Protein AF-A0A5E7UEW4-F1 (afdb_monomer)

Structure (mmCIF, N/CA/C/O backbone):
data_AF-A0A5E7UEW4-F1
#
_entry.id   AF-A0A5E7UEW4-F1
#
loop_
_atom_site.group_PDB
_atom_site.id
_atom_site.type_symbol
_atom_site.label_atom_id
_atom_site.label_alt_id
_atom_site.label_comp_id
_atom_site.label_asym_id
_atom_site.label_entity_id
_atom_site.label_seq_id
_atom_site.pdbx_PDB_ins_code
_atom_site.Cartn_x
_atom_site.Cartn_y
_atom_site.Cartn_z
_atom_site.occupancy
_atom_site.B_iso_or_equiv
_atom_site.auth_seq_id
_atom_site.auth_comp_id
_atom_site.auth_asym_id
_atom_site.auth_atom_id
_atom_site.pdbx_PDB_model_num
ATOM 1 N N . MET A 1 1 ? 13.470 -16.978 -40.861 1.00 86.62 1 MET A N 1
ATOM 2 C CA . MET A 1 1 ? 12.336 -16.299 -41.532 1.00 86.62 1 MET A CA 1
ATOM 3 C C . MET A 1 1 ? 11.602 -17.186 -42.538 1.00 86.62 1 MET A C 1
ATOM 5 O O . MET A 1 1 ? 10.411 -17.352 -42.315 1.00 86.62 1 MET A O 1
ATOM 9 N N . PRO A 1 2 ? 12.228 -17.800 -43.567 1.00 90.81 2 PRO A N 1
ATOM 10 C CA . PRO A 1 2 ? 11.488 -18.552 -44.597 1.00 90.81 2 PRO A CA 1
ATOM 11 C C . PRO A 1 2 ? 10.521 -19.618 -44.061 1.00 90.81 2 PRO A C 1
ATOM 13 O O . PRO A 1 2 ? 9.355 -19.640 -44.440 1.00 90.81 2 PRO A O 1
ATOM 16 N N . THR A 1 3 ? 10.955 -20.413 -43.080 1.00 92.19 3 THR A N 1
ATOM 17 C CA . THR A 1 3 ? 10.137 -21.432 -42.398 1.00 92.19 3 THR A CA 1
ATOM 18 C C . THR A 1 3 ? 8.871 -20.860 -41.743 1.00 92.19 3 THR A C 1
ATOM 20 O O . THR A 1 3 ? 7.820 -21.493 -41.758 1.00 92.19 3 THR A O 1
ATOM 23 N N . LEU A 1 4 ? 8.928 -19.632 -41.208 1.00 92.25 4 LEU A N 1
ATOM 24 C CA . LEU A 1 4 ? 7.762 -18.969 -40.611 1.00 92.25 4 LEU A CA 1
ATOM 25 C C . LEU A 1 4 ? 6.739 -18.586 -41.691 1.00 92.25 4 LEU A C 1
ATOM 27 O O . LEU A 1 4 ? 5.550 -18.854 -41.527 1.00 92.25 4 LEU A O 1
ATOM 31 N N . ALA A 1 5 ? 7.199 -18.031 -42.817 1.00 91.31 5 ALA A N 1
ATOM 32 C CA . ALA A 1 5 ? 6.336 -17.712 -43.955 1.00 91.31 5 ALA A CA 1
ATOM 33 C C . ALA A 1 5 ? 5.695 -18.979 -44.554 1.00 91.31 5 ALA A C 1
ATOM 35 O O . ALA A 1 5 ? 4.492 -18.988 -44.817 1.00 91.31 5 ALA A O 1
ATOM 36 N N . GLN A 1 6 ? 6.466 -20.066 -44.689 1.00 93.31 6 GLN A N 1
ATOM 37 C CA . GLN A 1 6 ? 5.985 -21.379 -45.142 1.00 93.31 6 GLN A CA 1
ATOM 38 C C . GLN A 1 6 ? 4.882 -21.948 -44.234 1.00 93.31 6 GLN A C 1
ATOM 40 O O . GLN A 1 6 ? 3.877 -22.443 -44.735 1.00 93.31 6 GLN A O 1
ATOM 45 N N . HIS A 1 7 ? 5.010 -21.822 -42.908 1.00 93.31 7 HIS A N 1
ATOM 46 C CA . HIS A 1 7 ? 3.972 -22.257 -41.964 1.00 93.31 7 HIS A CA 1
ATOM 47 C C . HIS A 1 7 ? 2.810 -21.260 -41.777 1.00 93.31 7 HIS A C 1
ATOM 49 O O . HIS A 1 7 ? 1.930 -21.513 -40.946 1.00 93.31 7 HIS A O 1
ATOM 55 N N . GLY A 1 8 ? 2.763 -20.169 -42.550 1.00 91.56 8 GLY A N 1
ATOM 56 C CA . GLY A 1 8 ? 1.633 -19.236 -42.601 1.00 91.56 8 GLY A CA 1
ATOM 57 C C . GLY A 1 8 ? 1.721 -18.026 -41.665 1.00 91.56 8 GLY A C 1
ATOM 58 O O . GLY A 1 8 ? 0.694 -17.399 -41.409 1.00 91.56 8 GLY A O 1
ATOM 59 N N . VAL A 1 9 ? 2.907 -17.680 -41.152 1.00 95.06 9 VAL A N 1
ATOM 60 C CA . VAL A 1 9 ? 3.109 -16.430 -40.397 1.00 95.06 9 VAL A CA 1
ATOM 61 C C . VAL A 1 9 ? 3.006 -15.225 -41.335 1.00 95.06 9 VAL A C 1
ATOM 63 O O . VAL A 1 9 ? 3.639 -15.206 -42.391 1.00 95.06 9 VAL A O 1
ATOM 66 N N . LYS A 1 10 ? 2.209 -14.220 -40.949 1.00 93.62 10 LYS A N 1
ATOM 67 C CA . LYS A 1 10 ? 1.968 -12.983 -41.717 1.00 93.62 10 LYS A CA 1
ATOM 68 C C . LYS A 1 10 ? 2.360 -11.703 -40.985 1.00 93.62 10 LYS A C 1
ATOM 70 O O . LYS A 1 10 ? 2.766 -10.756 -41.657 1.00 93.62 10 LYS A O 1
ATOM 75 N N . THR A 1 11 ? 2.312 -11.681 -39.651 1.00 94.62 11 THR A N 1
ATOM 76 C CA . THR A 1 11 ? 2.747 -10.526 -38.845 1.00 94.62 11 THR A CA 1
ATOM 77 C C . THR A 1 11 ? 3.975 -10.875 -38.001 1.00 94.62 11 THR A C 1
ATOM 79 O O . THR A 1 11 ? 3.988 -11.891 -37.305 1.00 94.62 11 THR A O 1
ATOM 82 N N . LEU A 1 12 ? 4.990 -10.010 -38.031 1.00 96.25 12 LEU A N 1
ATOM 83 C CA . LEU A 1 12 ? 6.099 -9.983 -37.079 1.00 96.25 12 LEU A CA 1
ATOM 84 C C . LEU A 1 12 ? 5.952 -8.741 -36.198 1.00 96.25 12 LEU A C 1
ATOM 86 O O . LEU A 1 12 ? 6.195 -7.620 -36.646 1.00 96.25 12 LEU A O 1
ATOM 90 N N . TYR A 1 13 ? 5.560 -8.947 -34.950 1.00 95.94 13 TYR A N 1
ATOM 91 C CA . TYR A 1 13 ? 5.500 -7.898 -33.944 1.00 95.94 13 TYR A CA 1
ATOM 92 C C . TYR A 1 13 ? 6.892 -7.669 -33.345 1.00 95.94 13 TYR A C 1
ATOM 94 O O . TYR A 1 13 ? 7.545 -8.624 -32.925 1.00 95.94 13 TYR A O 1
ATOM 102 N N . LEU A 1 14 ? 7.358 -6.420 -33.306 1.00 93.50 14 LEU A N 1
ATOM 103 C CA . LEU A 1 14 ? 8.667 -6.051 -32.762 1.00 93.50 14 LEU A CA 1
ATOM 104 C C . LEU A 1 14 ? 8.517 -5.008 -31.655 1.00 93.50 14 LEU A C 1
ATOM 106 O O . LEU A 1 14 ? 7.960 -3.927 -31.869 1.00 93.50 14 LEU A O 1
ATOM 110 N N . GLN A 1 15 ? 9.053 -5.332 -30.480 1.00 86.56 15 GLN A N 1
ATOM 111 C CA . GLN A 1 15 ? 9.215 -4.380 -29.390 1.00 86.56 15 GLN A CA 1
ATOM 112 C C . GLN A 1 15 ? 10.417 -3.444 -29.647 1.00 86.56 15 GLN A C 1
ATOM 114 O O . GLN A 1 15 ? 11.257 -3.713 -30.503 1.00 86.56 15 GLN A O 1
ATOM 119 N N . GLU A 1 16 ? 10.458 -2.304 -28.956 1.00 83.94 16 GLU A N 1
ATOM 120 C CA . GLU A 1 16 ? 11.388 -1.173 -29.141 1.00 83.94 16 GLU A CA 1
ATOM 121 C C . GLU A 1 16 ? 11.210 -0.387 -30.458 1.00 83.94 16 GLU A C 1
ATOM 123 O O . GLU A 1 16 ? 11.823 0.663 -30.633 1.00 83.94 16 GLU A O 1
ATOM 128 N N . LEU A 1 17 ? 10.314 -0.825 -31.353 1.00 88.62 17 LEU A N 1
ATOM 129 C CA . LEU A 1 17 ? 9.778 -0.011 -32.449 1.00 88.62 17 LEU A CA 1
ATOM 130 C C . LEU A 1 17 ? 8.470 0.662 -32.018 1.00 88.62 17 LEU A C 1
ATOM 132 O O . LEU A 1 17 ? 7.652 0.048 -31.327 1.00 88.62 17 LEU A O 1
ATOM 136 N N . LEU A 1 18 ? 8.251 1.906 -32.463 1.00 85.44 18 LEU A N 1
ATOM 137 C CA . LEU A 1 18 ? 7.115 2.724 -32.032 1.00 85.44 18 LEU A CA 1
ATOM 138 C C . LEU A 1 18 ? 5.962 2.736 -33.040 1.00 85.44 18 LEU A C 1
ATOM 140 O O . LEU A 1 18 ? 6.111 3.211 -34.169 1.00 85.44 18 LEU A O 1
ATOM 144 N N . ALA A 1 19 ? 4.777 2.314 -32.604 1.00 82.44 19 ALA A N 1
ATOM 145 C CA . ALA A 1 19 ? 3.546 2.329 -33.389 1.00 82.44 19 ALA A CA 1
ATOM 146 C C . ALA A 1 19 ? 3.154 3.747 -33.842 1.00 82.44 19 ALA A C 1
ATOM 148 O O . ALA A 1 19 ? 2.660 3.925 -34.953 1.00 82.44 19 ALA A O 1
ATOM 149 N N . ASN A 1 20 ? 3.431 4.765 -33.019 1.00 77.94 20 ASN A N 1
ATOM 150 C CA . ASN A 1 20 ? 3.119 6.167 -33.309 1.00 77.94 20 ASN A CA 1
ATOM 151 C C . ASN A 1 20 ? 4.255 6.960 -33.990 1.00 77.94 20 ASN A C 1
ATOM 153 O O . ASN A 1 20 ? 4.108 8.168 -34.161 1.00 77.94 20 ASN A O 1
ATOM 157 N N . VAL A 1 21 ? 5.369 6.315 -34.365 1.00 82.50 21 VAL A N 1
ATOM 158 C CA . VAL A 1 21 ? 6.481 6.969 -35.090 1.00 82.50 21 VAL A CA 1
ATOM 159 C C . VAL A 1 21 ? 6.944 6.129 -36.282 1.00 82.50 21 VAL A C 1
ATOM 161 O O . VAL A 1 21 ? 6.847 6.571 -37.421 1.00 82.50 21 VAL A O 1
ATOM 164 N N . ASN A 1 22 ? 7.397 4.894 -36.049 1.00 91.25 22 ASN A N 1
ATOM 165 C CA . ASN A 1 22 ? 8.040 4.070 -37.077 1.00 91.25 22 ASN A CA 1
ATOM 166 C C . ASN A 1 22 ? 7.051 3.314 -37.976 1.00 91.25 22 ASN A C 1
ATOM 168 O O . ASN A 1 22 ? 7.433 2.877 -39.060 1.00 91.25 22 ASN A O 1
ATOM 172 N N . GLN A 1 23 ? 5.794 3.120 -37.557 1.00 92.50 23 GLN A N 1
ATOM 173 C CA . GLN A 1 23 ? 4.873 2.236 -38.284 1.00 92.50 23 GLN A CA 1
ATOM 174 C C . GLN A 1 23 ? 4.595 2.697 -39.722 1.00 92.50 23 GLN A C 1
ATOM 176 O O . GLN A 1 23 ? 4.559 1.869 -40.629 1.00 92.50 23 GLN A O 1
ATOM 181 N N . LEU A 1 24 ? 4.482 4.008 -39.956 1.00 91.00 24 LEU A N 1
ATOM 182 C CA . LEU A 1 24 ? 4.288 4.567 -41.299 1.00 91.00 24 LEU A CA 1
ATOM 183 C C . LEU A 1 24 ? 5.495 4.313 -42.222 1.00 91.00 24 LEU A C 1
ATO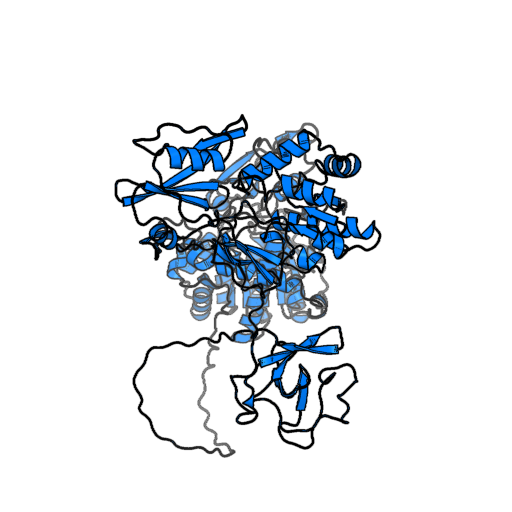M 185 O O . LEU A 1 24 ? 5.327 4.109 -43.427 1.00 91.00 24 LEU A O 1
ATOM 189 N N . GLU A 1 25 ? 6.706 4.295 -41.663 1.00 93.88 25 GLU A N 1
ATOM 190 C CA . GLU A 1 25 ? 7.933 3.971 -42.392 1.00 93.88 25 GLU A CA 1
ATOM 191 C C . GLU A 1 25 ? 8.031 2.469 -42.686 1.00 93.88 25 GLU A C 1
ATOM 193 O O . GLU A 1 25 ? 8.352 2.087 -43.811 1.00 93.88 25 GLU A O 1
ATOM 198 N N . LEU A 1 26 ? 7.694 1.619 -41.708 1.00 94.69 26 LEU A N 1
ATOM 199 C CA . LEU A 1 26 ? 7.644 0.158 -41.850 1.00 94.69 26 LEU A CA 1
ATOM 200 C C . LEU A 1 26 ? 6.637 -0.262 -42.932 1.00 94.69 26 LEU A C 1
ATOM 202 O O . LEU A 1 26 ? 6.991 -1.006 -43.847 1.00 94.69 26 LEU A O 1
ATOM 206 N N . ASP A 1 27 ? 5.418 0.282 -42.891 1.00 92.62 27 ASP A N 1
ATOM 207 C CA . ASP A 1 27 ? 4.377 0.058 -43.904 1.00 92.62 27 ASP A CA 1
ATOM 208 C C . ASP A 1 27 ? 4.688 0.713 -45.258 1.00 92.62 27 ASP A C 1
ATOM 210 O O . ASP A 1 27 ? 4.005 0.442 -46.250 1.00 92.62 27 ASP A O 1
ATOM 214 N N . THR A 1 28 ? 5.699 1.582 -45.330 1.00 92.19 28 THR A N 1
ATOM 215 C CA . THR A 1 28 ? 6.218 2.126 -46.592 1.00 92.19 28 THR A CA 1
ATOM 216 C C . THR A 1 28 ? 7.316 1.234 -47.158 1.00 92.19 28 THR A C 1
ATOM 218 O O . THR A 1 28 ? 7.191 0.820 -48.307 1.00 92.19 28 THR A O 1
ATOM 221 N N . PHE A 1 29 ? 8.294 0.810 -46.351 1.00 95.56 29 PHE A N 1
ATOM 222 C CA . PHE A 1 29 ? 9.305 -0.180 -46.747 1.00 95.56 29 PHE A CA 1
ATOM 223 C C . PHE A 1 29 ? 8.674 -1.502 -47.219 1.00 95.56 29 PHE A C 1
ATOM 225 O O . PHE A 1 29 ? 9.093 -2.059 -48.235 1.00 95.56 29 PHE A O 1
ATOM 232 N N . ALA A 1 30 ? 7.617 -1.969 -46.545 1.00 92.69 30 ALA A N 1
ATOM 233 C CA . ALA A 1 30 ? 6.854 -3.157 -46.940 1.00 92.69 30 ALA A CA 1
ATOM 234 C C . ALA A 1 30 ? 6.120 -3.014 -48.292 1.00 92.69 30 ALA A C 1
ATOM 236 O O . ALA A 1 30 ? 5.737 -4.013 -48.896 1.00 92.69 30 ALA A O 1
ATOM 237 N N . ARG A 1 31 ? 5.910 -1.780 -48.771 1.00 92.06 31 ARG A N 1
ATOM 238 C CA . ARG A 1 31 ? 5.159 -1.456 -49.996 1.00 92.06 31 ARG A CA 1
ATOM 239 C C . ARG A 1 31 ? 6.063 -1.115 -51.182 1.00 92.06 31 ARG A C 1
ATOM 241 O O . ARG A 1 31 ? 5.680 -1.362 -52.320 1.00 92.06 31 ARG A O 1
ATOM 248 N N . THR A 1 32 ? 7.224 -0.511 -50.926 1.00 92.44 32 THR A N 1
ATOM 249 C CA . THR A 1 32 ? 8.170 -0.052 -51.959 1.00 92.44 32 THR A CA 1
ATOM 250 C C . THR A 1 32 ? 9.385 -0.965 -52.116 1.00 92.44 32 THR A C 1
ATOM 252 O O . THR A 1 32 ? 10.006 -0.959 -53.172 1.00 92.44 32 THR A O 1
ATOM 255 N N . GLY A 1 33 ? 9.765 -1.709 -51.071 1.00 89.69 33 GLY A N 1
ATOM 256 C CA . GLY A 1 33 ? 11.074 -2.369 -50.978 1.00 89.69 33 GLY A CA 1
ATOM 257 C C . GLY A 1 33 ? 12.239 -1.410 -50.677 1.00 89.69 33 GLY A C 1
ATOM 258 O O . GLY A 1 33 ? 13.347 -1.864 -50.398 1.00 89.69 33 GLY A O 1
ATOM 259 N N . GLU A 1 34 ? 12.001 -0.097 -50.672 1.00 92.31 34 GLU A N 1
ATOM 260 C CA . GLU A 1 34 ? 12.990 0.944 -50.377 1.00 92.31 34 GLU A CA 1
ATOM 261 C C . GLU A 1 34 ? 12.869 1.377 -48.914 1.00 92.31 34 GLU A C 1
ATOM 263 O O . GLU A 1 34 ? 11.792 1.764 -48.456 1.00 92.31 34 GLU A O 1
ATOM 268 N N . MET A 1 35 ? 13.961 1.283 -48.152 1.00 93.19 35 MET A N 1
ATOM 269 C CA . MET A 1 35 ? 13.945 1.577 -46.718 1.00 93.19 35 MET A CA 1
ATOM 270 C C . MET A 1 35 ? 14.108 3.086 -46.462 1.00 93.19 35 MET A C 1
ATOM 272 O O . MET A 1 35 ? 15.118 3.650 -46.889 1.00 93.19 35 MET A O 1
ATOM 276 N N . PRO A 1 36 ? 13.179 3.744 -45.740 1.00 94.25 36 PRO A N 1
ATOM 277 C CA . PRO A 1 36 ? 13.333 5.140 -45.343 1.00 94.25 36 PRO A CA 1
ATOM 278 C C . PRO A 1 36 ? 14.613 5.379 -44.535 1.00 94.25 36 PRO A C 1
ATOM 280 O O . PRO A 1 36 ? 14.992 4.574 -43.680 1.00 94.25 36 PRO A O 1
ATOM 283 N N . ALA A 1 37 ? 15.285 6.501 -44.798 1.00 88.44 37 ALA A N 1
ATOM 284 C CA . ALA A 1 37 ? 16.567 6.816 -44.171 1.00 88.44 37 ALA A CA 1
ATOM 285 C C . ALA A 1 37 ? 16.445 7.098 -42.662 1.00 88.44 37 ALA A C 1
ATOM 287 O O . ALA A 1 37 ? 17.394 6.845 -41.921 1.00 88.44 37 ALA A O 1
ATOM 288 N N . GLU A 1 38 ? 15.304 7.603 -42.188 1.00 86.31 38 GLU A N 1
ATOM 289 C CA . GLU A 1 38 ? 15.067 7.822 -40.756 1.00 86.31 38 GLU A CA 1
ATOM 290 C C . GLU A 1 38 ? 14.868 6.483 -40.030 1.00 86.31 38 GLU A C 1
ATOM 292 O O . GLU A 1 38 ? 15.626 6.205 -39.097 1.00 86.31 38 GLU A O 1
ATOM 297 N N . LEU A 1 39 ? 14.006 5.595 -40.541 1.00 90.88 39 LEU A N 1
ATOM 298 C CA . LEU A 1 39 ? 13.887 4.203 -40.093 1.00 90.88 39 LEU A CA 1
ATOM 299 C C . LEU A 1 39 ? 15.230 3.463 -40.085 1.00 90.88 39 LEU A C 1
ATOM 301 O O . LEU A 1 39 ? 15.568 2.834 -39.084 1.00 90.88 39 LEU A O 1
ATOM 305 N N . GLU A 1 40 ? 16.023 3.526 -41.163 1.00 88.81 40 GLU A N 1
ATOM 306 C CA . GLU A 1 40 ? 17.307 2.812 -41.196 1.00 88.81 40 GLU A CA 1
ATOM 307 C C . GLU A 1 40 ? 18.277 3.349 -40.130 1.00 88.81 40 GLU A C 1
ATOM 309 O O . GLU A 1 40 ? 18.948 2.574 -39.445 1.00 88.81 40 GLU A O 1
ATOM 314 N N . ASN A 1 41 ? 18.324 4.670 -39.936 1.00 82.69 41 ASN A N 1
ATOM 315 C CA . ASN A 1 41 ? 19.126 5.289 -38.882 1.00 82.69 41 ASN A CA 1
ATOM 316 C C . ASN A 1 41 ? 18.597 4.974 -37.471 1.00 82.69 41 ASN A C 1
ATOM 318 O O . ASN A 1 41 ? 19.394 4.876 -36.537 1.00 82.69 41 ASN A O 1
ATOM 322 N N . TYR A 1 42 ? 17.285 4.800 -37.296 1.00 84.25 42 TYR A N 1
ATOM 323 C CA . TYR A 1 42 ? 16.676 4.382 -36.033 1.00 84.25 42 TYR A CA 1
ATOM 324 C C . TYR A 1 42 ? 17.030 2.925 -35.696 1.00 84.25 42 TYR A C 1
ATOM 326 O O . TYR A 1 42 ? 17.545 2.661 -34.610 1.00 84.25 42 TYR A O 1
ATOM 334 N N . LEU A 1 43 ? 16.876 2.004 -36.654 1.00 87.75 43 LEU A N 1
ATOM 335 C CA . LEU A 1 43 ? 17.253 0.592 -36.507 1.00 87.75 43 LEU A CA 1
ATOM 336 C C . LEU A 1 43 ? 18.750 0.442 -36.183 1.00 87.75 43 LEU A C 1
ATOM 338 O O . LEU A 1 43 ? 19.100 -0.218 -35.207 1.00 87.75 43 LEU A O 1
ATOM 342 N N . LYS A 1 44 ? 19.633 1.146 -36.909 1.00 79.88 44 LYS A N 1
ATOM 343 C CA . LYS A 1 44 ? 21.084 1.170 -36.629 1.00 79.88 44 LYS A CA 1
ATOM 344 C C . LYS A 1 44 ? 21.405 1.663 -35.210 1.00 79.88 44 LYS A C 1
ATOM 346 O O . LYS A 1 44 ? 22.293 1.114 -34.562 1.00 79.88 44 LYS A O 1
ATOM 351 N N . LYS A 1 45 ? 20.685 2.672 -34.700 1.00 77.00 45 LYS A N 1
ATOM 352 C CA . LYS A 1 45 ? 20.850 3.163 -33.317 1.00 77.00 45 LYS A CA 1
ATOM 353 C C . LYS A 1 45 ? 20.381 2.145 -32.277 1.00 77.00 45 LYS A C 1
ATOM 355 O O . LYS A 1 45 ? 21.064 1.988 -31.267 1.00 77.00 45 LYS A O 1
ATOM 360 N N . LEU A 1 46 ? 19.262 1.453 -32.513 1.00 78.75 46 LEU A N 1
ATOM 361 C CA . LEU A 1 46 ? 18.787 0.384 -31.628 1.00 78.75 46 LEU A CA 1
ATOM 362 C C . LEU A 1 46 ? 19.776 -0.786 -31.576 1.00 78.75 46 LEU A C 1
ATOM 364 O O . LEU A 1 46 ? 20.125 -1.226 -30.486 1.00 78.75 46 LEU A O 1
ATOM 368 N N . ASP A 1 47 ? 20.300 -1.225 -32.721 1.00 76.81 47 ASP A N 1
ATOM 369 C CA . ASP A 1 47 ? 21.275 -2.320 -32.780 1.00 76.81 47 ASP A CA 1
ATOM 370 C C . ASP A 1 47 ? 22.577 -1.999 -32.024 1.00 76.81 47 ASP A C 1
ATOM 372 O O . ASP A 1 47 ? 23.082 -2.839 -31.273 1.00 76.81 47 ASP A O 1
ATOM 376 N N . ILE A 1 48 ? 23.071 -0.757 -32.135 1.00 67.12 48 ILE A N 1
ATOM 377 C CA . ILE A 1 48 ? 24.217 -0.261 -31.354 1.00 67.12 48 ILE A CA 1
ATOM 378 C C . ILE A 1 48 ? 23.881 -0.180 -29.853 1.00 67.12 48 ILE A C 1
ATOM 380 O O . ILE A 1 48 ? 24.699 -0.580 -29.028 1.00 67.12 48 ILE A O 1
ATOM 384 N N . LYS A 1 49 ? 22.689 0.314 -29.484 1.00 66.69 49 LYS A N 1
ATOM 385 C CA . LYS A 1 49 ? 22.227 0.444 -28.085 1.00 66.69 49 LYS A CA 1
ATOM 386 C C . LYS A 1 49 ? 22.047 -0.914 -27.397 1.00 66.69 49 LYS A C 1
ATOM 388 O O . LYS A 1 49 ? 22.312 -1.031 -26.202 1.00 66.69 49 LYS A O 1
ATOM 393 N N . ALA A 1 50 ? 21.574 -1.917 -28.131 1.00 66.56 50 ALA A N 1
ATOM 394 C CA . ALA A 1 50 ? 21.314 -3.255 -27.615 1.00 66.56 50 ALA A CA 1
ATOM 395 C C . ALA A 1 50 ? 22.583 -4.117 -27.500 1.00 66.56 50 ALA A C 1
ATOM 397 O O . ALA A 1 50 ? 22.587 -5.084 -26.740 1.00 66.56 50 ALA A O 1
ATOM 398 N N . GLY A 1 51 ? 23.650 -3.797 -28.243 1.00 61.94 51 GLY A N 1
ATOM 399 C CA . GLY A 1 51 ? 24.795 -4.697 -28.394 1.00 61.94 51 GLY A CA 1
ATOM 400 C C . GLY A 1 51 ? 24.429 -5.954 -29.193 1.00 61.94 51 GLY A C 1
ATOM 401 O O . GLY A 1 51 ? 24.855 -7.058 -28.843 1.00 61.94 51 GLY A O 1
ATOM 402 N N . ASN A 1 52 ? 23.590 -5.788 -30.222 1.00 66.94 52 ASN A N 1
ATOM 403 C CA . ASN A 1 52 ? 23.245 -6.842 -31.182 1.00 66.94 52 ASN A CA 1
ATOM 404 C C . ASN A 1 52 ? 24.452 -7.177 -32.076 1.00 66.94 52 ASN A C 1
ATOM 406 O O . ASN A 1 52 ? 25.483 -6.510 -31.994 1.00 66.94 52 ASN A O 1
ATOM 410 N N . ASP A 1 53 ? 24.341 -8.217 -32.914 1.00 65.19 53 ASP A N 1
ATOM 411 C CA . ASP A 1 53 ? 25.456 -8.693 -33.743 1.00 65.19 53 ASP A CA 1
ATOM 412 C C . ASP A 1 53 ? 26.130 -7.552 -34.538 1.00 65.19 53 ASP A C 1
ATOM 414 O O . ASP A 1 53 ? 25.533 -6.998 -35.471 1.00 65.19 53 ASP A O 1
ATOM 418 N N . PRO A 1 54 ? 27.395 -7.222 -34.219 1.00 55.22 54 PRO A N 1
ATOM 419 C CA . PRO A 1 54 ? 28.100 -6.113 -34.839 1.00 55.22 54 PRO A CA 1
ATOM 420 C C . PRO A 1 54 ? 28.790 -6.490 -36.159 1.00 55.22 54 PRO A C 1
ATOM 422 O O . PRO A 1 54 ? 29.449 -5.643 -36.763 1.00 55.22 54 PRO A O 1
ATOM 425 N N . THR A 1 55 ? 28.664 -7.742 -36.611 1.00 61.47 55 THR A N 1
ATOM 426 C CA . THR A 1 55 ? 28.943 -8.132 -38.002 1.00 61.47 55 THR A CA 1
ATOM 427 C C . THR A 1 55 ? 27.750 -7.842 -38.924 1.00 61.47 55 THR A C 1
ATOM 429 O O . THR A 1 55 ? 27.915 -7.797 -40.142 1.00 61.47 55 THR A O 1
ATOM 432 N N . GLY A 1 56 ? 26.573 -7.553 -38.352 1.00 66.12 56 GLY A N 1
ATOM 433 C CA . GLY A 1 56 ? 25.388 -7.074 -39.065 1.00 66.12 56 GLY A CA 1
ATOM 434 C C . GLY A 1 56 ? 24.516 -8.159 -39.702 1.00 66.12 56 GLY A C 1
ATOM 435 O O . GLY A 1 56 ? 23.640 -7.827 -40.499 1.00 66.12 56 GLY A O 1
ATOM 436 N N . GLN A 1 57 ? 24.741 -9.432 -39.371 1.00 71.38 57 GLN A N 1
ATOM 437 C CA . GLN A 1 57 ? 23.991 -10.580 -39.885 1.00 71.38 57 GLN A CA 1
ATOM 438 C C . GLN A 1 57 ? 22.743 -10.868 -39.031 1.00 71.38 57 GLN A C 1
ATOM 440 O O . GLN A 1 57 ? 21.663 -11.121 -39.564 1.00 71.38 57 GLN A O 1
ATOM 445 N N . PHE A 1 58 ? 22.876 -10.778 -37.704 1.00 77.25 58 PHE A N 1
ATOM 446 C CA . PHE A 1 58 ? 21.858 -11.146 -36.712 1.00 77.25 58 PHE A CA 1
ATOM 447 C C . PHE A 1 58 ? 21.425 -9.936 -35.867 1.00 77.25 58 PHE A C 1
ATOM 449 O O . PHE A 1 58 ? 21.559 -9.917 -34.642 1.00 77.25 58 PHE A O 1
ATOM 456 N N . ASN A 1 59 ? 20.938 -8.892 -36.540 1.00 81.75 59 ASN A N 1
ATOM 457 C CA . ASN A 1 59 ? 20.518 -7.636 -35.917 1.00 81.75 59 ASN A CA 1
ATOM 458 C C . ASN A 1 59 ? 19.105 -7.202 -36.370 1.00 81.75 59 ASN A C 1
ATOM 460 O O . ASN A 1 59 ? 18.509 -7.812 -37.262 1.00 81.75 59 ASN A O 1
ATOM 464 N N . LEU A 1 60 ? 18.535 -6.178 -35.733 1.00 87.25 60 LEU A N 1
ATOM 465 C CA . LEU A 1 60 ? 17.161 -5.718 -35.951 1.00 87.25 60 LEU A CA 1
ATOM 466 C C . LEU A 1 60 ? 16.968 -5.173 -37.374 1.00 87.25 60 LEU A C 1
ATOM 468 O O . LEU A 1 60 ? 15.943 -5.438 -38.006 1.00 87.25 60 LEU A O 1
ATOM 472 N N . LEU A 1 61 ? 17.974 -4.480 -37.918 1.00 89.06 61 LEU A N 1
ATOM 473 C CA . LEU A 1 61 ? 17.977 -4.032 -39.311 1.00 89.06 61 LEU A CA 1
ATOM 474 C C . LEU A 1 61 ? 17.891 -5.204 -40.309 1.00 89.06 61 LEU A C 1
ATOM 476 O O . LEU A 1 61 ? 17.106 -5.154 -41.261 1.00 89.06 61 LEU A O 1
ATOM 480 N N . ALA A 1 62 ? 18.677 -6.260 -40.096 1.00 90.12 62 ALA A N 1
ATOM 481 C CA . ALA A 1 62 ? 18.657 -7.473 -40.907 1.00 90.12 62 ALA A CA 1
ATOM 482 C C . ALA A 1 62 ? 17.339 -8.245 -40.734 1.00 90.12 62 ALA A C 1
ATOM 484 O O . ALA A 1 62 ? 16.782 -8.725 -41.721 1.00 90.12 62 ALA A O 1
ATOM 485 N N . LEU A 1 63 ? 16.788 -8.294 -39.516 1.00 92.56 63 LEU A N 1
ATOM 486 C CA . LEU A 1 63 ? 15.503 -8.928 -39.212 1.00 92.56 63 LEU A CA 1
ATOM 487 C C . LEU A 1 63 ? 14.340 -8.265 -39.967 1.00 92.56 63 LEU A C 1
ATOM 489 O O . LEU A 1 63 ? 13.543 -8.962 -40.596 1.00 92.56 63 LEU A O 1
ATOM 493 N N . VAL A 1 64 ? 14.274 -6.928 -39.965 1.00 94.81 64 VAL A N 1
ATOM 494 C CA . VAL A 1 64 ? 13.260 -6.153 -40.705 1.00 94.81 64 VAL A CA 1
ATOM 495 C C . VAL A 1 64 ? 13.398 -6.363 -42.218 1.00 94.81 64 VAL A C 1
ATOM 497 O O . VAL A 1 64 ? 12.395 -6.581 -42.900 1.00 94.81 64 VAL A O 1
ATOM 500 N N . LYS A 1 65 ? 14.630 -6.380 -42.752 1.00 93.69 65 LYS A N 1
ATOM 501 C CA . LYS A 1 65 ? 14.889 -6.698 -44.170 1.00 93.69 65 LYS A CA 1
ATOM 502 C C . LYS A 1 65 ? 14.447 -8.131 -44.512 1.00 93.69 65 LYS A C 1
ATOM 504 O O . LYS A 1 65 ? 13.720 -8.325 -45.482 1.00 93.69 65 LYS A O 1
ATOM 509 N N . ALA A 1 66 ? 14.798 -9.119 -43.688 1.00 94.50 66 ALA A N 1
ATOM 510 C CA . ALA A 1 66 ? 14.447 -10.526 -43.894 1.00 94.50 66 ALA A CA 1
ATOM 511 C C . ALA A 1 66 ? 12.937 -10.811 -43.785 1.00 94.50 66 ALA A C 1
ATOM 513 O O . ALA A 1 66 ? 12.435 -11.681 -44.498 1.00 94.50 66 ALA A O 1
ATOM 514 N N . ALA A 1 67 ? 12.208 -10.088 -42.929 1.00 95.31 67 ALA A N 1
ATOM 515 C CA . ALA A 1 67 ? 10.749 -10.162 -42.853 1.00 95.31 67 ALA A CA 1
ATOM 516 C C . ALA A 1 67 ? 10.093 -9.651 -44.149 1.00 95.31 67 ALA A C 1
ATOM 518 O O . ALA A 1 67 ? 9.263 -10.354 -44.729 1.00 95.31 67 ALA A O 1
ATOM 519 N N . ASN A 1 68 ? 10.535 -8.495 -44.664 1.00 94.19 68 ASN A N 1
ATOM 520 C CA . ASN A 1 68 ? 10.013 -7.918 -45.908 1.00 94.19 68 ASN A CA 1
ATOM 521 C C . ASN A 1 68 ? 10.265 -8.831 -47.127 1.00 94.19 68 ASN A C 1
ATOM 523 O O . ASN A 1 68 ? 9.343 -9.122 -47.891 1.00 94.19 68 ASN A O 1
ATOM 527 N N . THR A 1 69 ? 11.476 -9.390 -47.255 1.00 95.06 69 THR A N 1
ATOM 528 C CA . THR A 1 69 ? 11.819 -10.371 -48.307 1.00 95.06 69 THR A CA 1
ATOM 529 C C . THR A 1 69 ? 10.915 -11.611 -48.290 1.00 95.06 69 THR A C 1
ATOM 531 O O . THR A 1 69 ? 10.701 -12.228 -49.328 1.00 95.06 69 THR A O 1
ATOM 534 N N . GLN A 1 70 ? 10.371 -11.986 -47.128 1.00 95.75 70 GLN A N 1
ATOM 535 C CA . GLN A 1 70 ? 9.443 -13.115 -46.969 1.00 95.75 70 GLN A CA 1
ATOM 536 C C . GLN A 1 70 ? 7.963 -12.687 -46.917 1.00 95.75 70 GLN A C 1
ATOM 538 O O . GLN A 1 70 ? 7.101 -13.510 -46.616 1.00 95.75 70 GLN A O 1
ATOM 543 N N . GLN A 1 71 ? 7.664 -11.415 -47.210 1.00 93.38 71 GLN A N 1
ATOM 544 C CA . GLN A 1 71 ? 6.318 -10.824 -47.181 1.00 93.38 71 GLN A CA 1
ATOM 545 C C . GLN A 1 71 ? 5.595 -11.006 -45.830 1.00 93.38 71 GLN A C 1
ATOM 547 O O . GLN A 1 71 ? 4.376 -11.170 -45.766 1.00 93.38 71 GLN A O 1
ATOM 552 N N . ILE A 1 72 ? 6.365 -10.954 -44.737 1.00 95.00 72 ILE A N 1
ATOM 553 C CA . ILE A 1 72 ? 5.865 -10.878 -43.362 1.00 95.00 72 ILE A CA 1
ATOM 554 C C . ILE A 1 72 ? 5.839 -9.398 -42.966 1.00 95.00 72 ILE A C 1
ATOM 556 O O . ILE A 1 72 ? 6.880 -8.736 -42.942 1.00 95.00 72 ILE A O 1
ATOM 560 N N . ARG A 1 73 ? 4.656 -8.863 -42.647 1.00 92.44 73 ARG A N 1
ATOM 561 C CA . ARG A 1 73 ? 4.491 -7.459 -42.252 1.00 92.44 73 ARG A CA 1
ATOM 562 C C . ARG A 1 73 ? 5.084 -7.228 -40.866 1.00 92.44 73 ARG A C 1
ATOM 564 O O . ARG A 1 73 ? 4.692 -7.890 -39.907 1.00 92.44 73 ARG A O 1
ATOM 571 N N . VAL A 1 74 ? 5.968 -6.242 -40.750 1.00 95.56 74 VAL A N 1
ATOM 572 C CA . VAL A 1 74 ? 6.495 -5.792 -39.458 1.00 95.56 74 VAL A CA 1
ATOM 573 C C . VAL A 1 74 ? 5.509 -4.822 -38.800 1.00 95.56 74 VAL A C 1
ATOM 575 O O . VAL A 1 74 ? 5.069 -3.854 -39.423 1.00 95.56 74 VAL A O 1
ATOM 578 N N . GLN A 1 75 ? 5.171 -5.080 -37.537 1.00 93.25 75 GLN A N 1
ATOM 579 C CA . GLN A 1 75 ? 4.310 -4.235 -36.712 1.00 93.25 75 GLN A CA 1
ATOM 580 C C . GLN A 1 75 ? 5.051 -3.829 -35.433 1.00 93.25 75 GLN A C 1
ATOM 582 O O . GLN A 1 75 ? 5.527 -4.672 -34.678 1.00 93.25 75 GLN A O 1
ATOM 587 N N . ALA A 1 76 ? 5.136 -2.530 -35.185 1.00 91.19 76 ALA A N 1
ATOM 588 C CA . ALA A 1 76 ? 5.679 -1.955 -33.965 1.00 91.19 76 ALA A CA 1
ATOM 589 C C . ALA A 1 76 ? 4.729 -2.171 -32.770 1.00 91.19 76 ALA A C 1
ATOM 591 O O . ALA A 1 76 ? 3.508 -2.084 -32.939 1.00 91.19 76 ALA A O 1
ATOM 592 N N . LEU A 1 77 ? 5.287 -2.451 -31.584 1.00 86.50 77 LEU A N 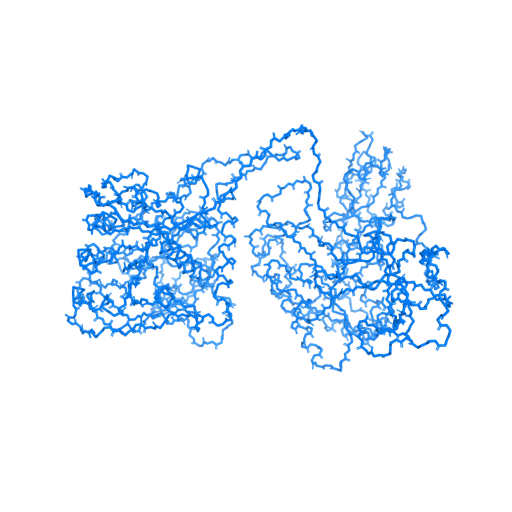1
ATOM 593 C CA . LEU A 1 77 ? 4.529 -2.757 -30.358 1.00 86.50 77 LEU A CA 1
ATOM 594 C C . LEU A 1 77 ? 4.476 -1.631 -29.319 1.00 86.50 77 LEU A C 1
ATOM 596 O O . LEU A 1 77 ? 3.485 -1.542 -28.604 1.00 86.50 77 LEU A O 1
ATOM 600 N N . ASP A 1 78 ? 5.518 -0.807 -29.186 1.00 82.38 78 ASP A N 1
ATOM 601 C CA . ASP A 1 78 ? 5.555 0.249 -28.165 1.00 82.38 78 ASP A CA 1
ATOM 602 C C . ASP A 1 78 ? 4.967 1.576 -28.705 1.00 82.38 78 ASP A C 1
ATOM 604 O O . ASP A 1 78 ? 4.696 1.729 -29.896 1.00 82.38 78 ASP A O 1
ATOM 608 N N . MET A 1 79 ? 4.805 2.579 -27.842 1.00 69.75 79 MET A N 1
ATOM 609 C CA . MET A 1 79 ? 4.565 3.983 -28.205 1.00 69.75 79 MET A CA 1
ATOM 610 C C . MET A 1 79 ? 5.630 4.876 -27.569 1.00 69.75 79 MET A C 1
ATOM 612 O O . MET A 1 79 ? 6.269 4.482 -26.603 1.00 69.75 79 MET A O 1
ATOM 616 N N . SER A 1 80 ? 5.789 6.118 -28.031 1.00 67.62 80 SER A N 1
ATOM 617 C CA . SER A 1 80 ? 6.704 7.088 -27.394 1.00 67.62 80 SER A CA 1
ATOM 618 C C . SER A 1 80 ? 6.393 7.379 -25.914 1.00 67.62 80 SER A C 1
ATOM 620 O O . SER A 1 80 ? 7.242 7.917 -25.207 1.00 67.62 80 SER A O 1
ATOM 622 N N . THR A 1 81 ? 5.186 7.044 -25.448 1.00 59.03 81 THR A N 1
ATOM 623 C CA . THR A 1 81 ? 4.769 7.075 -24.037 1.00 59.03 81 THR A CA 1
ATOM 624 C C . THR A 1 81 ? 5.207 5.828 -23.261 1.00 59.03 81 THR A C 1
ATOM 626 O O . THR A 1 81 ? 5.646 5.957 -22.124 1.00 59.03 81 THR A O 1
ATOM 629 N N . THR A 1 82 ? 5.144 4.634 -23.864 1.00 59.56 82 THR A N 1
ATOM 630 C CA . THR A 1 82 ? 5.549 3.358 -23.237 1.00 59.56 82 THR A CA 1
ATOM 631 C C . THR A 1 82 ? 7.002 2.959 -23.525 1.00 59.56 82 THR A C 1
ATOM 633 O O . THR A 1 82 ? 7.506 2.010 -22.938 1.00 59.56 82 THR A O 1
ATOM 636 N N . TYR A 1 83 ? 7.707 3.689 -24.392 1.00 58.94 83 TYR A N 1
ATOM 637 C CA . TYR A 1 83 ? 9.132 3.533 -24.677 1.00 58.94 83 TYR A CA 1
ATOM 638 C C . TYR A 1 83 ? 9.800 4.908 -24.746 1.00 58.94 83 TYR A C 1
ATOM 640 O O . TYR A 1 83 ? 9.850 5.574 -25.786 1.00 58.94 83 TYR A O 1
ATOM 648 N N . ASN A 1 84 ? 10.297 5.363 -23.597 1.00 57.88 84 ASN A N 1
ATOM 649 C CA . ASN A 1 84 ? 10.779 6.730 -23.437 1.00 57.88 84 ASN A CA 1
ATOM 650 C C . ASN A 1 84 ? 12.249 6.855 -23.882 1.00 57.88 84 ASN A C 1
ATOM 652 O O . ASN A 1 84 ? 13.178 6.690 -23.092 1.00 57.88 84 ASN A O 1
ATOM 656 N N . ILE A 1 85 ? 12.447 7.147 -25.174 1.00 47.59 85 ILE A N 1
ATOM 657 C CA . ILE A 1 85 ? 13.754 7.189 -25.867 1.00 47.59 85 ILE A CA 1
ATOM 658 C C . ILE A 1 85 ? 14.814 8.041 -25.136 1.00 47.59 85 ILE A C 1
ATOM 660 O O . ILE A 1 85 ? 16.004 7.749 -25.244 1.00 47.59 85 ILE A O 1
ATOM 664 N N . ASN A 1 86 ? 14.397 9.068 -24.388 1.00 39.84 86 ASN A N 1
ATOM 665 C CA . ASN A 1 86 ? 15.277 10.101 -23.831 1.00 39.84 86 ASN A CA 1
ATOM 666 C C . ASN A 1 86 ? 15.616 9.927 -22.334 1.00 39.84 86 ASN A C 1
ATOM 668 O O . ASN A 1 86 ? 16.249 10.812 -21.759 1.00 39.84 86 ASN A O 1
ATOM 672 N N . LYS A 1 87 ? 15.200 8.831 -21.679 1.00 40.34 87 LYS A N 1
ATOM 673 C CA . LYS A 1 87 ? 15.437 8.606 -20.240 1.00 40.34 87 LYS A CA 1
ATO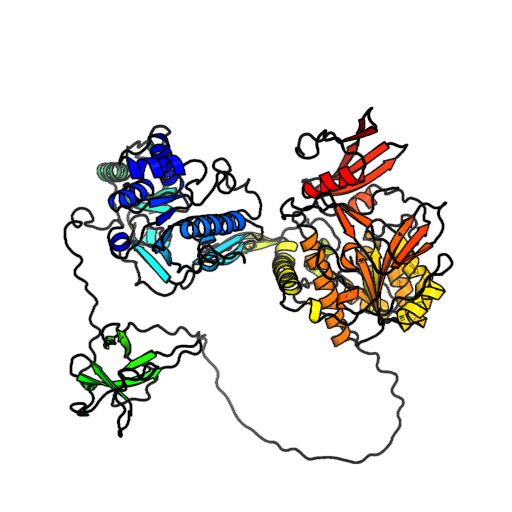M 674 C C . LYS A 1 87 ? 16.568 7.612 -19.958 1.00 40.34 87 LYS A C 1
ATOM 676 O O . LYS A 1 87 ? 16.491 6.440 -20.321 1.00 40.34 87 LYS A O 1
ATOM 681 N N . GLU A 1 88 ? 17.571 8.058 -19.203 1.00 39.50 88 GLU A N 1
ATOM 682 C CA . GLU A 1 88 ? 18.542 7.172 -18.545 1.00 39.50 88 GLU A CA 1
ATOM 683 C C . GLU A 1 88 ? 17.867 6.281 -17.483 1.00 39.50 88 GLU A C 1
ATOM 685 O O . GLU A 1 88 ? 16.814 6.631 -16.942 1.00 39.50 88 GLU A O 1
ATOM 690 N N . ALA A 1 89 ? 18.502 5.152 -17.143 1.00 38.16 89 ALA A N 1
ATOM 691 C CA . ALA A 1 89 ? 17.978 4.081 -16.275 1.00 38.16 89 ALA A CA 1
ATOM 692 C C . ALA A 1 89 ? 17.791 4.446 -14.780 1.00 38.16 89 ALA A C 1
ATOM 694 O O . ALA A 1 89 ? 17.708 3.566 -13.929 1.00 38.16 89 ALA A O 1
ATOM 695 N N . ILE A 1 90 ? 17.759 5.741 -14.459 1.00 35.38 90 ILE A N 1
ATOM 696 C CA . ILE A 1 90 ? 17.560 6.311 -13.115 1.00 35.38 90 ILE A CA 1
ATOM 697 C C . ILE A 1 90 ? 16.297 7.206 -13.075 1.00 35.38 90 ILE A C 1
ATOM 699 O O . ILE A 1 90 ? 15.895 7.663 -12.011 1.00 35.38 90 ILE A O 1
ATOM 703 N N . ASN A 1 91 ? 15.662 7.461 -14.230 1.00 38.25 91 ASN A N 1
ATOM 704 C CA . ASN A 1 91 ? 14.562 8.427 -14.396 1.00 38.25 91 ASN A CA 1
ATOM 705 C C . ASN A 1 91 ? 13.222 7.782 -14.818 1.00 38.25 91 ASN A C 1
ATOM 707 O O . ASN A 1 91 ? 12.330 8.477 -15.316 1.00 38.25 91 ASN A O 1
ATOM 711 N N . TRP A 1 92 ? 13.092 6.458 -14.715 1.00 43.25 92 TRP A N 1
ATOM 712 C CA . TRP A 1 92 ? 11.897 5.724 -15.150 1.00 43.25 92 TRP A CA 1
ATOM 713 C C . TRP A 1 92 ? 10.698 5.993 -14.216 1.00 43.25 92 TRP A C 1
ATOM 715 O O . TRP A 1 92 ? 10.873 6.213 -13.019 1.00 43.25 92 TRP A O 1
ATOM 725 N N . GLU A 1 93 ? 9.490 6.055 -14.788 1.00 43.00 93 GLU A N 1
ATOM 726 C CA . GLU A 1 93 ? 8.230 6.094 -14.025 1.00 43.00 93 GLU A CA 1
ATOM 727 C C . GLU A 1 93 ? 7.812 4.671 -13.618 1.00 43.00 93 GLU A C 1
ATOM 729 O O . GLU A 1 93 ? 8.249 3.703 -14.237 1.00 43.00 93 GLU A O 1
ATOM 734 N N . SER A 1 94 ? 6.965 4.556 -12.592 1.00 43.16 94 SER A N 1
ATOM 735 C CA . SER A 1 94 ? 6.473 3.279 -12.064 1.00 43.16 94 SER A CA 1
ATOM 736 C C . SER A 1 94 ? 5.360 2.643 -12.907 1.00 43.16 94 SER A C 1
ATOM 738 O O . SER A 1 94 ? 4.515 3.338 -13.467 1.00 43.16 94 SER A O 1
ATOM 740 N N . ASP A 1 95 ? 5.338 1.311 -12.897 1.00 52.53 95 ASP A N 1
ATOM 741 C CA . ASP A 1 95 ? 4.470 0.396 -13.646 1.00 52.53 95 ASP A CA 1
ATOM 742 C C . ASP A 1 95 ? 4.686 0.410 -15.183 1.00 52.53 95 ASP A C 1
ATOM 744 O O . ASP A 1 95 ? 3.823 0.001 -15.961 1.00 52.53 95 ASP A O 1
ATOM 748 N N . TYR A 1 96 ? 5.880 0.799 -15.640 1.00 64.00 96 TYR A N 1
ATOM 749 C CA . TYR A 1 96 ? 6.303 0.847 -17.049 1.00 64.00 96 TYR A CA 1
ATOM 750 C C . TYR A 1 96 ? 6.371 -0.540 -17.723 1.00 64.00 96 TYR A C 1
ATOM 752 O O . TYR A 1 96 ? 5.953 -0.685 -18.872 1.00 64.00 96 TYR A O 1
ATOM 760 N N . GLN A 1 97 ? 6.826 -1.585 -17.025 1.00 65.56 97 GLN A N 1
ATOM 761 C CA . GLN A 1 97 ? 6.826 -2.982 -17.483 1.00 65.56 97 GLN A CA 1
ATOM 762 C C . GLN A 1 97 ? 5.387 -3.476 -17.690 1.00 65.56 97 GLN A C 1
ATOM 764 O O . GLN A 1 97 ? 5.078 -4.051 -18.734 1.00 65.56 97 GLN A O 1
ATOM 769 N N . MET A 1 98 ? 4.494 -3.192 -16.734 1.00 66.81 98 MET A N 1
ATOM 770 C CA . MET A 1 98 ? 3.063 -3.491 -16.845 1.00 66.81 98 MET A CA 1
ATOM 771 C C . MET A 1 98 ? 2.442 -2.748 -18.030 1.00 66.81 98 MET A C 1
ATOM 773 O O . MET A 1 98 ? 1.749 -3.356 -18.842 1.00 66.81 98 MET A O 1
ATOM 777 N N . ALA A 1 99 ? 2.722 -1.449 -18.164 1.00 64.06 99 ALA A N 1
ATOM 778 C CA . ALA A 1 99 ? 2.224 -0.633 -19.263 1.00 64.06 99 ALA A CA 1
ATOM 779 C C . ALA A 1 99 ? 2.714 -1.148 -20.626 1.00 64.06 99 ALA A C 1
ATOM 781 O O . ALA A 1 99 ? 1.923 -1.215 -21.565 1.00 64.06 99 ALA A O 1
ATOM 782 N N . ARG A 1 100 ? 3.983 -1.569 -20.744 1.00 74.62 100 ARG A N 1
ATOM 783 C CA . ARG A 1 100 ? 4.533 -2.158 -21.977 1.00 74.62 100 ARG A CA 1
ATOM 784 C C . ARG A 1 100 ? 3.942 -3.527 -22.296 1.00 74.62 100 ARG A C 1
ATOM 786 O O . ARG A 1 100 ? 3.569 -3.735 -23.448 1.00 74.62 100 ARG A O 1
ATOM 793 N N . SER A 1 101 ? 3.841 -4.451 -21.335 1.00 73.12 101 SER A N 1
ATOM 794 C CA . SER A 1 101 ? 3.284 -5.787 -21.607 1.00 73.12 101 SER A CA 1
ATOM 795 C C . SER A 1 101 ? 1.790 -5.718 -21.941 1.00 73.12 101 SER A C 1
ATOM 797 O O . SER A 1 101 ? 1.355 -6.332 -22.917 1.00 73.12 101 SER A O 1
ATOM 799 N N . PHE A 1 102 ? 1.021 -4.905 -21.206 1.00 68.75 102 PHE A N 1
ATOM 800 C CA . PHE A 1 102 ? -0.391 -4.647 -21.487 1.00 68.75 102 PHE A CA 1
ATOM 801 C C . PHE A 1 102 ? -0.580 -3.997 -22.861 1.00 68.75 102 PHE A C 1
ATOM 803 O O . PHE A 1 102 ? -1.270 -4.565 -23.709 1.00 68.75 102 PHE A O 1
ATOM 810 N N . PHE A 1 103 ? 0.078 -2.860 -23.123 1.00 73.19 103 PHE A N 1
ATOM 811 C CA . PHE A 1 103 ? -0.086 -2.120 -24.377 1.00 73.19 103 PHE A CA 1
ATOM 812 C C . PHE A 1 103 ? 0.335 -2.945 -25.599 1.00 73.19 103 PHE A C 1
ATOM 814 O O . PHE A 1 103 ? -0.386 -2.970 -26.592 1.00 73.19 103 PHE A O 1
ATOM 821 N N . ALA A 1 104 ? 1.445 -3.686 -25.518 1.00 80.56 104 ALA A N 1
ATOM 822 C CA . ALA A 1 104 ? 1.852 -4.593 -26.587 1.00 80.56 104 ALA A CA 1
ATOM 823 C C . ALA A 1 104 ? 0.804 -5.693 -26.846 1.00 80.56 104 ALA A C 1
ATOM 825 O O . ALA A 1 104 ? 0.541 -6.021 -28.003 1.00 80.56 104 ALA A O 1
ATOM 826 N N . SER A 1 105 ? 0.166 -6.231 -25.798 1.00 77.81 105 SER A N 1
ATOM 827 C CA . SER A 1 105 ? -0.900 -7.227 -25.962 1.00 77.81 105 SER A CA 1
ATOM 828 C C . SER A 1 105 ? -2.161 -6.638 -26.610 1.00 77.81 105 SER A C 1
ATOM 830 O O . SER A 1 105 ? -2.728 -7.263 -27.504 1.00 77.81 105 SER A O 1
ATOM 832 N N . GLU A 1 106 ? -2.548 -5.406 -26.259 1.00 76.94 106 GLU A N 1
ATOM 833 C CA . GLU A 1 106 ? -3.660 -4.689 -26.896 1.00 76.94 106 GLU A CA 1
ATOM 834 C C . GLU A 1 106 ? -3.350 -4.314 -28.354 1.00 76.94 106 GLU A C 1
ATOM 836 O O . GLU A 1 106 ? -4.210 -4.472 -29.220 1.00 76.94 106 GLU A O 1
ATOM 841 N N . VAL A 1 107 ? -2.111 -3.914 -28.674 1.00 79.62 107 VAL A N 1
ATOM 842 C CA . VAL A 1 107 ? -1.674 -3.687 -30.064 1.00 79.62 107 VAL A CA 1
ATOM 843 C C . VAL A 1 107 ? -1.786 -4.964 -30.894 1.00 79.62 107 VAL A C 1
ATOM 845 O O . VAL A 1 107 ? -2.230 -4.877 -32.040 1.00 79.62 107 VAL A O 1
ATOM 848 N N . ILE A 1 108 ? -1.430 -6.132 -30.345 1.00 84.81 108 ILE A N 1
ATOM 849 C CA . ILE A 1 108 ? -1.606 -7.434 -31.012 1.00 84.81 108 ILE A CA 1
ATOM 850 C C . ILE A 1 108 ? -3.098 -7.737 -31.189 1.00 84.81 108 ILE A C 1
ATOM 852 O O . ILE A 1 108 ? -3.551 -7.909 -32.320 1.00 84.81 108 ILE A O 1
ATOM 856 N N . ARG A 1 109 ? -3.883 -7.728 -30.103 1.00 80.00 109 ARG A N 1
ATOM 857 C CA . ARG A 1 109 ? -5.333 -8.005 -30.114 1.00 80.00 109 ARG A CA 1
ATOM 858 C C . ARG A 1 109 ? -6.077 -7.144 -31.137 1.00 80.00 109 ARG A C 1
ATOM 860 O O . ARG A 1 109 ? -6.818 -7.676 -31.958 1.00 80.00 109 ARG A O 1
ATOM 867 N N . PHE A 1 110 ? -5.839 -5.833 -31.134 1.00 75.62 110 PHE A N 1
ATOM 868 C CA . PHE A 1 110 ? -6.454 -4.887 -32.066 1.00 75.62 110 PHE A CA 1
ATOM 869 C C . PHE A 1 110 ? -6.020 -5.132 -33.517 1.00 75.62 110 PHE A C 1
ATOM 871 O O . PHE A 1 110 ? -6.841 -5.081 -34.431 1.00 75.62 110 PHE A O 1
ATOM 878 N N . ASN A 1 111 ? -4.741 -5.438 -33.751 1.00 79.94 111 ASN A N 1
ATOM 879 C CA . ASN A 1 111 ? -4.242 -5.729 -35.092 1.00 79.94 111 ASN A CA 1
ATOM 880 C C . ASN A 1 111 ? -4.789 -7.040 -35.669 1.00 79.94 111 ASN A C 1
ATOM 882 O O . ASN A 1 111 ? -5.045 -7.086 -36.870 1.00 79.94 111 ASN A O 1
ATOM 886 N N . GLU A 1 112 ? -4.910 -8.099 -34.869 1.00 82.94 112 GLU A N 1
ATOM 887 C CA . GLU A 1 112 ? -5.423 -9.394 -35.332 1.00 82.94 112 GLU A CA 1
ATOM 888 C C . GLU A 1 112 ? -6.960 -9.377 -35.455 1.00 82.94 112 GLU A C 1
ATOM 890 O O . GLU A 1 112 ? -7.499 -9.966 -36.386 1.00 82.94 112 GLU A O 1
ATOM 895 N N . ALA A 1 113 ? -7.675 -8.610 -34.618 1.00 77.69 113 ALA A N 1
ATOM 896 C CA . ALA A 1 113 ? -9.126 -8.406 -34.741 1.00 77.69 113 ALA A CA 1
ATOM 897 C C . ALA A 1 113 ? -9.553 -7.618 -36.001 1.00 77.69 113 ALA A C 1
ATOM 899 O O . ALA A 1 113 ? -10.717 -7.673 -36.396 1.00 77.69 113 ALA A O 1
ATOM 900 N N . LEU A 1 114 ? -8.630 -6.882 -36.633 1.00 73.56 114 LEU A N 1
ATOM 901 C CA . LEU A 1 114 ? -8.869 -6.093 -37.850 1.00 73.56 114 LEU A CA 1
ATOM 902 C C . LEU A 1 114 ? -8.471 -6.809 -39.156 1.00 73.56 114 LEU A C 1
ATOM 904 O O . LEU A 1 114 ? -8.504 -6.189 -40.221 1.00 73.56 114 LEU A O 1
ATOM 908 N N . LYS A 1 115 ? -8.052 -8.078 -39.099 1.00 77.44 115 LYS A N 1
ATOM 909 C CA . LYS A 1 115 ? -7.485 -8.818 -40.240 1.00 77.44 115 LYS A CA 1
ATOM 910 C C . LYS A 1 115 ? -8.134 -10.192 -40.396 1.00 77.44 115 LYS A C 1
ATOM 912 O O . LYS A 1 115 ? -8.829 -10.681 -39.511 1.00 77.44 115 LYS A O 1
ATOM 917 N N . GLU A 1 116 ? -7.887 -10.830 -41.537 1.00 76.25 116 GLU A N 1
ATOM 918 C CA . GLU A 1 116 ? -8.175 -12.257 -41.692 1.00 76.25 116 GLU A CA 1
ATOM 919 C C . GLU A 1 116 ? -7.288 -13.074 -40.728 1.00 76.25 116 GLU A C 1
ATOM 921 O O . GLU A 1 116 ? -6.100 -12.753 -40.609 1.00 76.25 116 GLU A O 1
ATOM 926 N N . PRO A 1 117 ? -7.814 -14.119 -40.055 1.00 76.88 117 PRO A N 1
ATOM 927 C CA . PRO A 1 117 ? -7.049 -14.902 -39.086 1.00 76.88 117 PRO A CA 1
ATOM 928 C C . PRO A 1 117 ? -5.761 -15.489 -39.677 1.00 76.88 117 PRO A C 1
ATOM 930 O O . PRO A 1 117 ? -5.791 -16.350 -40.558 1.00 76.88 117 PRO A O 1
ATOM 933 N N . ALA A 1 118 ? -4.621 -15.042 -39.155 1.00 84.62 118 ALA A N 1
ATOM 934 C CA . ALA A 1 118 ? -3.294 -15.455 -39.587 1.00 84.62 118 ALA A CA 1
ATOM 935 C C . ALA A 1 118 ? -2.426 -15.851 -38.387 1.00 84.62 118 ALA A C 1
ATOM 937 O O . ALA A 1 118 ? -2.756 -15.575 -37.235 1.00 84.62 118 ALA A O 1
ATOM 938 N N . LYS A 1 119 ? -1.286 -16.502 -38.646 1.00 93.00 119 LYS A N 1
ATOM 939 C CA . LYS A 1 119 ? -0.280 -16.708 -37.599 1.00 93.00 119 LYS A CA 1
ATOM 940 C C . LYS A 1 119 ? 0.607 -15.473 -37.488 1.00 93.00 119 LYS A C 1
ATOM 942 O O . LYS A 1 119 ? 0.937 -14.829 -38.488 1.00 93.00 119 LYS A O 1
ATOM 947 N N . TRP A 1 120 ? 1.063 -15.197 -36.279 1.00 94.62 120 TRP A N 1
ATOM 948 C CA . TRP A 1 120 ? 1.984 -14.112 -35.977 1.00 94.62 120 TRP A CA 1
ATOM 949 C C . TRP A 1 120 ? 3.097 -14.594 -35.045 1.00 94.62 120 TRP A C 1
ATOM 951 O O . TRP A 1 120 ? 3.009 -15.667 -34.451 1.00 94.62 120 TRP A O 1
ATOM 961 N N . VAL A 1 121 ? 4.170 -13.811 -34.953 1.00 95.62 121 VAL A N 1
ATOM 962 C CA . VAL A 1 121 ? 5.269 -14.000 -33.995 1.00 95.62 121 VAL A CA 1
ATOM 963 C C . VAL A 1 121 ? 5.599 -12.641 -33.391 1.00 95.62 121 VAL A C 1
ATOM 965 O O . VAL A 1 121 ? 5.582 -11.643 -34.110 1.00 95.62 121 VAL A O 1
ATOM 968 N N . ALA A 1 122 ? 5.909 -12.589 -32.095 1.00 94.75 122 ALA A N 1
ATOM 969 C CA . ALA A 1 122 ? 6.378 -11.380 -31.425 1.00 94.75 122 ALA A CA 1
ATOM 970 C C . ALA A 1 122 ? 7.809 -11.560 -30.901 1.00 94.75 122 ALA A C 1
ATOM 972 O O . ALA A 1 122 ? 8.106 -12.555 -30.244 1.00 94.75 122 ALA A O 1
ATOM 973 N N . LEU A 1 123 ? 8.684 -10.588 -31.172 1.00 93.50 123 LEU A N 1
ATOM 974 C CA . LEU A 1 123 ? 9.989 -10.460 -30.523 1.00 93.50 123 LEU A CA 1
ATOM 975 C C . LEU A 1 123 ? 9.903 -9.336 -29.488 1.00 93.50 123 LEU A C 1
ATOM 977 O O . LEU A 1 123 ? 9.656 -8.178 -29.833 1.00 93.50 123 LEU A O 1
ATOM 981 N N . VAL A 1 124 ? 10.067 -9.706 -28.220 1.00 91.19 124 VAL A N 1
ATOM 982 C CA . VAL A 1 124 ? 9.792 -8.862 -27.050 1.00 91.19 124 VAL A CA 1
ATOM 983 C C . VAL A 1 124 ? 10.893 -9.021 -26.008 1.00 91.19 124 VAL A C 1
ATOM 985 O O . VAL A 1 124 ? 11.592 -10.037 -25.987 1.00 91.19 124 VAL A O 1
ATOM 988 N N . ASN A 1 125 ? 11.044 -8.039 -25.121 1.00 86.56 125 ASN A N 1
ATOM 989 C CA . ASN A 1 125 ? 11.997 -8.146 -24.018 1.00 86.56 125 ASN A CA 1
ATOM 990 C C . ASN A 1 125 ? 11.524 -9.261 -23.066 1.00 86.56 125 ASN A C 1
ATOM 992 O O . ASN A 1 125 ? 10.331 -9.378 -22.788 1.00 86.56 125 ASN A O 1
ATOM 996 N N . GLN A 1 126 ? 12.452 -10.071 -22.547 1.00 86.50 126 GLN A N 1
ATOM 997 C CA . GLN A 1 126 ? 12.140 -11.273 -21.755 1.00 86.50 126 GLN A CA 1
ATOM 998 C C . GLN A 1 126 ? 11.217 -11.007 -20.543 1.00 86.50 126 GLN A C 1
ATOM 1000 O O . GLN A 1 126 ? 10.372 -11.834 -20.218 1.00 86.50 126 GLN A O 1
ATOM 1005 N N . GLU A 1 127 ? 11.315 -9.819 -19.943 1.00 85.00 127 GLU A N 1
ATOM 1006 C CA . GLU A 1 127 ? 10.498 -9.323 -18.818 1.00 85.00 127 GLU A CA 1
ATOM 1007 C C . GLU A 1 127 ? 9.023 -9.049 -19.177 1.00 85.00 127 GLU A C 1
ATOM 1009 O O . GLU A 1 127 ? 8.179 -8.931 -18.291 1.00 85.00 127 GLU A O 1
ATOM 1014 N N . ASN A 1 128 ? 8.712 -8.939 -20.473 1.00 86.81 128 ASN A N 1
ATOM 1015 C CA . ASN A 1 128 ? 7.365 -8.724 -21.009 1.00 86.81 128 ASN A CA 1
ATOM 1016 C C . ASN A 1 128 ? 6.788 -9.990 -21.664 1.00 86.81 128 ASN A C 1
ATOM 1018 O O . ASN A 1 128 ? 5.617 -10.003 -22.038 1.00 86.81 128 ASN A O 1
ATOM 1022 N N . MET A 1 129 ? 7.604 -11.032 -21.859 1.00 91.56 129 MET A N 1
ATOM 1023 C CA . MET A 1 129 ? 7.236 -12.239 -22.603 1.00 91.56 129 MET A CA 1
ATOM 1024 C C . MET A 1 129 ? 6.145 -13.040 -21.884 1.00 91.56 129 MET A C 1
ATOM 1026 O O . MET A 1 129 ? 5.103 -13.310 -22.475 1.00 91.56 129 MET A O 1
ATOM 1030 N N . ALA A 1 130 ? 6.386 -13.374 -20.618 1.00 86.31 130 ALA A N 1
ATOM 1031 C CA . ALA A 1 130 ? 5.526 -14.167 -19.740 1.00 86.31 130 ALA A CA 1
ATOM 1032 C C . ALA A 1 130 ? 5.406 -13.478 -18.364 1.00 86.31 130 ALA A C 1
ATOM 1034 O O . ALA A 1 130 ? 6.029 -12.437 -18.141 1.00 86.31 130 ALA A O 1
ATOM 1035 N N . THR A 1 131 ? 4.606 -14.030 -17.450 1.00 79.69 131 THR A N 1
ATOM 1036 C CA . THR A 1 131 ? 4.305 -13.423 -16.144 1.00 79.69 131 THR A CA 1
ATOM 1037 C C . THR A 1 131 ? 5.573 -13.148 -15.337 1.00 79.69 131 THR A C 1
ATOM 1039 O O . THR A 1 131 ? 6.294 -14.064 -14.940 1.00 79.69 131 THR A O 1
ATOM 1042 N N . PHE A 1 132 ? 5.816 -11.872 -15.038 1.00 77.00 132 PHE A N 1
ATOM 1043 C CA . PHE A 1 132 ? 7.005 -11.407 -14.330 1.00 77.00 132 PHE A CA 1
ATOM 1044 C C . PHE A 1 132 ? 6.652 -10.226 -13.417 1.00 77.00 132 PHE A C 1
ATOM 1046 O O . PHE A 1 132 ? 5.851 -9.365 -13.778 1.00 77.00 132 PHE A O 1
ATOM 1053 N N . ARG A 1 133 ? 7.201 -10.215 -12.193 1.00 68.00 133 ARG A N 1
ATOM 1054 C CA . ARG A 1 133 ? 6.791 -9.330 -11.073 1.00 68.00 133 ARG A CA 1
ATOM 1055 C C . ARG A 1 133 ? 5.296 -9.370 -10.700 1.00 68.00 133 ARG A C 1
ATOM 1057 O O . ARG A 1 133 ? 4.796 -8.474 -10.032 1.00 68.00 133 ARG A O 1
ATOM 1064 N N . GLY A 1 134 ? 4.575 -10.413 -11.113 1.00 67.19 134 GLY A N 1
ATOM 1065 C CA . GLY A 1 134 ? 3.130 -10.548 -10.889 1.00 67.19 134 GLY A CA 1
ATOM 1066 C C . GLY A 1 134 ? 2.248 -9.853 -11.933 1.00 67.19 134 GLY A C 1
ATOM 1067 O O . GLY A 1 134 ? 1.032 -10.030 -11.899 1.00 67.19 134 GLY A O 1
ATOM 1068 N N . TYR A 1 135 ? 2.831 -9.132 -12.893 1.00 70.06 135 TYR A N 1
ATOM 1069 C CA . TYR A 1 135 ? 2.121 -8.677 -14.088 1.00 70.06 135 TYR A CA 1
ATOM 1070 C C . TYR A 1 135 ? 2.124 -9.804 -15.129 1.00 70.06 135 TYR A C 1
ATOM 1072 O O . TYR A 1 135 ? 3.156 -10.449 -15.328 1.00 70.06 135 TYR A O 1
ATOM 1080 N N . ARG A 1 136 ? 0.990 -10.051 -15.801 1.00 72.50 136 ARG A N 1
ATOM 1081 C CA . ARG A 1 136 ? 0.918 -11.035 -16.902 1.00 72.50 136 ARG A CA 1
ATOM 1082 C C . ARG A 1 136 ? 1.815 -10.592 -18.063 1.00 72.50 136 ARG A C 1
ATOM 1084 O O . ARG A 1 136 ? 1.869 -9.402 -18.386 1.00 72.50 136 ARG A O 1
ATOM 1091 N N . GLY A 1 137 ? 2.485 -11.538 -18.713 1.00 77.88 137 GLY A N 1
ATOM 1092 C CA . GLY A 1 137 ? 3.229 -11.266 -19.934 1.00 77.88 137 GLY A CA 1
ATOM 1093 C C . GLY A 1 137 ? 2.313 -11.106 -21.139 1.00 77.88 137 GLY A C 1
ATOM 1094 O O . GLY A 1 137 ? 1.087 -11.214 -21.052 1.00 77.88 137 GLY A O 1
ATOM 1095 N N . ILE A 1 138 ? 2.922 -10.846 -22.291 1.00 86.06 138 ILE A N 1
ATOM 1096 C CA . ILE A 1 138 ? 2.226 -10.787 -23.579 1.00 86.06 138 ILE A CA 1
ATOM 1097 C C . ILE A 1 138 ? 1.697 -12.180 -23.948 1.00 86.06 138 ILE A C 1
ATOM 1099 O O . ILE A 1 138 ? 0.579 -12.276 -24.449 1.00 86.06 138 ILE A O 1
ATOM 1103 N N . SER A 1 139 ? 2.444 -13.245 -23.625 1.00 86.38 139 SER A N 1
ATOM 1104 C CA . SER A 1 139 ? 2.039 -14.650 -23.767 1.00 86.38 139 SER A CA 1
ATOM 1105 C C . SER A 1 139 ? 0.669 -14.902 -23.141 1.00 86.38 139 SER A C 1
ATOM 1107 O O . SER A 1 139 ? -0.294 -15.162 -23.861 1.00 86.38 139 SER A O 1
ATOM 1109 N N . GLU A 1 140 ? 0.524 -14.707 -21.827 1.00 81.44 140 GLU A N 1
ATOM 1110 C CA . GLU A 1 140 ? -0.742 -14.991 -21.151 1.00 81.44 140 GLU A CA 1
ATOM 1111 C C . GLU A 1 140 ? -1.827 -13.960 -21.470 1.00 81.44 140 GLU A C 1
ATOM 1113 O O . GLU A 1 140 ? -2.995 -14.237 -21.229 1.00 81.44 140 GLU A O 1
ATOM 1118 N N . GLN A 1 141 ? -1.495 -12.765 -21.966 1.00 75.56 141 GLN A N 1
ATOM 1119 C CA . GLN A 1 141 ? -2.503 -11.786 -22.399 1.00 75.56 141 GLN A CA 1
ATOM 1120 C C . GLN A 1 141 ? -3.020 -12.034 -23.826 1.00 75.56 141 GLN A C 1
ATOM 1122 O O . GLN A 1 141 ? -4.078 -11.510 -24.182 1.00 75.56 141 GLN A O 1
ATOM 1127 N N . THR A 1 142 ? -2.330 -12.837 -24.637 1.00 82.62 142 THR A N 1
ATOM 1128 C CA . THR A 1 142 ? -2.710 -13.142 -26.032 1.00 82.62 142 THR A CA 1
ATOM 1129 C C . THR A 1 142 ? -2.950 -14.633 -26.289 1.00 82.62 142 THR A C 1
ATOM 1131 O O . THR A 1 142 ? -3.134 -15.025 -27.439 1.00 82.62 142 THR A O 1
ATOM 1134 N N . ASP A 1 143 ? -2.946 -15.450 -25.228 1.00 80.31 143 ASP A N 1
ATOM 1135 C CA . ASP A 1 143 ? -3.000 -16.920 -25.254 1.00 80.31 143 ASP A CA 1
ATOM 1136 C C . ASP A 1 143 ? -1.943 -17.547 -26.191 1.00 80.31 143 ASP A C 1
ATOM 1138 O O . ASP A 1 143 ? -2.143 -18.600 -26.800 1.00 80.31 143 ASP A O 1
ATOM 1142 N N . ALA A 1 144 ? -0.792 -16.877 -26.314 1.00 87.62 144 ALA A N 1
ATOM 1143 C CA . ALA A 1 144 ? 0.273 -17.218 -27.247 1.00 87.62 144 ALA A CA 1
ATOM 1144 C C . ALA A 1 144 ? 1.435 -17.943 -26.562 1.00 87.62 144 ALA A C 1
ATOM 1146 O O . ALA A 1 144 ? 1.886 -17.560 -25.483 1.00 87.62 144 ALA A O 1
ATOM 1147 N N . LEU A 1 145 ? 1.967 -18.954 -27.245 1.00 90.38 145 LEU A N 1
ATOM 1148 C CA . LEU A 1 145 ? 3.115 -19.736 -26.793 1.00 90.38 145 LEU A CA 1
ATOM 1149 C C . LEU A 1 145 ? 4.408 -18.907 -26.756 1.00 90.38 145 LEU A C 1
ATOM 1151 O O . LEU A 1 145 ? 4.685 -18.116 -27.660 1.00 90.38 145 LEU A O 1
ATOM 1155 N N . SER A 1 146 ? 5.222 -19.132 -25.727 1.00 92.25 146 SER A N 1
ATOM 1156 C CA . SER A 1 146 ? 6.418 -18.348 -25.417 1.00 92.25 146 SER A CA 1
ATOM 1157 C C . SER A 1 146 ? 7.716 -19.154 -25.541 1.00 92.25 146 SER A C 1
ATOM 1159 O O . SER A 1 146 ? 7.810 -20.319 -25.151 1.00 92.25 146 SER A O 1
ATOM 1161 N N . ILE A 1 147 ? 8.757 -18.520 -26.089 1.00 93.25 147 ILE A N 1
ATOM 1162 C CA . ILE A 1 147 ? 10.082 -19.127 -26.260 1.00 93.25 147 ILE A CA 1
ATOM 1163 C C . ILE A 1 147 ? 11.141 -18.152 -25.757 1.00 93.25 147 ILE A C 1
ATOM 1165 O O . ILE A 1 147 ? 11.334 -17.085 -26.340 1.00 93.25 147 ILE A O 1
ATOM 1169 N N . ARG A 1 148 ? 11.869 -18.541 -24.707 1.00 92.38 148 ARG A N 1
ATOM 1170 C CA . ARG A 1 148 ? 13.007 -17.770 -24.201 1.00 92.38 148 ARG A CA 1
ATOM 1171 C C . ARG A 1 148 ? 14.278 -18.176 -24.947 1.00 92.38 148 ARG A C 1
ATOM 1173 O O . ARG A 1 148 ? 14.604 -19.362 -25.030 1.00 92.38 148 ARG A O 1
ATOM 1180 N N . ILE A 1 149 ? 14.992 -17.195 -25.492 1.00 88.81 149 ILE A N 1
ATOM 1181 C CA . ILE A 1 149 ? 16.205 -17.405 -26.290 1.00 88.81 149 ILE A CA 1
ATOM 1182 C C . ILE A 1 149 ? 17.424 -16.973 -25.469 1.00 88.81 149 ILE A C 1
ATOM 1184 O O . ILE A 1 149 ? 17.480 -15.834 -25.015 1.00 88.81 149 ILE A O 1
ATOM 1188 N N . ASP A 1 150 ? 18.389 -17.877 -25.293 1.00 84.94 150 ASP A N 1
ATOM 1189 C CA . ASP A 1 150 ? 19.672 -17.618 -24.627 1.00 84.94 150 ASP A CA 1
ATOM 1190 C C . ASP A 1 150 ? 20.834 -17.648 -25.633 1.00 84.94 150 ASP A C 1
ATOM 1192 O O . ASP A 1 150 ? 21.005 -18.631 -26.357 1.00 84.94 150 ASP A O 1
ATOM 1196 N N . ASP A 1 151 ? 21.688 -16.623 -25.611 1.00 83.81 151 ASP A N 1
ATOM 1197 C CA . ASP A 1 151 ? 22.985 -16.631 -26.298 1.00 83.81 151 ASP A CA 1
ATOM 1198 C C . ASP A 1 151 ? 23.998 -17.493 -25.523 1.00 83.81 151 ASP A C 1
ATOM 1200 O O . ASP A 1 151 ? 24.294 -17.231 -24.354 1.00 83.81 151 ASP A O 1
ATOM 1204 N N . VAL A 1 152 ? 24.588 -18.495 -26.180 1.00 84.19 152 VAL A N 1
ATOM 1205 C CA . VAL A 1 152 ? 25.624 -19.374 -25.607 1.00 84.19 152 VAL A CA 1
ATOM 1206 C C . VAL A 1 152 ? 26.864 -19.446 -26.494 1.00 84.19 152 VAL A C 1
ATOM 1208 O O . VAL A 1 152 ? 26.805 -19.205 -27.699 1.00 84.19 152 VAL A O 1
ATOM 1211 N N . ALA A 1 153 ? 28.020 -19.775 -25.913 1.00 80.44 153 ALA A N 1
ATOM 1212 C CA . ALA A 1 153 ? 29.256 -19.872 -26.688 1.00 80.44 153 ALA A CA 1
ATOM 1213 C C . ALA A 1 153 ? 29.205 -21.048 -27.694 1.00 80.44 153 ALA A C 1
ATOM 1215 O O . ALA A 1 153 ? 28.485 -22.027 -27.459 1.00 80.44 153 ALA A O 1
ATOM 1216 N N . PRO A 1 154 ? 29.985 -21.005 -28.794 1.00 77.88 154 PRO A N 1
ATOM 1217 C CA . PRO A 1 154 ? 30.021 -22.093 -29.766 1.00 77.88 154 PRO A CA 1
ATOM 1218 C C . PRO A 1 154 ? 30.375 -23.433 -29.106 1.00 77.88 154 PRO A C 1
ATOM 1220 O O . PRO A 1 154 ? 31.246 -23.499 -28.236 1.00 77.88 154 PRO A O 1
ATOM 1223 N N . GLY A 1 155 ? 29.664 -24.493 -29.488 1.00 75.12 155 GLY A N 1
ATOM 1224 C CA . GLY A 1 155 ? 29.768 -25.825 -28.890 1.00 75.12 155 GLY A CA 1
ATOM 1225 C C . GLY A 1 155 ? 29.112 -26.000 -27.510 1.00 75.12 155 GLY A C 1
ATOM 1226 O O . GLY A 1 155 ? 29.226 -27.083 -26.947 1.00 75.12 155 GLY A O 1
ATOM 1227 N N . GLN A 1 156 ? 28.433 -24.986 -26.949 1.00 78.75 156 GLN A N 1
ATOM 1228 C CA . GLN A 1 156 ? 27.768 -25.087 -25.633 1.00 78.75 156 GLN A CA 1
ATOM 1229 C C . GLN A 1 156 ? 26.236 -25.219 -25.686 1.00 78.75 156 GLN A C 1
ATOM 1231 O O . GLN A 1 156 ? 25.621 -25.369 -24.631 1.00 78.75 156 GLN A O 1
ATOM 1236 N N . ALA A 1 157 ? 25.612 -25.178 -26.871 1.00 82.88 157 ALA A N 1
ATOM 1237 C CA . ALA A 1 157 ? 24.154 -25.270 -26.975 1.00 82.88 157 ALA A CA 1
ATOM 1238 C C . ALA A 1 157 ? 23.611 -26.656 -26.603 1.00 82.88 157 ALA A C 1
ATOM 1240 O O . ALA A 1 157 ? 24.080 -27.690 -27.077 1.00 82.88 157 ALA A O 1
ATOM 1241 N N . GLN A 1 158 ? 22.579 -26.638 -25.769 1.00 84.88 158 GLN A N 1
ATOM 1242 C CA . GLN A 1 158 ? 21.762 -27.771 -25.363 1.00 84.88 158 GLN A CA 1
ATOM 1243 C C . GLN A 1 158 ? 20.532 -27.881 -26.284 1.00 84.88 158 GLN A C 1
ATOM 1245 O O . GLN A 1 158 ? 20.101 -26.867 -26.841 1.00 84.88 158 GLN A O 1
ATOM 1250 N N . PRO A 1 159 ? 19.938 -29.080 -26.440 1.00 84.62 159 PRO A N 1
ATOM 1251 C CA . PRO A 1 159 ? 18.694 -29.251 -27.186 1.00 84.62 159 PRO A CA 1
ATOM 1252 C C . PRO A 1 159 ? 17.554 -28.375 -26.651 1.00 84.62 159 PRO A C 1
ATOM 1254 O O . PRO A 1 159 ? 17.491 -28.085 -25.453 1.00 84.62 159 PRO A O 1
ATOM 1257 N N . ILE A 1 160 ? 16.627 -28.009 -27.540 1.00 84.50 160 ILE A N 1
ATOM 1258 C CA . ILE A 1 160 ? 15.393 -27.297 -27.184 1.00 84.50 160 ILE A CA 1
ATOM 1259 C C . ILE A 1 160 ? 14.597 -28.155 -26.194 1.00 84.50 160 ILE A C 1
ATOM 1261 O O . ILE A 1 160 ? 14.405 -29.351 -26.414 1.00 84.50 160 ILE A O 1
ATOM 1265 N N . ASN A 1 161 ? 14.151 -27.550 -25.097 1.00 81.94 161 ASN A N 1
ATOM 1266 C CA . ASN A 1 161 ? 13.415 -28.228 -24.029 1.00 81.94 161 ASN A CA 1
ATOM 1267 C C . ASN A 1 161 ? 12.481 -27.230 -23.321 1.00 81.94 161 ASN A C 1
ATOM 1269 O O . ASN A 1 161 ? 12.508 -26.037 -23.633 1.00 81.94 161 ASN A O 1
ATOM 1273 N N . SER A 1 162 ? 11.670 -27.696 -22.371 1.00 85.06 162 SER A N 1
ATOM 1274 C CA . SER A 1 162 ? 10.915 -26.813 -21.478 1.00 85.06 162 SER A CA 1
ATOM 1275 C C . SER A 1 162 ? 11.852 -25.864 -20.726 1.00 85.06 162 SER A C 1
ATOM 1277 O O . SER A 1 162 ? 12.985 -26.222 -20.387 1.00 85.06 162 SER A O 1
ATOM 1279 N N . ASP A 1 163 ? 11.416 -24.625 -20.493 1.00 85.94 163 ASP A N 1
ATOM 1280 C CA . ASP A 1 163 ? 12.294 -23.635 -19.869 1.00 85.94 163 ASP A CA 1
ATOM 1281 C C . ASP A 1 163 ? 12.463 -23.900 -18.356 1.00 85.94 163 ASP A C 1
ATOM 1283 O O . ASP A 1 163 ? 11.476 -23.855 -17.614 1.00 85.94 163 ASP A O 1
ATOM 1287 N N . PRO A 1 164 ? 13.691 -24.131 -17.843 1.00 81.19 164 PRO A N 1
ATOM 1288 C CA . PRO A 1 164 ? 13.954 -24.155 -16.402 1.00 81.19 164 PRO A CA 1
ATOM 1289 C C . PRO A 1 164 ? 13.754 -22.786 -15.726 1.00 81.19 164 PRO A C 1
ATOM 1291 O O . PRO A 1 164 ? 13.719 -22.720 -14.499 1.00 81.19 164 PRO A O 1
ATOM 1294 N N . GLY A 1 165 ? 13.632 -21.711 -16.511 1.00 84.38 165 GLY A N 1
ATOM 1295 C CA . GLY A 1 165 ? 13.573 -20.330 -16.050 1.00 84.38 165 GLY A CA 1
ATOM 1296 C C . GLY A 1 165 ? 14.959 -19.694 -15.944 1.00 84.38 165 GLY A C 1
ATOM 1297 O O . GLY A 1 165 ? 15.954 -20.340 -15.606 1.00 84.38 165 GLY A O 1
ATOM 1298 N N . LEU A 1 166 ? 15.021 -18.399 -16.239 1.00 84.00 166 LEU A N 1
ATOM 1299 C CA . LEU A 1 166 ? 16.187 -17.552 -16.036 1.00 84.00 166 LEU A CA 1
ATOM 1300 C C . LEU A 1 166 ? 16.153 -16.950 -14.633 1.00 84.00 166 LEU A C 1
ATOM 1302 O O . LEU A 1 166 ? 15.247 -16.178 -14.323 1.00 84.00 166 LEU A O 1
ATOM 1306 N N . ALA A 1 167 ? 17.159 -17.254 -13.814 1.00 82.56 167 ALA A N 1
ATOM 1307 C CA . ALA A 1 167 ? 17.343 -16.606 -12.521 1.00 82.56 167 ALA A CA 1
ATOM 1308 C C . ALA A 1 167 ? 17.772 -15.141 -12.712 1.00 82.56 167 ALA A C 1
ATOM 1310 O O . ALA A 1 167 ? 18.860 -14.860 -13.226 1.00 82.56 167 ALA A O 1
ATOM 1311 N N . VAL A 1 168 ? 16.912 -14.219 -12.283 1.00 81.06 168 VAL A N 1
ATOM 1312 C CA . VAL A 1 168 ? 17.156 -12.774 -12.313 1.00 81.06 168 VAL A CA 1
ATOM 1313 C C . VAL A 1 168 ? 16.976 -12.150 -10.934 1.00 81.06 168 VAL A C 1
ATOM 1315 O O . VAL A 1 168 ? 16.244 -12.666 -10.088 1.00 81.06 168 VAL A O 1
ATOM 1318 N N . GLU A 1 169 ? 17.648 -11.026 -10.723 1.00 76.94 169 GLU A N 1
ATOM 1319 C CA . GLU A 1 169 ? 17.624 -10.241 -9.495 1.00 76.94 169 GLU A CA 1
ATOM 1320 C C . GLU A 1 169 ? 17.199 -8.796 -9.822 1.00 76.94 169 GLU A C 1
ATOM 1322 O O . GLU A 1 169 ? 17.674 -8.207 -10.798 1.00 76.94 169 GLU A O 1
ATOM 1327 N N . HIS A 1 170 ? 16.252 -8.234 -9.064 1.00 69.00 170 HIS A N 1
ATOM 1328 C CA . HIS A 1 170 ? 15.787 -6.852 -9.236 1.00 69.00 170 HIS A CA 1
ATOM 1329 C C . HIS A 1 170 ? 15.262 -6.258 -7.923 1.00 69.00 170 HIS A C 1
ATOM 1331 O O . HIS A 1 170 ? 14.669 -6.966 -7.118 1.00 69.00 170 HIS A O 1
ATOM 1337 N N . ALA A 1 171 ? 15.395 -4.951 -7.701 1.00 63.84 171 ALA A N 1
ATOM 1338 C CA . ALA A 1 171 ? 14.912 -4.330 -6.461 1.00 63.84 171 ALA A CA 1
ATOM 1339 C C . ALA A 1 171 ? 13.370 -4.355 -6.310 1.00 63.84 171 ALA A C 1
ATOM 1341 O O . ALA A 1 171 ? 12.636 -4.438 -7.303 1.00 63.84 171 ALA A O 1
ATOM 1342 N N . ASP A 1 172 ? 12.885 -4.258 -5.068 1.00 56.38 172 ASP A N 1
ATOM 1343 C CA . ASP A 1 172 ? 11.456 -4.275 -4.693 1.00 56.38 172 ASP A CA 1
ATOM 1344 C C . ASP A 1 172 ? 10.756 -2.912 -4.898 1.00 56.38 172 ASP A C 1
ATOM 1346 O O . ASP A 1 172 ? 10.268 -2.267 -3.970 1.00 56.38 172 ASP A O 1
ATOM 1350 N N . TYR A 1 173 ? 10.760 -2.435 -6.142 1.00 57.06 173 TYR A N 1
ATOM 1351 C CA . TYR A 1 173 ? 9.925 -1.331 -6.620 1.00 57.06 173 TYR A CA 1
ATOM 1352 C C . TYR A 1 173 ? 9.604 -1.536 -8.113 1.00 57.06 173 TYR A C 1
ATOM 1354 O O . TYR A 1 173 ? 10.374 -2.221 -8.800 1.00 57.06 173 TYR A O 1
ATOM 1362 N N . PRO A 1 174 ? 8.486 -0.982 -8.633 1.00 53.25 174 PRO A N 1
ATOM 1363 C CA . PRO A 1 174 ? 8.149 -1.091 -10.050 1.00 53.25 174 PRO A CA 1
ATOM 1364 C C . PRO A 1 174 ? 9.293 -0.579 -10.928 1.00 53.25 174 PRO A C 1
ATOM 1366 O O . PRO A 1 174 ? 9.855 0.480 -10.663 1.00 53.25 174 PRO A O 1
ATOM 1369 N N . ASP A 1 175 ? 9.645 -1.350 -11.957 1.00 59.22 175 ASP A N 1
ATOM 1370 C CA . ASP A 1 175 ? 10.633 -0.965 -12.980 1.00 59.22 175 ASP A CA 1
ATOM 1371 C C . ASP A 1 175 ? 12.052 -0.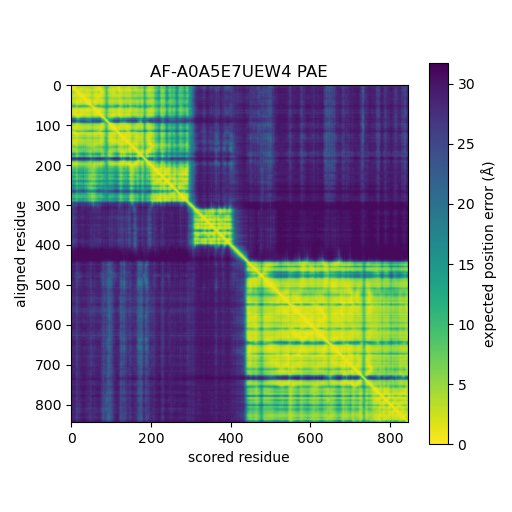726 -12.467 1.00 59.22 175 ASP A C 1
ATOM 1373 O O . ASP A 1 175 ? 12.870 -0.073 -13.118 1.00 59.22 175 ASP A O 1
ATOM 1377 N N . SER A 1 176 ? 12.389 -1.348 -11.337 1.00 64.56 176 SER A N 1
ATOM 1378 C CA . SER A 1 176 ? 13.783 -1.590 -10.991 1.00 64.56 176 SER A CA 1
ATOM 1379 C C . SER A 1 176 ? 14.530 -2.240 -12.173 1.00 64.56 176 SER A C 1
ATOM 1381 O O . SER A 1 176 ? 13.967 -3.080 -12.883 1.00 64.56 176 SER A O 1
ATOM 1383 N N . PRO A 1 177 ? 15.800 -1.892 -12.435 1.00 65.06 177 PRO A N 1
ATOM 1384 C CA . PRO A 1 177 ? 16.574 -2.593 -13.451 1.00 65.06 177 PRO A CA 1
ATOM 1385 C C . PRO A 1 177 ? 16.705 -4.085 -13.113 1.00 65.06 177 PRO A C 1
ATOM 1387 O O . PRO A 1 177 ? 17.011 -4.441 -11.974 1.00 65.06 177 PRO A O 1
ATOM 1390 N N . VAL A 1 178 ? 16.470 -4.950 -14.101 1.00 67.38 178 VAL A N 1
ATOM 1391 C CA . VAL A 1 178 ? 16.640 -6.402 -13.965 1.00 67.38 178 VAL A CA 1
ATOM 1392 C C . VAL A 1 178 ? 18.074 -6.787 -14.302 1.00 67.38 178 VAL A C 1
ATOM 1394 O O . VAL A 1 178 ? 18.612 -6.400 -15.344 1.00 67.38 178 VAL A O 1
ATOM 1397 N N . PHE A 1 179 ? 18.688 -7.591 -13.441 1.00 69.50 179 PHE A N 1
ATOM 1398 C CA . PHE A 1 179 ? 20.014 -8.154 -13.653 1.00 69.50 179 PHE A CA 1
ATOM 1399 C C . PHE A 1 179 ? 19.955 -9.685 -13.669 1.00 69.50 179 PHE A C 1
ATOM 1401 O O . PHE A 1 179 ? 19.084 -10.304 -13.064 1.00 69.50 179 PHE A O 1
ATOM 1408 N N . TYR A 1 180 ? 20.894 -10.314 -14.373 1.00 70.06 180 TYR A N 1
ATOM 1409 C CA . TYR A 1 180 ? 21.144 -11.749 -14.232 1.00 70.06 180 TYR A CA 1
ATOM 1410 C C . TYR A 1 180 ? 21.750 -12.002 -12.851 1.00 70.06 180 TYR A C 1
ATOM 1412 O O . TYR A 1 180 ? 22.704 -11.301 -12.511 1.00 70.06 180 TYR A O 1
ATOM 1420 N N . VAL A 1 181 ? 21.256 -13.005 -12.110 1.00 63.03 181 VAL A N 1
ATOM 1421 C CA . VAL A 1 181 ? 21.837 -13.384 -10.807 1.00 63.03 181 VAL A CA 1
ATOM 1422 C C . VAL A 1 181 ? 23.329 -13.659 -10.981 1.00 63.03 181 VAL A C 1
ATOM 1424 O O . VAL A 1 181 ? 23.719 -14.574 -11.713 1.00 63.03 181 VAL A O 1
ATOM 1427 N N . SER A 1 182 ? 24.160 -12.852 -10.326 1.00 53.47 182 SER A N 1
ATOM 1428 C CA . SER A 1 182 ? 25.615 -13.008 -10.348 1.00 53.47 182 SER A CA 1
ATOM 1429 C C . SER A 1 182 ? 26.125 -13.837 -9.160 1.00 53.47 182 SER A C 1
ATOM 1431 O O . SER A 1 182 ? 25.408 -14.057 -8.188 1.00 53.47 182 SER A O 1
ATOM 1433 N N . ASP A 1 183 ? 27.393 -14.265 -9.190 1.00 39.69 183 ASP A N 1
ATOM 1434 C CA . ASP A 1 183 ? 28.032 -14.953 -8.050 1.00 39.69 183 ASP A CA 1
ATOM 1435 C C . ASP A 1 183 ? 28.249 -14.038 -6.809 1.00 39.69 183 ASP A C 1
ATOM 1437 O O . ASP A 1 183 ? 28.770 -14.490 -5.786 1.00 39.69 183 ASP A O 1
ATOM 1441 N N . GLY A 1 184 ? 27.864 -12.754 -6.876 1.00 38.97 184 GLY A N 1
ATOM 1442 C CA . GLY A 1 184 ? 27.751 -11.836 -5.735 1.00 38.97 184 GLY A CA 1
ATOM 1443 C C . GLY A 1 184 ? 26.286 -11.465 -5.477 1.00 38.97 184 GLY A C 1
ATOM 1444 O O . GLY A 1 184 ? 25.564 -11.151 -6.417 1.00 38.97 184 GLY A O 1
ATOM 1445 N N . MET A 1 185 ? 25.842 -11.494 -4.215 1.00 33.44 185 MET A N 1
ATOM 1446 C CA . MET A 1 185 ? 24.427 -11.314 -3.856 1.00 33.44 185 MET 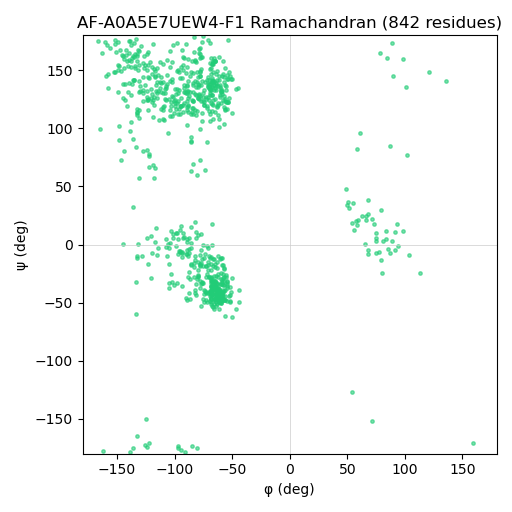A CA 1
ATOM 1447 C C . MET A 1 185 ? 24.063 -9.840 -3.648 1.00 33.44 185 MET A C 1
ATOM 1449 O O . MET A 1 185 ? 24.554 -9.202 -2.709 1.00 33.44 185 MET A O 1
ATOM 1453 N N . ASP A 1 186 ? 23.115 -9.305 -4.418 1.00 38.84 186 ASP A N 1
ATOM 1454 C CA . ASP A 1 186 ? 22.432 -8.075 -4.024 1.00 38.84 186 ASP A CA 1
ATOM 1455 C C . ASP A 1 186 ? 21.185 -8.404 -3.174 1.00 38.84 186 ASP A C 1
ATOM 1457 O O . ASP A 1 186 ? 20.153 -8.840 -3.669 1.00 38.84 186 ASP A O 1
ATOM 1461 N N . PHE A 1 187 ? 21.281 -8.233 -1.851 1.00 36.38 187 PHE A N 1
ATOM 1462 C CA . PHE A 1 187 ? 20.224 -8.607 -0.895 1.00 36.38 187 PHE A CA 1
ATOM 1463 C C . PHE A 1 187 ? 18.998 -7.669 -0.913 1.00 36.38 187 PHE A C 1
ATOM 1465 O O . PHE A 1 187 ? 18.009 -7.981 -0.255 1.00 36.38 187 PHE A O 1
ATOM 1472 N N . ASP A 1 188 ? 19.044 -6.544 -1.638 1.00 43.72 188 ASP A N 1
ATOM 1473 C CA . ASP A 1 188 ? 17.853 -5.712 -1.895 1.00 43.72 188 ASP A CA 1
ATOM 1474 C C . ASP A 1 188 ? 17.107 -6.201 -3.154 1.00 43.72 188 ASP A C 1
ATOM 1476 O O . ASP A 1 188 ? 16.008 -5.725 -3.447 1.00 43.72 188 ASP A O 1
ATOM 1480 N N . SER A 1 189 ? 17.683 -7.160 -3.892 1.00 50.41 189 SER A N 1
ATOM 1481 C CA . SER A 1 189 ? 17.063 -7.757 -5.066 1.00 50.41 189 SER A CA 1
ATOM 1482 C C . SER A 1 189 ? 16.108 -8.892 -4.700 1.00 50.41 189 SER A C 1
ATOM 1484 O O . SER A 1 189 ? 16.512 -9.970 -4.252 1.00 50.41 189 SER A O 1
ATOM 1486 N N . VAL A 1 190 ? 14.834 -8.697 -5.026 1.00 54.44 190 VAL A N 1
ATOM 1487 C CA . VAL A 1 190 ? 13.878 -9.781 -5.251 1.00 54.44 190 VAL A CA 1
ATOM 1488 C C . VAL A 1 190 ? 14.472 -10.723 -6.299 1.00 54.44 190 VAL A C 1
ATOM 1490 O O . VAL A 1 190 ? 14.830 -10.312 -7.404 1.00 54.44 190 VAL A O 1
ATOM 1493 N N . HIS A 1 191 ? 14.607 -11.993 -5.929 1.00 73.25 191 HIS A N 1
ATOM 1494 C CA . HIS A 1 191 ? 15.031 -13.051 -6.838 1.00 73.25 191 HIS A CA 1
ATOM 1495 C C . HIS A 1 191 ? 13.795 -13.634 -7.523 1.00 73.25 191 HIS A C 1
ATOM 1497 O O . HIS A 1 191 ? 12.855 -14.067 -6.855 1.00 73.25 191 HIS A O 1
ATOM 1503 N N . ALA A 1 192 ? 13.802 -13.658 -8.851 1.00 76.50 192 ALA A N 1
ATOM 1504 C CA . ALA A 1 192 ? 12.679 -14.098 -9.667 1.00 76.50 192 ALA A CA 1
ATOM 1505 C C . ALA A 1 192 ? 13.145 -15.012 -10.812 1.00 76.50 192 ALA A C 1
ATOM 1507 O O . ALA A 1 192 ? 14.324 -15.050 -11.168 1.00 76.50 192 ALA A O 1
ATOM 1508 N N . LEU A 1 193 ? 12.202 -15.758 -11.392 1.00 82.88 193 LEU A N 1
ATOM 1509 C CA . LEU A 1 193 ? 12.430 -16.578 -12.580 1.00 82.88 193 LEU A CA 1
ATOM 1510 C C . LEU A 1 193 ? 11.654 -15.991 -13.759 1.00 82.88 193 LEU A C 1
ATOM 1512 O O . LEU A 1 193 ? 10.426 -15.979 -13.734 1.00 82.88 193 LEU A O 1
ATOM 1516 N N . ILE A 1 194 ? 12.359 -15.550 -14.802 1.00 84.81 194 ILE A N 1
ATOM 1517 C CA . ILE A 1 194 ? 11.737 -15.266 -16.102 1.00 84.81 194 ILE A CA 1
ATOM 1518 C C . ILE A 1 194 ? 11.689 -16.582 -16.869 1.00 84.81 194 ILE A C 1
ATOM 1520 O O . ILE A 1 194 ? 12.732 -17.126 -17.229 1.00 84.81 194 ILE A O 1
ATOM 1524 N N . LYS A 1 195 ? 10.488 -17.115 -17.089 1.00 87.75 195 LYS A N 1
ATOM 1525 C CA . LYS A 1 195 ? 10.279 -18.441 -17.672 1.00 87.75 195 LYS A CA 1
ATOM 1526 C C . LYS A 1 195 ? 9.326 -18.361 -18.866 1.00 87.75 195 LYS A C 1
ATOM 1528 O O . LYS A 1 195 ? 8.251 -17.791 -18.732 1.00 87.75 195 LYS A O 1
ATOM 1533 N N . GLY A 1 196 ? 9.707 -18.957 -19.995 1.00 86.44 196 GLY A N 1
ATOM 1534 C CA . GLY A 1 196 ? 8.795 -19.263 -21.106 1.00 86.44 196 GLY A CA 1
ATOM 1535 C C . GLY A 1 196 ? 8.290 -20.710 -21.083 1.00 86.44 196 GLY A C 1
ATOM 1536 O O . GLY A 1 196 ? 8.580 -21.476 -20.164 1.00 86.44 196 GLY A O 1
ATOM 1537 N N . ASP A 1 197 ? 7.575 -21.124 -22.123 1.00 88.38 197 ASP A N 1
ATOM 1538 C CA . ASP A 1 197 ? 7.169 -22.523 -22.289 1.00 88.38 197 ASP A CA 1
ATOM 1539 C C . ASP A 1 197 ? 8.384 -23.374 -22.688 1.00 88.38 197 ASP A C 1
ATOM 1541 O O . ASP A 1 197 ? 8.695 -24.378 -22.037 1.00 88.38 197 ASP A O 1
ATOM 1545 N N . TRP A 1 198 ? 9.148 -22.903 -23.682 1.00 90.88 198 TRP A N 1
ATOM 1546 C CA . TRP A 1 198 ? 10.404 -23.515 -24.126 1.00 90.88 198 TRP A CA 1
ATOM 1547 C C . TRP A 1 198 ? 11.604 -22.579 -24.026 1.00 90.88 198 TRP A C 1
ATOM 1549 O O . TRP A 1 198 ? 11.495 -21.352 -24.083 1.00 90.88 198 TRP A O 1
ATOM 1559 N N . ARG A 1 199 ? 12.782 -23.198 -23.952 1.00 92.25 199 ARG A N 1
ATOM 1560 C CA . ARG A 1 199 ? 14.087 -22.548 -24.016 1.00 92.25 199 ARG A CA 1
ATOM 1561 C C . ARG A 1 199 ? 14.842 -22.988 -25.266 1.00 92.25 199 ARG A C 1
ATOM 1563 O O . ARG A 1 199 ? 15.004 -24.183 -25.507 1.00 92.25 199 ARG A O 1
ATOM 1570 N N . VAL A 1 200 ? 15.365 -22.017 -26.010 1.00 91.81 200 VAL A N 1
ATOM 1571 C CA . VAL A 1 200 ? 16.254 -22.219 -27.164 1.00 91.81 200 VAL A CA 1
ATOM 1572 C C . VAL A 1 200 ? 17.616 -21.605 -26.849 1.00 91.81 200 VAL A C 1
ATOM 1574 O O . VAL A 1 200 ? 17.687 -20.505 -26.307 1.00 91.81 200 VAL A O 1
ATOM 1577 N N . GLN A 1 201 ? 18.701 -22.303 -27.188 1.00 88.56 201 GLN A N 1
ATOM 1578 C CA . GLN A 1 201 ? 20.064 -21.787 -27.050 1.00 88.56 201 GLN A CA 1
ATOM 1579 C C . GLN A 1 201 ? 20.680 -21.520 -28.424 1.00 88.56 201 GLN A C 1
ATOM 1581 O O . GLN A 1 201 ? 20.897 -22.448 -29.202 1.00 88.56 201 GLN A O 1
ATOM 1586 N N . MET A 1 202 ? 20.982 -20.254 -28.708 1.00 85.81 202 MET A N 1
ATOM 1587 C CA . MET A 1 202 ? 21.621 -19.824 -29.950 1.00 85.81 202 MET A CA 1
ATOM 1588 C C . MET A 1 202 ? 23.133 -19.740 -29.749 1.00 85.81 202 MET A C 1
ATOM 1590 O O . MET A 1 202 ? 23.614 -19.080 -28.829 1.00 85.81 202 MET A O 1
ATOM 1594 N N . GLN A 1 203 ? 23.904 -20.417 -30.603 1.00 82.75 203 GLN A N 1
ATOM 1595 C CA . GLN A 1 203 ? 25.363 -20.342 -30.538 1.00 82.75 203 GLN A CA 1
ATOM 1596 C C . GLN A 1 203 ? 25.857 -19.031 -31.152 1.00 82.75 203 GLN A C 1
ATOM 1598 O O . GLN A 1 203 ? 25.605 -18.762 -32.324 1.00 82.75 203 GLN A O 1
ATOM 1603 N N . THR A 1 204 ? 26.614 -18.244 -30.388 1.00 78.50 204 THR A N 1
ATOM 1604 C CA . THR A 1 204 ? 27.238 -17.009 -30.875 1.00 78.50 204 THR A CA 1
ATOM 1605 C C . THR A 1 204 ? 28.663 -16.819 -30.334 1.00 78.50 204 THR A C 1
ATOM 1607 O O . THR A 1 204 ? 28.911 -17.036 -29.141 1.00 78.50 204 THR A O 1
ATOM 1610 N N . PRO A 1 205 ? 29.629 -16.360 -31.164 1.00 72.06 205 PRO A N 1
ATOM 1611 C CA . PRO A 1 205 ? 30.989 -16.059 -30.713 1.00 72.06 205 PRO A CA 1
ATOM 1612 C C . PRO A 1 205 ? 31.037 -15.015 -29.590 1.00 72.06 205 PRO A C 1
ATOM 1614 O O . PRO A 1 205 ? 31.951 -15.056 -28.766 1.00 72.06 205 PRO A O 1
ATOM 1617 N N . TRP A 1 206 ? 30.066 -14.098 -29.536 1.00 76.12 206 TRP A N 1
ATOM 1618 C CA . TRP A 1 206 ? 29.989 -13.008 -28.557 1.00 76.12 206 TRP A CA 1
ATOM 1619 C C . TRP A 1 206 ? 29.108 -13.320 -27.338 1.00 76.12 206 TRP A C 1
ATOM 1621 O O . TRP A 1 206 ? 28.866 -12.417 -26.542 1.00 76.12 206 TRP A O 1
ATOM 1631 N N . ALA A 1 207 ? 28.692 -14.570 -27.112 1.00 80.94 207 ALA A N 1
ATOM 1632 C CA . ALA A 1 207 ? 28.051 -14.947 -25.850 1.00 80.94 207 ALA A CA 1
ATOM 1633 C C . ALA A 1 207 ? 28.919 -14.584 -24.629 1.00 80.94 207 ALA A C 1
ATOM 1635 O O . ALA A 1 207 ? 30.157 -14.668 -24.674 1.00 80.94 207 ALA A O 1
ATOM 1636 N N . TYR A 1 208 ? 28.266 -14.214 -23.525 1.00 82.00 208 TYR A N 1
ATOM 1637 C CA . TYR A 1 208 ? 28.939 -13.977 -22.249 1.00 82.00 208 TYR A CA 1
ATOM 1638 C C . TYR A 1 208 ? 29.650 -15.249 -21.768 1.00 82.00 208 TYR A C 1
ATOM 1640 O O . TYR A 1 208 ? 29.102 -16.349 -21.845 1.00 82.00 208 TYR A O 1
ATOM 1648 N N . ARG A 1 209 ? 30.873 -15.099 -21.253 1.00 83.06 209 ARG A N 1
ATOM 1649 C CA . ARG A 1 209 ? 31.659 -16.187 -20.665 1.00 83.06 209 ARG A CA 1
ATOM 1650 C C . ARG A 1 209 ? 32.094 -15.796 -19.258 1.00 83.06 209 ARG A C 1
ATOM 1652 O O . ARG A 1 209 ? 32.540 -14.673 -19.018 1.00 83.06 209 ARG A O 1
ATOM 1659 N N . THR A 1 210 ? 32.004 -16.733 -18.317 1.00 80.12 210 THR A N 1
ATOM 1660 C CA . THR A 1 210 ? 32.399 -16.480 -16.924 1.00 80.12 210 THR A CA 1
ATOM 1661 C C . THR A 1 210 ? 33.908 -16.215 -16.817 1.00 80.12 210 THR A C 1
ATOM 1663 O O . THR A 1 210 ? 34.684 -16.687 -17.658 1.00 80.12 210 THR A O 1
ATOM 1666 N N . PRO A 1 211 ? 34.394 -15.544 -15.753 1.00 80.00 211 PRO A N 1
ATOM 1667 C CA . PRO A 1 211 ? 35.828 -15.341 -15.538 1.00 80.00 211 PRO A CA 1
ATOM 1668 C C . PRO A 1 211 ? 36.653 -16.639 -15.528 1.00 80.00 211 PRO A C 1
ATOM 1670 O O . PRO A 1 211 ? 37.837 -16.613 -15.861 1.00 80.00 211 PRO A O 1
ATOM 1673 N N . GLN A 1 212 ? 36.052 -17.783 -15.181 1.00 79.94 212 GLN A N 1
ATOM 1674 C CA . GLN A 1 212 ? 36.695 -19.097 -15.271 1.00 79.94 212 GLN A CA 1
ATOM 1675 C C . GLN A 1 212 ? 36.782 -19.597 -16.721 1.00 79.94 212 GLN A C 1
ATOM 1677 O O . GLN A 1 212 ? 37.859 -20.008 -17.152 1.00 79.94 212 GLN A O 1
ATOM 1682 N N . GLN A 1 213 ? 35.690 -19.515 -17.488 1.00 83.62 213 GLN A N 1
ATOM 1683 C CA . GLN A 1 213 ? 35.676 -19.879 -18.911 1.00 83.62 213 GLN A CA 1
ATOM 1684 C C . GLN A 1 213 ? 36.649 -19.011 -19.723 1.00 83.62 213 GLN A C 1
ATOM 1686 O O . GLN A 1 213 ? 37.399 -19.532 -20.543 1.00 83.62 213 GLN A O 1
ATOM 1691 N N . LEU A 1 214 ? 36.709 -17.705 -19.448 1.00 86.69 214 LEU A N 1
ATOM 1692 C CA . LEU A 1 214 ? 37.643 -16.774 -20.090 1.00 86.69 214 LEU A CA 1
ATOM 1693 C C . LEU A 1 214 ? 39.113 -17.104 -19.792 1.00 86.69 214 LEU A C 1
ATOM 1695 O O . LEU A 1 214 ? 39.946 -17.033 -20.691 1.00 86.69 214 LEU A O 1
ATOM 1699 N N . ARG A 1 215 ? 39.442 -17.515 -18.559 1.00 86.69 215 ARG A N 1
ATOM 1700 C CA . ARG A 1 215 ? 40.799 -17.971 -18.194 1.00 86.69 215 ARG A CA 1
ATOM 1701 C C . ARG A 1 215 ? 41.183 -19.290 -18.873 1.00 86.69 215 ARG A C 1
ATOM 1703 O O . ARG A 1 215 ? 42.360 -19.480 -19.152 1.00 86.69 215 ARG A O 1
ATOM 1710 N N . ALA A 1 216 ? 40.219 -20.177 -19.122 1.00 86.94 216 ALA A N 1
ATOM 1711 C CA . ALA A 1 216 ? 40.438 -21.418 -19.866 1.00 86.94 216 ALA A CA 1
ATOM 1712 C C . ALA A 1 216 ? 40.564 -21.178 -21.383 1.00 86.94 216 ALA A C 1
ATOM 1714 O O . ALA A 1 216 ? 41.326 -21.869 -22.052 1.00 86.94 216 ALA A O 1
ATOM 1715 N N . LEU A 1 217 ? 39.845 -20.184 -21.915 1.00 87.12 217 LEU A N 1
ATOM 1716 C CA . LEU A 1 217 ? 39.866 -19.803 -23.328 1.00 87.12 217 LEU A CA 1
ATOM 1717 C C . LEU A 1 217 ? 41.109 -18.986 -23.714 1.00 87.12 217 LEU A C 1
ATOM 1719 O O . LEU A 1 217 ? 41.602 -19.127 -24.831 1.00 87.12 217 LEU A O 1
ATOM 1723 N N . LEU A 1 218 ? 41.610 -18.144 -22.802 1.00 91.19 218 LEU A N 1
ATOM 1724 C CA . LEU A 1 218 ? 42.777 -17.272 -22.990 1.00 91.19 218 LEU A CA 1
ATOM 1725 C C . LEU A 1 218 ? 43.925 -17.641 -22.015 1.00 91.19 218 LEU A C 1
ATOM 1727 O O . LEU A 1 218 ? 44.242 -16.851 -21.118 1.00 91.19 218 LEU A O 1
ATOM 1731 N N . PRO A 1 219 ? 44.535 -18.839 -22.132 1.00 88.38 219 PRO A N 1
ATOM 1732 C CA . PRO A 1 219 ? 45.569 -19.302 -21.201 1.00 88.38 219 PRO A CA 1
ATOM 1733 C C . PRO A 1 219 ? 46.883 -18.503 -21.262 1.00 88.38 219 PRO A C 1
ATOM 1735 O O . PRO A 1 219 ? 47.551 -18.370 -20.236 1.00 88.38 219 PRO A O 1
ATOM 1738 N N . GLU A 1 220 ? 47.256 -17.963 -22.429 1.00 89.88 220 GLU A N 1
ATOM 1739 C CA . GLU A 1 220 ? 48.563 -17.331 -22.673 1.00 89.88 220 GLU A CA 1
ATOM 1740 C C . GLU A 1 220 ? 48.430 -15.833 -23.018 1.00 89.88 220 GLU A C 1
ATOM 1742 O O . GLU A 1 220 ? 47.466 -15.440 -23.685 1.00 89.88 220 GLU A O 1
ATOM 1747 N N . PRO A 1 221 ? 49.381 -14.969 -22.599 1.00 89.69 221 PRO A N 1
ATOM 1748 C CA . PRO A 1 221 ? 49.425 -13.561 -22.998 1.00 89.69 221 PRO A CA 1
ATOM 1749 C C . PRO A 1 221 ? 49.345 -13.349 -24.516 1.00 89.69 221 PRO A C 1
ATOM 1751 O O . PRO A 1 221 ? 49.929 -14.098 -25.293 1.00 89.69 221 PRO A O 1
ATOM 1754 N N . GLY A 1 222 ? 48.636 -12.300 -24.939 1.00 86.12 222 GLY A N 1
ATOM 1755 C CA . GLY A 1 222 ? 48.410 -11.984 -26.355 1.00 86.12 222 GLY A CA 1
ATOM 1756 C C . GLY A 1 222 ? 47.194 -12.679 -26.980 1.00 86.12 222 GLY A C 1
ATOM 1757 O O . GLY A 1 222 ? 46.818 -12.339 -28.100 1.00 86.12 222 GLY A O 1
ATOM 1758 N N . MET A 1 223 ? 46.530 -13.600 -26.277 1.00 91.88 223 MET A N 1
ATOM 1759 C CA . MET A 1 223 ? 45.240 -14.153 -26.710 1.00 91.88 223 MET A CA 1
ATOM 1760 C C . MET A 1 223 ? 44.079 -13.182 -26.431 1.00 91.88 223 MET A C 1
ATOM 1762 O O . MET A 1 223 ? 44.078 -12.499 -25.403 1.00 91.88 223 MET A O 1
ATOM 1766 N N . PHE A 1 224 ? 43.069 -13.146 -27.309 1.00 89.81 224 PHE A N 1
ATOM 1767 C CA . PHE A 1 224 ? 41.840 -12.359 -27.129 1.00 89.81 224 PHE A CA 1
ATOM 1768 C C . PHE A 1 224 ? 40.569 -13.074 -27.617 1.00 89.81 224 PHE A C 1
ATOM 1770 O O . PHE A 1 224 ? 40.622 -13.957 -28.469 1.00 89.81 224 PHE A O 1
ATOM 1777 N N . THR A 1 225 ? 39.422 -12.649 -27.089 1.00 87.69 225 THR A N 1
ATOM 1778 C CA . THR A 1 225 ? 38.064 -12.989 -27.543 1.00 87.69 225 THR A CA 1
ATOM 1779 C C . THR A 1 225 ? 37.201 -11.728 -27.530 1.00 87.69 225 THR A C 1
ATOM 1781 O O . THR A 1 225 ? 37.513 -10.768 -26.822 1.00 87.69 225 THR A O 1
ATOM 1784 N N . PHE A 1 226 ? 36.088 -11.725 -28.260 1.00 84.00 226 PHE A N 1
ATOM 1785 C CA . PHE A 1 226 ? 35.000 -10.779 -27.996 1.00 84.00 226 PHE A CA 1
ATOM 1786 C C . PHE A 1 226 ? 33.930 -11.446 -27.122 1.00 84.00 226 PHE A C 1
ATOM 1788 O O . PHE A 1 226 ? 33.717 -12.657 -27.217 1.00 84.00 226 PHE A O 1
ATOM 1795 N N . GLN A 1 227 ? 33.259 -10.666 -26.276 1.00 82.25 227 GLN A N 1
ATOM 1796 C CA . GLN A 1 227 ? 32.026 -11.087 -25.604 1.00 82.25 227 GLN A CA 1
ATOM 1797 C C . GLN A 1 227 ? 31.096 -9.900 -25.361 1.00 82.25 227 GLN A C 1
ATOM 1799 O O . GLN A 1 227 ? 31.550 -8.771 -25.184 1.00 82.25 227 GLN A O 1
ATOM 1804 N N . ARG A 1 228 ? 29.798 -10.167 -25.275 1.00 77.12 228 ARG A N 1
ATOM 1805 C CA . ARG A 1 228 ? 28.797 -9.249 -24.748 1.00 77.12 228 ARG A CA 1
ATOM 1806 C C . ARG A 1 228 ? 28.809 -9.301 -23.220 1.00 77.12 228 ARG A C 1
ATOM 1808 O O . ARG A 1 228 ? 28.923 -10.369 -22.620 1.00 77.12 228 ARG A O 1
ATOM 1815 N N . TYR A 1 229 ? 28.676 -8.143 -22.589 1.00 71.81 229 TYR A N 1
ATOM 1816 C CA . TYR A 1 229 ? 28.408 -8.012 -21.162 1.00 71.81 229 TYR A CA 1
ATOM 1817 C C . TYR A 1 229 ? 27.437 -6.850 -20.954 1.00 71.81 229 TYR A C 1
ATOM 1819 O O . TYR A 1 229 ? 27.729 -5.710 -21.322 1.00 71.81 229 TYR A O 1
ATOM 1827 N N . ARG A 1 230 ? 26.260 -7.147 -20.388 1.00 68.81 230 ARG A N 1
ATOM 1828 C CA . ARG A 1 230 ? 25.112 -6.222 -20.348 1.00 68.81 230 ARG A CA 1
ATOM 1829 C C . ARG A 1 230 ? 24.784 -5.742 -21.781 1.00 68.81 230 ARG A C 1
ATOM 1831 O O . ARG A 1 230 ? 24.629 -6.581 -22.671 1.00 68.81 230 ARG A O 1
ATOM 1838 N N . SER A 1 231 ? 24.708 -4.432 -22.014 1.00 65.25 231 SER A N 1
ATOM 1839 C CA . SER A 1 231 ? 24.445 -3.822 -23.333 1.00 65.25 231 SER A CA 1
ATOM 1840 C C . SER A 1 231 ? 25.713 -3.468 -24.128 1.00 65.25 231 SER A C 1
ATOM 1842 O O . SER A 1 231 ? 25.630 -2.767 -25.130 1.00 65.25 231 SER A O 1
ATOM 1844 N N . SER A 1 232 ? 26.893 -3.914 -23.683 1.00 70.50 232 SER A N 1
ATOM 1845 C CA . SER A 1 232 ? 28.187 -3.579 -24.294 1.00 70.50 232 SER A CA 1
ATOM 1846 C C . SER A 1 232 ? 28.860 -4.805 -24.904 1.00 70.50 232 SER A C 1
ATOM 1848 O O . SER A 1 232 ? 28.803 -5.894 -24.333 1.00 70.50 232 SER A O 1
ATOM 1850 N N . VAL A 1 233 ? 29.589 -4.617 -26.007 1.00 76.62 233 VAL A N 1
ATOM 1851 C CA . VAL A 1 233 ? 30.555 -5.610 -26.505 1.00 76.62 233 VAL A CA 1
ATOM 1852 C C . VAL A 1 233 ? 31.954 -5.237 -26.012 1.00 76.62 233 VAL A C 1
ATOM 1854 O O . VAL A 1 233 ? 32.365 -4.077 -26.080 1.00 76.62 233 VAL A O 1
ATOM 1857 N N . LEU A 1 234 ? 32.675 -6.224 -25.486 1.00 84.44 234 LEU A N 1
ATOM 1858 C CA . LEU A 1 234 ? 34.016 -6.105 -24.925 1.00 84.44 234 LEU A CA 1
ATOM 1859 C C . LEU A 1 234 ? 35.028 -6.839 -25.808 1.00 84.44 234 LEU A C 1
ATOM 1861 O O . LEU A 1 234 ? 34.786 -7.982 -26.206 1.00 84.44 234 LEU A O 1
ATOM 1865 N N . VAL A 1 235 ? 36.206 -6.245 -26.006 1.00 87.31 235 VAL A N 1
ATOM 1866 C CA . VAL A 1 235 ? 37.422 -7.017 -26.301 1.00 87.31 235 VAL A CA 1
ATOM 1867 C C . VAL A 1 235 ? 37.976 -7.507 -24.971 1.00 87.31 235 VAL A C 1
ATOM 1869 O O . VAL A 1 235 ? 38.380 -6.689 -24.153 1.00 87.31 235 VAL A O 1
ATOM 1872 N N . VAL A 1 236 ? 38.012 -8.820 -24.749 1.00 88.81 236 VAL A N 1
ATOM 1873 C CA . VAL A 1 236 ? 38.607 -9.432 -23.551 1.00 88.81 236 VAL A CA 1
ATOM 1874 C C . VAL A 1 236 ? 39.905 -10.119 -23.951 1.00 88.81 236 VAL A C 1
ATOM 1876 O O . VAL A 1 236 ? 39.934 -10.882 -24.915 1.00 88.81 236 VAL A O 1
ATOM 1879 N N . TYR A 1 237 ? 40.988 -9.854 -23.227 1.00 89.88 237 TYR A N 1
ATOM 1880 C CA . TYR A 1 237 ? 42.327 -10.284 -23.614 1.00 89.88 237 TYR A CA 1
ATOM 1881 C C . TYR A 1 237 ? 43.200 -10.678 -22.423 1.00 89.88 237 TYR A C 1
ATOM 1883 O O . TYR A 1 237 ? 42.966 -10.298 -21.271 1.00 89.88 237 TYR A O 1
ATOM 1891 N N . ARG A 1 238 ? 44.242 -11.457 -22.718 1.00 90.12 238 ARG A N 1
ATOM 1892 C CA . ARG A 1 238 ? 45.283 -11.834 -21.765 1.00 90.12 238 ARG A CA 1
ATOM 1893 C C . ARG A 1 238 ? 46.460 -10.872 -21.897 1.00 90.12 238 ARG A C 1
ATOM 1895 O O . ARG A 1 238 ? 47.138 -10.845 -22.924 1.00 90.12 238 ARG A O 1
ATOM 1902 N N . ASN A 1 239 ? 46.690 -10.054 -20.875 1.00 85.44 239 ASN A N 1
ATOM 1903 C CA . ASN A 1 239 ? 47.742 -9.040 -20.891 1.00 85.44 239 ASN A CA 1
ATOM 1904 C C . ASN A 1 239 ? 49.138 -9.636 -20.604 1.00 85.44 239 ASN A C 1
ATOM 1906 O O . ASN A 1 239 ? 49.269 -10.780 -20.165 1.00 85.44 239 ASN A O 1
ATOM 1910 N N . ALA A 1 240 ? 50.191 -8.844 -20.839 1.00 81.94 240 ALA A N 1
ATOM 1911 C CA . ALA A 1 240 ? 51.588 -9.265 -20.676 1.00 81.94 240 ALA A CA 1
ATOM 1912 C C . ALA A 1 240 ? 51.952 -9.721 -19.247 1.00 81.94 240 ALA A C 1
ATOM 1914 O O . ALA A 1 240 ? 52.844 -10.545 -19.077 1.00 81.94 240 ALA A O 1
ATOM 1915 N N . ASN A 1 241 ? 51.221 -9.254 -18.228 1.00 83.19 241 ASN A N 1
ATOM 1916 C CA . ASN A 1 241 ? 51.402 -9.652 -16.827 1.00 83.19 241 ASN A CA 1
ATOM 1917 C C . ASN A 1 241 ? 50.620 -10.936 -16.476 1.00 83.19 241 ASN A C 1
ATOM 1919 O O . ASN A 1 241 ? 50.405 -11.230 -15.302 1.00 83.19 241 ASN A O 1
ATOM 1923 N N . ASN A 1 242 ? 50.153 -11.682 -17.485 1.00 81.56 242 ASN A N 1
ATOM 1924 C CA . ASN A 1 242 ? 49.298 -12.865 -17.357 1.00 81.56 242 ASN A CA 1
ATOM 1925 C C . ASN A 1 242 ? 47.951 -12.595 -16.645 1.00 81.56 242 ASN A C 1
ATOM 1927 O O . ASN A 1 242 ? 47.312 -13.513 -16.129 1.00 81.56 242 ASN A O 1
ATOM 1931 N N . GLY A 1 243 ? 47.508 -11.334 -16.621 1.00 83.69 243 GLY A N 1
ATOM 1932 C CA . GLY A 1 243 ? 46.200 -10.928 -16.118 1.00 83.69 243 GLY A CA 1
ATOM 1933 C C . GLY A 1 243 ? 45.134 -10.948 -17.213 1.00 83.69 243 GLY A C 1
ATOM 1934 O O . GLY A 1 243 ? 45.430 -10.741 -18.391 1.00 83.69 243 GLY A O 1
ATOM 1935 N N . MET A 1 244 ? 43.879 -11.157 -16.818 1.00 88.06 244 MET A N 1
ATOM 1936 C CA . MET A 1 244 ? 42.738 -10.819 -17.671 1.00 88.06 244 MET A CA 1
ATOM 1937 C C . MET A 1 244 ? 42.569 -9.299 -17.689 1.00 88.06 244 MET A C 1
ATOM 1939 O O . MET A 1 244 ? 42.715 -8.656 -16.649 1.00 88.06 244 MET A O 1
ATOM 1943 N N . ALA A 1 245 ? 42.253 -8.741 -18.849 1.00 85.69 245 ALA A N 1
ATOM 1944 C CA . ALA A 1 245 ? 41.842 -7.354 -19.011 1.00 85.69 245 ALA A CA 1
ATOM 1945 C C . ALA A 1 245 ? 40.788 -7.263 -20.122 1.00 85.69 245 ALA A C 1
ATOM 1947 O O . ALA A 1 245 ? 40.651 -8.181 -20.936 1.00 85.69 245 ALA A O 1
ATOM 1948 N N . ASP A 1 246 ? 40.051 -6.161 -20.156 1.00 87.19 246 ASP A N 1
ATOM 1949 C CA . ASP A 1 246 ? 39.034 -5.906 -21.166 1.00 87.19 246 ASP A CA 1
ATOM 1950 C C . ASP A 1 246 ? 38.998 -4.432 -21.590 1.00 87.19 246 ASP A C 1
ATOM 1952 O O . ASP A 1 246 ? 39.659 -3.575 -21.000 1.00 87.19 246 ASP A O 1
ATOM 1956 N N . SER A 1 247 ? 38.289 -4.160 -22.684 1.00 83.81 247 SER A N 1
ATOM 1957 C CA . SER A 1 247 ? 38.022 -2.813 -23.178 1.00 83.81 247 SER A CA 1
ATOM 1958 C C . SER A 1 247 ? 36.674 -2.777 -23.893 1.00 83.81 247 SER A C 1
ATOM 1960 O O . SER A 1 247 ? 36.387 -3.629 -24.741 1.00 83.81 247 SER A O 1
ATOM 1962 N N . VAL A 1 248 ? 35.840 -1.793 -23.548 1.00 81.12 248 VAL A N 1
ATOM 1963 C CA . VAL A 1 248 ? 34.528 -1.571 -24.172 1.00 81.12 248 VAL A CA 1
ATOM 1964 C C . VAL A 1 248 ? 34.718 -1.083 -25.605 1.00 81.12 248 VAL A C 1
ATOM 1966 O O . VAL A 1 248 ? 35.497 -0.164 -25.856 1.00 81.12 248 VAL A O 1
ATOM 1969 N N . ILE A 1 249 ? 33.974 -1.661 -26.546 1.00 77.50 249 ILE A N 1
ATOM 1970 C CA . ILE A 1 249 ? 33.912 -1.166 -27.921 1.00 77.50 249 ILE A CA 1
ATOM 1971 C C . ILE A 1 249 ? 32.778 -0.140 -28.001 1.00 77.50 249 ILE A C 1
ATOM 1973 O O . ILE A 1 249 ? 31.632 -0.451 -27.676 1.00 77.50 249 ILE A O 1
ATOM 1977 N N . ARG A 1 250 ? 33.082 1.089 -28.432 1.00 72.44 250 ARG A N 1
ATOM 1978 C CA . ARG A 1 250 ? 32.097 2.168 -28.619 1.00 72.44 250 ARG A CA 1
ATOM 1979 C C . ARG A 1 250 ? 32.014 2.582 -30.082 1.00 72.44 250 ARG A C 1
ATOM 1981 O O . ARG A 1 250 ? 33.038 2.666 -30.756 1.00 72.44 250 ARG A O 1
ATOM 1988 N N . SER A 1 251 ? 30.815 2.927 -30.549 1.00 64.25 251 SER A N 1
ATOM 1989 C CA . SER A 1 251 ? 30.657 3.671 -31.803 1.00 64.25 251 SER A CA 1
ATOM 1990 C C . SER A 1 251 ? 30.930 5.161 -31.573 1.00 64.25 251 SER A C 1
ATOM 1992 O O . SER A 1 251 ? 30.516 5.746 -30.571 1.00 64.25 251 SER A O 1
ATOM 1994 N N . THR A 1 252 ? 31.649 5.771 -32.506 1.00 64.25 252 THR A N 1
ATOM 1995 C CA . THR A 1 252 ? 31.820 7.221 -32.634 1.00 64.25 252 THR A CA 1
ATOM 1996 C C . THR A 1 252 ? 30.573 7.849 -33.275 1.00 64.25 252 THR A C 1
ATOM 1998 O O . THR A 1 252 ? 29.807 7.150 -33.938 1.00 64.25 252 THR A O 1
ATOM 2001 N N . PRO A 1 253 ? 30.376 9.180 -33.193 1.00 50.75 253 PRO A N 1
ATOM 2002 C CA . PRO A 1 253 ? 29.264 9.851 -33.877 1.00 50.75 253 PRO A CA 1
ATOM 2003 C C . PRO A 1 253 ? 29.226 9.658 -35.406 1.00 50.75 253 PRO A C 1
ATOM 2005 O O . PRO A 1 253 ? 28.190 9.889 -36.019 1.00 50.75 253 PRO A O 1
ATOM 2008 N N . GLY A 1 254 ? 30.339 9.237 -36.022 1.00 56.06 254 GLY A N 1
ATOM 2009 C CA . GLY A 1 254 ? 30.435 8.898 -37.446 1.00 56.06 254 GLY A CA 1
ATOM 2010 C C . GLY A 1 254 ? 30.244 7.409 -37.763 1.00 56.06 254 GLY A C 1
ATOM 2011 O O . GLY A 1 254 ? 30.673 6.969 -38.823 1.00 56.06 254 GLY A O 1
ATOM 2012 N N . GLY A 1 255 ? 29.699 6.606 -36.844 1.00 58.66 255 GLY A N 1
ATOM 2013 C CA . GLY A 1 255 ? 29.435 5.173 -37.036 1.00 58.66 255 GLY A CA 1
ATOM 2014 C C . GLY A 1 255 ? 30.652 4.253 -36.868 1.00 58.66 255 GLY A C 1
ATOM 2015 O O . GLY A 1 255 ? 30.480 3.100 -36.477 1.00 58.66 255 GLY A O 1
ATOM 2016 N N . ARG A 1 256 ? 31.877 4.761 -37.070 1.00 69.62 256 ARG A N 1
ATOM 2017 C CA . ARG A 1 256 ? 33.135 4.017 -36.854 1.00 69.62 256 ARG A CA 1
ATOM 2018 C C . ARG A 1 256 ? 33.286 3.595 -35.393 1.00 69.62 256 ARG A C 1
ATOM 2020 O O . ARG A 1 256 ? 32.932 4.362 -34.499 1.00 69.62 256 ARG A O 1
ATOM 2027 N N . LEU A 1 257 ? 33.862 2.432 -35.137 1.00 71.94 257 LEU A N 1
ATOM 2028 C CA . LEU A 1 257 ? 34.100 1.864 -33.812 1.00 71.94 257 LEU A CA 1
ATOM 2029 C C . LEU A 1 257 ? 35.489 2.231 -33.274 1.00 71.94 257 LEU A C 1
ATOM 2031 O O . LEU A 1 257 ? 36.436 2.372 -34.043 1.00 71.94 257 LEU A O 1
ATOM 2035 N N . ASN A 1 258 ? 35.625 2.338 -31.953 1.00 77.12 258 ASN A N 1
ATOM 2036 C CA . ASN A 1 258 ? 36.895 2.523 -31.244 1.00 77.12 258 ASN A CA 1
ATOM 2037 C C . ASN A 1 258 ? 36.865 1.803 -29.879 1.00 77.12 258 ASN A C 1
ATOM 2039 O O . ASN A 1 258 ? 35.796 1.463 -29.368 1.00 77.12 258 ASN A O 1
ATOM 2043 N N . LEU A 1 259 ? 38.039 1.592 -29.281 1.00 78.31 259 LEU A N 1
ATOM 2044 C CA . LEU A 1 259 ? 38.197 1.041 -27.934 1.00 78.31 259 LEU A CA 1
ATOM 2045 C C . LEU A 1 259 ? 38.205 2.155 -26.878 1.00 78.31 259 LEU A C 1
ATOM 2047 O O . LEU A 1 259 ? 38.927 3.141 -27.015 1.00 78.31 259 LEU A O 1
ATOM 2051 N N . ASP A 1 260 ? 37.423 1.971 -25.815 1.00 73.81 260 ASP A N 1
ATOM 2052 C CA . ASP A 1 260 ? 37.270 2.921 -24.704 1.00 73.81 260 ASP A CA 1
ATOM 2053 C C . ASP A 1 260 ? 38.547 3.030 -23.855 1.00 73.81 260 ASP A C 1
ATOM 2055 O O . ASP A 1 260 ? 38.990 4.116 -23.490 1.00 73.81 260 ASP A O 1
ATOM 2059 N N . THR A 1 261 ? 39.187 1.885 -23.601 1.00 75.06 261 THR A N 1
ATOM 2060 C CA . THR A 1 261 ? 40.522 1.798 -22.997 1.00 75.06 261 THR A CA 1
ATOM 2061 C C . THR A 1 261 ? 41.532 1.321 -24.047 1.00 75.06 261 THR A C 1
ATOM 2063 O O . THR A 1 261 ? 41.402 0.194 -24.539 1.00 75.06 261 THR A O 1
ATOM 2066 N N . PRO A 1 262 ? 42.561 2.119 -24.390 1.00 70.62 262 PRO A N 1
ATOM 2067 C CA . PRO A 1 262 ? 43.645 1.667 -25.255 1.00 70.62 262 PRO A CA 1
ATOM 2068 C C . PRO A 1 262 ? 44.392 0.472 -24.654 1.00 70.62 262 PRO A C 1
ATOM 2070 O O . PRO A 1 262 ? 44.741 0.473 -23.470 1.00 70.62 262 PRO A O 1
ATOM 2073 N N . LEU A 1 263 ? 44.679 -0.536 -25.478 1.00 72.75 263 LEU A N 1
ATOM 2074 C CA . LEU A 1 263 ? 45.309 -1.793 -25.066 1.00 72.75 263 LEU A CA 1
ATOM 2075 C C . LEU A 1 263 ? 46.832 -1.578 -24.877 1.00 72.75 263 LEU A C 1
ATOM 2077 O O . LEU A 1 263 ? 47.670 -1.954 -25.698 1.00 72.75 263 LEU A O 1
ATOM 2081 N N . ARG A 1 264 ? 47.198 -0.877 -23.798 1.00 59.06 264 ARG A N 1
ATOM 2082 C CA . ARG A 1 264 ? 48.570 -0.424 -23.511 1.00 59.06 264 ARG A CA 1
ATOM 2083 C C . ARG A 1 264 ? 49.534 -1.580 -23.174 1.00 59.06 264 ARG A C 1
ATOM 2085 O O . ARG A 1 264 ? 49.106 -2.580 -22.597 1.00 59.06 264 ARG A O 1
ATOM 2092 N N . PRO A 1 265 ? 50.845 -1.436 -23.467 1.00 50.88 265 PRO A N 1
ATOM 2093 C CA . PRO A 1 265 ? 51.506 -0.244 -24.019 1.00 50.88 265 PRO A CA 1
ATOM 2094 C C . PRO A 1 265 ? 51.531 -0.166 -25.556 1.00 50.88 265 PRO A C 1
ATOM 2096 O O . PRO A 1 265 ? 51.915 0.866 -26.087 1.00 50.88 265 PRO A O 1
ATOM 2099 N N . ALA A 1 266 ? 51.157 -1.226 -26.279 1.00 54.84 266 ALA A N 1
ATOM 2100 C CA . ALA A 1 266 ? 51.429 -1.333 -27.718 1.00 54.84 266 ALA A CA 1
ATOM 2101 C C . ALA A 1 266 ? 50.378 -0.672 -28.635 1.00 54.84 266 ALA A C 1
ATOM 2103 O O . ALA A 1 266 ? 50.647 -0.456 -29.819 1.00 54.84 266 ALA A O 1
ATOM 2104 N N . TYR A 1 267 ? 49.173 -0.390 -28.128 1.00 63.75 267 TYR A N 1
ATOM 2105 C CA . TYR A 1 267 ? 48.013 -0.072 -28.964 1.00 63.75 267 TYR A CA 1
ATOM 2106 C C . TYR A 1 267 ? 47.271 1.173 -28.438 1.00 63.75 267 TYR A C 1
ATOM 2108 O O . TYR A 1 267 ? 46.317 1.069 -27.669 1.00 63.75 267 TYR A O 1
ATOM 2116 N N . GLU A 1 268 ? 47.739 2.366 -28.824 1.00 55.00 268 GLU A N 1
ATOM 2117 C CA . GLU A 1 268 ? 47.265 3.647 -28.262 1.00 55.00 268 GLU A CA 1
ATOM 2118 C C . GLU A 1 268 ? 45.931 4.163 -28.833 1.00 55.00 268 GLU A C 1
ATOM 2120 O O . GLU A 1 268 ? 45.208 4.869 -28.131 1.00 55.00 268 GLU A O 1
ATOM 2125 N N . SER A 1 269 ? 45.571 3.796 -30.066 1.00 60.72 269 SER A N 1
ATOM 2126 C CA . SER A 1 269 ? 44.243 4.036 -30.653 1.00 60.72 269 SER A CA 1
ATOM 2127 C C . SER A 1 269 ? 43.964 3.065 -31.807 1.00 60.72 269 SER A C 1
ATOM 2129 O O . SER A 1 269 ? 44.888 2.646 -32.510 1.00 60.72 269 SER A O 1
ATOM 2131 N N . MET A 1 270 ? 42.697 2.670 -31.989 1.00 67.81 270 MET A N 1
ATOM 2132 C CA . MET A 1 270 ? 42.253 1.764 -33.059 1.00 67.81 270 MET A CA 1
ATOM 2133 C C . MET A 1 270 ? 40.817 2.103 -33.489 1.00 67.81 270 MET A C 1
ATOM 2135 O O . MET A 1 270 ? 39.863 1.544 -32.954 1.00 67.81 270 MET A O 1
ATOM 2139 N N . THR A 1 271 ? 40.679 3.001 -34.471 1.00 75.62 271 THR A N 1
ATOM 2140 C CA . THR A 1 271 ? 39.380 3.365 -35.063 1.00 75.62 271 THR A CA 1
ATOM 2141 C C . THR A 1 271 ? 39.147 2.615 -36.375 1.00 75.62 271 THR A C 1
ATOM 2143 O O . THR A 1 271 ? 39.872 2.841 -37.347 1.00 75.62 271 THR A O 1
ATOM 2146 N N . VAL A 1 272 ? 38.118 1.770 -36.407 1.00 74.50 272 VAL A N 1
ATOM 2147 C CA . VAL A 1 272 ? 37.782 0.818 -37.488 1.00 74.50 272 VAL A CA 1
ATOM 2148 C C . VAL A 1 272 ? 36.293 0.897 -37.848 1.00 74.50 272 VAL A C 1
ATOM 2150 O O . VAL A 1 272 ? 35.507 1.445 -37.082 1.00 74.50 272 VAL A O 1
ATOM 2153 N N . ASP A 1 273 ? 35.872 0.359 -38.987 1.00 67.00 273 ASP A N 1
ATOM 2154 C CA . ASP A 1 273 ? 34.494 0.485 -39.482 1.00 67.00 273 ASP A CA 1
ATOM 2155 C C . ASP A 1 273 ? 33.553 -0.610 -38.949 1.00 67.00 273 ASP A C 1
ATOM 2157 O O . ASP A 1 273 ? 32.344 -0.402 -38.883 1.00 67.00 273 ASP A O 1
ATOM 2161 N N . ASN A 1 274 ? 34.083 -1.772 -38.548 1.00 67.12 274 ASN A N 1
ATOM 2162 C CA . ASN A 1 274 ? 33.306 -2.909 -38.031 1.00 67.12 274 ASN A CA 1
ATOM 2163 C C . ASN A 1 274 ? 34.153 -3.841 -37.131 1.00 67.12 274 ASN A C 1
ATOM 2165 O O . ASN A 1 274 ? 35.378 -3.715 -37.068 1.00 67.12 274 ASN A O 1
ATOM 2169 N N . LEU A 1 275 ? 33.518 -4.788 -36.422 1.00 70.88 275 LEU A N 1
ATOM 2170 C CA . LEU A 1 275 ? 34.237 -5.687 -35.501 1.00 70.88 275 LEU A CA 1
ATOM 2171 C C . LEU A 1 275 ? 35.120 -6.739 -36.201 1.00 70.88 275 LEU A C 1
ATOM 2173 O O . LEU A 1 275 ? 36.063 -7.224 -35.574 1.00 70.88 275 LEU A O 1
ATOM 2177 N N . GLU A 1 276 ? 34.881 -7.082 -37.469 1.00 74.12 276 GLU A N 1
ATOM 2178 C CA . GLU A 1 276 ? 35.791 -7.976 -38.199 1.00 74.12 276 GLU A CA 1
ATOM 2179 C C . GLU A 1 276 ? 37.089 -7.239 -38.557 1.00 74.12 276 GLU A C 1
ATOM 2181 O O . GLU A 1 276 ? 38.168 -7.774 -38.322 1.00 74.12 276 GLU A O 1
ATOM 2186 N N . GLU A 1 277 ? 37.021 -5.975 -38.988 1.00 78.50 277 GLU A N 1
ATOM 2187 C CA . GLU A 1 277 ? 38.208 -5.123 -39.140 1.00 78.50 277 GLU A CA 1
ATOM 2188 C C . GLU A 1 277 ? 38.942 -4.936 -37.800 1.00 78.50 277 GLU A C 1
ATOM 2190 O O . GLU A 1 277 ? 40.167 -5.042 -37.760 1.00 78.50 277 GLU A O 1
ATOM 2195 N N . LEU A 1 278 ? 38.222 -4.759 -36.681 1.00 79.69 278 LEU A N 1
ATOM 2196 C CA . LEU A 1 278 ? 38.830 -4.729 -35.341 1.00 79.69 278 LEU A CA 1
ATOM 2197 C C . LEU A 1 278 ? 39.614 -6.021 -35.053 1.00 79.69 278 LEU A C 1
ATOM 2199 O O . LEU A 1 278 ? 40.768 -5.966 -34.629 1.00 79.69 278 LEU A O 1
ATOM 2203 N N . LYS A 1 279 ? 39.008 -7.186 -35.316 1.00 82.62 279 LYS A N 1
ATOM 2204 C CA . LYS A 1 279 ? 39.628 -8.511 -35.163 1.00 82.62 279 LYS A CA 1
ATOM 2205 C C . LYS A 1 279 ? 40.858 -8.663 -36.059 1.00 82.62 279 LYS A C 1
ATOM 2207 O O . LYS A 1 279 ? 41.915 -9.030 -35.552 1.00 82.62 279 LYS A O 1
ATOM 2212 N N . GLN A 1 280 ? 40.765 -8.323 -37.343 1.00 83.06 280 GLN A N 1
ATOM 2213 C CA . GLN A 1 280 ? 41.895 -8.391 -38.277 1.00 83.06 280 GLN A CA 1
ATOM 2214 C C . GLN A 1 280 ? 43.021 -7.421 -37.894 1.00 83.06 280 GLN A C 1
ATOM 2216 O O . GLN A 1 280 ? 44.194 -7.782 -37.967 1.00 83.06 280 GLN A O 1
ATOM 2221 N N . ALA A 1 281 ? 42.699 -6.224 -37.397 1.00 83.00 281 ALA A N 1
ATOM 2222 C CA . ALA A 1 281 ? 43.691 -5.267 -36.920 1.00 83.00 281 ALA A CA 1
ATOM 2223 C C . ALA A 1 281 ? 44.405 -5.744 -35.640 1.00 83.00 281 ALA A C 1
ATOM 2225 O O . ALA A 1 281 ? 45.607 -5.520 -35.506 1.00 83.00 281 ALA A O 1
ATOM 2226 N N . LEU A 1 282 ? 43.712 -6.435 -34.723 1.00 84.38 282 LEU A N 1
ATOM 2227 C CA . LEU A 1 282 ? 44.327 -7.081 -33.552 1.00 84.38 282 LEU A CA 1
ATOM 2228 C C . LEU A 1 282 ? 45.208 -8.280 -33.961 1.00 84.38 282 LEU A C 1
ATOM 2230 O O . LEU A 1 282 ? 46.322 -8.423 -33.452 1.00 84.38 282 LEU A O 1
ATOM 2234 N N . VAL A 1 283 ? 44.768 -9.086 -34.935 1.00 85.75 283 VAL A N 1
ATOM 2235 C CA . VAL A 1 283 ? 45.548 -10.196 -35.522 1.00 85.75 283 VAL A CA 1
ATOM 2236 C C . VAL A 1 283 ? 46.825 -9.690 -36.197 1.00 85.75 283 VAL A C 1
ATOM 2238 O O . VAL A 1 283 ? 47.917 -10.161 -35.882 1.00 85.75 283 VAL A O 1
ATOM 2241 N N . ALA A 1 284 ? 46.725 -8.672 -37.056 1.00 83.00 284 ALA A N 1
ATOM 2242 C CA . ALA A 1 284 ? 47.870 -8.037 -37.717 1.00 83.00 284 ALA A CA 1
ATOM 2243 C C . ALA A 1 284 ? 48.843 -7.363 -36.727 1.00 83.00 284 ALA A C 1
ATOM 2245 O O . ALA A 1 284 ? 50.011 -7.143 -37.045 1.00 83.00 284 ALA A O 1
ATOM 2246 N N . LYS A 1 285 ? 48.374 -7.061 -35.511 1.00 79.62 285 LYS A N 1
ATOM 2247 C CA . LYS A 1 285 ? 49.163 -6.552 -34.380 1.00 79.62 285 LYS A CA 1
ATOM 2248 C C . LYS A 1 285 ? 49.760 -7.651 -33.487 1.00 79.62 285 LYS A C 1
ATOM 2250 O O . LYS A 1 285 ? 50.383 -7.323 -32.476 1.00 79.62 285 LYS A O 1
ATOM 2255 N N . GLY A 1 286 ? 49.608 -8.923 -33.862 1.00 82.25 286 GLY A N 1
ATOM 2256 C CA . GLY A 1 286 ? 50.210 -10.081 -33.197 1.00 82.25 286 GLY A CA 1
ATOM 2257 C C . GLY A 1 286 ? 49.353 -10.734 -32.109 1.00 82.25 286 GLY A C 1
ATOM 2258 O O . GLY A 1 286 ? 49.867 -11.577 -31.377 1.00 82.25 286 GLY A O 1
ATOM 2259 N N . MET A 1 287 ? 48.072 -10.372 -31.976 1.00 86.12 287 MET A N 1
ATOM 2260 C CA . MET A 1 287 ? 47.173 -10.999 -31.001 1.00 86.12 287 MET A CA 1
ATOM 2261 C C . MET A 1 287 ? 46.472 -12.235 -31.584 1.00 86.12 287 MET A C 1
ATOM 2263 O O . MET A 1 287 ? 46.038 -12.235 -32.735 1.00 86.12 287 MET A O 1
ATOM 2267 N N . LYS A 1 288 ? 46.321 -13.295 -30.783 1.00 88.38 288 LYS A N 1
ATOM 2268 C CA . LYS A 1 288 ? 45.711 -14.565 -31.212 1.00 88.38 288 LYS A CA 1
ATOM 2269 C C . LYS A 1 288 ? 44.208 -14.601 -30.878 1.00 88.38 288 LYS A C 1
ATOM 2271 O O . LYS A 1 288 ? 43.871 -14.547 -29.695 1.00 88.38 288 LYS A O 1
ATOM 2276 N N . PRO A 1 289 ? 43.305 -14.727 -31.866 1.00 87.94 289 PRO A N 1
ATOM 2277 C CA . PRO A 1 289 ? 41.870 -14.809 -31.623 1.00 87.94 289 PRO A CA 1
ATOM 2278 C C . PRO A 1 289 ? 41.499 -16.210 -31.123 1.00 87.94 289 PRO A C 1
ATOM 2280 O O . PRO A 1 289 ? 41.980 -17.215 -31.647 1.00 87.94 289 PRO A O 1
ATOM 2283 N N . MET A 1 290 ? 40.632 -16.277 -30.117 1.00 86.69 290 MET A N 1
ATOM 2284 C CA . MET A 1 290 ? 40.173 -17.510 -29.476 1.00 86.69 290 MET A CA 1
ATOM 2285 C C . MET A 1 290 ? 38.654 -17.453 -29.277 1.00 86.69 290 MET A C 1
ATOM 2287 O O . MET A 1 290 ? 38.123 -16.412 -28.911 1.00 86.69 290 MET A O 1
ATOM 2291 N N . GLY A 1 291 ? 37.948 -18.571 -29.471 1.00 74.69 291 GLY A N 1
ATOM 2292 C CA . GLY A 1 291 ? 36.519 -18.688 -29.129 1.00 74.69 291 GLY A CA 1
ATOM 2293 C C . GLY A 1 291 ? 35.519 -18.290 -30.218 1.00 74.69 291 GLY A C 1
ATOM 2294 O O . GLY A 1 291 ? 34.315 -18.369 -29.972 1.00 74.69 291 GLY A O 1
ATOM 2295 N N . TRP A 1 292 ? 35.997 -17.925 -31.409 1.00 72.25 292 TRP A N 1
ATOM 2296 C CA . TRP A 1 292 ? 35.201 -17.973 -32.638 1.00 72.25 292 TRP A CA 1
ATOM 2297 C C . TRP A 1 292 ? 35.097 -19.415 -33.154 1.00 72.25 292 TRP A C 1
ATOM 2299 O O . TRP A 1 292 ? 36.038 -20.188 -32.947 1.00 72.25 292 TRP A O 1
ATOM 2309 N N . PRO A 1 293 ? 34.008 -19.776 -33.857 1.00 54.69 293 PRO A N 1
ATOM 2310 C CA . PRO A 1 293 ? 33.994 -20.978 -34.674 1.00 54.69 293 PRO A CA 1
ATOM 2311 C C . PRO A 1 293 ? 35.056 -20.862 -35.773 1.00 54.69 293 PRO A C 1
ATOM 2313 O O . PRO A 1 293 ? 35.260 -19.794 -36.358 1.00 54.69 293 PRO A O 1
ATOM 2316 N N . VAL A 1 294 ? 35.724 -21.977 -36.057 1.00 45.28 294 VAL A N 1
ATOM 2317 C CA . VAL A 1 294 ? 36.385 -22.168 -37.349 1.00 45.28 294 VAL A CA 1
ATOM 2318 C C . VAL A 1 294 ? 35.266 -22.433 -38.354 1.00 45.28 294 VAL A C 1
ATOM 2320 O O . VAL A 1 294 ? 34.379 -23.220 -38.048 1.00 45.28 294 VAL A O 1
ATOM 2323 N N . GLU A 1 295 ? 35.307 -21.750 -39.500 1.00 46.38 295 GLU A N 1
ATOM 2324 C CA . GLU A 1 295 ? 34.329 -21.856 -40.598 1.00 46.38 295 GLU A CA 1
ATOM 2325 C C . GLU A 1 295 ? 32.877 -21.481 -40.223 1.00 46.38 295 GLU A C 1
ATOM 2327 O O . GLU A 1 295 ? 32.075 -22.281 -39.759 1.00 46.38 295 GLU A O 1
ATOM 2332 N N . LEU A 1 296 ? 32.514 -20.222 -40.504 1.00 38.47 296 LEU A N 1
ATOM 2333 C CA . LEU A 1 296 ? 31.115 -19.769 -40.595 1.00 38.47 296 LEU A CA 1
ATOM 2334 C C . LEU A 1 296 ? 30.902 -18.849 -41.817 1.00 38.47 296 LEU A C 1
ATOM 2336 O O . LEU A 1 296 ? 30.143 -17.886 -41.772 1.00 38.47 296 LEU A O 1
ATOM 2340 N N . ALA A 1 297 ? 31.659 -19.100 -42.891 1.00 33.91 297 ALA A N 1
ATOM 2341 C CA . ALA A 1 297 ? 31.773 -18.223 -44.064 1.00 33.91 297 ALA A CA 1
ATOM 2342 C C . ALA A 1 297 ? 31.417 -18.911 -45.399 1.00 33.91 297 ALA A C 1
ATOM 2344 O O . ALA A 1 297 ? 31.608 -18.315 -46.457 1.00 33.91 297 ALA A O 1
ATOM 2345 N N . SER A 1 298 ? 30.946 -20.163 -45.361 1.00 29.80 298 SER A N 1
ATOM 2346 C CA . SER A 1 298 ? 30.835 -21.028 -46.548 1.00 29.80 298 SER A CA 1
ATOM 2347 C C . SER A 1 298 ? 29.627 -21.975 -46.581 1.00 29.80 298 SER A C 1
ATOM 2349 O O . SER A 1 298 ? 29.471 -22.685 -47.567 1.00 29.80 298 SER A O 1
ATOM 2351 N N . GLU A 1 299 ? 28.750 -21.977 -45.570 1.00 33.31 299 GLU A N 1
ATOM 2352 C CA . GLU A 1 299 ? 27.551 -22.835 -45.536 1.00 33.31 299 GLU A CA 1
ATOM 2353 C C . GLU A 1 299 ? 26.262 -22.019 -45.349 1.00 33.31 299 GLU A C 1
ATOM 2355 O O . GLU A 1 299 ? 25.721 -21.897 -44.252 1.00 33.31 299 GLU A O 1
ATOM 2360 N N . LEU A 1 300 ? 25.762 -21.456 -46.454 1.00 33.34 300 LEU A N 1
ATOM 2361 C CA . LEU A 1 300 ? 24.386 -20.942 -46.566 1.00 33.34 300 LEU A CA 1
ATOM 2362 C C . LEU A 1 300 ? 23.644 -21.418 -47.835 1.00 33.34 300 LEU A C 1
ATOM 2364 O O . LEU A 1 300 ? 22.469 -21.101 -47.993 1.00 33.34 300 LEU A O 1
ATOM 2368 N N . ASP A 1 301 ? 24.290 -22.228 -48.684 1.00 28.58 301 ASP A N 1
ATOM 2369 C CA . ASP A 1 301 ? 23.703 -22.863 -49.877 1.00 28.58 301 ASP A CA 1
ATOM 2370 C C . ASP A 1 301 ? 23.836 -24.399 -49.800 1.00 28.58 301 ASP A C 1
ATOM 2372 O O . ASP A 1 301 ? 24.569 -25.039 -50.555 1.00 28.58 301 ASP A O 1
ATOM 2376 N N . SER A 1 302 ? 23.133 -25.017 -48.846 1.00 27.12 302 SER A N 1
ATOM 2377 C CA . SER A 1 302 ? 22.794 -26.451 -48.865 1.00 27.12 302 SER A CA 1
ATOM 2378 C C . SER A 1 302 ? 21.606 -26.750 -47.940 1.00 27.12 302 SER A C 1
ATOM 2380 O O . SER A 1 302 ? 21.472 -26.111 -46.894 1.00 27.12 302 SER A O 1
ATOM 2382 N N . PRO A 1 303 ? 20.716 -27.697 -48.296 1.00 30.92 303 PRO A N 1
ATOM 2383 C CA . PRO A 1 303 ? 19.578 -28.057 -47.458 1.00 30.92 303 PRO A CA 1
ATOM 2384 C C . PRO A 1 303 ? 20.033 -28.818 -46.205 1.00 30.92 303 PRO A C 1
ATOM 2386 O O . PRO A 1 303 ? 20.843 -29.743 -46.281 1.00 30.92 303 PRO A O 1
ATOM 2389 N N . LEU A 1 304 ? 19.467 -28.448 -45.053 1.00 27.53 304 LEU A N 1
ATOM 2390 C CA . LEU A 1 304 ? 19.743 -29.067 -43.755 1.00 27.53 304 LEU A CA 1
ATOM 2391 C C . LEU A 1 304 ? 19.357 -30.557 -43.757 1.00 27.53 304 LEU A C 1
ATOM 2393 O O . LEU A 1 304 ? 18.189 -30.906 -43.590 1.00 27.53 304 LEU A O 1
ATOM 2397 N N . SER A 1 305 ? 20.351 -31.434 -43.903 1.00 27.16 305 SER A N 1
ATOM 2398 C CA . SER A 1 305 ? 20.196 -32.870 -43.648 1.00 27.16 305 SER A CA 1
ATOM 2399 C C . SER A 1 305 ? 20.184 -33.111 -42.138 1.00 27.16 305 SER A C 1
ATOM 2401 O O . SER A 1 305 ? 21.188 -32.886 -41.465 1.00 27.16 305 SER A O 1
ATOM 2403 N N . GLY A 1 306 ? 19.044 -33.539 -41.594 1.00 31.94 306 GLY A N 1
ATOM 2404 C CA . GLY A 1 306 ? 18.894 -33.779 -40.159 1.00 31.94 306 GLY A CA 1
ATOM 2405 C C . GLY A 1 306 ? 19.727 -34.966 -39.671 1.00 31.94 306 GLY A C 1
ATOM 2406 O O . GLY A 1 306 ? 19.618 -36.065 -40.206 1.00 31.94 306 GLY A O 1
ATOM 2407 N N . THR A 1 307 ? 20.523 -34.753 -38.622 1.00 27.77 307 THR A N 1
ATOM 2408 C CA . THR A 1 307 ? 21.295 -35.795 -37.926 1.00 27.77 307 THR A CA 1
ATOM 2409 C C . THR A 1 307 ? 20.871 -35.905 -36.463 1.00 27.77 307 THR A C 1
ATOM 2411 O O . THR A 1 307 ? 21.623 -35.613 -35.532 1.00 27.77 307 THR A O 1
ATOM 2414 N N . SER A 1 308 ? 19.643 -36.378 -36.242 1.00 31.84 308 SER A N 1
ATOM 2415 C CA . SER A 1 308 ? 19.327 -37.058 -34.986 1.00 31.84 308 SER A CA 1
ATOM 2416 C C . SER A 1 308 ? 20.257 -38.267 -34.842 1.00 31.84 308 SER A C 1
ATOM 2418 O O . SER A 1 308 ? 20.390 -39.073 -35.762 1.00 31.84 308 SER A O 1
ATOM 2420 N N . GLN A 1 309 ? 20.918 -38.411 -33.692 1.00 31.38 309 GLN A N 1
ATOM 2421 C CA . GLN A 1 309 ? 21.550 -39.687 -33.360 1.00 31.38 309 GLN A CA 1
ATOM 2422 C C . GLN A 1 309 ? 20.428 -40.696 -33.070 1.00 31.38 309 GLN A C 1
ATOM 2424 O O . GLN A 1 309 ? 19.578 -40.393 -32.227 1.00 31.38 309 GLN A O 1
ATOM 2429 N N . PRO A 1 310 ? 20.376 -41.852 -33.757 1.00 38.81 310 PRO A N 1
ATOM 2430 C CA . PRO A 1 310 ? 19.322 -42.829 -33.532 1.00 38.81 310 PRO A CA 1
ATOM 2431 C C . PRO A 1 310 ? 19.440 -43.415 -32.123 1.00 38.81 310 PRO A C 1
ATOM 2433 O O . PRO A 1 310 ? 20.518 -43.815 -31.682 1.00 38.81 310 PRO A O 1
ATOM 2436 N N . ILE A 1 311 ? 18.312 -43.475 -31.417 1.00 54.28 311 ILE A N 1
ATOM 2437 C CA . ILE A 1 311 ? 18.185 -44.255 -30.186 1.00 54.28 311 ILE A CA 1
ATOM 2438 C C . ILE A 1 311 ? 17.833 -45.677 -30.623 1.00 54.28 311 ILE A C 1
ATOM 2440 O O . ILE A 1 311 ? 16.662 -46.009 -30.774 1.00 54.28 311 ILE A O 1
ATOM 2444 N N . GLU A 1 312 ? 18.845 -46.501 -30.887 1.00 63.75 312 GLU A N 1
ATOM 2445 C CA . GLU A 1 312 ? 18.625 -47.905 -31.244 1.00 63.75 312 GLU A CA 1
ATOM 2446 C C . GLU A 1 312 ? 17.992 -48.657 -30.061 1.00 63.75 312 GLU A C 1
ATOM 2448 O O . GLU A 1 312 ? 18.514 -48.653 -28.941 1.00 63.75 312 GLU A O 1
ATOM 2453 N N . ILE A 1 313 ? 16.847 -49.301 -30.307 1.00 72.69 313 ILE A N 1
ATOM 2454 C CA . ILE A 1 313 ? 16.226 -50.215 -29.344 1.00 72.69 313 ILE A CA 1
ATOM 2455 C C . ILE A 1 313 ? 17.037 -51.519 -29.373 1.00 72.69 313 ILE A C 1
ATOM 2457 O O . ILE A 1 313 ? 17.264 -52.050 -30.461 1.00 72.69 313 ILE A O 1
ATOM 2461 N N . PRO A 1 314 ? 17.474 -52.071 -28.226 1.00 76.56 314 PRO A N 1
ATOM 2462 C CA . PRO A 1 314 ? 18.203 -53.335 -28.219 1.00 76.56 314 PRO A CA 1
ATOM 2463 C C . PRO A 1 314 ? 17.364 -54.471 -28.823 1.00 76.56 314 PRO A C 1
ATOM 2465 O O . PRO A 1 314 ? 16.225 -54.665 -28.406 1.00 76.56 314 PRO A O 1
ATOM 2468 N N . ASP A 1 315 ? 17.927 -55.277 -29.734 1.00 72.81 315 ASP A N 1
ATOM 2469 C CA . ASP A 1 315 ? 17.177 -56.345 -30.431 1.00 72.81 315 ASP A CA 1
ATOM 2470 C C . ASP A 1 315 ? 16.486 -57.341 -29.474 1.00 72.81 315 ASP A C 1
ATOM 2472 O O . ASP A 1 315 ? 15.435 -57.888 -29.795 1.00 72.81 315 ASP A O 1
ATOM 2476 N N . HIS A 1 316 ? 17.031 -57.544 -28.266 1.00 76.50 316 HIS A N 1
ATOM 2477 C CA . HIS A 1 316 ? 16.438 -58.409 -27.237 1.00 76.50 316 HIS A CA 1
ATOM 2478 C C . HIS A 1 316 ? 15.158 -57.844 -26.586 1.00 76.50 316 HIS A C 1
ATOM 2480 O O . HIS A 1 316 ? 14.559 -58.522 -25.756 1.00 76.50 316 HIS A O 1
ATOM 2486 N N . TRP A 1 317 ? 14.730 -56.625 -26.936 1.00 80.38 317 TRP A N 1
ATOM 2487 C CA . TRP A 1 317 ? 13.465 -56.033 -26.474 1.00 80.38 317 TRP A CA 1
ATOM 2488 C C . TRP A 1 317 ? 12.303 -56.223 -27.450 1.00 80.38 317 TRP A C 1
ATOM 2490 O O . TRP A 1 317 ? 11.165 -55.893 -27.112 1.00 80.38 317 TRP A O 1
ATOM 2500 N N . GLN A 1 318 ? 12.562 -56.776 -28.638 1.00 81.81 318 GLN A N 1
ATOM 2501 C CA . GLN A 1 318 ? 11.503 -57.168 -29.559 1.00 81.81 318 GLN A CA 1
ATOM 2502 C C . GLN A 1 318 ? 10.607 -58.231 -28.900 1.00 81.81 318 GLN A C 1
ATOM 2504 O O . GLN A 1 318 ? 11.082 -59.236 -28.369 1.00 81.81 318 GLN A O 1
ATOM 2509 N N . ALA A 1 319 ? 9.295 -58.007 -28.922 1.00 74.25 319 ALA A N 1
ATOM 2510 C CA . ALA A 1 319 ? 8.326 -58.957 -28.402 1.00 74.25 319 ALA A CA 1
ATOM 2511 C C . ALA A 1 319 ? 8.261 -60.194 -29.313 1.00 74.25 319 ALA A C 1
ATOM 2513 O O . ALA A 1 319 ? 8.161 -60.079 -30.533 1.00 74.25 319 ALA A O 1
ATOM 2514 N N . ASN A 1 320 ? 8.256 -61.385 -28.710 1.00 67.00 320 ASN A N 1
ATOM 2515 C CA . ASN A 1 320 ? 8.135 -62.666 -29.422 1.00 67.00 320 ASN A CA 1
ATOM 2516 C C . ASN A 1 320 ? 6.691 -62.979 -29.885 1.00 67.00 320 ASN A C 1
ATOM 2518 O O . ASN A 1 320 ? 6.412 -64.096 -30.314 1.00 67.00 320 ASN A O 1
ATOM 2522 N N . GLU A 1 321 ? 5.774 -62.017 -29.761 1.00 66.00 321 GLU A N 1
ATOM 2523 C CA . GLU A 1 321 ? 4.351 -62.160 -30.076 1.00 66.00 321 GLU A CA 1
ATOM 2524 C C . GLU A 1 321 ? 4.074 -61.773 -31.532 1.00 66.00 321 GLU A C 1
ATOM 2526 O O . GLU A 1 321 ? 4.461 -60.698 -31.996 1.00 66.00 321 GLU A O 1
ATOM 2531 N N . LEU A 1 322 ? 3.349 -62.630 -32.252 1.00 63.44 322 LEU A N 1
ATOM 2532 C CA . LEU A 1 322 ? 2.881 -62.340 -33.606 1.00 63.44 322 LEU A CA 1
ATOM 2533 C C . LEU A 1 322 ? 1.666 -61.403 -33.546 1.00 63.44 322 LEU A C 1
ATOM 2535 O O . LEU A 1 322 ? 0.535 -61.834 -33.323 1.00 63.44 322 LEU A O 1
ATOM 2539 N N . LEU A 1 323 ? 1.914 -60.109 -33.771 1.00 67.38 323 LEU A N 1
ATOM 2540 C CA . LEU A 1 323 ? 0.862 -59.097 -33.948 1.00 67.38 323 LEU A CA 1
ATOM 2541 C C . LEU A 1 323 ? 0.176 -59.187 -35.328 1.00 67.38 323 LEU A C 1
ATOM 2543 O O . LEU A 1 323 ? -0.873 -58.576 -35.530 1.00 67.38 323 LEU A O 1
ATOM 2547 N N . GLU A 1 324 ? 0.734 -59.955 -36.272 1.00 56.56 324 GLU A N 1
ATOM 2548 C CA . GLU A 1 324 ? 0.154 -60.174 -37.603 1.00 56.56 324 GLU A CA 1
ATOM 2549 C C . GLU A 1 324 ? -1.276 -60.736 -37.510 1.00 56.56 324 GLU A C 1
ATOM 2551 O O . GLU A 1 324 ? -1.508 -61.841 -37.021 1.00 56.56 324 GLU A O 1
ATOM 2556 N N . GLY A 1 325 ? -2.251 -59.970 -38.008 1.00 56.66 325 GLY A N 1
ATOM 2557 C CA . GLY A 1 325 ? -3.672 -60.337 -37.984 1.00 56.66 325 GLY A CA 1
ATOM 2558 C C . GLY A 1 325 ? -4.450 -59.854 -36.755 1.00 56.66 325 GLY A C 1
ATOM 2559 O O . GLY A 1 325 ? -5.672 -60.007 -36.731 1.00 56.66 325 GLY A O 1
ATOM 2560 N N . GLN A 1 326 ? -3.795 -59.230 -35.772 1.00 67.88 326 GLN A N 1
ATOM 2561 C CA . GLN A 1 326 ? -4.476 -58.460 -34.728 1.00 67.88 326 GLN A CA 1
ATOM 2562 C C . GLN A 1 326 ? -4.758 -57.025 -35.205 1.00 67.88 326 GLN A C 1
ATOM 2564 O O . GLN A 1 326 ? -4.090 -56.508 -36.099 1.00 67.88 326 GLN A O 1
ATOM 2569 N N . THR A 1 327 ? -5.736 -56.356 -34.590 1.00 75.12 327 THR A N 1
ATOM 2570 C CA . THR A 1 327 ? -6.037 -54.936 -34.844 1.00 75.12 327 THR A CA 1
ATOM 2571 C C . THR A 1 327 ? -5.774 -54.107 -33.586 1.00 75.12 327 THR A C 1
ATOM 2573 O O . THR A 1 327 ? -6.360 -54.429 -32.548 1.00 75.12 327 THR A O 1
ATOM 2576 N N . PRO A 1 328 ? -4.962 -53.034 -33.645 1.00 84.81 328 PRO A N 1
ATOM 2577 C CA . PRO A 1 328 ? -4.769 -52.142 -32.506 1.00 84.81 328 PRO A CA 1
ATOM 2578 C C . PRO A 1 328 ? -6.047 -51.345 -32.214 1.00 84.81 328 PRO A C 1
ATOM 2580 O O . PRO A 1 328 ? -6.914 -51.182 -33.078 1.00 84.81 328 PRO A O 1
ATOM 2583 N N . VAL A 1 329 ? -6.158 -50.808 -30.998 1.00 82.06 329 VAL A N 1
ATOM 2584 C CA . VAL A 1 329 ? -7.299 -49.973 -30.599 1.00 82.06 329 VAL A CA 1
ATOM 2585 C C . VAL A 1 329 ? -7.343 -48.709 -31.465 1.00 82.06 329 VAL A C 1
ATOM 2587 O O . VAL A 1 329 ? -6.406 -47.911 -31.477 1.00 82.06 329 VAL A O 1
ATOM 2590 N N . SER A 1 330 ? -8.449 -48.528 -32.186 1.00 73.44 330 SER A N 1
ATOM 2591 C CA . SER A 1 330 ? -8.686 -47.406 -33.106 1.00 73.44 330 SER A CA 1
ATOM 2592 C C . SER A 1 330 ? -9.508 -46.264 -32.497 1.00 73.44 330 SER A C 1
ATOM 2594 O O . SER A 1 330 ? -9.631 -45.204 -33.109 1.00 73.44 330 SER A O 1
ATOM 2596 N N . GLU A 1 331 ? -10.064 -46.452 -31.297 1.00 73.88 331 GLU A N 1
ATOM 2597 C CA . GLU A 1 331 ? -10.804 -45.411 -30.582 1.00 73.88 331 GLU A CA 1
ATOM 2598 C C . GLU A 1 331 ? -9.875 -44.285 -30.107 1.00 73.88 331 GLU A C 1
ATOM 2600 O O . GLU A 1 331 ? -8.805 -44.531 -29.546 1.00 73.88 331 GLU A O 1
ATOM 2605 N N . ALA A 1 332 ? -10.307 -43.037 -30.304 1.00 59.53 332 ALA A N 1
ATOM 2606 C CA . ALA A 1 332 ? -9.535 -41.859 -29.930 1.00 59.53 332 ALA A CA 1
ATOM 2607 C C . ALA A 1 332 ? -9.397 -41.740 -28.403 1.00 59.53 332 ALA A C 1
ATOM 2609 O O . ALA A 1 332 ? -10.375 -41.534 -27.682 1.00 59.53 332 ALA A O 1
ATOM 2610 N N . GLY A 1 333 ? -8.167 -41.850 -27.902 1.00 66.00 333 GLY A N 1
ATOM 2611 C CA . GLY A 1 333 ? -7.873 -41.822 -26.472 1.00 66.00 333 GLY A CA 1
ATOM 2612 C C . GLY A 1 333 ? -6.523 -42.452 -26.141 1.00 66.00 333 GLY A C 1
ATOM 2613 O O . GLY A 1 333 ? -5.744 -42.799 -27.022 1.00 66.00 333 GLY A O 1
ATOM 2614 N N . LYS A 1 334 ? -6.238 -42.641 -24.846 1.00 71.06 334 LYS A N 1
ATOM 2615 C CA . LYS A 1 334 ? -4.909 -43.079 -24.372 1.00 71.06 334 LYS A CA 1
ATOM 2616 C C . LYS A 1 334 ? -4.448 -44.466 -24.848 1.00 71.06 334 LYS A C 1
ATOM 2618 O O . LYS A 1 334 ? -3.308 -44.817 -24.579 1.00 71.06 334 LYS A O 1
ATOM 2623 N N . PHE A 1 335 ? -5.314 -45.264 -25.473 1.00 79.19 335 PHE A N 1
ATOM 2624 C CA . PHE A 1 335 ? -4.974 -46.579 -26.031 1.00 79.19 335 PHE A CA 1
ATOM 2625 C C . PHE A 1 335 ? -4.886 -46.580 -27.565 1.00 79.19 335 PHE A C 1
ATOM 2627 O O . PHE A 1 335 ? -4.604 -47.624 -28.139 1.00 79.19 335 PHE A O 1
ATOM 2634 N N . GLN A 1 336 ? -5.112 -45.447 -28.235 1.00 79.88 336 GLN A N 1
ATOM 2635 C CA . GLN A 1 336 ? -5.077 -45.364 -29.693 1.00 79.88 336 GLN A CA 1
ATOM 2636 C C . GLN A 1 336 ? -3.719 -45.845 -30.239 1.00 79.88 336 GLN A C 1
ATOM 2638 O O . GLN A 1 336 ? -2.671 -45.366 -29.809 1.00 79.88 336 GLN A O 1
ATOM 2643 N N . GLY A 1 337 ? -3.738 -46.818 -31.154 1.00 81.56 337 GLY A N 1
ATOM 2644 C CA . GLY A 1 337 ? -2.531 -47.437 -31.718 1.00 81.56 337 GLY A CA 1
ATOM 2645 C C . GLY A 1 337 ? -1.871 -48.526 -30.854 1.00 81.56 337 GLY A C 1
ATOM 2646 O O . GLY A 1 337 ? -0.831 -49.049 -31.251 1.00 81.56 337 GLY A O 1
ATOM 2647 N N . ILE A 1 338 ? -2.450 -48.889 -29.701 1.00 86.12 338 ILE A N 1
ATOM 2648 C CA . ILE A 1 338 ? -1.959 -49.959 -28.814 1.00 86.12 338 ILE A CA 1
ATOM 2649 C C . ILE A 1 338 ? -2.630 -51.295 -29.165 1.00 86.12 338 ILE A C 1
ATOM 2651 O O . ILE A 1 338 ? -3.854 -51.370 -29.298 1.00 86.12 338 ILE A O 1
ATOM 2655 N N . TYR A 1 339 ? -1.841 -52.366 -29.243 1.00 83.38 339 TYR A N 1
ATOM 2656 C CA . TYR A 1 339 ? -2.316 -53.751 -29.254 1.00 83.38 339 TYR A CA 1
ATOM 2657 C C . TYR A 1 339 ? -2.528 -54.224 -27.811 1.00 83.38 339 TYR A C 1
ATOM 2659 O O . TYR A 1 339 ? -1.648 -54.045 -26.966 1.00 83.38 339 TYR A O 1
ATOM 2667 N N . GLN A 1 340 ? -3.686 -54.821 -27.525 1.00 82.00 340 GLN A N 1
ATOM 2668 C CA . GLN A 1 340 ? -3.997 -55.431 -26.228 1.00 82.00 340 GLN A CA 1
ATOM 2669 C C . GLN A 1 340 ? -3.831 -56.948 -26.341 1.00 82.00 340 GLN A C 1
ATOM 2671 O O . GLN A 1 340 ? -4.387 -57.556 -27.251 1.00 82.00 340 GLN A O 1
ATOM 2676 N N . LEU A 1 341 ? -3.047 -57.538 -25.438 1.00 79.25 341 LEU A N 1
ATOM 2677 C CA . LEU A 1 341 ? -2.608 -58.933 -25.500 1.00 79.25 341 LEU A CA 1
ATOM 2678 C C . LEU A 1 341 ? -3.089 -59.723 -24.278 1.00 79.25 341 LEU A C 1
ATOM 2680 O O . LEU A 1 341 ? -3.102 -59.201 -23.165 1.00 79.25 341 LEU A O 1
ATOM 2684 N N . ASP A 1 342 ? -3.389 -61.009 -24.478 1.00 68.88 342 ASP A N 1
ATOM 2685 C CA . ASP A 1 342 ? -3.693 -61.965 -23.397 1.00 68.88 342 ASP A CA 1
ATOM 2686 C C . ASP A 1 342 ? -2.435 -62.432 -22.624 1.00 68.88 342 ASP A C 1
ATOM 2688 O O . ASP A 1 342 ? -2.526 -63.239 -21.694 1.00 68.88 342 ASP A O 1
ATOM 2692 N N . SER A 1 343 ? -1.247 -61.945 -23.000 1.00 67.38 343 SER A N 1
ATOM 2693 C CA . SER A 1 343 ? 0.029 -62.218 -22.333 1.00 67.38 343 SER A CA 1
ATOM 2694 C C . SER A 1 343 ? 0.430 -61.104 -21.350 1.00 67.38 343 SER A C 1
ATOM 2696 O O . SER A 1 343 ? -0.343 -60.200 -21.033 1.00 67.38 343 SER A O 1
ATOM 2698 N N . ASN A 1 344 ? 1.625 -61.204 -20.765 1.00 62.91 344 ASN A N 1
ATOM 2699 C CA . ASN A 1 344 ? 2.146 -60.234 -19.803 1.00 62.91 344 ASN A CA 1
ATOM 2700 C C . ASN A 1 344 ? 3.591 -59.875 -20.190 1.00 62.91 344 ASN A C 1
ATOM 2702 O O . ASN A 1 344 ? 4.453 -60.743 -20.031 1.00 62.91 344 ASN A O 1
ATOM 2706 N N . PRO A 1 345 ? 3.881 -58.642 -20.654 1.00 73.25 345 PRO A N 1
ATOM 2707 C CA . PRO A 1 345 ? 3.012 -57.452 -20.645 1.00 73.25 345 PRO A CA 1
ATOM 2708 C C . PRO A 1 345 ? 1.801 -57.492 -21.593 1.00 73.25 345 PRO A C 1
ATOM 2710 O O . PRO A 1 345 ? 1.917 -57.850 -22.756 1.00 73.25 345 PRO A O 1
ATOM 2713 N N . ALA A 1 346 ? 0.647 -57.028 -21.106 1.00 78.50 346 ALA A N 1
ATOM 2714 C CA . ALA A 1 346 ? -0.634 -57.065 -21.827 1.00 78.50 346 ALA A CA 1
ATOM 2715 C C . ALA A 1 346 ? -0.820 -55.951 -22.887 1.00 78.50 346 ALA A C 1
ATOM 2717 O O . ALA A 1 346 ? -1.920 -55.768 -23.410 1.00 78.50 346 ALA A O 1
ATOM 2718 N N . THR A 1 347 ? 0.221 -55.164 -23.180 1.00 85.88 347 THR A N 1
ATOM 2719 C CA . THR A 1 347 ? 0.165 -54.033 -24.123 1.00 85.88 347 THR A CA 1
ATOM 2720 C C . THR A 1 347 ? 1.426 -53.940 -24.973 1.00 85.88 347 THR A C 1
ATOM 2722 O O . THR A 1 347 ? 2.540 -53.953 -24.445 1.00 85.88 347 THR A O 1
ATOM 2725 N N . ALA A 1 348 ? 1.246 -53.803 -26.287 1.00 85.44 348 ALA A N 1
ATOM 2726 C CA . ALA A 1 348 ? 2.325 -53.728 -27.269 1.00 85.44 348 ALA A CA 1
ATOM 2727 C C . ALA A 1 348 ? 2.046 -52.689 -28.369 1.00 85.44 348 ALA A C 1
ATOM 2729 O O . ALA A 1 348 ? 0.914 -52.236 -28.547 1.00 85.44 348 ALA A O 1
ATOM 2730 N N . ILE A 1 349 ? 3.086 -52.330 -29.120 1.00 87.75 349 ILE A N 1
ATOM 2731 C CA . ILE A 1 349 ? 3.015 -51.521 -30.345 1.00 87.75 349 ILE A CA 1
ATOM 2732 C C . ILE A 1 349 ? 3.719 -52.235 -31.497 1.00 87.75 349 ILE A C 1
ATOM 2734 O O . ILE A 1 349 ? 4.549 -53.118 -31.271 1.00 87.75 349 ILE A O 1
ATOM 2738 N N . LEU A 1 350 ? 3.420 -51.792 -32.717 1.00 82.50 350 LEU A N 1
ATOM 2739 C CA . LEU A 1 350 ? 4.238 -52.048 -33.897 1.00 82.50 350 LEU A CA 1
ATOM 2740 C C . LEU A 1 350 ? 5.039 -50.772 -34.210 1.00 82.50 350 LEU A C 1
ATOM 2742 O O . LEU A 1 350 ? 4.455 -49.691 -34.285 1.00 82.50 350 LEU A O 1
ATOM 2746 N N . LEU A 1 351 ? 6.356 -50.904 -34.355 1.00 82.38 351 LEU A N 1
ATOM 2747 C CA . LEU A 1 351 ? 7.306 -49.832 -34.666 1.00 82.38 351 LEU A CA 1
ATOM 2748 C C . LEU A 1 351 ? 8.370 -50.415 -35.604 1.00 82.38 351 LEU A C 1
ATOM 2750 O O . LEU A 1 351 ? 8.973 -51.432 -35.264 1.00 82.38 351 LEU A O 1
ATOM 2754 N N . ASP A 1 352 ? 8.579 -49.805 -36.772 1.00 75.75 352 ASP A N 1
ATOM 2755 C CA . ASP A 1 352 ? 9.499 -50.291 -37.818 1.00 75.75 352 ASP A CA 1
ATOM 2756 C C . ASP A 1 352 ? 9.301 -51.790 -38.154 1.00 75.75 352 ASP A C 1
ATOM 2758 O O . ASP A 1 352 ? 10.244 -52.582 -38.149 1.00 75.75 352 ASP A O 1
ATOM 2762 N N . ASP A 1 353 ? 8.038 -52.192 -38.364 1.00 72.19 353 ASP A N 1
ATOM 2763 C CA . ASP A 1 353 ? 7.567 -53.579 -38.566 1.00 72.19 353 ASP A CA 1
ATOM 2764 C C . ASP A 1 353 ? 7.943 -54.588 -37.454 1.00 72.19 353 ASP A C 1
ATOM 2766 O O . ASP A 1 353 ? 7.757 -55.798 -37.601 1.00 72.19 353 ASP A O 1
ATOM 2770 N N . ARG A 1 354 ? 8.419 -54.115 -36.294 1.00 80.25 354 ARG A N 1
ATOM 2771 C CA . ARG A 1 354 ? 8.746 -54.937 -35.120 1.00 80.25 354 ARG A CA 1
ATOM 2772 C C . ARG A 1 354 ? 7.755 -54.707 -33.982 1.00 80.25 354 ARG A C 1
ATOM 2774 O O . ARG A 1 354 ? 7.347 -53.583 -33.692 1.00 80.25 354 ARG A O 1
ATOM 2781 N N . ALA A 1 355 ? 7.380 -55.792 -33.309 1.00 82.44 355 ALA A N 1
ATOM 2782 C CA . ALA A 1 355 ? 6.542 -55.748 -32.116 1.00 82.44 355 ALA A CA 1
ATOM 2783 C C . ALA A 1 355 ? 7.376 -55.381 -30.878 1.00 82.44 355 ALA A C 1
ATOM 2785 O O . ALA A 1 355 ? 8.438 -55.964 -30.659 1.00 82.44 355 ALA A O 1
ATOM 2786 N N . TYR A 1 356 ? 6.878 -54.482 -30.028 1.00 86.62 356 TYR A N 1
ATOM 2787 C CA . TYR A 1 356 ? 7.511 -54.133 -28.749 1.00 86.62 356 TYR A CA 1
ATOM 2788 C C . TYR A 1 356 ? 6.477 -54.013 -27.631 1.00 86.62 356 TYR A C 1
ATOM 2790 O O . TYR A 1 356 ? 5.424 -53.405 -27.821 1.00 86.62 356 TYR A O 1
ATOM 2798 N N . TYR A 1 357 ? 6.791 -54.537 -26.443 1.00 85.75 357 TYR A N 1
ATOM 2799 C CA . TYR A 1 357 ? 5.960 -54.326 -25.256 1.00 85.75 357 TYR A CA 1
ATOM 2800 C C . TYR A 1 357 ? 6.071 -52.883 -24.760 1.00 85.75 357 TYR A C 1
ATOM 2802 O O . TYR A 1 357 ? 7.168 -52.327 -24.685 1.00 85.75 357 TYR A O 1
ATOM 2810 N N . VAL A 1 358 ? 4.940 -52.295 -24.366 1.00 87.25 358 VAL A N 1
ATOM 2811 C CA . VAL A 1 358 ? 4.866 -50.917 -23.862 1.00 87.25 358 VAL A CA 1
ATOM 2812 C C . VAL A 1 358 ? 4.093 -50.813 -22.553 1.00 87.25 358 VAL A C 1
ATOM 2814 O O . VAL A 1 358 ? 3.202 -51.611 -22.260 1.00 87.25 358 VAL A O 1
ATOM 2817 N N . ARG A 1 359 ? 4.405 -49.773 -21.780 1.00 85.25 359 ARG A N 1
ATOM 2818 C CA . ARG A 1 359 ? 3.760 -49.413 -20.513 1.00 85.25 359 ARG A CA 1
ATOM 2819 C C . ARG A 1 359 ? 3.386 -47.933 -20.513 1.00 85.25 359 ARG A C 1
ATOM 2821 O O . ARG A 1 359 ? 4.154 -47.107 -20.994 1.00 85.25 359 ARG A O 1
ATOM 2828 N N . TYR A 1 360 ? 2.225 -47.595 -19.956 1.00 81.56 360 TYR A N 1
ATOM 2829 C CA . TYR A 1 360 ? 1.807 -46.205 -19.766 1.00 81.56 360 TYR A CA 1
ATOM 2830 C C . TYR A 1 360 ? 2.385 -45.658 -18.456 1.00 81.56 360 TYR A C 1
ATOM 2832 O O . TYR A 1 360 ? 2.068 -46.161 -17.377 1.00 81.56 360 TYR A O 1
ATOM 2840 N N . GLU A 1 361 ? 3.222 -44.630 -18.544 1.00 79.50 361 GLU A N 1
ATOM 2841 C CA . GLU A 1 361 ? 3.871 -43.977 -17.408 1.00 79.50 361 GLU A CA 1
ATOM 2842 C C . GLU A 1 361 ? 3.142 -42.659 -17.105 1.00 79.50 361 GLU A C 1
ATOM 2844 O O . GLU A 1 361 ? 3.145 -41.724 -17.905 1.00 79.50 361 GLU A O 1
ATOM 2849 N N . ALA A 1 362 ? 2.440 -42.609 -15.968 1.00 66.50 362 ALA A N 1
ATOM 2850 C CA . ALA A 1 362 ? 1.564 -41.496 -15.607 1.00 66.50 362 ALA A CA 1
ATOM 2851 C C . ALA A 1 362 ? 2.329 -40.341 -14.939 1.00 66.50 362 ALA A C 1
ATOM 2853 O O . ALA A 1 362 ? 2.942 -40.534 -13.888 1.00 66.50 362 ALA A O 1
ATOM 2854 N N . ASP A 1 363 ? 2.231 -39.135 -15.503 1.00 61.91 363 ASP A N 1
ATOM 2855 C CA . ASP A 1 363 ? 2.772 -37.921 -14.886 1.00 61.91 363 ASP A CA 1
ATOM 2856 C C . ASP A 1 363 ? 1.830 -37.405 -13.769 1.00 61.91 363 ASP A C 1
ATOM 2858 O O . ASP A 1 363 ? 0.628 -37.244 -14.021 1.00 61.91 363 ASP A O 1
ATOM 2862 N N . PRO A 1 364 ? 2.329 -37.113 -12.547 1.00 45.84 364 PRO A N 1
ATOM 2863 C CA . PRO A 1 364 ? 1.539 -36.523 -11.460 1.00 45.84 364 PRO A CA 1
ATOM 2864 C C . PRO A 1 364 ? 0.866 -35.179 -11.783 1.00 45.84 364 PRO A C 1
ATOM 2866 O O . PRO A 1 364 ? -0.091 -34.810 -11.106 1.00 45.84 364 PRO A O 1
ATOM 2869 N N . ASN A 1 365 ? 1.352 -34.450 -12.790 1.00 40.00 365 ASN A N 1
ATOM 2870 C CA . ASN A 1 365 ? 0.819 -33.161 -13.237 1.00 40.00 365 ASN A CA 1
ATOM 2871 C C . ASN A 1 365 ? -0.278 -33.308 -14.314 1.00 40.00 365 ASN A C 1
ATOM 2873 O O . ASN A 1 365 ? -0.909 -32.319 -14.683 1.00 40.00 365 ASN A O 1
ATOM 2877 N N . GLY A 1 366 ? -0.538 -34.537 -14.781 1.00 43.22 366 GLY A N 1
ATOM 2878 C CA . GLY A 1 366 ? -1.548 -34.862 -15.789 1.00 43.22 366 GLY A CA 1
ATOM 2879 C C . GLY A 1 366 ? -0.960 -35.072 -17.189 1.00 43.22 366 GLY A C 1
ATOM 2880 O O . GLY A 1 366 ? -0.141 -34.292 -17.657 1.00 43.22 366 GLY A O 1
ATOM 2881 N N . GLY A 1 367 ? -1.418 -36.128 -17.871 1.00 60.19 367 GLY A N 1
ATOM 2882 C CA . GLY A 1 367 ? -0.910 -36.531 -19.189 1.00 60.19 367 GLY A CA 1
ATOM 2883 C C . GLY A 1 367 ? 0.309 -37.452 -19.094 1.00 60.19 367 GLY A C 1
ATOM 2884 O O . GLY A 1 367 ? 1.447 -37.011 -19.173 1.00 60.19 367 GLY A O 1
ATOM 2885 N N . GLY A 1 368 ? 0.071 -38.757 -18.934 1.00 67.00 368 GLY A N 1
ATOM 2886 C CA . GLY A 1 368 ? 1.122 -39.775 -19.030 1.00 67.00 368 GLY A CA 1
ATOM 2887 C C . GLY A 1 368 ? 1.512 -40.118 -20.470 1.00 67.00 368 GLY A C 1
ATOM 2888 O O . GLY A 1 368 ? 0.732 -39.901 -21.401 1.00 67.00 368 GLY A O 1
ATOM 2889 N N . THR A 1 369 ? 2.697 -40.707 -20.627 1.00 80.56 369 THR A N 1
ATOM 2890 C CA . THR A 1 369 ? 3.316 -41.081 -21.914 1.00 80.56 369 THR A CA 1
ATOM 2891 C C . THR A 1 369 ? 3.487 -42.603 -21.994 1.00 80.56 369 THR A C 1
ATOM 2893 O O . THR A 1 369 ? 3.662 -43.259 -20.968 1.00 80.56 369 THR A O 1
ATOM 2896 N N . TRP A 1 370 ? 3.428 -43.196 -23.189 1.00 83.75 370 TRP A N 1
ATOM 2897 C CA . TRP A 1 370 ? 3.773 -44.613 -23.373 1.00 83.75 370 TRP A CA 1
ATOM 2898 C C . TRP A 1 370 ? 5.287 -44.792 -23.459 1.00 83.75 370 TRP A C 1
ATOM 2900 O O . TRP A 1 370 ? 5.986 -43.922 -23.963 1.00 83.75 370 TRP A O 1
ATOM 2910 N N . ALA A 1 371 ? 5.809 -45.923 -22.998 1.00 86.94 371 ALA A N 1
ATOM 2911 C CA . ALA A 1 371 ? 7.222 -46.247 -23.136 1.00 86.94 371 ALA A CA 1
ATOM 2912 C C . ALA A 1 371 ? 7.434 -47.739 -23.403 1.00 86.94 371 ALA A C 1
ATOM 2914 O O . ALA A 1 371 ? 6.797 -48.575 -22.763 1.00 86.94 371 ALA A O 1
ATOM 2915 N N . ILE A 1 372 ? 8.346 -48.064 -24.323 1.00 86.62 372 ILE A N 1
ATOM 2916 C CA . ILE A 1 372 ? 8.831 -49.430 -24.549 1.00 86.62 372 ILE A CA 1
ATOM 2917 C C . ILE A 1 372 ? 9.567 -49.900 -23.295 1.00 86.62 372 ILE A C 1
ATOM 2919 O O . ILE A 1 372 ? 10.310 -49.131 -22.675 1.00 86.62 372 ILE A O 1
ATOM 2923 N N . ILE A 1 373 ? 9.346 -51.158 -22.925 1.00 84.81 373 ILE A N 1
ATOM 2924 C CA . ILE A 1 373 ? 9.886 -51.795 -21.723 1.00 84.81 373 ILE A CA 1
ATOM 2925 C C . ILE A 1 373 ? 10.671 -53.064 -22.064 1.00 84.81 373 ILE A C 1
ATOM 2927 O O . ILE A 1 373 ? 10.355 -53.769 -23.017 1.00 84.81 373 ILE A O 1
ATOM 2931 N N . ASP A 1 374 ? 11.672 -53.358 -21.236 1.00 81.75 374 ASP A N 1
ATOM 2932 C CA . ASP A 1 374 ? 12.431 -54.609 -21.258 1.00 81.75 374 ASP A CA 1
ATOM 2933 C C . ASP A 1 374 ? 11.497 -55.819 -21.013 1.00 81.75 374 ASP A C 1
ATOM 2935 O O . ASP A 1 374 ? 10.859 -55.866 -19.953 1.00 81.75 374 ASP A O 1
ATOM 2939 N N . PRO A 1 375 ? 11.411 -56.804 -21.932 1.00 74.44 375 PRO A N 1
ATOM 2940 C CA . PRO A 1 375 ? 10.615 -58.016 -21.744 1.00 74.44 375 PRO A CA 1
ATOM 2941 C C . PRO A 1 375 ? 11.070 -58.886 -20.563 1.00 74.44 375 PRO A C 1
ATOM 2943 O O . PRO A 1 375 ? 10.240 -59.579 -19.976 1.00 74.44 375 PRO A O 1
ATOM 2946 N N . GLU A 1 376 ? 12.355 -58.856 -20.186 1.00 74.38 376 GLU A N 1
ATOM 2947 C CA . GLU A 1 376 ? 12.863 -59.594 -19.020 1.00 74.38 376 GLU A CA 1
ATOM 2948 C C . GLU A 1 376 ? 12.565 -58.860 -17.700 1.00 74.38 376 GLU A C 1
ATOM 2950 O O . GLU A 1 376 ? 12.390 -59.495 -16.658 1.00 74.38 376 GLU A O 1
ATOM 2955 N N . ASN A 1 377 ? 12.446 -57.525 -17.734 1.00 71.56 377 ASN A N 1
ATOM 2956 C CA . ASN A 1 377 ? 12.213 -56.679 -16.557 1.00 71.56 377 ASN A CA 1
ATOM 2957 C C . ASN A 1 377 ? 11.056 -55.667 -16.754 1.00 71.56 377 ASN A C 1
ATOM 2959 O O . ASN A 1 377 ? 11.238 -54.465 -16.529 1.00 71.56 377 ASN A O 1
ATOM 2963 N N . PRO A 1 378 ? 9.822 -56.104 -17.079 1.00 66.94 378 PRO A N 1
ATOM 2964 C CA . PRO A 1 378 ? 8.726 -55.211 -17.489 1.00 66.94 378 PRO A CA 1
ATOM 2965 C C . PRO A 1 378 ? 8.242 -54.238 -16.396 1.00 66.94 378 PRO A C 1
ATOM 2967 O O . PRO A 1 378 ? 7.593 -53.228 -16.676 1.00 66.94 378 PRO A O 1
ATOM 2970 N N . ASN A 1 379 ? 8.587 -54.513 -15.135 1.00 68.62 379 ASN A N 1
ATOM 2971 C CA . ASN A 1 379 ? 8.295 -53.670 -13.972 1.00 68.62 379 ASN A CA 1
ATOM 2972 C C . ASN A 1 379 ? 9.474 -52.764 -13.553 1.00 68.62 379 ASN A C 1
ATOM 2974 O O . ASN A 1 379 ? 9.425 -52.151 -12.487 1.00 68.62 379 ASN A O 1
ATOM 2978 N N . ALA A 1 380 ? 10.536 -52.659 -14.360 1.00 65.50 380 ALA A N 1
ATOM 2979 C CA . ALA A 1 380 ? 11.675 -51.795 -14.060 1.00 65.50 380 ALA A CA 1
ATOM 2980 C C . ALA A 1 380 ? 11.267 -50.311 -13.985 1.00 65.50 380 ALA A C 1
ATOM 2982 O O . ALA A 1 380 ? 10.525 -49.807 -14.833 1.00 65.50 380 ALA A O 1
ATOM 2983 N N . PHE A 1 381 ? 11.779 -49.607 -12.971 1.00 52.97 381 PHE A N 1
ATOM 2984 C CA . PHE A 1 381 ? 11.537 -48.174 -12.727 1.00 52.97 381 PHE A CA 1
ATOM 2985 C C . PHE A 1 381 ? 12.492 -47.246 -13.501 1.00 52.97 381 PHE A C 1
ATOM 2987 O O . PHE A 1 381 ? 12.396 -46.024 -13.416 1.00 52.97 381 PHE A O 1
ATOM 2994 N N . SER A 1 382 ? 13.441 -47.825 -14.230 1.00 56.09 382 SER A N 1
ATOM 2995 C CA . SER A 1 382 ? 14.378 -47.146 -15.116 1.00 56.09 382 SER A CA 1
ATOM 2996 C C . SER A 1 382 ? 14.731 -48.084 -16.270 1.00 56.09 382 SER A C 1
ATOM 2998 O O . SER A 1 382 ? 14.704 -49.302 -16.111 1.00 56.09 382 SER A O 1
ATOM 3000 N N . GLY A 1 383 ? 15.036 -47.518 -17.438 1.00 62.84 383 GLY A N 1
ATOM 3001 C CA . GLY A 1 383 ? 15.331 -48.279 -18.657 1.00 62.84 383 GLY A CA 1
ATOM 3002 C C . GLY A 1 383 ? 14.286 -48.116 -19.760 1.00 62.84 383 GLY A C 1
ATOM 3003 O O . GLY A 1 383 ? 14.652 -48.193 -20.926 1.00 62.84 383 GLY A O 1
ATOM 3004 N N . SER A 1 384 ? 13.040 -47.764 -19.442 1.00 77.56 384 SER A N 1
ATOM 3005 C CA . SER A 1 384 ? 11.990 -47.553 -20.446 1.00 77.56 384 SER A CA 1
ATOM 3006 C C . SER A 1 384 ? 12.353 -46.477 -21.490 1.00 77.56 384 SER A C 1
ATOM 3008 O O . SER A 1 384 ? 13.101 -45.530 -21.206 1.00 77.56 384 SER A O 1
ATOM 3010 N N . LEU A 1 385 ? 11.891 -46.651 -22.731 1.00 81.44 385 LEU A N 1
ATOM 3011 C CA . LEU A 1 385 ? 12.132 -45.745 -23.864 1.00 81.44 385 LEU A CA 1
ATOM 3012 C C . LEU A 1 385 ? 10.798 -45.100 -24.281 1.00 81.44 385 LEU A C 1
ATOM 3014 O O . LEU A 1 385 ? 9.950 -45.809 -24.823 1.00 81.44 385 LEU A O 1
ATOM 3018 N N . PRO A 1 386 ? 10.561 -43.805 -23.997 1.00 82.19 386 PRO A N 1
ATOM 3019 C CA . PRO A 1 386 ? 9.256 -43.192 -24.215 1.00 82.19 386 PRO A CA 1
ATOM 3020 C C . PRO A 1 386 ? 8.946 -43.045 -25.709 1.00 82.19 386 PRO A C 1
ATOM 3022 O O . PRO A 1 386 ? 9.818 -42.712 -26.511 1.00 82.19 386 PRO A O 1
ATOM 3025 N N . VAL A 1 387 ? 7.689 -43.269 -26.074 1.00 84.38 387 VAL A N 1
ATOM 3026 C CA . VAL A 1 387 ? 7.173 -43.289 -27.446 1.00 84.38 387 VAL A CA 1
ATOM 3027 C C . VAL A 1 387 ? 5.874 -42.494 -27.543 1.00 84.38 387 VAL A C 1
ATOM 3029 O O . VAL A 1 387 ? 5.101 -42.406 -26.584 1.00 84.38 387 VAL A O 1
ATOM 3032 N N . ARG A 1 388 ? 5.606 -41.937 -28.724 1.00 84.00 388 ARG A N 1
ATOM 3033 C CA . ARG A 1 388 ? 4.336 -41.273 -29.049 1.00 84.00 388 ARG A CA 1
ATOM 3034 C C . ARG A 1 388 ? 3.814 -41.742 -30.400 1.00 84.00 388 ARG A C 1
ATOM 3036 O O . ARG A 1 388 ? 4.599 -42.164 -31.242 1.00 84.00 388 ARG A O 1
ATOM 3043 N N . LEU A 1 389 ? 2.510 -41.598 -30.608 1.00 78.00 389 LEU A N 1
ATOM 3044 C CA . LEU A 1 389 ? 1.923 -41.650 -31.942 1.00 78.00 389 LEU A CA 1
ATOM 3045 C C . LEU A 1 389 ? 2.152 -40.289 -32.632 1.00 78.00 389 LEU A C 1
ATOM 3047 O O . LEU A 1 389 ? 2.025 -39.238 -31.987 1.00 78.00 389 LEU A O 1
ATOM 3051 N N . ASN A 1 390 ? 2.531 -40.293 -33.908 1.00 74.44 390 ASN A N 1
ATOM 3052 C CA . ASN A 1 390 ? 2.670 -39.087 -34.729 1.00 74.44 390 ASN A CA 1
ATOM 3053 C C . ASN A 1 390 ? 1.315 -38.672 -35.356 1.00 74.44 390 ASN A C 1
ATOM 3055 O O . ASN A 1 390 ? 0.264 -39.199 -34.983 1.00 74.44 390 ASN A O 1
ATOM 3059 N N . ALA A 1 391 ? 1.304 -37.670 -36.242 1.00 67.19 391 ALA A N 1
ATOM 3060 C CA . ALA A 1 391 ? 0.063 -37.192 -36.870 1.00 67.19 391 ALA A CA 1
ATOM 3061 C C . ALA A 1 391 ? -0.412 -38.118 -38.009 1.00 67.19 391 ALA A C 1
ATOM 3063 O O . ALA A 1 391 ? -1.575 -38.085 -38.407 1.00 67.19 391 ALA A O 1
ATOM 3064 N N . GLU A 1 392 ? 0.503 -38.946 -38.501 1.00 69.88 392 GLU A N 1
ATOM 3065 C CA . GLU A 1 392 ? 0.373 -39.891 -39.599 1.00 69.88 392 GLU A CA 1
ATOM 3066 C C . GLU A 1 392 ? -0.207 -41.242 -39.124 1.00 69.88 392 GLU A C 1
ATOM 3068 O O . GLU A 1 392 ? -0.740 -42.004 -39.929 1.00 69.88 392 GLU A O 1
ATOM 3073 N N . GLY A 1 393 ? -0.189 -41.501 -37.809 1.00 68.75 393 GLY A N 1
ATOM 3074 C CA . GLY A 1 393 ? -0.727 -42.708 -37.168 1.00 68.75 393 GLY A CA 1
ATOM 3075 C C . GLY A 1 393 ? 0.317 -43.784 -36.851 1.00 68.75 393 GLY A C 1
ATOM 3076 O O . GLY A 1 393 ? -0.053 -44.900 -36.493 1.00 68.75 393 GLY A O 1
ATOM 3077 N N . GLU A 1 394 ? 1.601 -43.453 -36.961 1.00 77.31 394 GLU A N 1
ATOM 3078 C CA . GLU A 1 394 ? 2.743 -44.330 -36.699 1.00 77.31 394 GLU A CA 1
ATOM 3079 C C . GLU A 1 394 ? 3.357 -44.015 -35.324 1.00 77.31 394 GLU A C 1
ATOM 3081 O O . GLU A 1 394 ? 3.188 -42.919 -34.781 1.00 77.31 394 GLU A O 1
ATOM 3086 N N . TRP A 1 395 ? 4.072 -44.974 -34.735 1.00 82.94 395 TRP A N 1
ATOM 3087 C CA . TRP A 1 395 ? 4.801 -44.760 -33.482 1.00 82.94 395 TRP A CA 1
ATOM 3088 C C . TRP A 1 395 ? 6.201 -44.193 -33.746 1.00 82.94 395 TRP A C 1
ATOM 3090 O O . TRP A 1 395 ? 6.860 -44.577 -34.705 1.00 82.94 395 TRP A O 1
ATOM 3100 N N . GLU A 1 396 ? 6.690 -43.327 -32.858 1.00 82.19 396 GLU A N 1
ATOM 3101 C CA . GLU A 1 396 ? 8.076 -42.843 -32.860 1.00 82.19 396 GLU A CA 1
ATOM 3102 C C . GLU A 1 396 ? 8.667 -42.781 -31.440 1.00 82.19 396 GLU A C 1
ATOM 3104 O O . GLU A 1 396 ? 7.951 -42.599 -30.449 1.00 82.19 396 GLU A O 1
ATOM 3109 N N . LEU A 1 397 ? 9.994 -42.908 -31.344 1.00 78.88 397 LEU A N 1
ATOM 3110 C CA . LEU A 1 397 ? 10.762 -42.734 -30.107 1.00 78.88 397 LEU A CA 1
ATOM 3111 C C . LEU A 1 397 ? 10.910 -41.252 -29.743 1.00 78.88 397 LEU A C 1
ATOM 3113 O O . LEU A 1 397 ? 11.195 -40.411 -30.592 1.00 78.88 397 LEU A O 1
ATOM 3117 N N . THR A 1 398 ? 10.818 -40.945 -28.451 1.00 71.25 398 THR A N 1
ATOM 3118 C CA . THR A 1 398 ? 10.972 -39.587 -27.911 1.00 71.25 398 THR A CA 1
ATOM 3119 C C . THR A 1 398 ? 12.168 -39.490 -26.946 1.00 71.25 398 THR A C 1
ATOM 3121 O O . THR A 1 398 ? 12.535 -40.479 -26.303 1.00 71.25 398 THR A O 1
ATOM 3124 N N . PRO A 1 399 ? 12.822 -38.320 -26.807 1.00 54.47 399 PRO A N 1
ATOM 3125 C CA . PRO A 1 399 ? 13.912 -38.147 -25.845 1.00 54.47 399 PRO A CA 1
ATOM 3126 C C . PRO A 1 399 ? 13.415 -38.216 -24.393 1.00 54.47 399 PRO A C 1
ATOM 3128 O O . PRO A 1 399 ? 12.419 -37.586 -24.038 1.00 54.47 399 PRO A O 1
ATOM 3131 N N . ARG A 1 400 ? 14.139 -38.920 -23.510 1.00 52.16 400 ARG A N 1
ATOM 3132 C CA . ARG A 1 400 ? 13.785 -38.999 -22.079 1.00 52.16 400 ARG A CA 1
ATOM 3133 C C . ARG A 1 400 ? 13.826 -37.628 -21.393 1.00 52.16 400 ARG A C 1
ATOM 3135 O O . ARG A 1 400 ? 14.896 -37.031 -21.260 1.00 52.16 400 ARG A O 1
ATOM 3142 N N . ALA A 1 401 ? 12.700 -37.211 -20.817 1.00 46.62 401 ALA A N 1
ATOM 3143 C CA . ALA A 1 401 ? 12.674 -36.170 -19.794 1.00 46.62 401 ALA A CA 1
ATOM 3144 C C . ALA A 1 401 ? 13.369 -36.673 -18.509 1.00 46.62 401 ALA A C 1
ATOM 3146 O O . ALA A 1 401 ? 13.033 -37.727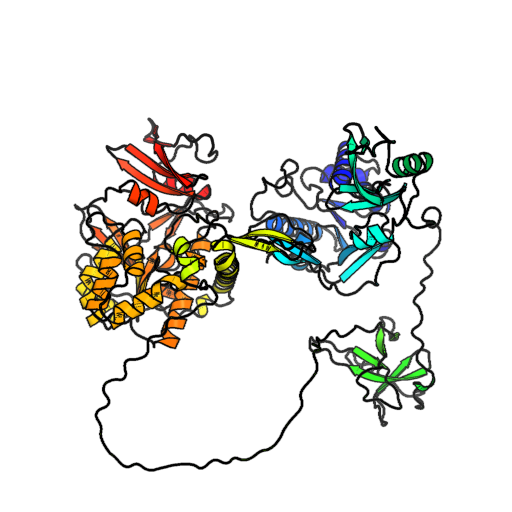 -17.969 1.00 46.62 401 ALA A O 1
ATOM 3147 N N . GLY A 1 402 ? 14.377 -35.943 -18.027 1.00 40.16 402 GLY A N 1
ATOM 3148 C CA . GLY A 1 402 ? 15.193 -36.362 -16.884 1.00 40.16 402 GLY A CA 1
ATOM 3149 C C . GLY A 1 402 ? 14.626 -35.916 -15.534 1.00 40.16 402 GLY A C 1
ATOM 3150 O O . GLY A 1 402 ? 14.658 -34.727 -15.220 1.00 40.16 402 GLY A O 1
ATOM 3151 N N . LEU A 1 403 ? 14.200 -36.866 -14.696 1.00 38.12 403 LEU A N 1
ATOM 3152 C CA . LEU A 1 403 ? 13.809 -36.604 -13.304 1.00 38.12 403 LEU A CA 1
ATOM 3153 C C . LEU A 1 403 ? 14.966 -35.986 -12.492 1.00 38.12 403 LEU A C 1
ATOM 3155 O O . LEU A 1 403 ? 16.080 -36.513 -12.475 1.00 38.12 403 LEU A O 1
ATOM 3159 N N . ARG A 1 404 ? 14.685 -34.908 -11.747 1.00 32.88 404 ARG A N 1
ATOM 3160 C CA . ARG A 1 404 ? 15.612 -34.294 -10.776 1.00 32.88 404 ARG A CA 1
ATOM 3161 C C . ARG A 1 404 ? 14.962 -34.134 -9.397 1.00 32.88 404 ARG A C 1
ATOM 3163 O O . ARG A 1 404 ? 14.525 -33.052 -9.024 1.00 32.88 404 ARG A O 1
ATOM 3170 N N . GLY A 1 405 ? 14.936 -35.226 -8.633 1.00 29.58 405 GLY A N 1
ATOM 3171 C CA . GLY A 1 405 ? 14.681 -35.205 -7.188 1.00 29.58 405 GLY A CA 1
ATOM 3172 C C . GLY A 1 405 ? 15.967 -34.950 -6.386 1.00 29.58 405 GLY A C 1
ATOM 3173 O O . GLY A 1 405 ? 17.055 -35.335 -6.814 1.00 29.58 405 GLY A O 1
ATOM 3174 N N . GLY A 1 406 ? 15.856 -34.286 -5.232 1.00 32.75 406 GLY A N 1
ATOM 3175 C CA . GLY A 1 406 ? 17.006 -33.928 -4.389 1.00 32.75 406 GLY A CA 1
ATOM 3176 C C . GLY A 1 406 ? 17.591 -35.092 -3.573 1.00 32.75 406 GLY A C 1
ATOM 3177 O O . GLY A 1 406 ? 16.926 -36.094 -3.323 1.00 32.75 406 GLY A O 1
ATOM 3178 N N . GLY A 1 407 ? 18.835 -34.938 -3.100 1.00 28.70 407 GLY A N 1
ATOM 3179 C CA . GLY A 1 407 ? 19.500 -35.944 -2.262 1.00 28.70 407 GLY A CA 1
ATOM 3180 C C . GLY A 1 407 ? 20.741 -35.426 -1.530 1.00 28.70 407 GLY A C 1
ATOM 3181 O O . GLY A 1 407 ? 21.832 -35.384 -2.095 1.00 28.70 407 GLY A O 1
ATOM 3182 N N . ASN A 1 408 ? 20.589 -35.084 -0.246 1.00 29.98 408 ASN A N 1
ATOM 3183 C CA . ASN A 1 408 ? 21.711 -34.766 0.645 1.00 29.98 408 ASN A CA 1
ATOM 3184 C C . ASN A 1 408 ? 22.633 -35.983 0.855 1.00 29.98 408 ASN A C 1
ATOM 3186 O O . ASN A 1 408 ? 22.165 -37.118 0.948 1.00 29.98 408 ASN A O 1
ATOM 3190 N N . ARG A 1 409 ? 23.943 -35.747 1.021 1.00 29.92 409 ARG A N 1
ATOM 3191 C CA . ARG A 1 409 ? 24.917 -36.781 1.420 1.00 29.92 409 ARG A CA 1
ATOM 3192 C C . ARG A 1 409 ? 25.930 -36.276 2.449 1.00 29.92 409 ARG A C 1
ATOM 3194 O O . ARG A 1 409 ? 26.977 -35.750 2.080 1.00 29.92 409 ARG A O 1
ATOM 3201 N N . HIS A 1 410 ? 25.680 -36.559 3.725 1.00 27.09 410 HIS A N 1
ATOM 3202 C CA . HIS A 1 410 ? 26.714 -36.714 4.756 1.00 27.09 410 HIS A CA 1
ATOM 3203 C C . HIS A 1 410 ? 26.455 -38.042 5.505 1.00 27.09 410 HIS A C 1
ATOM 3205 O O . HIS A 1 410 ? 25.297 -38.309 5.829 1.00 27.09 410 HIS A O 1
ATOM 3211 N N . PRO A 1 411 ? 27.466 -38.910 5.724 1.00 35.22 411 PRO A N 1
ATOM 3212 C CA . PRO A 1 411 ? 27.251 -40.263 6.247 1.00 35.22 411 PRO A CA 1
ATOM 3213 C C . PRO A 1 411 ? 27.612 -40.435 7.735 1.00 35.22 411 PRO A C 1
ATOM 3215 O O . PRO A 1 411 ? 28.556 -39.820 8.224 1.00 35.22 411 PRO A O 1
ATOM 3218 N N . GLY A 1 412 ? 26.962 -41.396 8.406 1.00 26.09 412 GLY A N 1
ATOM 3219 C CA . GLY A 1 412 ? 27.503 -42.058 9.605 1.00 26.09 412 GLY A CA 1
ATOM 3220 C C . GLY A 1 412 ? 26.526 -42.249 10.773 1.00 26.09 412 GLY A C 1
ATOM 3221 O O . GLY A 1 412 ? 25.768 -41.349 11.108 1.00 26.09 412 GLY A O 1
ATOM 3222 N N . GLY A 1 413 ? 26.609 -43.412 11.438 1.00 27.06 413 GLY A N 1
ATOM 3223 C CA . GLY A 1 413 ? 26.022 -43.644 12.771 1.00 27.06 413 GLY A CA 1
ATOM 3224 C C . GLY A 1 413 ? 24.701 -44.423 12.813 1.00 27.06 413 GLY A C 1
ATOM 3225 O O . GLY A 1 413 ? 23.651 -43.848 13.071 1.00 27.06 413 GLY A O 1
ATOM 3226 N N . SER A 1 414 ? 24.748 -45.750 12.645 1.00 27.45 414 SER A N 1
ATOM 3227 C CA . SER A 1 414 ? 23.588 -46.629 12.881 1.00 27.45 414 SER A CA 1
ATOM 3228 C C . SER A 1 414 ? 23.660 -47.306 14.252 1.00 27.45 414 SER A C 1
ATOM 3230 O O . SER A 1 414 ? 24.624 -48.030 14.519 1.00 27.45 414 SER A O 1
ATOM 3232 N N . ARG A 1 415 ? 22.623 -47.141 15.093 1.00 25.09 415 ARG A N 1
ATOM 3233 C CA . ARG A 1 415 ? 22.227 -48.157 16.087 1.00 25.09 415 ARG A CA 1
ATOM 3234 C C . ARG A 1 415 ? 20.762 -48.022 16.538 1.00 25.09 415 ARG A C 1
ATOM 3236 O O . ARG A 1 415 ? 20.295 -46.948 16.886 1.00 25.09 415 ARG A O 1
ATOM 3243 N N . VAL A 1 416 ? 20.091 -49.167 16.572 1.00 26.73 416 VAL A N 1
ATOM 3244 C CA . VAL A 1 416 ? 18.743 -49.498 17.093 1.00 26.73 416 VAL A CA 1
ATOM 3245 C C . VAL A 1 416 ? 18.903 -50.872 17.807 1.00 26.73 416 VAL A C 1
ATOM 3247 O O . VAL A 1 416 ? 20.035 -51.380 17.775 1.00 26.73 416 VAL A O 1
ATOM 3250 N N . PRO A 1 417 ? 17.897 -51.562 18.404 1.00 40.47 417 PRO A N 1
ATOM 3251 C CA . PRO A 1 417 ? 16.474 -51.275 18.710 1.00 40.47 417 PRO A CA 1
ATOM 3252 C C . PRO A 1 417 ? 16.220 -51.472 20.255 1.00 40.47 417 PRO A C 1
ATOM 3254 O O . PRO A 1 417 ? 17.197 -51.289 20.987 1.00 40.47 417 PRO A O 1
ATOM 3257 N N . PRO A 1 418 ? 15.039 -51.864 20.824 1.00 35.66 418 PRO A N 1
ATOM 3258 C CA . PRO A 1 418 ? 13.709 -52.131 20.249 1.00 35.66 418 PRO A CA 1
ATOM 3259 C C . PRO A 1 418 ? 12.466 -51.572 20.997 1.00 35.66 418 PRO A C 1
ATOM 3261 O O . PRO A 1 418 ? 12.549 -50.845 21.980 1.00 35.66 418 PRO A O 1
ATOM 3264 N N . SER A 1 419 ? 11.307 -51.956 20.445 1.00 25.33 419 SER A N 1
ATOM 3265 C CA . SER A 1 419 ? 9.907 -51.828 20.892 1.00 25.33 419 SER A CA 1
ATOM 3266 C C . SER A 1 419 ? 9.620 -52.374 22.315 1.00 25.33 419 SER A C 1
ATOM 3268 O O . SER A 1 419 ? 10.498 -52.970 22.929 1.00 25.33 419 SER A O 1
ATOM 3270 N N . THR A 1 420 ? 8.429 -52.275 22.933 1.00 24.39 420 THR A N 1
ATOM 3271 C CA . THR A 1 420 ? 7.003 -52.231 22.473 1.00 24.39 420 THR A CA 1
ATOM 3272 C C . THR A 1 420 ? 6.139 -51.655 23.649 1.00 24.39 420 THR A C 1
ATOM 3274 O O . THR A 1 420 ? 6.734 -51.321 24.667 1.00 24.39 420 THR A O 1
ATOM 3277 N N . SER A 1 421 ? 4.801 -51.478 23.693 1.00 24.94 421 SER A N 1
ATOM 3278 C CA . SER A 1 421 ? 3.619 -51.807 22.855 1.00 24.94 421 SER A CA 1
ATOM 3279 C C . SER A 1 421 ? 2.398 -50.911 23.201 1.00 24.94 421 SER A C 1
ATOM 3281 O O . SER A 1 421 ? 2.424 -50.174 24.181 1.00 24.94 421 SER A O 1
ATOM 3283 N N . ALA A 1 422 ? 1.304 -51.026 22.431 1.00 26.44 422 ALA A N 1
ATOM 3284 C CA . ALA A 1 422 ? -0.066 -50.591 22.798 1.00 26.44 422 ALA A CA 1
ATOM 3285 C C . ALA A 1 422 ? -0.755 -51.657 23.725 1.00 26.44 422 ALA A C 1
ATOM 3287 O O . ALA A 1 422 ? -0.044 -52.613 24.062 1.00 26.44 422 ALA A O 1
ATOM 3288 N N . PRO A 1 423 ? -2.053 -51.591 24.155 1.00 34.56 423 PRO A N 1
ATOM 3289 C CA . PRO A 1 423 ? -3.233 -50.922 23.567 1.00 34.56 423 PRO A CA 1
ATOM 3290 C C . PRO A 1 423 ? -4.081 -50.064 24.553 1.00 34.56 423 PRO A C 1
ATOM 3292 O O . PRO A 1 423 ? -3.628 -49.714 25.637 1.00 34.56 423 PRO A O 1
ATOM 3295 N N . ALA A 1 424 ? -5.308 -49.699 24.150 1.00 30.75 424 ALA A N 1
ATOM 3296 C CA . ALA A 1 424 ? -6.240 -48.817 24.872 1.00 30.75 424 ALA A CA 1
ATOM 3297 C C . ALA A 1 424 ? -7.408 -49.554 25.572 1.00 30.75 424 ALA A C 1
ATOM 3299 O O . ALA A 1 424 ? -7.709 -50.702 25.246 1.00 30.75 424 ALA A O 1
ATOM 3300 N N . SER A 1 425 ? -8.121 -48.857 26.470 1.00 25.28 425 SER A N 1
ATOM 3301 C CA . SER A 1 425 ? -9.389 -49.301 27.082 1.00 25.28 425 SER A CA 1
ATOM 3302 C C . SER A 1 425 ? -10.292 -48.123 27.499 1.00 25.28 425 SER A C 1
ATOM 3304 O O . SER A 1 425 ? -9.800 -47.056 27.860 1.00 25.28 425 SER A O 1
ATOM 3306 N N . THR A 1 426 ? -11.612 -48.326 27.440 1.00 27.66 426 THR A N 1
ATOM 3307 C CA . THR A 1 426 ? -12.704 -47.338 27.633 1.00 27.66 426 THR A CA 1
ATOM 3308 C C . THR A 1 426 ? -13.190 -47.241 29.119 1.00 27.66 426 THR A C 1
ATOM 3310 O O . THR A 1 426 ? -12.538 -47.848 29.968 1.00 27.66 426 THR A O 1
ATOM 3313 N N . PRO A 1 427 ? -14.204 -46.423 29.524 1.00 47.16 427 PRO A N 1
ATOM 3314 C CA . PRO A 1 427 ? -14.064 -45.594 30.739 1.00 47.16 427 PRO A CA 1
ATOM 3315 C C . PRO A 1 427 ? -15.117 -45.795 31.868 1.00 47.16 427 PRO A C 1
ATOM 3317 O O . PRO A 1 427 ? -16.013 -46.628 31.762 1.00 47.16 427 PRO A O 1
ATOM 3320 N N . ALA A 1 428 ? -15.058 -44.880 32.859 1.00 23.81 428 ALA A N 1
ATOM 3321 C CA . ALA A 1 428 ? -16.051 -44.528 33.901 1.00 23.81 428 ALA A CA 1
ATOM 3322 C C . ALA A 1 428 ? -16.070 -45.388 35.197 1.00 23.81 428 ALA A C 1
ATOM 3324 O O . ALA A 1 428 ? -15.584 -46.517 35.170 1.00 23.81 428 ALA A O 1
ATOM 3325 N N . PRO A 1 429 ? -16.644 -44.900 36.332 1.00 35.81 429 PRO A N 1
ATOM 3326 C CA . PRO A 1 429 ? -17.213 -43.570 36.612 1.00 35.81 429 PRO A CA 1
ATOM 3327 C C . PRO A 1 429 ? -16.603 -42.837 37.844 1.00 35.81 429 PRO A C 1
ATOM 3329 O O . PRO A 1 429 ? -15.632 -43.270 38.453 1.00 35.81 429 PRO A O 1
ATOM 3332 N N . ALA A 1 430 ? -17.201 -41.688 38.175 1.00 31.00 430 ALA A N 1
ATOM 3333 C CA . ALA A 1 430 ? -16.796 -40.664 39.144 1.00 31.00 430 ALA A CA 1
ATOM 3334 C C . ALA A 1 430 ? -16.483 -41.075 40.604 1.00 31.00 430 ALA A C 1
ATOM 3336 O O . ALA A 1 430 ? -17.193 -41.871 41.214 1.00 31.00 430 ALA A O 1
ATOM 3337 N N . SER A 1 431 ? -15.553 -40.316 41.201 1.00 28.72 431 SER A N 1
ATOM 3338 C CA . SER A 1 431 ? -15.462 -40.015 42.641 1.00 28.72 431 SER A CA 1
ATOM 3339 C C . SER A 1 431 ? -15.306 -38.499 42.809 1.00 28.72 431 SER A C 1
ATOM 3341 O O . SER A 1 431 ? -14.534 -37.888 42.072 1.00 28.72 431 SER A O 1
ATOM 3343 N N . ALA A 1 432 ? -16.018 -37.878 43.752 1.00 32.88 432 ALA A N 1
ATOM 3344 C CA . ALA A 1 432 ? -15.972 -36.429 43.959 1.00 32.88 432 ALA A CA 1
ATOM 3345 C C . ALA A 1 432 ? -15.019 -36.027 45.096 1.00 32.88 432 ALA A C 1
ATOM 3347 O O . ALA A 1 432 ? -15.105 -36.556 46.203 1.00 32.88 432 ALA A O 1
ATOM 3348 N N . SER A 1 433 ? -14.181 -35.019 44.852 1.00 27.67 433 SER A N 1
ATOM 3349 C CA . SER A 1 433 ? -13.458 -34.281 45.894 1.00 27.67 433 SER A CA 1
ATOM 3350 C C . SER A 1 433 ? -13.256 -32.836 45.440 1.00 27.67 433 SER A C 1
ATOM 3352 O O . SER A 1 433 ? -12.409 -32.561 44.592 1.00 27.67 433 SER A O 1
ATOM 3354 N N . ALA A 1 434 ? -14.063 -31.916 45.969 1.00 36.88 434 ALA A N 1
ATOM 3355 C CA . ALA A 1 434 ? -13.990 -30.505 45.611 1.00 36.88 434 ALA A CA 1
ATOM 3356 C C . ALA A 1 434 ? -12.790 -29.825 46.291 1.00 36.88 434 ALA A C 1
ATOM 3358 O O . ALA A 1 434 ? -12.828 -29.531 47.485 1.00 36.88 434 ALA A O 1
ATOM 3359 N N . SER A 1 435 ? -11.746 -29.535 45.518 1.00 28.84 435 SER A N 1
ATOM 3360 C CA . SER A 1 435 ? -10.794 -28.464 45.812 1.00 28.84 435 SER A CA 1
ATOM 3361 C C . SER A 1 435 ? -11.164 -27.247 44.963 1.00 28.84 435 SER A C 1
ATOM 3363 O O . SER A 1 435 ? -11.453 -27.373 43.774 1.00 28.84 435 SER A O 1
ATOM 3365 N N . ALA A 1 436 ? -11.201 -26.062 45.573 1.00 36.88 436 ALA A N 1
ATOM 3366 C CA . ALA A 1 436 ? -11.500 -24.835 44.846 1.00 36.88 436 ALA A CA 1
ATOM 3367 C C . ALA A 1 436 ? -10.337 -24.509 43.899 1.00 36.88 436 ALA A C 1
ATOM 3369 O O . ALA A 1 436 ? -9.276 -24.073 44.342 1.00 36.88 436 ALA A O 1
ATOM 3370 N N . GLN A 1 437 ? -10.533 -24.725 42.598 1.00 29.03 437 GLN A N 1
ATOM 3371 C CA . GLN A 1 437 ? -9.662 -24.127 41.597 1.00 29.03 437 GLN A CA 1
ATOM 3372 C C . GLN A 1 437 ? -9.966 -22.630 41.550 1.00 29.03 437 GLN A C 1
ATOM 3374 O O . GLN A 1 437 ? -11.074 -22.224 41.196 1.00 29.03 437 GLN A O 1
ATOM 3379 N N . GLU A 1 438 ? -8.971 -21.814 41.890 1.00 32.69 438 GLU A N 1
ATOM 3380 C CA . GLU A 1 438 ? -8.937 -20.420 41.454 1.00 32.69 438 GLU A CA 1
ATOM 3381 C C . GLU A 1 438 ? -9.117 -20.381 39.925 1.00 32.69 438 GLU A C 1
ATOM 3383 O O . GLU A 1 438 ? -8.638 -21.294 39.237 1.00 32.69 438 GLU A O 1
ATOM 3388 N N . PRO A 1 439 ? -9.804 -19.370 39.362 1.00 34.88 439 PRO A N 1
ATOM 3389 C CA . PRO A 1 439 ? -10.002 -19.293 37.924 1.00 34.88 439 PRO A CA 1
ATOM 3390 C C . PRO A 1 439 ? -8.640 -19.189 37.237 1.00 34.88 439 PRO A C 1
ATOM 3392 O O . PRO A 1 439 ? -7.970 -18.157 37.301 1.00 34.88 439 PRO A O 1
ATOM 3395 N N . THR A 1 440 ? -8.231 -20.274 36.576 1.00 34.19 440 THR A N 1
ATOM 3396 C CA . THR A 1 440 ? -7.006 -20.333 35.779 1.00 34.19 440 THR A CA 1
ATOM 3397 C C . THR A 1 440 ? -7.068 -19.240 34.723 1.00 34.19 440 THR A C 1
ATOM 3399 O O . THR A 1 440 ? -7.804 -19.373 33.742 1.00 34.19 440 THR A O 1
ATOM 3402 N N . GLN A 1 441 ? -6.325 -18.151 34.939 1.00 49.56 441 GLN A N 1
ATOM 3403 C CA . GLN A 1 441 ? -6.292 -17.023 34.015 1.00 49.56 441 GLN A CA 1
ATOM 3404 C C . GLN A 1 441 ? -5.926 -17.538 32.624 1.00 49.56 441 GLN A C 1
ATOM 3406 O O . GLN A 1 441 ? -4.883 -18.176 32.450 1.00 49.56 441 GLN A O 1
ATOM 3411 N N . ALA A 1 442 ? -6.791 -17.279 31.640 1.00 59.12 442 ALA A N 1
ATOM 3412 C CA . ALA A 1 442 ? -6.526 -17.659 30.263 1.00 59.12 442 ALA A CA 1
ATOM 3413 C C . ALA A 1 442 ? -5.183 -17.051 29.839 1.00 59.12 442 ALA A C 1
ATOM 3415 O O . ALA A 1 442 ? -4.973 -15.838 29.944 1.00 59.12 442 ALA A O 1
ATOM 3416 N N . ILE A 1 443 ? -4.246 -17.900 29.410 1.00 72.38 443 ILE A N 1
ATOM 3417 C CA . ILE A 1 443 ? -2.901 -17.464 29.031 1.00 72.38 443 ILE A CA 1
ATOM 3418 C C . ILE A 1 443 ? -3.020 -16.706 27.709 1.00 72.38 443 ILE A C 1
ATOM 3420 O O . ILE A 1 443 ? -2.901 -17.317 26.650 1.00 72.38 443 ILE A O 1
ATOM 3424 N N . LEU A 1 444 ? -3.260 -15.390 27.787 1.00 83.62 444 LEU A N 1
ATOM 3425 C CA . LEU A 1 444 ? -3.335 -14.514 26.616 1.00 83.62 444 LEU A CA 1
ATOM 3426 C C . LEU A 1 444 ? -2.082 -14.686 25.758 1.00 83.62 444 LEU A C 1
ATOM 3428 O O . LEU A 1 444 ? -0.962 -14.540 26.271 1.00 83.62 444 LEU A O 1
ATOM 3432 N N . ARG A 1 445 ? -2.302 -14.979 24.476 1.00 86.56 445 ARG A N 1
ATOM 3433 C CA . ARG A 1 445 ? -1.285 -15.189 23.445 1.00 86.56 445 ARG A CA 1
ATOM 3434 C C . ARG A 1 445 ? -1.359 -14.038 22.450 1.00 86.56 445 ARG A C 1
ATOM 3436 O O . ARG A 1 445 ? -2.436 -13.751 21.940 1.00 86.56 445 ARG A O 1
ATOM 3443 N N . ARG A 1 446 ? -0.224 -13.428 22.111 1.00 89.25 446 ARG A N 1
ATOM 3444 C CA . ARG A 1 446 ? -0.156 -12.507 20.969 1.00 89.25 446 ARG A CA 1
ATOM 3445 C C . ARG A 1 446 ? -0.559 -13.256 19.682 1.00 89.25 446 ARG A C 1
ATOM 3447 O O . ARG A 1 446 ? 0.015 -14.322 19.436 1.00 89.25 446 ARG A O 1
ATOM 3454 N N . PRO A 1 447 ? -1.449 -12.708 18.836 1.00 91.06 447 PRO A N 1
ATOM 3455 C CA . PRO A 1 447 ? -1.601 -13.168 17.462 1.00 91.06 447 PRO A CA 1
ATOM 3456 C C . PRO A 1 447 ? -0.311 -12.870 16.693 1.00 91.06 447 PRO A C 1
ATOM 3458 O O . PRO A 1 447 ? 0.074 -11.715 16.535 1.00 91.06 447 PRO A O 1
ATOM 3461 N N . ALA A 1 448 ? 0.401 -13.907 16.261 1.00 88.62 448 ALA A N 1
ATOM 3462 C CA . ALA A 1 448 ? 1.591 -13.752 15.430 1.00 88.62 448 ALA A CA 1
ATOM 3463 C C . ALA A 1 448 ? 1.202 -13.811 13.949 1.00 88.62 448 ALA A C 1
ATOM 3465 O O . ALA A 1 448 ? 0.491 -14.731 13.542 1.00 88.62 448 ALA A O 1
ATOM 3466 N N . THR A 1 449 ? 1.676 -12.858 13.149 1.00 91.56 449 THR A N 1
ATOM 3467 C CA . THR A 1 449 ? 1.489 -12.851 11.689 1.00 91.56 449 THR A CA 1
ATOM 3468 C C . THR A 1 449 ? 2.790 -13.208 10.970 1.00 91.56 449 THR A C 1
ATOM 3470 O O . THR A 1 449 ? 3.878 -13.028 11.518 1.00 91.56 449 THR A O 1
ATOM 3473 N N . GLN A 1 450 ? 2.705 -13.665 9.717 1.00 91.56 450 GLN A N 1
ATOM 3474 C CA . GLN A 1 450 ? 3.894 -13.866 8.873 1.00 91.56 450 GLN A CA 1
ATOM 3475 C C . GLN A 1 450 ? 4.592 -12.549 8.473 1.00 91.56 450 GLN A C 1
ATOM 3477 O O . GLN A 1 450 ? 5.711 -12.576 7.969 1.00 91.56 450 GLN A O 1
ATOM 3482 N N . TYR A 1 451 ? 3.947 -11.406 8.728 1.00 93.25 451 TYR A N 1
ATOM 3483 C CA . TYR A 1 451 ? 4.456 -10.061 8.449 1.00 93.25 451 TYR A CA 1
ATOM 3484 C C . TYR A 1 451 ? 5.172 -9.434 9.659 1.00 93.25 451 TYR A C 1
ATOM 3486 O O . TYR A 1 451 ? 5.750 -8.353 9.547 1.00 93.25 451 TYR A O 1
ATOM 3494 N N . ASP A 1 452 ? 5.125 -10.092 10.824 1.00 89.94 452 ASP A N 1
ATOM 3495 C CA . ASP A 1 452 ? 5.703 -9.581 12.063 1.00 89.94 452 ASP A CA 1
ATOM 3496 C C . ASP A 1 452 ? 7.241 -9.563 11.988 1.00 89.94 452 ASP A C 1
ATOM 3498 O O . ASP A 1 452 ? 7.885 -10.608 11.845 1.00 89.94 452 ASP A O 1
ATOM 3502 N N . ALA A 1 453 ? 7.858 -8.394 12.170 1.00 85.75 453 ALA A N 1
ATOM 3503 C CA . ALA A 1 453 ? 9.311 -8.285 12.143 1.00 85.75 453 ALA A CA 1
ATOM 3504 C C . ALA A 1 453 ? 9.976 -9.060 13.303 1.00 85.75 453 ALA A C 1
ATOM 3506 O O . ALA A 1 453 ? 9.578 -8.972 14.471 1.00 85.75 453 ALA A O 1
ATOM 3507 N N . THR A 1 454 ? 11.029 -9.822 12.992 1.00 77.94 454 THR A N 1
ATOM 3508 C CA . THR A 1 454 ? 11.742 -10.638 13.990 1.00 77.94 454 THR A CA 1
ATOM 3509 C C . THR A 1 454 ? 12.746 -9.816 14.809 1.00 77.94 454 THR A C 1
ATOM 3511 O O . THR A 1 454 ? 13.243 -8.783 14.371 1.00 77.94 454 THR A O 1
ATOM 3514 N N . ASN A 1 455 ? 13.081 -10.304 16.011 1.00 76.69 455 ASN A N 1
ATOM 3515 C CA . ASN A 1 455 ? 14.055 -9.707 16.938 1.00 76.69 455 ASN A CA 1
ATOM 3516 C C . ASN A 1 455 ? 13.743 -8.254 17.373 1.00 76.69 455 ASN A C 1
ATOM 3518 O O . ASN A 1 455 ? 14.358 -7.287 16.913 1.00 76.69 455 ASN A O 1
ATOM 3522 N N . ARG A 1 456 ? 12.858 -8.134 18.377 1.00 79.31 456 ARG A N 1
ATOM 3523 C CA . ARG A 1 456 ? 12.424 -6.873 19.014 1.00 79.31 456 ARG A CA 1
ATOM 3524 C C . ARG A 1 456 ? 13.564 -5.888 19.322 1.00 79.31 456 ARG A C 1
ATOM 3526 O O . ARG A 1 456 ? 13.384 -4.686 19.146 1.00 79.31 456 ARG A O 1
ATOM 3533 N N . PHE A 1 457 ? 14.726 -6.372 19.768 1.00 72.56 457 PHE A N 1
ATOM 3534 C CA . PHE A 1 457 ? 15.857 -5.509 20.127 1.00 72.56 457 PHE A CA 1
ATOM 3535 C C . PHE A 1 457 ? 16.497 -4.830 18.913 1.00 72.56 457 PHE A C 1
ATOM 3537 O O . PHE A 1 457 ? 16.833 -3.652 18.995 1.00 72.56 457 PHE A O 1
ATOM 3544 N N . SER A 1 458 ? 16.643 -5.539 17.787 1.00 76.00 458 SER A N 1
ATOM 3545 C CA . SER A 1 458 ? 17.182 -4.941 16.559 1.00 76.00 458 SER A CA 1
ATOM 3546 C C . SER A 1 458 ? 16.211 -3.936 15.945 1.00 76.00 458 SER A C 1
ATOM 3548 O O . SER A 1 458 ? 16.624 -2.848 15.560 1.00 76.00 458 SER A O 1
ATOM 3550 N N . ILE A 1 459 ? 14.917 -4.259 15.905 1.00 85.06 459 ILE A N 1
ATOM 3551 C CA . ILE A 1 459 ? 13.909 -3.397 15.271 1.00 85.06 459 ILE A CA 1
ATOM 3552 C C . ILE A 1 459 ? 13.493 -2.183 16.120 1.00 85.06 459 ILE A C 1
ATOM 3554 O O . ILE A 1 459 ? 12.804 -1.296 15.620 1.00 85.06 459 ILE A O 1
ATOM 3558 N N . ARG A 1 460 ? 13.924 -2.108 17.390 1.00 83.81 460 ARG A N 1
ATOM 3559 C CA . ARG A 1 460 ? 13.516 -1.079 18.364 1.00 83.81 460 ARG A CA 1
ATOM 3560 C C . ARG A 1 460 ? 13.672 0.355 17.855 1.00 83.81 460 ARG A C 1
ATOM 3562 O O . ARG A 1 460 ? 12.775 1.163 18.068 1.00 83.81 460 ARG A O 1
ATOM 3569 N N . LEU A 1 461 ? 14.787 0.686 17.197 1.00 79.88 461 LEU A N 1
ATOM 3570 C CA . LEU A 1 461 ? 15.013 2.045 16.681 1.00 79.88 461 LEU A CA 1
ATOM 3571 C C . LEU A 1 461 ? 14.019 2.393 15.564 1.00 79.88 461 LEU A C 1
ATOM 3573 O O . LEU A 1 461 ? 13.374 3.438 15.631 1.00 79.88 461 LEU A O 1
ATOM 3577 N N . LEU A 1 462 ? 13.832 1.484 14.603 1.00 80.88 462 LEU A N 1
ATOM 3578 C CA . LEU A 1 462 ? 12.906 1.648 13.479 1.00 80.88 462 LEU A CA 1
ATOM 3579 C C . LEU A 1 462 ? 11.445 1.755 13.952 1.00 80.88 462 LEU A C 1
ATOM 3581 O O . LEU A 1 462 ? 10.725 2.656 13.524 1.00 80.88 462 LEU A O 1
ATOM 3585 N N . ALA A 1 463 ? 11.032 0.907 14.900 1.00 86.06 463 ALA A N 1
ATOM 3586 C CA . ALA A 1 463 ? 9.717 0.982 15.537 1.00 86.06 463 ALA A CA 1
ATOM 3587 C C . ALA A 1 463 ? 9.492 2.324 16.241 1.00 86.06 463 ALA A C 1
ATOM 3589 O O . ALA A 1 463 ? 8.463 2.970 16.048 1.00 86.06 463 ALA A O 1
ATOM 3590 N N . MET A 1 464 ? 10.486 2.789 16.997 1.00 81.62 464 MET A N 1
ATOM 3591 C CA . MET A 1 464 ? 10.450 4.079 17.686 1.00 81.62 464 MET A CA 1
ATOM 3592 C C . MET A 1 464 ? 10.575 5.292 16.743 1.00 81.62 464 MET A C 1
ATOM 3594 O O . MET A 1 464 ? 10.530 6.425 17.228 1.00 81.62 464 MET A O 1
ATOM 3598 N N . GLY A 1 465 ? 10.731 5.096 15.427 1.00 75.88 465 GLY A N 1
ATOM 3599 C CA . GLY A 1 465 ? 10.938 6.174 14.453 1.00 75.88 465 GLY A CA 1
ATOM 3600 C C . GLY A 1 465 ? 12.267 6.918 14.624 1.00 75.88 465 GLY A C 1
ATOM 3601 O O . GLY A 1 465 ? 12.388 8.062 14.195 1.00 75.88 465 GLY A O 1
ATOM 3602 N N . GLU A 1 466 ? 13.247 6.304 15.289 1.00 73.88 466 GLU A N 1
ATOM 3603 C CA . GLU A 1 466 ? 14.586 6.870 15.457 1.00 73.88 466 GLU A CA 1
ATOM 3604 C C . GLU A 1 466 ? 15.414 6.706 14.180 1.00 73.88 466 GLU A C 1
ATOM 3606 O O . GLU A 1 466 ? 15.274 5.727 13.444 1.00 73.88 466 GLU A O 1
ATOM 3611 N N . ARG A 1 467 ? 16.336 7.643 13.934 1.00 62.03 467 ARG A N 1
ATOM 3612 C CA . ARG A 1 467 ? 17.271 7.532 12.807 1.00 62.03 467 ARG A CA 1
ATOM 3613 C C . ARG A 1 467 ? 18.244 6.376 13.037 1.00 62.03 467 ARG A C 1
ATOM 3615 O O . ARG A 1 467 ? 18.921 6.321 14.064 1.00 62.03 467 ARG A O 1
ATOM 3622 N N . GLU A 1 468 ? 18.363 5.492 12.050 1.00 61.81 468 GLU A N 1
ATOM 3623 C CA . GLU A 1 468 ? 19.387 4.449 12.039 1.00 61.81 468 GLU A CA 1
ATOM 3624 C C . GLU A 1 468 ? 20.775 5.097 11.901 1.00 61.81 468 GLU A C 1
ATOM 3626 O O . GLU A 1 468 ? 21.134 5.643 10.862 1.00 61.81 468 GLU A O 1
ATOM 3631 N N . THR A 1 469 ? 21.542 5.084 12.992 1.00 45.84 469 THR A N 1
ATOM 3632 C CA . THR A 1 469 ? 22.888 5.684 13.078 1.00 45.84 469 THR A CA 1
ATOM 3633 C C . THR A 1 469 ? 24.013 4.695 12.780 1.00 45.84 469 THR A C 1
ATOM 3635 O O . THR A 1 469 ? 25.163 5.100 12.640 1.00 45.84 469 THR A O 1
ATOM 3638 N N . HIS A 1 470 ? 23.692 3.402 12.702 1.00 43.97 470 HIS A N 1
ATOM 3639 C CA . HIS A 1 470 ? 24.639 2.305 12.541 1.00 43.97 470 HIS A CA 1
ATOM 3640 C C . HIS A 1 470 ? 24.066 1.311 11.529 1.00 43.97 470 HIS A C 1
ATOM 3642 O O . HIS A 1 470 ? 23.146 0.568 11.856 1.00 43.97 470 HIS A O 1
ATOM 3648 N N . ILE A 1 471 ? 24.606 1.294 10.310 1.00 52.19 471 ILE A N 1
ATOM 3649 C CA . ILE A 1 471 ? 24.216 0.327 9.276 1.00 52.19 471 ILE A CA 1
ATOM 3650 C C . ILE A 1 471 ? 25.097 -0.918 9.424 1.00 52.19 471 ILE A C 1
ATOM 3652 O O . ILE A 1 471 ? 26.308 -0.809 9.641 1.00 52.19 471 ILE A O 1
ATOM 3656 N N . LYS A 1 472 ? 24.511 -2.113 9.331 1.00 50.62 472 LYS A N 1
ATOM 3657 C CA . LYS A 1 472 ? 25.245 -3.362 9.540 1.00 50.62 472 LYS A CA 1
ATOM 3658 C C . LYS A 1 472 ? 26.053 -3.723 8.296 1.00 50.62 472 LYS A C 1
ATOM 3660 O O . LYS A 1 472 ? 25.494 -3.883 7.219 1.00 50.62 472 LYS A O 1
ATOM 3665 N N . LEU A 1 473 ? 27.362 -3.925 8.446 1.00 41.28 473 LEU A N 1
ATOM 3666 C CA . LEU A 1 473 ? 28.195 -4.450 7.362 1.00 41.28 473 LEU A CA 1
ATOM 3667 C C . LEU A 1 473 ? 28.130 -5.984 7.331 1.00 41.28 473 LEU A C 1
ATOM 3669 O O . LEU A 1 473 ? 28.617 -6.657 8.241 1.00 41.28 473 LEU A O 1
ATOM 3673 N N . VAL A 1 474 ? 27.525 -6.543 6.283 1.00 50.88 474 VAL A N 1
ATOM 3674 C CA . VAL A 1 474 ? 27.448 -7.989 6.028 1.00 50.88 474 VAL A CA 1
ATOM 3675 C C . VAL A 1 474 ? 28.533 -8.379 5.036 1.00 50.88 474 VAL A C 1
ATOM 3677 O O . VAL A 1 474 ? 28.563 -7.868 3.918 1.00 50.88 474 VAL A O 1
ATOM 3680 N N . ARG A 1 475 ? 29.422 -9.299 5.425 1.00 44.34 475 ARG A N 1
ATOM 3681 C CA . ARG A 1 475 ? 30.425 -9.850 4.508 1.00 44.34 475 ARG A CA 1
ATOM 3682 C C . ARG A 1 475 ? 29.775 -10.852 3.554 1.00 44.34 475 ARG A C 1
ATOM 3684 O O . ARG A 1 475 ? 29.139 -11.806 3.996 1.00 44.34 475 ARG A O 1
ATOM 3691 N N . GLN A 1 476 ? 29.981 -10.632 2.266 1.00 57.72 476 GLN A N 1
ATOM 3692 C CA . GLN A 1 476 ? 29.479 -11.438 1.159 1.00 57.72 476 GLN A CA 1
ATOM 3693 C C . GLN A 1 476 ? 30.365 -12.673 0.870 1.00 57.72 476 GLN A C 1
ATOM 3695 O O . GLN A 1 476 ? 31.511 -12.724 1.340 1.00 57.72 476 GLN A O 1
ATOM 3700 N N . PRO A 1 477 ? 29.886 -13.666 0.087 1.00 41.31 477 PRO A N 1
ATOM 3701 C CA . PRO A 1 477 ? 30.688 -14.828 -0.318 1.00 41.31 477 PRO A CA 1
ATOM 3702 C C . PRO A 1 477 ? 31.903 -14.464 -1.182 1.00 41.31 477 PRO A C 1
ATOM 3704 O O . PRO A 1 477 ? 32.973 -15.043 -0.995 1.00 41.31 477 PRO A O 1
ATOM 3707 N N . ASP A 1 478 ? 31.764 -13.466 -2.062 1.00 42.25 478 ASP A N 1
ATOM 3708 C CA . ASP A 1 478 ? 32.846 -12.908 -2.892 1.00 42.25 478 ASP A CA 1
ATOM 3709 C C . ASP A 1 478 ? 33.932 -12.179 -2.066 1.00 42.25 478 ASP A C 1
ATOM 3711 O O . ASP A 1 478 ? 35.023 -11.891 -2.556 1.00 42.25 478 ASP A O 1
ATOM 3715 N N . GLY A 1 479 ? 33.649 -11.916 -0.786 1.00 37.19 479 GLY A N 1
ATOM 3716 C CA . GLY A 1 479 ? 34.515 -11.217 0.154 1.00 37.19 479 GLY A CA 1
ATOM 3717 C C . GLY A 1 479 ? 34.267 -9.713 0.275 1.00 37.19 479 GLY A C 1
ATOM 3718 O O . GLY A 1 479 ? 34.932 -9.086 1.101 1.00 37.19 479 GLY A O 1
ATOM 3719 N N . SER A 1 480 ? 33.319 -9.153 -0.481 1.00 38.81 480 SER A N 1
ATOM 3720 C CA . SER A 1 480 ? 32.870 -7.763 -0.354 1.00 38.81 480 SER A CA 1
ATOM 3721 C C . SER A 1 480 ? 32.050 -7.530 0.928 1.00 38.81 480 SER A C 1
ATOM 3723 O O . SER A 1 480 ? 31.772 -8.456 1.698 1.00 38.81 480 SER A O 1
ATOM 3725 N N . PHE A 1 481 ? 31.670 -6.275 1.185 1.00 39.19 481 PHE A N 1
ATOM 3726 C CA . PHE A 1 481 ? 30.812 -5.896 2.309 1.00 39.19 481 PHE A CA 1
ATOM 3727 C C . PHE A 1 481 ? 29.580 -5.140 1.815 1.00 39.19 481 PHE A C 1
ATOM 3729 O O . PHE A 1 481 ? 29.703 -4.093 1.182 1.00 39.19 481 PHE A O 1
ATOM 3736 N N . ARG A 1 482 ? 28.394 -5.641 2.165 1.00 50.22 482 ARG A N 1
ATOM 3737 C CA . ARG A 1 482 ? 27.118 -4.948 1.984 1.00 50.22 482 ARG A CA 1
ATOM 3738 C C . ARG A 1 482 ? 26.800 -4.088 3.204 1.00 50.22 482 ARG A C 1
ATOM 3740 O O . ARG A 1 482 ? 26.911 -4.576 4.324 1.00 50.22 482 ARG A O 1
ATOM 3747 N N . ALA A 1 483 ? 26.311 -2.870 2.992 1.00 43.38 483 ALA A N 1
ATOM 3748 C CA . ALA A 1 483 ? 25.588 -2.113 4.010 1.00 43.38 483 ALA A CA 1
ATOM 3749 C C . ALA A 1 483 ? 24.113 -2.578 4.069 1.00 43.38 483 ALA A C 1
ATOM 3751 O O . ALA A 1 483 ? 23.360 -2.383 3.123 1.00 43.38 483 ALA A O 1
ATOM 3752 N N . GLU A 1 484 ? 23.717 -3.226 5.163 1.00 60.75 484 GLU A N 1
ATOM 3753 C CA . GLU A 1 484 ? 22.380 -3.779 5.416 1.00 60.75 484 GLU A CA 1
ATOM 3754 C C . GLU A 1 484 ? 21.662 -2.938 6.491 1.00 60.75 484 GLU A C 1
ATOM 3756 O O . GLU A 1 484 ? 22.145 -2.825 7.623 1.00 60.75 484 GLU A O 1
ATOM 3761 N N . SER A 1 485 ? 20.516 -2.341 6.145 1.00 68.69 485 SER A N 1
ATOM 3762 C CA . SER A 1 485 ? 19.682 -1.559 7.074 1.00 68.69 485 SER A CA 1
ATOM 3763 C C . SER A 1 485 ? 18.765 -2.448 7.919 1.00 68.69 485 SER A C 1
ATOM 3765 O O . SER A 1 485 ? 18.406 -3.560 7.520 1.00 68.69 485 SER A O 1
ATOM 3767 N N . THR A 1 486 ? 18.311 -1.945 9.069 1.00 71.06 486 THR A N 1
ATOM 3768 C CA . THR A 1 486 ? 17.322 -2.634 9.918 1.00 71.06 486 THR A CA 1
ATOM 3769 C C . THR A 1 486 ? 16.013 -2.894 9.161 1.00 71.06 486 THR A C 1
ATOM 3771 O O . THR A 1 486 ? 15.395 -3.940 9.357 1.00 71.06 486 THR A O 1
ATOM 3774 N N . TYR A 1 487 ? 15.612 -1.995 8.253 1.00 78.56 487 TYR A N 1
ATOM 3775 C CA . TYR A 1 487 ? 14.446 -2.208 7.391 1.00 78.56 487 TYR A CA 1
ATOM 3776 C C . TYR A 1 487 ? 14.667 -3.347 6.384 1.00 78.56 487 TYR A C 1
ATOM 3778 O O . TYR A 1 487 ? 13.869 -4.285 6.349 1.00 78.56 487 TYR A O 1
ATOM 3786 N N . ALA A 1 488 ? 15.757 -3.304 5.606 1.00 75.69 488 ALA A N 1
ATOM 3787 C CA . ALA A 1 488 ? 16.054 -4.331 4.603 1.00 75.69 488 ALA A CA 1
ATOM 3788 C C . ALA A 1 488 ? 16.151 -5.722 5.250 1.00 75.69 488 ALA A C 1
ATOM 3790 O O . ALA A 1 488 ? 15.585 -6.692 4.753 1.00 75.69 488 ALA A O 1
ATOM 3791 N N . ARG A 1 489 ? 16.788 -5.795 6.426 1.00 77.19 489 ARG A N 1
ATOM 3792 C CA . ARG A 1 489 ? 17.006 -7.041 7.163 1.00 77.19 489 ARG A CA 1
ATOM 3793 C C . ARG A 1 489 ? 15.741 -7.692 7.734 1.00 77.19 489 ARG A C 1
ATOM 3795 O O . ARG A 1 489 ? 15.704 -8.917 7.841 1.00 77.19 489 ARG A O 1
ATOM 3802 N N . TYR A 1 490 ? 14.766 -6.902 8.191 1.00 81.62 490 TYR A N 1
ATOM 3803 C CA . TYR A 1 490 ? 13.675 -7.407 9.043 1.00 81.62 490 TYR A CA 1
ATOM 3804 C C . TYR A 1 490 ? 12.257 -7.059 8.574 1.00 81.62 490 TYR A C 1
ATOM 3806 O O . TYR A 1 490 ? 11.310 -7.574 9.162 1.00 81.62 490 TYR A O 1
ATOM 3814 N N . VAL A 1 491 ? 12.094 -6.186 7.574 1.00 84.31 491 VAL A N 1
ATOM 3815 C CA . VAL A 1 491 ? 10.791 -5.580 7.236 1.00 84.31 491 VAL A CA 1
ATOM 3816 C C . VAL A 1 491 ? 10.487 -5.596 5.734 1.00 84.31 491 VAL A C 1
ATOM 3818 O O . VAL A 1 491 ? 9.325 -5.756 5.374 1.00 84.31 491 VAL A O 1
ATOM 3821 N N . ALA A 1 492 ? 11.495 -5.496 4.858 1.00 80.94 492 ALA A N 1
ATOM 3822 C CA . ALA A 1 492 ? 11.295 -5.440 3.404 1.00 80.94 492 ALA A CA 1
ATOM 3823 C C . ALA A 1 492 ? 10.512 -6.646 2.846 1.00 80.94 492 ALA A C 1
ATOM 3825 O O . ALA A 1 492 ? 9.398 -6.476 2.359 1.00 80.94 492 ALA A O 1
ATOM 3826 N N . ALA A 1 493 ? 11.033 -7.871 2.991 1.00 81.44 493 ALA A N 1
ATOM 3827 C CA . ALA A 1 493 ? 10.335 -9.070 2.516 1.00 81.44 493 ALA A CA 1
ATOM 3828 C C . ALA A 1 493 ? 8.953 -9.283 3.190 1.00 81.44 493 ALA A C 1
ATOM 3830 O O . ALA A 1 493 ? 7.986 -9.492 2.462 1.00 81.44 493 ALA A O 1
ATOM 3831 N N . PRO A 1 494 ? 8.791 -9.135 4.525 1.00 86.06 494 PRO A N 1
ATOM 3832 C CA . PRO A 1 494 ? 7.470 -9.103 5.166 1.00 86.06 494 PRO A CA 1
ATOM 3833 C C . PRO A 1 494 ? 6.476 -8.099 4.557 1.00 86.06 494 PRO A C 1
ATOM 3835 O O . PRO A 1 494 ? 5.287 -8.405 4.458 1.00 86.06 494 PRO A O 1
ATOM 3838 N N . ARG A 1 495 ? 6.941 -6.919 4.117 1.00 87.25 495 ARG A N 1
ATOM 3839 C CA . ARG A 1 495 ? 6.109 -5.913 3.438 1.00 87.25 495 ARG A CA 1
ATOM 3840 C C . ARG A 1 495 ? 5.735 -6.316 2.015 1.00 87.25 495 ARG A C 1
ATOM 3842 O O . ARG A 1 495 ? 4.580 -6.110 1.644 1.00 87.25 495 ARG A O 1
ATOM 3849 N N . ALA A 1 496 ? 6.654 -6.902 1.251 1.00 81.12 496 ALA A N 1
ATOM 3850 C CA . ALA A 1 496 ? 6.353 -7.441 -0.073 1.00 81.12 496 ALA A CA 1
ATOM 3851 C C . ALA A 1 496 ? 5.242 -8.506 0.010 1.00 81.12 496 ALA A C 1
ATOM 3853 O O . ALA A 1 496 ? 4.233 -8.403 -0.691 1.00 81.12 496 ALA A O 1
ATOM 3854 N N . THR A 1 497 ? 5.357 -9.450 0.952 1.00 86.69 497 THR A N 1
ATOM 3855 C CA . THR A 1 497 ? 4.331 -10.476 1.202 1.00 86.69 497 THR A CA 1
ATOM 3856 C C . THR A 1 497 ? 2.998 -9.857 1.638 1.00 86.69 497 THR A C 1
ATOM 3858 O O . THR A 1 497 ? 1.965 -10.169 1.057 1.00 86.69 497 THR A O 1
ATOM 3861 N N . LEU A 1 498 ? 3.001 -8.913 2.590 1.00 89.38 498 LEU A N 1
ATOM 3862 C CA . LEU A 1 498 ? 1.781 -8.229 3.050 1.00 89.38 498 LEU A CA 1
ATOM 3863 C C . LEU A 1 498 ? 1.065 -7.462 1.921 1.00 89.38 498 LEU A C 1
ATOM 3865 O O . LEU A 1 498 ? -0.163 -7.478 1.831 1.00 89.38 498 LEU A O 1
ATOM 3869 N N . SER A 1 499 ? 1.834 -6.803 1.053 1.00 85.50 499 SER A N 1
ATOM 3870 C CA . SER A 1 499 ? 1.347 -6.102 -0.140 1.00 85.50 499 SER A CA 1
ATOM 3871 C C . SER A 1 499 ? 0.681 -7.061 -1.133 1.00 85.50 499 SER A C 1
ATOM 3873 O O . SER A 1 499 ? -0.432 -6.799 -1.605 1.00 85.50 499 SER A O 1
ATOM 3875 N N . GLN A 1 500 ? 1.328 -8.196 -1.412 1.00 84.94 500 GLN A N 1
ATOM 3876 C CA . GLN A 1 500 ? 0.808 -9.238 -2.294 1.00 84.94 500 GLN A CA 1
ATOM 3877 C C . GLN A 1 500 ? -0.468 -9.878 -1.729 1.00 84.94 500 GLN A C 1
ATOM 3879 O O . GLN A 1 500 ? -1.478 -9.953 -2.433 1.00 84.94 500 GLN A O 1
ATOM 3884 N N . ASP A 1 501 ? -0.451 -10.281 -0.459 1.00 88.62 501 ASP A N 1
ATOM 3885 C CA . ASP A 1 501 ? -1.568 -10.966 0.192 1.00 88.62 501 ASP A CA 1
ATOM 3886 C C . ASP A 1 501 ? -2.800 -10.061 0.317 1.00 88.62 501 ASP A C 1
ATOM 3888 O O . ASP A 1 501 ? -3.914 -10.513 0.053 1.00 88.62 501 ASP A O 1
ATOM 3892 N N . ALA A 1 502 ? -2.623 -8.765 0.609 1.00 88.12 502 ALA A N 1
ATOM 3893 C CA . ALA A 1 502 ? -3.719 -7.795 0.611 1.00 88.12 502 ALA A CA 1
ATOM 3894 C C . ALA A 1 502 ? -4.383 -7.675 -0.775 1.00 88.12 502 ALA A C 1
ATOM 3896 O O . ALA A 1 502 ? -5.611 -7.727 -0.884 1.00 88.12 502 ALA A O 1
ATOM 3897 N N . ARG A 1 503 ? -3.588 -7.587 -1.857 1.00 84.75 503 ARG A N 1
ATOM 3898 C CA . ARG A 1 503 ? -4.109 -7.586 -3.240 1.00 84.75 503 ARG A CA 1
ATOM 3899 C C . ARG A 1 503 ? -4.842 -8.891 -3.561 1.00 84.75 503 ARG A C 1
ATOM 3901 O O . ARG A 1 503 ? -5.927 -8.854 -4.141 1.00 84.75 503 ARG A O 1
ATOM 3908 N N . GLN A 1 504 ? -4.288 -10.039 -3.164 1.00 86.50 504 GLN A N 1
ATOM 3909 C CA . GLN A 1 504 ? -4.903 -11.352 -3.387 1.00 86.50 504 GLN A CA 1
ATOM 3910 C C . GLN A 1 504 ? -6.126 -11.606 -2.488 1.00 86.50 504 GLN A C 1
ATOM 3912 O O . GLN A 1 504 ? -6.921 -12.498 -2.770 1.00 86.50 504 GLN A O 1
ATOM 3917 N N . PHE A 1 505 ? -6.294 -10.864 -1.392 1.00 87.81 505 PHE A N 1
ATOM 3918 C CA . PHE A 1 505 ? -7.441 -10.981 -0.497 1.00 87.81 505 PHE A CA 1
ATOM 3919 C C . PHE A 1 505 ? -8.692 -10.315 -1.082 1.00 87.81 505 PHE A C 1
ATOM 3921 O O . PHE A 1 505 ? -9.721 -10.975 -1.229 1.00 87.81 505 PHE A O 1
ATOM 3928 N N . PHE A 1 506 ? -8.595 -9.045 -1.489 1.00 84.19 506 PHE A N 1
ATOM 3929 C CA . PHE A 1 506 ? -9.740 -8.295 -2.026 1.00 84.19 506 PHE A CA 1
ATOM 3930 C C . PHE A 1 506 ? -10.134 -8.688 -3.460 1.00 84.19 506 PHE A C 1
ATOM 3932 O O . PHE A 1 506 ? -11.261 -8.434 -3.874 1.00 84.19 506 PHE A O 1
ATOM 3939 N N . SER A 1 507 ? -9.250 -9.351 -4.214 1.00 84.94 507 SER A N 1
ATOM 3940 C CA . SER A 1 507 ? -9.531 -9.829 -5.582 1.00 84.94 507 SER A CA 1
ATOM 3941 C C . SER A 1 507 ? -10.184 -11.222 -5.657 1.00 84.94 507 SER A C 1
ATOM 3943 O O . SER A 1 507 ? -10.378 -11.755 -6.751 1.00 84.94 507 SER A O 1
ATOM 3945 N N . ARG A 1 508 ? -10.549 -11.838 -4.521 1.00 85.31 508 ARG A N 1
ATOM 3946 C CA . ARG A 1 508 ? -11.145 -13.188 -4.496 1.00 85.31 508 ARG A CA 1
ATOM 3947 C C . ARG A 1 508 ? -12.552 -13.198 -5.091 1.00 85.31 508 ARG A C 1
ATOM 3949 O O . ARG A 1 508 ? -13.441 -12.467 -4.653 1.00 85.31 508 ARG A O 1
ATOM 3956 N N . SER A 1 509 ? -12.787 -14.105 -6.036 1.00 83.88 509 SER A N 1
ATOM 3957 C CA . SER A 1 509 ? -14.119 -14.366 -6.588 1.00 83.88 509 SER A CA 1
ATOM 3958 C C . SER A 1 509 ? -15.106 -14.724 -5.472 1.00 83.88 509 SER A C 1
ATOM 3960 O O . SER A 1 509 ? -14.872 -15.668 -4.719 1.00 83.88 509 SER A O 1
ATOM 3962 N N . GLY A 1 510 ? -16.209 -13.980 -5.376 1.00 81.56 510 GLY A N 1
ATOM 3963 C CA . GLY A 1 510 ? -17.226 -14.179 -4.340 1.00 81.56 510 GLY A CA 1
ATOM 3964 C C . GLY A 1 510 ? -16.940 -13.508 -2.991 1.00 81.56 510 GLY A C 1
ATOM 3965 O O . GLY A 1 510 ? -17.750 -13.681 -2.087 1.00 81.56 510 GLY A O 1
ATOM 3966 N N . PHE A 1 511 ? -15.866 -12.714 -2.844 1.00 86.62 511 PHE A N 1
ATOM 3967 C CA . PHE A 1 511 ? -15.509 -12.038 -1.584 1.00 86.62 511 PHE A CA 1
ATOM 3968 C C . PHE A 1 511 ? -16.702 -11.335 -0.911 1.00 86.62 511 PHE A C 1
ATOM 3970 O O . PHE A 1 511 ? -17.057 -11.686 0.213 1.00 86.62 511 PHE A O 1
ATOM 3977 N N . PHE A 1 512 ? -17.399 -10.441 -1.621 1.00 84.25 512 PHE A N 1
ATOM 3978 C CA . PHE A 1 512 ? -18.569 -9.724 -1.090 1.00 84.25 512 PHE A CA 1
ATOM 3979 C C . PHE A 1 512 ? -19.722 -10.638 -0.644 1.00 84.25 512 PHE A C 1
ATOM 3981 O O . PHE A 1 512 ? -20.449 -10.296 0.282 1.00 84.25 512 PHE A O 1
ATOM 3988 N N . ALA A 1 513 ? -19.879 -11.810 -1.268 1.00 87.94 513 ALA A N 1
ATOM 3989 C CA . ALA A 1 513 ? -20.893 -12.801 -0.897 1.00 87.94 513 ALA A CA 1
ATOM 3990 C C . ALA A 1 513 ? -20.468 -13.689 0.291 1.00 87.94 513 ALA A C 1
ATOM 3992 O O . ALA A 1 513 ? -21.290 -14.435 0.817 1.00 87.94 513 ALA A O 1
ATOM 3993 N N . SER A 1 514 ? -19.199 -13.615 0.711 1.00 89.12 514 SER A N 1
ATOM 3994 C CA . SER A 1 514 ? -18.663 -14.295 1.900 1.00 89.12 514 SER A CA 1
ATOM 3995 C C . SER A 1 514 ? -18.641 -13.418 3.160 1.00 89.12 514 SER A C 1
ATOM 3997 O O . SER A 1 514 ? -18.328 -13.915 4.242 1.00 89.12 514 SER A O 1
ATOM 3999 N N . LEU A 1 515 ? -18.976 -12.128 3.035 1.00 92.75 515 LEU A N 1
ATOM 4000 C CA . LEU A 1 515 ? -19.053 -11.195 4.160 1.00 92.75 515 LEU A CA 1
ATOM 4001 C C . LEU A 1 515 ? -20.226 -11.548 5.097 1.00 92.75 515 LEU A C 1
ATOM 4003 O O . LEU A 1 515 ? -21.273 -12.006 4.627 1.00 92.75 515 LEU A O 1
ATOM 4007 N N . PRO A 1 516 ? -20.095 -11.325 6.418 1.00 93.62 516 PRO A N 1
ATOM 4008 C CA . PRO A 1 516 ? -21.194 -11.527 7.354 1.00 93.62 516 PRO A CA 1
ATOM 4009 C C . PRO A 1 516 ? -22.375 -10.575 7.064 1.00 93.62 516 PRO A C 1
ATOM 4011 O O . PRO A 1 516 ? -22.165 -9.443 6.616 1.00 93.62 516 PRO A O 1
ATOM 4014 N N . PRO A 1 517 ? -23.628 -10.985 7.352 1.00 92.00 517 PRO A N 1
ATOM 4015 C CA . PRO A 1 517 ? -24.793 -10.115 7.216 1.00 92.00 517 PRO A CA 1
ATOM 4016 C C . PRO A 1 517 ? -24.644 -8.820 8.024 1.00 92.00 517 PRO A C 1
ATOM 4018 O O . PRO A 1 517 ? -24.215 -8.846 9.179 1.00 92.00 517 PRO A O 1
ATOM 4021 N N . ARG A 1 518 ? -25.031 -7.687 7.429 1.00 93.62 518 ARG A N 1
ATOM 4022 C CA . ARG A 1 518 ? -24.956 -6.378 8.092 1.00 93.62 518 ARG A CA 1
ATOM 4023 C C . ARG A 1 518 ? -25.945 -6.294 9.268 1.00 93.62 518 ARG A C 1
ATOM 4025 O O . ARG A 1 518 ? -27.102 -6.693 9.101 1.00 93.62 518 ARG A O 1
ATOM 4032 N N . PRO A 1 519 ? -25.526 -5.767 10.434 1.00 95.12 519 PRO A N 1
ATOM 4033 C CA . PRO A 1 519 ? -26.415 -5.567 11.574 1.00 95.12 519 PRO A CA 1
ATOM 4034 C C . PRO A 1 519 ? -27.483 -4.504 11.274 1.00 95.12 519 PRO A C 1
ATOM 4036 O O . PRO A 1 519 ? -27.307 -3.643 10.411 1.00 95.12 519 PRO A O 1
ATOM 4039 N N . GLN A 1 520 ? -28.600 -4.546 12.003 1.00 94.38 520 GLN A N 1
ATOM 4040 C CA . GLN A 1 520 ? -29.601 -3.477 11.953 1.00 94.38 520 GLN A CA 1
ATOM 4041 C C . GLN A 1 520 ? -29.065 -2.243 12.685 1.00 94.38 520 GLN A C 1
ATOM 4043 O O . GLN A 1 520 ? -28.670 -2.337 13.846 1.00 94.38 520 GLN A O 1
ATOM 4048 N N . LEU A 1 521 ? -29.049 -1.086 12.019 1.00 94.88 521 LEU A N 1
ATOM 4049 C CA . LEU A 1 521 ? -28.512 0.134 12.619 1.00 94.88 521 LEU A CA 1
ATOM 4050 C C . LEU A 1 521 ? -29.436 0.664 13.730 1.00 94.88 521 LEU A C 1
ATOM 4052 O O . LEU A 1 521 ? -30.657 0.700 13.550 1.00 94.88 521 LEU A O 1
ATOM 4056 N N . PRO A 1 522 ? -28.885 1.096 14.878 1.00 93.12 522 PRO A N 1
ATOM 4057 C CA . PRO A 1 522 ? -29.682 1.606 15.981 1.00 93.12 522 PRO A CA 1
ATOM 4058 C C . PRO A 1 522 ? -30.297 2.962 15.625 1.00 93.12 522 PRO A C 1
ATOM 4060 O O . PRO A 1 522 ? -29.624 3.843 15.093 1.00 93.12 522 PRO A O 1
ATOM 4063 N N . VAL A 1 523 ? -31.568 3.167 15.980 1.00 92.56 523 VAL A N 1
ATOM 4064 C CA . VAL A 1 523 ? -32.226 4.464 15.769 1.00 92.56 523 VAL A CA 1
ATOM 4065 C C . VAL A 1 523 ? -31.599 5.519 16.686 1.00 92.56 523 VAL A C 1
ATOM 4067 O O . VAL A 1 523 ? -31.619 5.397 17.922 1.00 92.56 523 VAL A O 1
ATOM 4070 N N . VAL A 1 524 ? -31.063 6.560 16.050 1.00 93.69 524 VAL A N 1
ATOM 4071 C CA . VAL A 1 524 ? -30.452 7.744 16.662 1.00 93.69 524 VAL A CA 1
ATOM 4072 C C . VAL A 1 524 ? -31.289 8.994 16.390 1.00 93.69 524 VAL A C 1
ATOM 4074 O O . VAL A 1 524 ? -32.073 9.061 15.445 1.00 93.69 524 VAL A O 1
ATOM 4077 N N . THR A 1 525 ? -31.116 9.991 17.246 1.00 90.06 525 THR A N 1
ATOM 4078 C CA . THR A 1 525 ? -31.706 11.330 17.146 1.00 90.06 525 THR A CA 1
ATOM 4079 C C . THR A 1 525 ? -30.624 12.367 17.456 1.00 90.06 525 THR A C 1
ATOM 4081 O O . THR A 1 525 ? -29.676 12.030 18.166 1.00 90.06 525 THR A O 1
ATOM 4084 N N . PRO A 1 526 ? -30.795 13.647 17.076 1.00 84.50 526 PRO A N 1
ATOM 4085 C CA . PRO A 1 526 ? -29.858 14.712 17.454 1.00 84.50 526 PRO A CA 1
ATOM 4086 C C . PRO A 1 526 ? -29.661 14.918 18.967 1.00 84.50 526 PRO A C 1
ATOM 4088 O O . PRO A 1 526 ? -28.755 15.634 19.372 1.00 84.50 526 PRO A O 1
ATOM 4091 N N . SER A 1 527 ? -30.506 14.310 19.807 1.00 88.25 527 SER A N 1
ATOM 4092 C CA . SER A 1 527 ? -30.386 14.306 21.270 1.00 88.25 527 SER A CA 1
ATOM 4093 C C . SER A 1 527 ? -29.755 13.029 21.843 1.00 88.25 527 SER A C 1
ATOM 4095 O O . SER A 1 527 ? -29.670 12.906 23.060 1.00 88.25 527 SER A O 1
ATOM 4097 N N . THR A 1 528 ? -29.396 12.051 21.005 1.00 92.94 528 THR A N 1
ATOM 4098 C CA . THR A 1 528 ? -28.840 10.764 21.448 1.00 92.94 528 THR A CA 1
ATOM 4099 C C . THR A 1 528 ? -27.410 10.952 21.941 1.00 92.94 528 THR A C 1
ATOM 4101 O O . THR A 1 528 ? -26.557 11.472 21.226 1.00 92.94 528 THR A O 1
ATOM 4104 N N . THR A 1 529 ? -27.134 10.486 23.153 1.00 93.50 529 THR A N 1
ATOM 4105 C CA . THR A 1 529 ? -25.802 10.523 23.766 1.00 93.50 529 THR A CA 1
ATOM 4106 C C . THR A 1 529 ? -25.005 9.244 23.494 1.00 93.50 529 THR A C 1
ATOM 4108 O O . THR A 1 529 ? -25.565 8.181 23.220 1.00 93.50 529 THR A O 1
ATOM 4111 N N . ALA A 1 530 ? -23.677 9.304 23.643 1.00 92.00 530 ALA A N 1
ATOM 4112 C CA . ALA A 1 530 ? -22.810 8.122 23.551 1.00 92.00 530 ALA A CA 1
ATOM 4113 C C . ALA A 1 530 ? -23.205 7.010 24.549 1.00 92.00 530 ALA A C 1
ATOM 4115 O O . ALA A 1 530 ? -23.162 5.827 24.208 1.00 92.00 530 ALA A O 1
ATOM 4116 N N . ALA A 1 531 ? -23.669 7.389 25.746 1.00 93.31 531 ALA A N 1
ATOM 4117 C CA . ALA A 1 531 ? -24.128 6.464 26.779 1.00 93.31 531 ALA A CA 1
ATOM 4118 C C . ALA A 1 531 ? -25.430 5.725 26.412 1.00 93.31 531 ALA A C 1
ATOM 4120 O O . ALA A 1 531 ? -25.633 4.598 26.853 1.00 93.31 531 ALA A O 1
ATOM 4121 N N . GLU A 1 532 ? -26.290 6.325 25.584 1.00 95.19 532 GLU A N 1
ATOM 4122 C CA . GLU A 1 532 ? -27.496 5.683 25.038 1.00 95.19 532 GLU A CA 1
ATOM 4123 C C . GLU A 1 532 ? -27.214 4.925 23.734 1.00 95.19 532 GLU A C 1
ATOM 4125 O O . GLU A 1 532 ? -27.911 3.961 23.417 1.00 95.19 532 GLU A O 1
ATOM 4130 N N . LEU A 1 533 ? -26.211 5.356 22.962 1.00 96.06 533 LEU A N 1
ATOM 4131 C CA . LEU A 1 533 ? -25.828 4.731 21.699 1.00 96.06 533 LEU A CA 1
ATOM 4132 C C . LEU A 1 533 ? -25.092 3.402 21.911 1.00 96.06 533 LEU A C 1
ATOM 4134 O O . LEU A 1 533 ? -25.442 2.406 21.280 1.00 96.06 533 LEU A O 1
ATOM 4138 N N . LEU A 1 534 ? -24.074 3.378 22.776 1.00 97.56 534 LEU A N 1
ATOM 4139 C CA . LEU A 1 534 ? -23.192 2.215 22.927 1.00 97.56 534 LEU A CA 1
ATOM 4140 C C . LEU A 1 534 ? -23.940 0.926 23.328 1.00 97.56 534 LEU A C 1
ATOM 4142 O O . LEU A 1 534 ? -23.680 -0.098 22.696 1.00 97.56 534 LEU A O 1
ATOM 4146 N N . PRO A 1 535 ? -24.906 0.929 24.272 1.00 97.62 535 PRO A N 1
ATOM 4147 C CA . PRO A 1 535 ? -25.721 -0.253 24.552 1.00 97.62 535 PRO A CA 1
ATOM 4148 C C . PRO A 1 535 ? -26.490 -0.760 23.325 1.00 97.62 535 PRO A C 1
ATOM 4150 O O . PRO A 1 535 ? -26.443 -1.953 23.043 1.00 97.62 535 PRO A O 1
ATOM 4153 N N . LYS A 1 536 ? -27.120 0.136 22.546 1.00 97.25 536 LYS A N 1
ATOM 4154 C CA . LYS A 1 536 ? -27.853 -0.235 21.321 1.00 97.25 536 LYS A CA 1
ATOM 4155 C C . LYS A 1 536 ? -26.929 -0.837 20.254 1.00 97.25 536 LYS A C 1
ATOM 4157 O O . LYS A 1 536 ? -27.312 -1.787 19.580 1.00 97.25 536 LYS A O 1
ATOM 4162 N N . ILE A 1 537 ? -25.713 -0.299 20.099 1.00 97.56 537 ILE A N 1
ATOM 4163 C CA . ILE A 1 537 ? -24.706 -0.839 19.170 1.00 97.56 537 ILE A CA 1
ATOM 4164 C C . ILE A 1 537 ? -24.336 -2.271 19.560 1.00 97.56 537 ILE A C 1
ATOM 4166 O O . ILE A 1 537 ? -24.354 -3.150 18.705 1.00 97.56 537 ILE A O 1
ATOM 4170 N N . PHE A 1 538 ? -24.046 -2.527 20.838 1.00 97.69 538 PHE A N 1
ATOM 4171 C CA . PHE A 1 538 ? -23.637 -3.858 21.293 1.00 97.69 538 PHE A CA 1
ATOM 4172 C C . PHE A 1 538 ? -24.800 -4.855 21.451 1.00 97.69 538 PHE A C 1
ATOM 4174 O O . PHE A 1 538 ? -24.569 -6.065 21.495 1.00 97.69 538 PHE A O 1
ATOM 4181 N N . GLU A 1 539 ? -26.046 -4.382 21.508 1.00 96.50 539 GLU A N 1
ATOM 4182 C CA . GLU A 1 539 ? -27.254 -5.199 21.327 1.00 96.50 539 GLU A CA 1
ATOM 4183 C C . GLU A 1 539 ? -27.422 -5.643 19.862 1.00 96.50 539 GLU A C 1
ATOM 4185 O O . GLU A 1 539 ? -27.726 -6.808 19.608 1.00 96.50 539 GLU A O 1
ATOM 4190 N N . ALA A 1 540 ? -27.171 -4.748 18.899 1.00 96.62 540 ALA A N 1
ATOM 4191 C CA . ALA A 1 540 ? -27.339 -5.017 17.469 1.00 96.62 540 ALA A CA 1
ATOM 4192 C C . ALA A 1 540 ? -26.149 -5.732 16.796 1.00 96.62 540 ALA A C 1
ATOM 4194 O O . ALA A 1 540 ? -26.344 -6.421 15.792 1.00 96.62 540 ALA A O 1
ATOM 4195 N N . ALA A 1 541 ? -24.925 -5.556 17.305 1.00 97.06 541 ALA A N 1
ATOM 4196 C CA . ALA A 1 541 ? -23.689 -6.021 16.676 1.00 97.06 541 ALA A CA 1
ATOM 4197 C C . ALA A 1 541 ? -22.635 -6.496 17.702 1.00 97.06 541 ALA A C 1
ATOM 4199 O O . ALA A 1 541 ? -22.571 -5.986 18.822 1.00 97.06 541 ALA A O 1
ATOM 4200 N N . PRO A 1 542 ? -21.737 -7.433 17.333 1.00 95.94 542 PRO A N 1
ATOM 4201 C CA . PRO A 1 542 ? -20.628 -7.854 18.191 1.00 95.94 542 PRO A CA 1
ATOM 4202 C C . PRO A 1 542 ? -19.536 -6.783 18.350 1.00 95.94 542 PRO A C 1
ATOM 4204 O O . PRO A 1 542 ? -18.701 -6.907 19.248 1.00 95.94 542 PRO A O 1
ATOM 4207 N N . GLY A 1 543 ? -19.507 -5.748 17.504 1.00 97.38 543 GLY A N 1
ATOM 4208 C CA . GLY A 1 543 ? -18.436 -4.761 17.546 1.00 97.38 543 GLY A CA 1
ATOM 4209 C C . GLY A 1 543 ? -18.691 -3.436 16.844 1.00 97.38 543 GLY A C 1
ATOM 4210 O O . GLY A 1 543 ? -19.613 -3.282 16.041 1.00 97.38 543 GLY A O 1
ATOM 4211 N N . LEU A 1 544 ? -17.826 -2.482 17.182 1.00 98.56 544 LEU A N 1
ATOM 4212 C CA . LEU A 1 544 ? -17.850 -1.088 16.748 1.00 98.56 544 LEU A CA 1
ATOM 4213 C C . LEU A 1 544 ? -16.512 -0.727 16.094 1.00 98.56 544 LEU A C 1
ATOM 4215 O O . LEU A 1 544 ? -15.466 -0.909 16.712 1.00 98.56 544 LEU A O 1
ATOM 4219 N N . VAL A 1 545 ? -16.529 -0.190 14.876 1.00 98.38 545 VAL A N 1
ATOM 4220 C CA . VAL A 1 545 ? -15.336 0.344 14.204 1.00 98.38 545 VAL A CA 1
ATOM 4221 C C . VAL A 1 545 ? -15.373 1.864 14.269 1.00 98.38 545 VAL A C 1
ATOM 4223 O O . VAL A 1 545 ? -16.296 2.480 13.751 1.00 98.38 545 VAL A O 1
ATOM 4226 N N . ILE A 1 546 ? -14.378 2.467 14.909 1.00 97.62 546 ILE A N 1
ATOM 4227 C CA . ILE A 1 546 ? -14.221 3.911 15.058 1.00 97.62 546 ILE A CA 1
ATOM 4228 C C . ILE A 1 546 ? -13.191 4.402 14.043 1.00 97.62 546 ILE A C 1
ATOM 4230 O O . ILE A 1 546 ? -12.048 3.939 14.046 1.00 97.62 546 ILE A O 1
ATOM 4234 N N . GLY A 1 547 ? -13.589 5.358 13.207 1.00 92.44 547 GLY A N 1
ATOM 4235 C CA . GLY A 1 547 ? -12.678 6.087 12.329 1.00 92.44 547 GLY A CA 1
ATOM 4236 C C . GLY A 1 547 ? -12.102 7.331 12.997 1.00 92.44 547 GLY A C 1
ATOM 4237 O O . GLY A 1 547 ? -12.863 8.157 13.507 1.00 92.44 547 GLY A O 1
ATOM 4238 N N . GLU A 1 548 ? -10.780 7.491 12.946 1.00 83.12 548 GLU A N 1
ATOM 4239 C CA . GLU A 1 548 ? -10.064 8.705 13.345 1.00 83.12 548 GLU A CA 1
ATOM 4240 C C . GLU A 1 548 ? -9.274 9.345 12.194 1.00 83.12 548 GLU A C 1
ATOM 4242 O O . GLU A 1 548 ? -9.129 8.790 11.106 1.00 83.12 548 GLU A O 1
ATOM 4247 N N . SER A 1 549 ? -8.731 10.532 12.460 1.00 74.00 549 SER A N 1
ATOM 4248 C CA . SER A 1 549 ? -7.669 11.148 11.662 1.00 74.00 549 SER A CA 1
ATOM 4249 C C . SER A 1 549 ? -6.468 11.379 12.578 1.00 74.00 549 SER A C 1
ATOM 4251 O O . SER A 1 549 ? -6.638 11.876 13.690 1.00 74.00 549 SER A O 1
ATOM 4253 N N . GLN A 1 550 ? -5.259 11.018 12.130 1.00 72.25 550 GLN A N 1
ATOM 4254 C CA . GLN A 1 550 ? -4.083 10.846 13.003 1.00 72.25 550 GLN A CA 1
ATOM 4255 C C . GLN A 1 550 ? -3.674 12.075 13.845 1.00 72.25 550 GLN A C 1
ATOM 4257 O O . GLN A 1 550 ? -2.958 11.914 14.841 1.00 72.25 550 GLN A O 1
ATOM 4262 N N . ASP A 1 551 ? -4.095 13.283 13.452 1.00 70.81 551 ASP A N 1
ATOM 4263 C CA . ASP A 1 551 ? -3.796 14.548 14.130 1.00 70.81 551 ASP A CA 1
ATOM 4264 C C . ASP A 1 551 ? -4.820 14.958 15.203 1.00 70.81 551 ASP A C 1
ATOM 4266 O O . ASP A 1 551 ? -4.585 15.935 15.916 1.00 70.81 551 ASP A O 1
ATOM 4270 N N . ARG A 1 552 ? -5.942 14.239 15.311 1.00 77.38 552 ARG A N 1
ATOM 4271 C CA . ARG A 1 552 ? -7.083 14.581 16.172 1.00 77.38 552 ARG A CA 1
ATOM 4272 C C . ARG A 1 552 ? -7.063 13.832 17.506 1.00 77.38 552 ARG A C 1
ATOM 4274 O O . ARG A 1 552 ? -6.179 13.013 17.776 1.00 77.38 552 ARG A O 1
ATOM 4281 N N . ILE A 1 553 ? -7.992 14.198 18.388 1.00 87.94 553 ILE A N 1
ATOM 4282 C CA . ILE A 1 553 ? -8.103 13.709 19.771 1.00 87.94 553 ILE A CA 1
ATOM 4283 C C . ILE A 1 553 ? -9.533 13.286 20.145 1.00 87.94 553 ILE A C 1
ATOM 4285 O O . ILE A 1 553 ? -9.718 12.657 21.187 1.00 87.94 553 ILE A O 1
ATOM 4289 N N . ALA A 1 554 ? -10.544 13.572 19.315 1.00 90.81 554 ALA A N 1
ATOM 4290 C CA . ALA A 1 554 ? -11.932 13.156 19.547 1.00 90.81 554 ALA A CA 1
ATOM 4291 C C . ALA A 1 554 ? -12.112 11.640 19.735 1.00 90.81 554 ALA A C 1
ATOM 4293 O O . ALA A 1 554 ? -12.869 11.219 20.608 1.00 90.81 554 ALA A O 1
ATOM 4294 N N . SER A 1 555 ? -11.384 10.815 18.977 1.00 92.19 555 SER A N 1
ATOM 4295 C CA . SER A 1 555 ? -11.353 9.352 19.131 1.00 92.19 555 SER A CA 1
ATOM 4296 C C . SER A 1 555 ? -10.833 8.934 20.510 1.00 92.19 555 SER A C 1
ATOM 4298 O O . SER A 1 555 ? -11.484 8.170 21.227 1.00 92.19 555 SER A O 1
ATOM 4300 N N . MET A 1 556 ? -9.691 9.498 20.919 1.00 93.75 556 MET A N 1
ATOM 4301 C CA . MET A 1 556 ? -9.085 9.292 22.237 1.00 93.75 556 MET A CA 1
ATOM 4302 C C . MET A 1 556 ? -10.055 9.703 23.348 1.00 93.75 556 MET A C 1
ATOM 4304 O O . MET A 1 556 ? -10.267 8.953 24.299 1.00 93.75 556 MET A O 1
ATOM 4308 N N . ARG A 1 557 ? -10.679 10.879 23.208 1.00 94.19 557 ARG A N 1
ATOM 4309 C CA . ARG A 1 557 ? -11.664 11.417 24.148 1.00 94.19 557 ARG A CA 1
ATOM 4310 C C . ARG A 1 557 ? -12.893 10.520 24.262 1.00 94.19 557 ARG A C 1
ATOM 4312 O O . ARG A 1 557 ? -13.255 10.158 25.377 1.00 94.19 557 ARG A O 1
ATOM 4319 N N . PHE A 1 558 ? -13.488 10.120 23.139 1.00 95.75 558 PHE A N 1
ATOM 4320 C CA . PHE A 1 558 ? -14.640 9.219 23.104 1.00 95.75 558 PHE A CA 1
ATOM 4321 C C . PHE A 1 558 ? -14.346 7.903 23.832 1.00 95.75 558 PHE A C 1
ATOM 4323 O O . PHE A 1 558 ? -15.127 7.492 24.691 1.00 95.75 558 PHE A O 1
ATOM 4330 N N . LEU A 1 559 ? -13.200 7.277 23.540 1.00 97.00 559 LEU A N 1
ATOM 4331 C CA . LEU A 1 559 ? -12.779 6.034 24.185 1.00 97.00 559 LEU A CA 1
ATOM 4332 C C . LEU A 1 559 ? -12.538 6.213 25.689 1.00 97.00 559 LEU A C 1
ATOM 4334 O O . LEU A 1 559 ? -13.025 5.404 26.472 1.00 97.00 559 LEU A O 1
ATOM 4338 N N . ILE A 1 560 ? -11.829 7.266 26.111 1.00 97.31 560 ILE A N 1
ATOM 4339 C CA . ILE A 1 560 ? -11.528 7.526 27.530 1.00 97.31 560 ILE A CA 1
ATOM 4340 C C . ILE A 1 560 ? -12.806 7.828 28.326 1.00 97.31 560 ILE A C 1
ATOM 4342 O O . ILE A 1 560 ? -13.006 7.246 29.391 1.00 97.31 560 ILE A O 1
ATOM 4346 N N . GLU A 1 561 ? -13.683 8.701 27.818 1.00 96.50 561 GLU A N 1
ATOM 4347 C CA . GLU A 1 561 ? -14.916 9.108 28.510 1.00 96.50 561 GLU A CA 1
ATOM 4348 C C . GLU A 1 561 ? -15.943 7.960 28.596 1.00 96.50 561 GLU A C 1
ATOM 4350 O O . GLU A 1 561 ? -16.674 7.875 29.582 1.00 96.50 561 GLU A O 1
ATOM 4355 N N . ASN A 1 562 ? -15.967 7.036 27.624 1.00 97.88 562 ASN A N 1
ATOM 4356 C CA . ASN A 1 562 ? -16.929 5.924 27.582 1.00 97.88 562 ASN A CA 1
ATOM 4357 C C . ASN A 1 562 ? -16.352 4.554 27.992 1.00 97.88 562 ASN A C 1
ATOM 4359 O O . ASN A 1 562 ? -17.091 3.569 27.992 1.00 97.88 562 ASN A O 1
ATOM 4363 N N . MET A 1 563 ? -15.075 4.455 28.379 1.00 98.31 563 MET A N 1
ATOM 4364 C CA . MET A 1 563 ? -14.422 3.177 28.717 1.00 98.31 563 MET A CA 1
ATOM 4365 C C . MET A 1 563 ? -15.192 2.307 29.739 1.00 98.31 563 MET A C 1
ATOM 4367 O O . MET A 1 563 ? -15.300 1.098 29.516 1.00 98.31 563 MET A O 1
ATOM 4371 N N . PRO A 1 564 ? -15.803 2.867 30.809 1.00 98.31 564 PRO A N 1
ATOM 4372 C CA . PRO A 1 564 ? -16.618 2.079 31.737 1.00 98.31 564 PRO A CA 1
ATOM 4373 C C . PRO A 1 564 ? -17.898 1.523 31.100 1.00 98.31 564 PRO A C 1
ATOM 4375 O O . PRO A 1 564 ? -18.358 0.450 31.481 1.00 98.31 564 PRO A O 1
ATOM 4378 N N . ILE A 1 565 ? -18.466 2.224 30.113 1.00 98.12 565 ILE A N 1
ATOM 4379 C CA . ILE A 1 565 ? -19.657 1.785 29.373 1.00 98.12 565 ILE A CA 1
ATOM 4380 C C . ILE A 1 565 ? -19.282 0.646 28.419 1.00 98.12 565 ILE A C 1
ATOM 4382 O O . ILE A 1 565 ? -20.004 -0.343 28.347 1.00 98.12 565 ILE A O 1
ATOM 4386 N N . LEU A 1 566 ? -18.121 0.722 27.758 1.00 98.56 566 LEU A N 1
ATOM 4387 C CA . LEU A 1 566 ? -17.591 -0.379 26.942 1.00 98.56 566 LEU A CA 1
ATOM 4388 C C . LEU A 1 566 ? -17.392 -1.656 27.783 1.00 98.56 566 LEU A C 1
ATOM 4390 O O . LEU A 1 566 ? -17.798 -2.738 27.361 1.00 98.56 566 LEU A O 1
ATOM 4394 N N . ALA A 1 567 ? -16.854 -1.532 29.000 1.00 98.19 567 ALA A N 1
ATOM 4395 C CA . ALA A 1 567 ? -16.690 -2.663 29.916 1.00 98.19 567 ALA A CA 1
ATOM 4396 C C . ALA A 1 567 ? -18.030 -3.223 30.431 1.00 98.19 567 ALA A C 1
ATOM 4398 O O . ALA A 1 567 ? -18.193 -4.442 30.506 1.00 98.19 567 ALA A O 1
ATOM 4399 N N . GLN A 1 568 ? -19.015 -2.362 30.724 1.00 97.94 568 GLN A N 1
ATOM 4400 C CA . GLN A 1 568 ? -20.392 -2.777 31.046 1.00 97.94 568 GLN A CA 1
ATOM 4401 C C . GLN A 1 568 ? -21.079 -3.483 29.870 1.00 97.94 568 GLN A C 1
ATOM 4403 O O . GLN A 1 568 ? -21.850 -4.413 30.082 1.00 97.94 568 GLN A O 1
ATOM 4408 N N . GLN A 1 569 ? -20.760 -3.092 28.634 1.00 98.00 569 GLN A N 1
ATOM 4409 C CA . GLN A 1 569 ? -21.160 -3.798 27.417 1.00 98.00 569 GLN A CA 1
ATOM 4410 C C . GLN A 1 569 ? -20.246 -4.986 27.081 1.00 98.00 569 GLN A C 1
ATOM 4412 O O . GLN A 1 569 ? -20.267 -5.478 25.958 1.00 98.00 569 GLN A O 1
ATOM 4417 N N . GLU A 1 570 ? -19.482 -5.495 28.046 1.00 97.44 570 GLU A N 1
ATOM 4418 C CA . GLU A 1 570 ? -18.635 -6.685 27.938 1.00 97.44 570 GLU A CA 1
ATOM 4419 C C . GLU A 1 570 ? -17.561 -6.658 26.835 1.00 97.44 570 GLU A C 1
ATOM 4421 O O . GLU A 1 570 ? -17.046 -7.718 26.470 1.00 97.44 570 GLU A O 1
ATOM 4426 N N . VAL A 1 571 ? -17.170 -5.482 26.332 1.00 98.44 571 VAL A N 1
ATOM 4427 C CA . VAL A 1 571 ? -16.058 -5.349 25.376 1.00 98.44 571 VAL A CA 1
ATOM 4428 C C . VAL A 1 571 ? -14.782 -5.929 25.993 1.00 98.44 571 VAL A C 1
ATOM 4430 O O . VAL A 1 571 ? -14.380 -5.537 27.087 1.00 98.44 571 VAL A O 1
ATOM 4433 N N . LYS A 1 572 ? -14.151 -6.886 25.303 1.00 97.19 572 LYS A N 1
ATOM 4434 C CA . LYS A 1 572 ? -12.943 -7.583 25.781 1.00 97.19 572 LYS A CA 1
ATOM 4435 C C . LYS A 1 572 ? -11.663 -7.043 25.151 1.00 97.19 572 LYS A C 1
ATOM 4437 O O . LYS A 1 572 ? -10.655 -6.958 25.848 1.00 97.19 572 LYS A O 1
ATOM 4442 N N . THR A 1 573 ? -11.720 -6.636 23.881 1.00 98.25 573 THR A N 1
ATOM 4443 C CA . THR A 1 573 ? -10.562 -6.144 23.119 1.00 98.25 573 THR A CA 1
ATOM 4444 C C . THR A 1 573 ? -10.882 -4.826 22.411 1.00 98.25 573 THR A C 1
ATOM 4446 O O . THR A 1 573 ? -11.888 -4.726 21.707 1.00 98.25 573 THR A O 1
ATOM 4449 N N . ILE A 1 574 ? -9.998 -3.836 22.555 1.00 98.56 574 ILE A N 1
ATOM 4450 C CA . ILE A 1 574 ? -9.880 -2.689 21.648 1.00 98.56 574 ILE A CA 1
ATOM 4451 C C . ILE A 1 574 ? -8.701 -2.964 20.712 1.00 98.56 574 ILE A C 1
ATOM 4453 O O . ILE A 1 574 ? -7.546 -3.015 21.141 1.00 98.56 574 ILE A O 1
ATOM 4457 N N . TYR A 1 575 ? -9.005 -3.147 19.435 1.00 98.38 575 TYR A N 1
ATOM 4458 C CA . TYR A 1 575 ? -8.044 -3.224 18.346 1.00 98.38 575 TYR A CA 1
ATOM 4459 C C . TYR A 1 575 ? -7.615 -1.802 17.961 1.00 98.38 575 TYR A C 1
ATOM 4461 O O . TYR A 1 575 ? -8.470 -0.953 17.720 1.00 98.38 575 TYR A O 1
ATOM 4469 N N . PHE A 1 576 ? -6.314 -1.512 17.950 1.00 96.75 576 PHE A N 1
ATOM 4470 C CA . PHE A 1 576 ? -5.793 -0.140 17.924 1.00 96.75 576 PHE A CA 1
ATOM 4471 C C . PHE A 1 576 ? -4.721 0.021 16.828 1.00 96.75 576 PHE A C 1
ATOM 4473 O O . PHE A 1 576 ? -3.600 -0.481 16.963 1.00 96.75 576 PHE A O 1
ATOM 4480 N N . HIS A 1 577 ? -5.078 0.751 15.764 1.00 91.12 577 HIS A N 1
ATOM 4481 C CA . HIS A 1 577 ? -4.1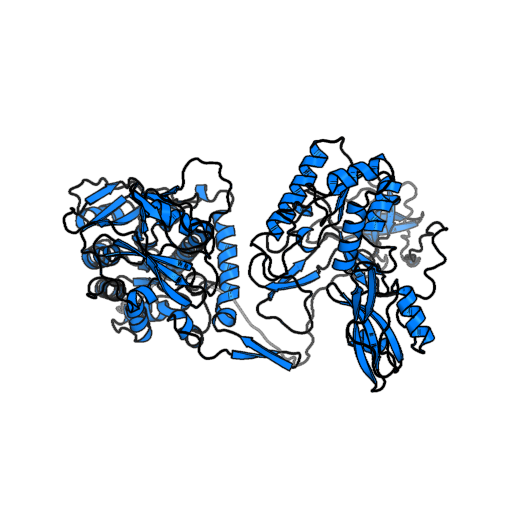72 1.206 14.700 1.00 91.12 577 HIS A CA 1
ATOM 4482 C C . HIS A 1 577 ? -3.018 2.063 15.257 1.00 91.12 577 HIS A C 1
ATOM 4484 O O . HIS A 1 577 ? -3.113 2.630 16.347 1.00 91.12 577 HIS A O 1
ATOM 4490 N N . ARG A 1 578 ? -1.902 2.161 14.524 1.00 88.69 578 ARG A N 1
ATOM 4491 C CA . ARG A 1 578 ? -0.650 2.849 14.911 1.00 88.69 578 ARG A CA 1
ATOM 4492 C C . ARG A 1 578 ? 0.108 2.187 16.066 1.00 88.69 578 ARG A C 1
ATOM 4494 O O . ARG A 1 578 ? 1.236 2.590 16.338 1.00 88.69 578 ARG A O 1
ATOM 4501 N N . LEU A 1 579 ? -0.458 1.180 16.738 1.00 94.62 579 LEU A N 1
ATOM 4502 C CA . LEU A 1 579 ? 0.275 0.299 17.648 1.00 94.62 579 LEU A CA 1
ATOM 4503 C C . LEU A 1 579 ? 0.771 -0.927 16.876 1.00 94.62 579 LEU A C 1
ATOM 4505 O O . LEU A 1 579 ? 0.037 -1.515 16.084 1.00 94.62 579 LEU A O 1
ATOM 4509 N N . LEU A 1 580 ? 2.014 -1.330 17.136 1.00 94.94 580 LEU A N 1
ATOM 4510 C CA . LEU A 1 580 ? 2.695 -2.395 16.405 1.00 94.94 580 LEU A CA 1
ATOM 4511 C C . LEU A 1 580 ? 2.546 -3.746 17.118 1.00 94.94 580 LEU A C 1
ATOM 4513 O O . LEU A 1 580 ? 3.015 -3.925 18.241 1.00 94.94 580 LEU A O 1
ATOM 4517 N N . ASN A 1 581 ? 1.942 -4.731 16.465 1.00 95.06 581 ASN A N 1
ATOM 4518 C CA . ASN A 1 581 ? 1.820 -6.097 16.963 1.00 95.06 581 ASN A CA 1
ATOM 4519 C C . ASN A 1 581 ? 3.199 -6.748 17.160 1.00 95.06 581 ASN A C 1
ATOM 4521 O O . ASN A 1 581 ? 3.461 -7.384 18.188 1.00 95.06 581 ASN A O 1
ATOM 4525 N N . ASP A 1 582 ? 4.113 -6.516 16.214 1.00 93.06 582 ASP A N 1
ATOM 4526 C CA . ASP A 1 582 ? 5.473 -7.049 16.246 1.00 93.06 582 ASP A CA 1
ATOM 4527 C C . ASP A 1 582 ? 6.341 -6.470 17.378 1.00 93.06 582 ASP A C 1
ATOM 4529 O O . ASP A 1 582 ? 7.078 -7.230 18.017 1.00 93.06 582 ASP A O 1
ATOM 4533 N N . PHE A 1 583 ? 6.187 -5.179 17.698 1.00 93.81 583 PHE A N 1
ATOM 4534 C CA . PHE A 1 583 ? 7.004 -4.470 18.691 1.00 93.81 583 PHE A CA 1
ATOM 4535 C C . PHE A 1 583 ? 6.326 -4.180 20.051 1.00 93.81 583 PHE A C 1
ATOM 4537 O O . PHE A 1 583 ? 7.003 -4.260 21.081 1.00 93.81 583 PHE A O 1
ATOM 4544 N N . ASN A 1 584 ? 5.032 -3.842 20.096 1.00 95.44 584 ASN A N 1
ATOM 4545 C CA . ASN A 1 584 ? 4.326 -3.395 21.309 1.00 95.44 584 ASN A CA 1
ATOM 4546 C C . ASN A 1 584 ? 3.516 -4.494 22.020 1.00 95.44 584 ASN A C 1
ATOM 4548 O O . ASN A 1 584 ? 3.411 -4.438 23.245 1.00 95.44 584 ASN A O 1
ATOM 4552 N N . GLN A 1 585 ? 2.934 -5.473 21.311 1.00 95.44 585 GLN A N 1
ATOM 4553 C CA . GLN A 1 585 ? 1.857 -6.300 21.896 1.00 95.44 585 GLN A CA 1
ATOM 4554 C C . GLN A 1 585 ? 2.259 -7.091 23.149 1.00 95.44 585 GLN A C 1
ATOM 4556 O O . GLN A 1 585 ? 1.461 -7.228 24.070 1.00 95.44 585 GLN A O 1
ATOM 4561 N N . VAL A 1 586 ? 3.510 -7.552 23.237 1.00 93.12 586 VAL A N 1
ATOM 4562 C CA . VAL A 1 586 ? 4.014 -8.264 24.426 1.00 93.12 586 VAL A CA 1
ATOM 4563 C C . VAL A 1 586 ? 3.989 -7.368 25.674 1.00 93.12 586 VAL A C 1
ATOM 4565 O O . VAL A 1 586 ? 3.653 -7.832 26.761 1.00 93.12 586 VAL A O 1
ATOM 4568 N N . GLU A 1 587 ? 4.289 -6.075 25.521 1.00 95.06 587 GLU A N 1
ATOM 4569 C CA . GLU A 1 587 ? 4.235 -5.101 26.617 1.00 95.06 587 GLU A CA 1
ATOM 4570 C C . GLU A 1 587 ? 2.810 -4.606 26.893 1.00 95.06 587 GLU A C 1
ATOM 4572 O O . GLU A 1 587 ? 2.493 -4.323 28.046 1.00 95.06 587 GLU A O 1
ATOM 4577 N N . LEU A 1 588 ? 1.931 -4.564 25.883 1.00 97.69 588 LEU A N 1
ATOM 4578 C CA . LEU A 1 588 ? 0.495 -4.307 26.071 1.00 97.69 588 LEU A CA 1
ATOM 4579 C C . LEU A 1 588 ? -0.161 -5.435 26.885 1.00 97.69 588 LEU A C 1
ATOM 4581 O O . LEU A 1 588 ? -0.844 -5.159 27.870 1.00 97.69 588 LEU A O 1
ATOM 4585 N N . ASP A 1 589 ? 0.117 -6.698 26.548 1.00 96.31 589 ASP A N 1
ATOM 4586 C CA . ASP A 1 589 ? -0.358 -7.870 27.297 1.00 96.31 589 ASP A CA 1
ATOM 4587 C C . ASP A 1 589 ? 0.241 -7.931 28.717 1.00 96.31 589 ASP A C 1
ATOM 4589 O O . ASP A 1 589 ? -0.437 -8.358 29.655 1.00 96.31 589 ASP A O 1
ATOM 4593 N N . GLN A 1 590 ? 1.493 -7.493 28.908 1.00 95.56 590 GLN A N 1
ATOM 4594 C CA . GLN A 1 590 ? 2.110 -7.367 30.234 1.00 95.56 590 GLN A CA 1
ATOM 4595 C C . GLN A 1 590 ? 1.455 -6.255 31.065 1.00 95.56 590 GLN A C 1
ATOM 4597 O O . GLN A 1 590 ? 1.126 -6.483 32.232 1.00 95.56 590 GLN A O 1
ATOM 4602 N N . PHE A 1 591 ? 1.249 -5.068 30.487 1.00 97.75 591 PHE A N 1
ATOM 4603 C CA . PHE A 1 591 ? 0.591 -3.954 31.168 1.00 97.75 591 PHE A CA 1
ATOM 4604 C C . PHE A 1 591 ? -0.844 -4.324 31.557 1.00 97.75 591 PHE A C 1
ATOM 4606 O O . PHE A 1 591 ? -1.224 -4.140 32.711 1.00 97.75 591 PHE A O 1
ATOM 4613 N N . PHE A 1 592 ? -1.598 -4.946 30.647 1.00 97.19 592 PHE A N 1
ATOM 4614 C CA . PHE A 1 592 ? -2.946 -5.449 30.911 1.00 97.19 592 PHE A CA 1
ATOM 4615 C C . PHE A 1 592 ? -2.991 -6.393 32.126 1.00 97.19 592 PHE A C 1
ATOM 4617 O O . PHE A 1 592 ? -3.800 -6.199 33.032 1.00 97.19 592 PHE A O 1
ATOM 4624 N N . LYS A 1 593 ? -2.076 -7.373 32.187 1.00 95.50 593 LYS A N 1
ATOM 4625 C CA . LYS A 1 593 ? -2.004 -8.372 33.270 1.00 95.50 593 LYS A CA 1
ATOM 4626 C C . LYS A 1 593 ? -1.506 -7.823 34.615 1.00 95.50 593 LYS A C 1
ATOM 4628 O O . LYS A 1 593 ? -1.786 -8.435 35.639 1.00 95.50 593 LYS A O 1
ATOM 4633 N N . THR A 1 594 ? -0.729 -6.735 34.631 1.00 95.56 594 THR A N 1
ATOM 4634 C CA . THR A 1 594 ? 0.026 -6.307 35.834 1.00 95.56 594 THR A CA 1
ATOM 4635 C C . THR A 1 594 ? -0.267 -4.891 36.324 1.00 95.56 594 THR A C 1
ATOM 4637 O O . THR A 1 594 ? 0.128 -4.552 37.437 1.00 95.56 594 THR A O 1
ATOM 4640 N N . GLY A 1 595 ? -0.879 -4.032 35.504 1.00 95.31 595 GLY A N 1
ATOM 4641 C CA . GLY A 1 595 ? -0.986 -2.590 35.761 1.00 95.31 595 GLY A CA 1
ATOM 4642 C C . GLY A 1 595 ? 0.355 -1.836 35.754 1.00 95.31 595 GLY A C 1
ATOM 4643 O O . GLY A 1 595 ? 0.377 -0.623 35.954 1.00 95.31 595 GLY A O 1
ATOM 4644 N N . SER A 1 596 ? 1.481 -2.519 35.512 1.00 97.00 596 SER A N 1
ATOM 4645 C CA . SER A 1 596 ? 2.820 -1.926 35.489 1.00 97.00 596 SER A CA 1
ATOM 4646 C C . SER A 1 596 ? 3.228 -1.616 34.052 1.00 97.00 596 SER A C 1
ATOM 4648 O O . SER A 1 596 ? 3.374 -2.521 33.233 1.00 97.00 596 SER A O 1
ATOM 4650 N N . MET A 1 597 ? 3.344 -0.327 33.732 1.00 97.06 597 MET A N 1
ATOM 4651 C CA . MET A 1 597 ? 3.589 0.185 32.379 1.00 97.06 597 MET A CA 1
ATOM 4652 C C . MET A 1 597 ? 5.086 0.088 32.017 1.00 97.06 597 MET A C 1
ATOM 4654 O O . MET A 1 597 ? 5.877 0.807 32.633 1.00 97.06 597 MET A O 1
ATOM 4658 N N . PRO A 1 598 ? 5.493 -0.731 31.024 1.00 96.44 598 PRO A N 1
ATOM 4659 C CA . PRO A 1 598 ? 6.892 -0.839 30.601 1.00 96.44 598 PRO A CA 1
ATOM 4660 C C . PRO A 1 598 ? 7.414 0.448 29.946 1.00 96.44 598 PRO A C 1
ATOM 4662 O O . PRO A 1 598 ? 6.665 1.160 29.275 1.00 96.44 598 PRO A O 1
ATOM 4665 N N . ASP A 1 599 ? 8.707 0.741 30.110 1.00 94.06 599 ASP A N 1
ATOM 4666 C CA . ASP A 1 599 ? 9.297 2.011 29.658 1.00 94.06 599 ASP A CA 1
ATOM 4667 C C . ASP A 1 599 ? 9.306 2.185 28.129 1.00 94.06 599 ASP A C 1
ATOM 4669 O O . ASP A 1 599 ? 9.064 3.294 27.650 1.00 94.06 599 ASP A O 1
ATOM 4673 N N . ASP A 1 600 ? 9.522 1.115 27.355 1.00 89.88 600 ASP A N 1
ATOM 4674 C CA . ASP A 1 600 ? 9.493 1.180 25.886 1.00 89.88 600 ASP A CA 1
ATOM 4675 C C . ASP A 1 600 ? 8.074 1.453 25.367 1.00 89.88 600 ASP A C 1
ATOM 4677 O O . ASP A 1 600 ? 7.879 2.396 24.598 1.00 89.88 600 ASP A O 1
ATOM 4681 N N . LEU A 1 601 ? 7.064 0.711 25.839 1.00 95.62 601 LEU A N 1
ATOM 4682 C CA . LEU A 1 601 ? 5.654 0.990 25.553 1.00 95.62 601 LEU A CA 1
ATOM 4683 C C . LEU A 1 601 ? 5.248 2.414 25.962 1.00 95.62 601 LEU A C 1
ATOM 4685 O O . LEU A 1 601 ? 4.598 3.117 25.188 1.00 95.62 601 LEU A O 1
ATOM 4689 N N . LYS A 1 602 ? 5.660 2.874 27.146 1.00 96.31 602 LYS A N 1
ATOM 4690 C CA . LYS A 1 602 ? 5.398 4.238 27.626 1.00 96.31 602 LYS A CA 1
ATOM 4691 C C . LYS A 1 602 ? 5.998 5.288 26.695 1.00 96.31 602 LYS A C 1
ATOM 4693 O O . LYS A 1 602 ? 5.296 6.218 26.301 1.00 96.31 602 LYS A O 1
ATOM 4698 N N . ALA A 1 603 ? 7.265 5.130 26.314 1.00 93.12 603 ALA A N 1
ATOM 4699 C CA . ALA A 1 603 ? 7.948 6.034 25.396 1.00 93.12 603 ALA A CA 1
ATOM 4700 C C . ALA A 1 603 ? 7.325 6.004 23.987 1.00 93.12 603 ALA A C 1
ATOM 4702 O O . ALA A 1 603 ? 7.223 7.047 23.341 1.00 93.12 603 ALA A O 1
ATOM 4703 N N . TYR A 1 604 ? 6.853 4.839 23.533 1.00 93.25 604 TYR A N 1
ATOM 4704 C CA . TYR A 1 604 ? 6.129 4.673 22.272 1.00 93.25 604 TYR A CA 1
ATOM 4705 C C . TYR A 1 604 ? 4.791 5.432 22.280 1.00 93.25 604 TYR A C 1
ATOM 4707 O O . TYR A 1 604 ? 4.545 6.287 21.428 1.00 93.25 604 TYR A O 1
ATOM 4715 N N . LEU A 1 605 ? 3.952 5.212 23.297 1.00 94.12 605 LEU A N 1
ATOM 4716 C CA . LEU A 1 605 ? 2.661 5.894 23.449 1.00 94.12 605 LEU A CA 1
ATOM 4717 C C . LEU A 1 605 ? 2.828 7.416 23.635 1.00 94.12 605 LEU A C 1
ATOM 4719 O O . LEU A 1 605 ? 2.037 8.197 23.110 1.00 94.12 605 LEU A O 1
ATOM 4723 N N . GLN A 1 606 ? 3.899 7.858 24.306 1.00 90.12 606 GLN A N 1
ATOM 4724 C CA . GLN A 1 606 ? 4.266 9.278 24.423 1.00 90.12 606 GLN A CA 1
ATOM 4725 C C . GLN A 1 606 ? 4.797 9.900 23.119 1.00 90.12 606 GLN A C 1
ATOM 4727 O O . GLN A 1 606 ? 4.807 11.130 22.994 1.00 90.12 606 GLN A O 1
ATOM 4732 N N . LYS A 1 607 ? 5.219 9.095 22.134 1.00 86.12 607 LYS A N 1
ATOM 4733 C CA . LYS A 1 607 ? 5.550 9.571 20.783 1.00 86.12 607 LYS A CA 1
ATOM 4734 C C . LYS A 1 607 ? 4.315 9.760 19.906 1.00 86.12 607 LYS A C 1
ATOM 4736 O O . LYS A 1 607 ? 4.305 10.715 19.140 1.00 86.12 607 LYS A O 1
ATOM 4741 N N . LEU A 1 608 ? 3.284 8.928 20.061 1.00 85.88 608 LEU A N 1
ATOM 4742 C CA . LEU A 1 608 ? 2.039 9.012 19.281 1.00 85.88 608 LEU A CA 1
ATOM 4743 C C . LEU A 1 608 ? 1.072 10.132 19.708 1.00 85.88 608 LEU A C 1
ATOM 4745 O O . LEU A 1 608 ? 0.036 10.302 19.070 1.00 85.88 608 LEU A O 1
ATOM 4749 N N . LYS A 1 609 ? 1.358 10.883 20.782 1.00 82.50 609 LYS A N 1
ATOM 4750 C CA . LYS A 1 609 ? 0.432 11.908 21.289 1.00 82.50 609 LYS A CA 1
ATOM 4751 C C . LYS A 1 609 ? 0.151 13.014 20.251 1.00 82.50 609 LYS A C 1
ATOM 4753 O O . LYS A 1 609 ? 1.080 13.657 19.765 1.00 82.50 609 LYS A O 1
ATOM 4758 N N . SER A 1 610 ? -1.129 13.264 19.983 1.00 74.75 610 SER A N 1
ATOM 4759 C CA . SER A 1 610 ? -1.638 14.444 19.270 1.00 74.75 610 SER A CA 1
ATOM 4760 C C . SER A 1 610 ? -1.959 15.588 20.245 1.00 74.75 610 SER A C 1
ATOM 4762 O O . SER A 1 610 ? -1.514 16.712 20.032 1.00 74.75 610 SER A O 1
ATOM 4764 N N . ASP A 1 611 ? -2.640 15.295 21.360 1.00 81.94 611 ASP A N 1
ATOM 4765 C CA . ASP A 1 611 ? -3.022 16.274 22.393 1.00 81.94 611 ASP A CA 1
ATOM 4766 C C . ASP A 1 611 ? -1.807 16.938 23.094 1.00 81.94 611 ASP A C 1
ATOM 4768 O O . ASP A 1 611 ? -1.049 16.256 23.805 1.00 81.94 611 ASP A O 1
ATOM 4772 N N . PRO A 1 612 ? -1.633 18.274 22.992 1.00 77.88 612 PRO A N 1
ATOM 4773 C CA . PRO A 1 612 ? -0.616 19.008 23.743 1.00 77.88 612 PRO A CA 1
ATOM 4774 C C . PRO A 1 612 ? -0.852 18.993 25.261 1.00 77.88 612 PRO A C 1
ATOM 4776 O O . PRO A 1 612 ? 0.119 18.963 26.020 1.00 77.88 612 PRO A O 1
ATOM 4779 N N . SER A 1 6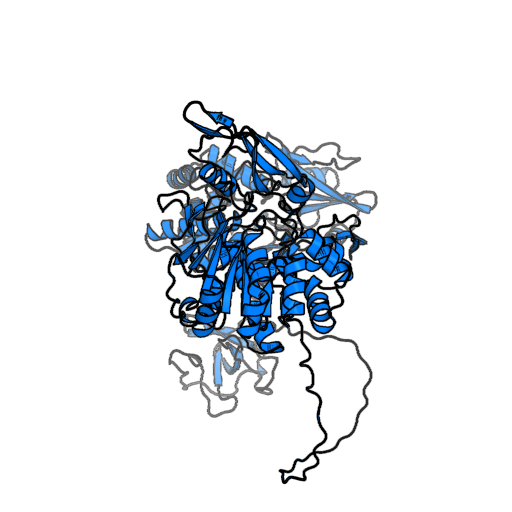13 ? -2.115 18.962 25.707 1.00 83.38 613 SER A N 1
ATOM 4780 C CA . SER A 1 613 ? -2.509 18.925 27.125 1.00 83.38 613 SER A CA 1
ATOM 4781 C C . SER A 1 613 ? -2.337 17.543 27.771 1.00 83.38 613 SER A C 1
ATOM 4783 O O . SER A 1 613 ? -2.300 17.432 28.996 1.00 83.38 613 SER A O 1
ATOM 4785 N N . GLY A 1 614 ? -2.188 16.492 26.957 1.00 86.44 614 GLY A N 1
ATOM 4786 C CA . GLY A 1 614 ? -1.931 15.119 27.396 1.00 86.44 614 GLY A CA 1
ATOM 4787 C C . GLY A 1 614 ? -3.129 14.376 28.002 1.00 86.44 614 GLY A C 1
ATOM 4788 O O . GLY A 1 614 ? -2.949 13.255 28.472 1.00 86.44 614 GLY A O 1
ATOM 4789 N N . ARG A 1 615 ? -4.330 14.964 27.988 1.00 90.12 615 ARG A N 1
ATOM 4790 C CA . ARG A 1 615 ? -5.571 14.385 28.530 1.00 90.12 615 ARG A CA 1
ATOM 4791 C C . ARG A 1 615 ? -6.141 13.282 27.642 1.00 90.12 615 ARG A C 1
ATOM 4793 O O . ARG A 1 615 ? -6.653 12.290 28.147 1.00 90.12 615 ARG A O 1
ATOM 4800 N N . PHE A 1 616 ? -6.062 13.471 26.330 1.00 92.06 616 PHE A N 1
ATOM 4801 C CA . PHE A 1 616 ? -6.710 12.645 25.318 1.00 92.06 616 PHE A CA 1
ATOM 4802 C C . PHE A 1 616 ? -5.647 12.076 24.372 1.00 92.06 616 PHE A C 1
ATOM 4804 O O . PHE A 1 616 ? -5.436 12.558 23.264 1.00 92.06 616 PHE A O 1
ATOM 4811 N N . THR A 1 617 ? -4.917 11.063 24.848 1.00 92.06 617 THR A N 1
ATOM 4812 C CA . THR A 1 617 ? -3.786 10.454 24.126 1.00 92.06 617 THR A CA 1
ATOM 4813 C C . THR A 1 617 ? -3.860 8.925 24.126 1.00 92.06 617 THR A C 1
ATOM 4815 O O . THR A 1 617 ? -4.499 8.355 25.017 1.00 92.06 617 THR A O 1
ATOM 4818 N N . PRO A 1 618 ? -3.132 8.236 23.221 1.00 94.25 618 PRO A N 1
ATOM 4819 C CA . PRO A 1 618 ? -3.031 6.776 23.233 1.00 94.25 618 PRO A CA 1
ATOM 4820 C C . PRO A 1 618 ? -2.568 6.199 24.579 1.00 94.25 618 PRO A C 1
ATOM 4822 O O . PRO A 1 618 ? -3.007 5.120 24.964 1.00 94.25 618 PRO A O 1
ATOM 4825 N N . LEU A 1 619 ? -1.734 6.927 25.336 1.00 96.38 619 LEU A N 1
ATOM 4826 C CA . LEU A 1 619 ? -1.312 6.513 26.678 1.00 96.38 619 LEU A CA 1
ATOM 4827 C C . LEU A 1 619 ? -2.488 6.451 27.662 1.00 96.38 619 LEU A C 1
ATOM 4829 O O . LEU A 1 619 ? -2.594 5.493 28.428 1.00 96.38 619 LEU A O 1
ATOM 4833 N N . GLU A 1 620 ? -3.373 7.449 27.636 1.00 97.31 620 GLU A N 1
ATOM 4834 C CA . GLU A 1 620 ? -4.533 7.500 28.529 1.00 97.31 620 GLU A CA 1
ATOM 4835 C C . GLU A 1 620 ? -5.646 6.536 28.080 1.00 97.31 620 GLU A C 1
ATOM 4837 O O . GLU A 1 620 ? -6.273 5.924 28.940 1.00 97.31 620 GLU A O 1
ATOM 4842 N N . VAL A 1 621 ? -5.814 6.284 26.772 1.00 97.38 621 VAL A N 1
ATOM 4843 C CA . VAL A 1 621 ? -6.680 5.195 26.262 1.00 97.38 621 VAL A CA 1
ATOM 4844 C C . VAL A 1 621 ? -6.204 3.835 26.782 1.00 97.38 621 VAL A C 1
ATOM 4846 O O . VAL A 1 621 ? -6.994 3.085 27.354 1.00 97.38 621 VAL A O 1
ATOM 4849 N N . VAL A 1 622 ? -4.909 3.523 26.640 1.00 98.25 622 VAL A N 1
ATOM 4850 C CA . VAL A 1 622 ? -4.325 2.247 27.093 1.00 98.25 622 VAL A CA 1
ATOM 4851 C C . VAL A 1 622 ? -4.490 2.070 28.609 1.00 98.25 622 VAL A C 1
ATOM 4853 O O . VAL A 1 622 ? -4.903 1.000 29.058 1.00 98.25 622 VAL A O 1
ATOM 4856 N N . LYS A 1 623 ? -4.239 3.120 29.407 1.00 98.44 623 LYS A N 1
ATOM 4857 C CA . LYS A 1 623 ? -4.490 3.118 30.861 1.00 98.44 623 LYS A CA 1
ATOM 4858 C C . LYS A 1 623 ? -5.963 2.897 31.204 1.00 98.44 623 LYS A C 1
ATOM 4860 O O . LYS A 1 623 ? -6.258 2.053 32.045 1.00 98.44 623 LYS A O 1
ATOM 4865 N N . ALA A 1 624 ? -6.873 3.644 30.578 1.00 98.56 624 ALA A N 1
ATOM 4866 C CA . ALA A 1 624 ? -8.303 3.546 30.852 1.00 98.56 624 ALA A CA 1
ATOM 4867 C C . ALA A 1 624 ? -8.827 2.138 30.533 1.00 98.56 624 ALA A C 1
ATOM 4869 O O . ALA A 1 624 ? -9.582 1.578 31.325 1.00 98.56 624 ALA A O 1
ATOM 4870 N N . ALA A 1 625 ? -8.384 1.536 29.425 1.00 98.56 625 ALA A N 1
ATOM 4871 C CA . ALA A 1 625 ? -8.738 0.168 29.061 1.00 98.56 625 ALA A CA 1
ATOM 4872 C C . ALA A 1 625 ? -8.280 -0.837 30.134 1.00 98.56 625 ALA A C 1
ATOM 4874 O O . ALA A 1 625 ? -9.101 -1.598 30.645 1.00 98.56 625 ALA A O 1
ATOM 4875 N N . GLN A 1 626 ? -7.015 -0.763 30.570 1.00 98.25 626 GLN A N 1
ATOM 4876 C CA . GLN A 1 626 ? -6.481 -1.620 31.637 1.00 98.25 626 GLN A CA 1
ATOM 4877 C C . GLN A 1 626 ? -7.245 -1.457 32.962 1.00 98.25 626 GLN A C 1
ATOM 4879 O O . GLN A 1 626 ? -7.580 -2.456 33.595 1.00 98.25 626 GLN A O 1
ATOM 4884 N N . GLN A 1 627 ? -7.582 -0.224 33.353 1.00 98.19 627 GLN A N 1
ATOM 4885 C CA . GLN A 1 627 ? -8.368 0.064 34.563 1.00 98.19 627 GLN A CA 1
ATOM 4886 C C . GLN A 1 627 ? -9.798 -0.498 34.508 1.00 98.19 627 GLN A C 1
ATOM 4888 O O . GLN A 1 627 ? -10.370 -0.800 35.552 1.00 98.19 627 GLN A O 1
ATOM 4893 N N . ASN A 1 628 ? -10.364 -0.657 33.308 1.00 98.56 628 ASN A N 1
ATOM 4894 C CA . ASN A 1 628 ? -11.705 -1.201 33.082 1.00 98.56 628 ASN A CA 1
ATOM 4895 C C . ASN A 1 628 ? -11.693 -2.681 32.639 1.00 98.56 628 ASN A C 1
ATOM 4897 O O . ASN A 1 628 ? -12.733 -3.219 32.267 1.00 98.56 628 ASN A O 1
ATOM 4901 N N . GLY A 1 629 ? -10.539 -3.359 32.682 1.00 97.31 629 GLY A N 1
ATOM 4902 C CA . GLY A 1 629 ? -10.422 -4.780 32.328 1.00 97.31 629 GLY A CA 1
ATOM 4903 C C . GLY A 1 629 ? -10.530 -5.090 30.829 1.00 97.31 629 GLY A C 1
ATOM 4904 O O . GLY A 1 629 ? -10.736 -6.248 30.468 1.00 97.31 629 GLY A O 1
ATOM 4905 N N . ILE A 1 630 ? -10.352 -4.091 29.959 1.00 98.25 630 ILE A N 1
ATOM 4906 C CA . ILE A 1 630 ? -10.361 -4.233 28.496 1.00 98.25 630 ILE A CA 1
ATOM 4907 C C . ILE A 1 630 ? -8.921 -4.358 27.976 1.00 98.25 630 ILE A C 1
ATOM 4909 O O . ILE A 1 630 ? -8.044 -3.564 28.325 1.00 98.25 630 ILE A O 1
ATOM 4913 N N . ARG A 1 631 ? -8.662 -5.361 27.133 1.00 97.62 631 ARG A N 1
ATOM 4914 C CA . ARG A 1 631 ? -7.356 -5.597 26.505 1.00 97.62 631 ARG A CA 1
ATOM 4915 C C . ARG A 1 631 ? -7.157 -4.669 25.306 1.00 97.62 631 ARG A C 1
ATOM 4917 O O . ARG A 1 631 ? -8.088 -4.422 24.549 1.00 97.62 631 ARG A O 1
ATOM 4924 N N . ILE A 1 632 ? -5.926 -4.211 25.091 1.00 98.19 632 ILE A N 1
ATOM 4925 C CA . ILE A 1 632 ? -5.525 -3.542 23.847 1.00 98.19 632 ILE A CA 1
ATOM 4926 C C . ILE A 1 632 ? -4.814 -4.556 22.949 1.00 98.19 632 ILE A C 1
ATOM 4928 O O . ILE A 1 632 ? -3.879 -5.215 23.407 1.00 98.19 632 ILE A O 1
ATOM 4932 N N . GLN A 1 633 ? -5.228 -4.657 21.685 1.00 97.94 633 GLN A N 1
ATOM 4933 C CA . GLN A 1 633 ? -4.545 -5.428 20.646 1.00 97.94 633 GLN A CA 1
ATOM 4934 C C . GLN A 1 633 ? -4.088 -4.488 19.522 1.00 97.94 633 GLN A C 1
ATOM 4936 O O . GLN A 1 633 ? -4.887 -3.807 18.889 1.00 97.94 633 GLN A O 1
ATOM 4941 N N . ALA A 1 634 ? -2.788 -4.449 19.273 1.00 97.50 634 ALA A N 1
ATOM 4942 C CA . ALA A 1 634 ? -2.171 -3.703 18.187 1.00 97.50 634 ALA A CA 1
ATOM 4943 C C . ALA A 1 634 ? -2.539 -4.292 16.810 1.00 97.50 634 ALA A C 1
ATOM 4945 O O . ALA A 1 634 ? -2.564 -5.517 16.670 1.00 97.50 634 ALA A O 1
ATOM 4946 N N . THR A 1 635 ? -2.808 -3.453 15.802 1.00 96.31 635 THR A N 1
ATOM 4947 C CA . THR A 1 635 ? -3.232 -3.911 14.457 1.00 96.31 635 THR A CA 1
ATOM 4948 C C . THR A 1 635 ? -2.245 -3.621 13.325 1.00 96.31 635 THR A C 1
ATOM 4950 O O . THR A 1 635 ? -2.476 -4.067 12.205 1.00 96.31 635 THR A O 1
ATOM 4953 N N . ASP A 1 636 ? -1.132 -2.936 13.594 1.00 93.81 636 ASP A N 1
ATOM 4954 C CA . ASP A 1 636 ? -0.055 -2.729 12.621 1.00 93.81 636 ASP A CA 1
ATOM 4955 C C . ASP A 1 636 ? 1.132 -3.666 12.840 1.00 93.81 636 ASP A C 1
ATOM 4957 O O . ASP A 1 636 ? 1.261 -4.341 13.857 1.00 93.81 636 ASP A O 1
ATOM 4961 N N . CYS A 1 637 ? 2.063 -3.655 11.896 1.00 93.25 637 CYS A N 1
ATOM 4962 C CA . CYS A 1 637 ? 3.430 -4.138 12.070 1.00 93.25 637 CYS A CA 1
ATOM 4963 C C . CYS A 1 637 ? 4.383 -3.158 11.369 1.00 93.25 637 CYS A C 1
ATOM 4965 O O . CYS A 1 637 ? 3.945 -2.208 10.712 1.00 93.25 637 CYS A O 1
ATOM 4967 N N . LEU A 1 638 ? 5.699 -3.349 11.480 1.00 90.31 638 LEU A N 1
ATOM 4968 C CA . LEU A 1 638 ? 6.643 -2.479 10.767 1.00 90.31 638 LEU A CA 1
ATOM 4969 C C . LEU A 1 638 ? 6.416 -2.504 9.251 1.00 90.31 638 LEU A C 1
ATOM 4971 O O . LEU A 1 638 ? 6.567 -1.472 8.593 1.00 90.31 638 LEU A O 1
ATOM 4975 N N . ALA A 1 639 ? 5.978 -3.649 8.724 1.00 89.88 639 ALA A N 1
ATOM 4976 C CA . ALA A 1 639 ? 5.674 -3.836 7.315 1.00 89.88 639 ALA A CA 1
ATOM 4977 C C . ALA A 1 639 ? 4.469 -3.007 6.826 1.00 89.88 639 ALA A C 1
ATOM 4979 O O . ALA A 1 639 ? 4.461 -2.624 5.656 1.00 89.88 639 ALA A O 1
ATOM 4980 N N . SER A 1 640 ? 3.501 -2.653 7.686 1.00 88.38 640 SER A N 1
ATOM 4981 C CA . SER A 1 640 ? 2.439 -1.688 7.347 1.00 88.38 640 SER A CA 1
ATOM 4982 C C . SER A 1 640 ? 2.859 -0.237 7.619 1.00 88.38 640 SER A C 1
ATOM 4984 O O . SER A 1 640 ? 2.695 0.617 6.749 1.00 88.38 640 SER A O 1
ATOM 4986 N N . TYR A 1 641 ? 3.435 0.046 8.796 1.00 83.69 641 TYR A N 1
ATOM 4987 C CA . TYR A 1 641 ? 3.465 1.401 9.374 1.00 83.69 641 TYR A CA 1
ATOM 4988 C C . TYR A 1 641 ? 4.821 2.139 9.306 1.00 83.69 641 TYR A C 1
ATOM 4990 O O . TYR A 1 641 ? 4.874 3.359 9.513 1.00 83.69 641 TYR A O 1
ATOM 4998 N N . ARG A 1 642 ? 5.948 1.448 9.061 1.00 76.50 642 ARG A N 1
ATOM 4999 C CA . ARG A 1 642 ? 7.307 2.037 9.139 1.00 76.50 642 ARG A CA 1
ATOM 5000 C C . ARG A 1 642 ? 8.258 1.481 8.069 1.00 76.50 642 ARG A C 1
ATOM 5002 O O . ARG A 1 642 ? 9.126 0.657 8.352 1.00 76.50 642 ARG A O 1
ATOM 5009 N N . PHE A 1 643 ? 8.137 2.009 6.851 1.00 70.44 643 PHE A N 1
ATOM 5010 C CA . PHE A 1 643 ? 8.973 1.656 5.699 1.00 70.44 643 PHE A CA 1
ATOM 5011 C C . PHE A 1 643 ? 9.611 2.899 5.030 1.00 70.44 643 PHE A C 1
ATOM 5013 O O . PHE A 1 643 ? 8.972 3.953 4.968 1.00 70.44 643 PHE A O 1
ATOM 5020 N N . PRO A 1 644 ? 10.857 2.807 4.520 1.00 58.53 644 PRO A N 1
ATOM 5021 C CA . PRO A 1 644 ? 11.491 3.822 3.689 1.00 58.53 644 PRO A CA 1
ATOM 5022 C C . PRO A 1 644 ? 11.106 3.604 2.219 1.00 58.53 644 PRO A C 1
ATOM 5024 O O . PRO A 1 644 ? 11.757 2.862 1.490 1.00 58.53 644 PRO A O 1
ATOM 5027 N N . GLY A 1 645 ? 10.041 4.264 1.781 1.00 58.78 645 GLY A N 1
ATOM 5028 C CA . GLY A 1 645 ? 9.611 4.279 0.385 1.00 58.78 645 GLY A CA 1
ATOM 5029 C C . GLY A 1 645 ? 8.722 5.490 0.099 1.00 58.78 645 GLY A C 1
ATOM 5030 O O . GLY A 1 645 ? 8.346 6.197 1.043 1.00 58.78 645 GLY A O 1
ATOM 5031 N N . PRO A 1 646 ? 8.386 5.749 -1.176 1.00 57.34 646 PRO A N 1
ATOM 5032 C CA . PRO A 1 646 ? 7.289 6.650 -1.505 1.00 57.34 646 PRO A CA 1
ATOM 5033 C C . PRO A 1 646 ? 5.975 6.105 -0.929 1.00 57.34 646 PRO A C 1
ATOM 5035 O O . PRO A 1 646 ? 5.858 4.914 -0.620 1.00 57.34 646 PRO A O 1
ATOM 5038 N N . SER A 1 647 ? 4.976 6.972 -0.805 1.00 60.38 647 SER A N 1
ATOM 5039 C CA . SER A 1 647 ? 3.593 6.540 -0.628 1.00 60.38 647 SER A CA 1
ATOM 5040 C C . SER A 1 647 ? 3.190 5.567 -1.732 1.00 60.38 647 SER A C 1
ATOM 5042 O O . SER A 1 647 ? 3.582 5.742 -2.887 1.00 60.38 647 SER A O 1
ATOM 5044 N N . LEU A 1 648 ? 2.394 4.559 -1.389 1.00 61.44 648 LEU A N 1
ATOM 5045 C CA . LEU A 1 648 ? 1.709 3.758 -2.402 1.00 61.44 648 LEU A CA 1
ATOM 5046 C C . LEU A 1 648 ? 0.351 4.409 -2.733 1.00 61.44 648 LEU A C 1
ATOM 5048 O O . LEU A 1 648 ? -0.145 5.184 -1.913 1.00 61.44 648 LEU A O 1
ATOM 5052 N N . PRO A 1 649 ? -0.261 4.108 -3.898 1.00 65.25 649 PRO A N 1
ATOM 5053 C CA . PRO A 1 649 ? -1.621 4.539 -4.224 1.00 65.25 649 PRO A CA 1
ATOM 5054 C C . PRO A 1 649 ? -2.586 4.322 -3.056 1.00 65.25 649 PRO A C 1
ATOM 5056 O O . PRO A 1 649 ? -2.575 3.240 -2.465 1.00 65.25 649 PRO A O 1
ATOM 5059 N N . ASP A 1 650 ? -3.426 5.315 -2.743 1.00 66.38 650 ASP A N 1
ATOM 5060 C CA . ASP A 1 650 ? -4.289 5.348 -1.550 1.00 66.38 650 ASP A CA 1
ATOM 5061 C C . ASP A 1 650 ? -5.002 4.011 -1.287 1.00 66.38 650 ASP A C 1
ATOM 5063 O O . ASP A 1 650 ? -4.931 3.450 -0.193 1.00 66.38 650 ASP A O 1
ATOM 5067 N N . MET A 1 651 ? -5.640 3.467 -2.332 1.00 73.00 651 MET A N 1
ATOM 5068 C CA . MET A 1 651 ? -6.391 2.209 -2.290 1.00 73.00 651 MET A CA 1
ATOM 5069 C C . MET A 1 651 ? -5.541 1.026 -1.817 1.00 73.00 651 MET A C 1
ATOM 5071 O O . MET A 1 651 ? -6.034 0.092 -1.193 1.00 73.00 651 MET A O 1
ATOM 5075 N N . HIS A 1 652 ? -4.247 1.043 -2.114 1.00 77.38 652 HIS A N 1
ATOM 5076 C CA . HIS A 1 652 ? -3.343 -0.035 -1.767 1.00 77.38 652 HIS A CA 1
ATOM 5077 C C . HIS A 1 652 ? -2.756 0.116 -0.350 1.00 77.38 652 HIS A C 1
ATOM 5079 O O . HIS A 1 652 ? -2.548 -0.903 0.310 1.00 77.38 652 HIS A O 1
ATOM 5085 N N . GLU A 1 653 ? -2.583 1.339 0.177 1.00 80.25 653 GLU A N 1
ATOM 5086 C CA . GLU A 1 653 ? -2.337 1.516 1.623 1.00 80.25 653 GLU A CA 1
ATOM 5087 C C . GLU A 1 653 ? -3.588 1.137 2.445 1.00 80.25 653 GLU A C 1
ATOM 5089 O O . GLU A 1 653 ? -3.463 0.380 3.409 1.00 80.25 653 GLU A O 1
ATOM 5094 N N . GLN A 1 654 ? -4.789 1.547 2.015 1.00 84.06 654 GLN A N 1
ATOM 5095 C CA . GLN A 1 654 ? -6.084 1.149 2.601 1.00 84.06 654 GLN A CA 1
ATOM 5096 C C . GLN A 1 654 ? -6.258 -0.385 2.627 1.00 84.06 654 GLN A C 1
ATOM 5098 O O . GLN A 1 654 ? -6.574 -0.967 3.670 1.00 84.06 654 GLN A O 1
ATOM 5103 N N . ALA A 1 655 ? -5.978 -1.063 1.505 1.00 88.38 655 ALA A N 1
ATOM 5104 C CA . ALA A 1 655 ? -6.027 -2.522 1.410 1.00 88.38 655 ALA A CA 1
ATOM 5105 C C . ALA A 1 655 ? -5.081 -3.203 2.412 1.00 88.38 655 ALA A C 1
ATOM 5107 O O . ALA A 1 655 ? -5.496 -4.133 3.102 1.00 88.38 655 ALA A O 1
ATOM 5108 N N . ILE A 1 656 ? -3.832 -2.733 2.534 1.00 90.88 656 ILE A N 1
ATOM 5109 C CA . ILE A 1 656 ? -2.856 -3.276 3.494 1.00 90.88 656 ILE A CA 1
ATOM 5110 C C . ILE A 1 656 ? -3.353 -3.116 4.941 1.00 90.88 656 ILE A C 1
ATOM 5112 O O . ILE A 1 656 ? -3.359 -4.098 5.687 1.00 90.88 656 ILE A O 1
ATOM 5116 N N . LYS A 1 657 ? -3.802 -1.914 5.336 1.00 90.81 657 LYS A N 1
ATOM 5117 C CA . LYS A 1 657 ? -4.302 -1.627 6.697 1.00 90.81 657 LYS A CA 1
ATOM 5118 C C . LYS A 1 657 ? -5.504 -2.505 7.064 1.00 90.81 657 LYS A C 1
ATOM 5120 O O . LYS A 1 657 ? -5.526 -3.128 8.131 1.00 90.81 657 LYS A O 1
ATOM 5125 N N . THR A 1 658 ? -6.490 -2.576 6.169 1.00 94.25 658 THR A N 1
ATOM 5126 C CA . THR A 1 658 ? -7.740 -3.318 6.386 1.00 94.25 658 THR A CA 1
ATOM 5127 C C . THR A 1 658 ? -7.492 -4.829 6.428 1.00 94.25 658 THR A C 1
ATOM 5129 O O . THR A 1 658 ? -7.945 -5.503 7.357 1.00 94.25 658 THR A O 1
ATOM 5132 N N . TYR A 1 659 ? -6.707 -5.367 5.485 1.00 95.88 659 TYR A N 1
ATOM 5133 C CA . TYR A 1 659 ? -6.362 -6.791 5.444 1.00 95.88 659 TYR A CA 1
ATOM 5134 C C . TYR A 1 659 ? -5.555 -7.240 6.674 1.00 95.88 659 TYR A C 1
ATOM 5136 O O . TYR A 1 659 ? -5.877 -8.271 7.276 1.00 95.88 659 TYR A O 1
ATOM 5144 N N . LEU A 1 660 ? -4.544 -6.465 7.088 1.00 96.81 660 LEU A N 1
ATOM 5145 C CA . LEU A 1 660 ? -3.745 -6.786 8.273 1.00 96.81 660 LEU A CA 1
ATOM 5146 C C . LEU A 1 660 ? -4.603 -6.772 9.543 1.00 96.81 660 LEU A C 1
ATOM 5148 O O . LEU A 1 660 ? -4.535 -7.713 10.336 1.00 96.81 660 LEU A O 1
ATOM 5152 N N . THR A 1 661 ? -5.460 -5.758 9.702 1.00 97.25 661 THR A N 1
ATOM 5153 C CA . THR A 1 661 ? -6.348 -5.651 10.868 1.00 97.25 661 THR A CA 1
ATOM 5154 C C . THR A 1 661 ? -7.308 -6.838 10.948 1.00 97.25 661 THR A C 1
ATOM 5156 O O . THR A 1 661 ? -7.398 -7.477 11.994 1.00 97.25 661 THR A O 1
ATOM 5159 N N . HIS A 1 662 ? -7.958 -7.214 9.841 1.00 96.38 662 HIS A N 1
ATOM 5160 C CA . HIS A 1 662 ? -8.812 -8.406 9.784 1.00 96.38 662 HIS A CA 1
ATOM 5161 C C . HIS A 1 662 ? -8.050 -9.699 10.116 1.00 96.38 662 HIS A C 1
ATOM 5163 O O . HIS A 1 662 ? -8.530 -10.507 10.912 1.00 96.38 662 HIS A O 1
ATOM 5169 N N . THR A 1 663 ? -6.843 -9.865 9.568 1.00 96.88 663 THR A N 1
ATOM 5170 C CA . THR A 1 663 ? -5.986 -11.035 9.823 1.00 96.88 663 THR A CA 1
ATOM 5171 C C . THR A 1 663 ? -5.607 -11.147 11.304 1.00 96.88 663 THR A C 1
ATOM 5173 O O . THR A 1 663 ? -5.664 -12.235 11.878 1.00 96.88 663 THR A O 1
ATOM 5176 N N . ILE A 1 664 ? -5.277 -10.024 11.949 1.00 97.31 664 ILE A N 1
ATOM 5177 C CA . ILE A 1 664 ? -4.982 -9.967 13.387 1.00 97.31 664 ILE A CA 1
ATOM 5178 C C . ILE A 1 664 ? -6.236 -10.259 14.222 1.00 97.31 664 ILE A C 1
ATOM 5180 O O . ILE A 1 664 ? -6.136 -11.012 15.188 1.00 97.31 664 ILE A O 1
ATOM 5184 N N . MET A 1 665 ? -7.409 -9.738 13.847 1.00 97.19 665 MET A N 1
ATOM 5185 C CA . MET A 1 665 ? -8.671 -10.007 14.552 1.00 97.19 665 MET A CA 1
ATOM 5186 C C . MET A 1 665 ? -9.056 -11.494 14.519 1.00 97.19 665 MET A C 1
ATOM 5188 O O . MET A 1 665 ? -9.391 -12.052 15.562 1.00 97.19 665 MET A O 1
ATOM 5192 N N . GLU A 1 666 ? -8.964 -12.167 13.366 1.00 95.25 666 GLU A N 1
ATOM 5193 C CA . GLU A 1 666 ? -9.263 -13.606 13.279 1.00 95.25 666 GLU A CA 1
ATOM 5194 C C . GLU A 1 666 ? -8.232 -14.468 14.025 1.00 95.25 666 GLU A C 1
ATOM 5196 O O . GLU A 1 666 ? -8.598 -15.449 14.680 1.00 95.25 666 GLU A O 1
ATOM 5201 N N . ALA A 1 667 ? -6.952 -14.083 14.004 1.00 95.38 667 ALA A N 1
ATOM 5202 C CA . ALA A 1 667 ? -5.918 -14.747 14.793 1.00 95.38 667 ALA A CA 1
ATOM 5203 C C . ALA A 1 667 ? -6.134 -14.562 16.310 1.00 95.38 667 ALA A C 1
ATOM 5205 O O . ALA A 1 667 ? -6.026 -15.530 17.064 1.00 95.38 667 ALA A O 1
ATOM 5206 N N . ASP A 1 668 ? -6.489 -13.355 16.764 1.00 95.25 668 ASP A N 1
ATOM 5207 C CA . ASP A 1 668 ? -6.750 -13.049 18.178 1.00 95.25 668 ASP A CA 1
ATOM 5208 C C . ASP A 1 668 ? -7.971 -13.817 18.700 1.00 95.25 668 ASP A C 1
ATOM 5210 O O . ASP A 1 668 ? -7.885 -14.537 19.694 1.00 95.25 668 ASP A O 1
ATOM 5214 N N . LYS A 1 669 ? -9.076 -13.768 17.951 1.00 93.50 669 LYS A N 1
ATOM 5215 C CA . LYS A 1 669 ? -10.317 -14.532 18.161 1.00 93.50 669 LYS A CA 1
ATOM 5216 C C . LYS A 1 669 ? -10.075 -16.044 18.249 1.00 93.50 669 LYS A C 1
ATOM 5218 O O . LYS A 1 669 ? -10.695 -16.715 19.072 1.00 93.50 669 LYS A O 1
ATOM 5223 N N . THR A 1 670 ? -9.149 -16.575 17.447 1.00 94.00 670 THR A N 1
ATOM 5224 C CA . THR A 1 670 ? -8.769 -18.001 17.459 1.00 94.00 670 THR A CA 1
ATOM 5225 C C . THR A 1 670 ? -7.894 -18.376 18.663 1.00 94.00 670 THR A C 1
ATOM 5227 O O . THR A 1 670 ? -7.984 -19.496 19.163 1.00 94.00 670 THR A O 1
ATOM 5230 N N . LEU A 1 671 ? -7.042 -17.464 19.145 1.00 93.44 671 LEU A N 1
ATOM 5231 C CA . LEU A 1 671 ? -6.066 -17.734 20.212 1.00 93.44 671 LEU A CA 1
ATOM 5232 C C . LEU A 1 671 ? -6.564 -17.400 21.624 1.00 93.44 671 LEU A C 1
ATOM 5234 O O . LEU A 1 671 ? -6.200 -18.094 22.575 1.00 93.44 671 LEU A O 1
ATOM 5238 N N . ASN A 1 672 ? -7.359 -16.338 21.752 1.00 92.00 672 ASN A N 1
ATOM 5239 C CA . ASN A 1 672 ? -7.824 -15.752 23.012 1.00 92.00 672 ASN A CA 1
ATOM 5240 C C . ASN A 1 672 ? -9.353 -15.848 23.191 1.00 92.00 672 ASN A C 1
ATOM 5242 O O . ASN A 1 672 ? -9.852 -15.604 24.289 1.00 92.00 672 ASN A O 1
ATOM 5246 N N . GLY A 1 673 ? -10.080 -16.267 22.148 1.00 87.31 673 GLY A N 1
ATOM 5247 C CA . GLY A 1 673 ? -11.530 -16.462 22.147 1.00 87.31 673 GLY A CA 1
ATOM 5248 C C . GLY A 1 673 ? -12.308 -15.293 21.538 1.00 87.31 673 GLY A C 1
ATOM 5249 O O . GLY A 1 673 ? -11.824 -14.168 21.438 1.00 87.31 673 GLY A O 1
ATOM 5250 N N . ALA A 1 674 ? -13.548 -15.565 21.129 1.00 86.25 674 ALA A N 1
ATOM 5251 C CA . ALA A 1 674 ? -14.468 -14.539 20.651 1.00 86.25 674 ALA A CA 1
ATOM 5252 C C . ALA A 1 674 ? -15.085 -13.746 21.819 1.00 86.25 674 ALA A C 1
ATOM 5254 O O . ALA A 1 674 ? -15.400 -14.301 22.872 1.00 86.25 674 ALA A O 1
ATOM 5255 N N . GLY A 1 675 ? -15.316 -12.453 21.603 1.00 91.88 675 GLY A N 1
ATOM 5256 C CA . GLY A 1 675 ? -15.986 -11.547 22.534 1.00 91.88 675 GLY A CA 1
ATOM 5257 C C . GLY A 1 675 ? -16.368 -10.246 21.830 1.00 91.88 675 GLY A C 1
ATOM 5258 O O . GLY A 1 675 ? -16.022 -10.058 20.662 1.00 91.88 675 GLY A O 1
ATOM 5259 N N . ARG A 1 676 ? -17.074 -9.345 22.524 1.00 97.62 676 ARG A N 1
ATOM 5260 C CA . ARG A 1 676 ? -17.378 -8.014 21.978 1.00 97.62 676 ARG A CA 1
ATOM 5261 C C . ARG A 1 676 ? -16.101 -7.184 21.836 1.00 97.62 676 ARG A C 1
ATOM 5263 O O . ARG A 1 676 ? -15.209 -7.269 22.685 1.00 97.62 676 ARG A O 1
ATOM 5270 N N . TRP A 1 677 ? -16.016 -6.382 20.780 1.00 98.25 677 TRP A N 1
ATOM 5271 C CA . TRP A 1 677 ? -14.794 -5.659 20.420 1.00 98.25 677 TRP A CA 1
ATOM 5272 C C . TRP A 1 677 ? -15.050 -4.226 19.946 1.00 98.25 677 TRP A C 1
ATOM 5274 O O . TRP A 1 677 ? -16.135 -3.876 19.486 1.00 98.25 677 TRP A O 1
ATOM 5284 N N . VAL A 1 678 ? -14.013 -3.396 20.028 1.00 98.75 678 VAL A N 1
ATOM 5285 C CA . VAL A 1 678 ? -13.936 -2.101 19.339 1.00 98.75 678 VAL A CA 1
ATOM 5286 C C . VAL A 1 678 ? -12.699 -2.117 18.447 1.00 98.75 678 VAL A C 1
ATOM 5288 O O . VAL A 1 678 ? -11.681 -2.682 18.831 1.00 98.75 678 VAL A O 1
ATOM 5291 N N . VAL A 1 679 ? -12.768 -1.507 17.270 1.00 98.50 679 VAL A N 1
ATOM 5292 C CA . VAL A 1 679 ? -11.610 -1.201 16.420 1.00 98.50 679 VAL A CA 1
ATOM 5293 C C . VAL A 1 679 ? -11.455 0.313 16.368 1.00 98.50 679 VAL A C 1
ATOM 5295 O O . VAL A 1 679 ? -12.450 1.021 16.259 1.00 98.50 679 VAL A O 1
ATOM 5298 N N . LEU A 1 680 ? -10.223 0.807 16.415 1.00 96.94 680 LEU A N 1
ATOM 5299 C CA . LEU A 1 680 ? -9.861 2.180 16.087 1.00 96.94 680 LEU A CA 1
ATOM 5300 C C . LEU A 1 680 ? -8.896 2.163 14.897 1.00 96.94 680 LEU A C 1
ATOM 5302 O O . LEU A 1 680 ? -7.864 1.492 14.952 1.00 96.94 680 LEU A O 1
ATOM 5306 N N . THR A 1 681 ? -9.246 2.878 13.830 1.00 94.19 681 THR A N 1
ATOM 5307 C CA . THR A 1 681 ? -8.550 2.878 12.532 1.00 94.19 681 THR A CA 1
ATOM 5308 C C . THR A 1 681 ? -8.734 4.222 11.813 1.00 94.19 681 THR A C 1
ATOM 5310 O O . THR A 1 681 ? -9.507 5.058 12.278 1.00 94.19 681 THR A O 1
ATOM 5313 N N . ASP A 1 682 ? -8.046 4.464 10.696 1.00 89.56 682 ASP A N 1
ATOM 5314 C CA . ASP A 1 682 ? -8.305 5.650 9.865 1.00 89.56 682 ASP A CA 1
ATOM 5315 C C . ASP A 1 682 ? -9.675 5.571 9.162 1.00 89.56 682 ASP A C 1
ATOM 5317 O O . ASP A 1 682 ? -10.210 4.479 8.934 1.00 89.56 682 ASP A O 1
ATOM 5321 N N . GLN A 1 683 ? -10.245 6.725 8.792 1.00 89.31 683 GLN A N 1
ATOM 5322 C CA . GLN A 1 683 ? -11.615 6.803 8.261 1.00 89.31 683 GLN A CA 1
ATOM 5323 C C . GLN A 1 683 ? -11.847 5.958 6.992 1.00 89.31 683 GLN A C 1
ATOM 5325 O O . GLN A 1 683 ? -12.948 5.442 6.808 1.00 89.31 683 GLN A O 1
ATOM 5330 N N . GLU A 1 684 ? -10.836 5.755 6.141 1.00 88.81 684 GLU A N 1
ATOM 5331 C CA . GLU A 1 684 ? -10.954 4.960 4.909 1.00 88.81 684 GLU A CA 1
ATOM 5332 C C . GLU A 1 684 ? -11.127 3.444 5.138 1.00 88.81 684 GLU A C 1
ATOM 5334 O O . GLU A 1 684 ? -11.438 2.714 4.197 1.00 88.81 684 GLU A O 1
ATOM 5339 N N . ASN A 1 685 ? -10.949 2.956 6.373 1.00 93.25 685 ASN A N 1
ATOM 5340 C CA . ASN A 1 685 ? -11.029 1.529 6.710 1.00 93.25 685 ASN A CA 1
ATOM 5341 C C . ASN A 1 685 ? -12.306 1.149 7.497 1.00 93.25 685 ASN A C 1
ATOM 5343 O O . ASN A 1 685 ? -12.495 -0.026 7.817 1.00 93.25 685 ASN A O 1
ATOM 5347 N N . ILE A 1 686 ? -13.182 2.106 7.847 1.00 94.50 686 ILE A N 1
ATOM 5348 C CA . ILE A 1 686 ? -14.386 1.833 8.666 1.00 94.50 686 ILE A CA 1
ATOM 5349 C C . ILE A 1 686 ? -15.378 0.937 7.908 1.00 94.50 686 ILE A C 1
ATOM 5351 O O . ILE A 1 686 ? -15.864 -0.077 8.419 1.00 94.50 686 ILE A O 1
ATOM 5355 N N . ASN A 1 687 ? -15.681 1.364 6.687 1.00 94.50 687 ASN A N 1
ATOM 5356 C CA . ASN A 1 687 ? -16.779 0.921 5.844 1.00 94.50 687 ASN A CA 1
ATOM 5357 C C . ASN A 1 687 ? -16.301 0.808 4.390 1.00 94.50 687 ASN A C 1
ATOM 5359 O O . ASN A 1 687 ? -15.164 1.154 4.067 1.00 94.50 687 ASN A O 1
ATOM 5363 N N . THR A 1 688 ? -17.168 0.321 3.507 1.00 91.94 688 THR A N 1
ATOM 5364 C CA . THR A 1 688 ? -16.856 0.114 2.093 1.00 91.94 688 THR A CA 1
ATOM 5365 C C . THR A 1 688 ? -16.524 1.435 1.392 1.00 91.94 688 THR A C 1
ATOM 5367 O O . THR A 1 688 ? -17.404 2.262 1.162 1.00 91.94 688 THR A O 1
ATOM 5370 N N . PHE A 1 689 ? -15.261 1.612 1.000 1.00 88.56 689 PHE A N 1
ATOM 5371 C CA . PHE A 1 689 ? -14.753 2.809 0.325 1.00 88.56 689 PHE A CA 1
ATOM 5372 C C . PHE A 1 689 ? -13.833 2.420 -0.840 1.00 88.56 689 PHE A C 1
ATOM 5374 O O . PHE A 1 689 ? -13.095 1.437 -0.757 1.00 88.56 689 PHE A O 1
ATOM 5381 N N . ARG A 1 690 ? -13.915 3.157 -1.958 1.00 81.94 690 ARG A N 1
ATOM 5382 C CA . ARG A 1 690 ? -13.217 2.857 -3.232 1.00 81.94 690 ARG A CA 1
ATOM 5383 C C . ARG A 1 690 ? -13.389 1.408 -3.720 1.00 81.94 690 ARG A C 1
ATOM 5385 O O . ARG A 1 690 ? -12.494 0.822 -4.318 1.00 81.94 690 ARG A O 1
ATOM 5392 N N . GLY A 1 691 ? -14.556 0.816 -3.461 1.00 80.38 691 GLY A N 1
ATOM 5393 C CA . GLY A 1 691 ? -14.875 -0.556 -3.868 1.00 80.38 691 GLY A CA 1
ATOM 5394 C C . GLY A 1 691 ? -14.193 -1.656 -3.045 1.00 80.38 691 GLY A C 1
ATOM 5395 O O . GLY A 1 691 ? -14.297 -2.818 -3.419 1.00 80.38 691 GLY A O 1
ATOM 5396 N N . MET A 1 692 ? -13.534 -1.332 -1.929 1.00 86.19 692 MET A N 1
ATOM 5397 C CA . MET A 1 692 ? -13.036 -2.315 -0.961 1.00 86.19 692 MET A CA 1
ATOM 5398 C C . MET A 1 692 ? -13.882 -2.251 0.306 1.00 86.19 692 MET A C 1
ATOM 5400 O O . MET A 1 692 ? -14.169 -1.162 0.796 1.00 86.19 692 MET A O 1
ATOM 5404 N N . SER A 1 693 ? -14.293 -3.405 0.829 1.00 91.06 693 SER A N 1
ATOM 5405 C CA . SER A 1 693 ? -15.045 -3.483 2.087 1.00 91.06 693 SER A CA 1
ATOM 5406 C C . SER A 1 693 ? -14.190 -3.064 3.276 1.00 91.06 693 SER A C 1
ATOM 5408 O O . SER A 1 693 ? -13.022 -3.441 3.356 1.00 91.06 693 SER A O 1
ATOM 5410 N N . GLY A 1 694 ? -14.789 -2.321 4.205 1.00 94.25 694 GLY A N 1
ATOM 5411 C CA . GLY A 1 694 ? -14.139 -1.915 5.440 1.00 94.25 694 GLY A CA 1
ATOM 5412 C C . GLY A 1 694 ? -14.207 -2.993 6.516 1.00 94.25 694 GLY A C 1
ATOM 5413 O O . GLY A 1 694 ? -14.798 -4.069 6.361 1.00 94.25 694 GLY A O 1
ATOM 5414 N N . ILE A 1 695 ? -13.605 -2.683 7.661 1.00 97.25 695 ILE A N 1
ATOM 5415 C CA . ILE A 1 695 ? -13.524 -3.600 8.798 1.00 97.25 695 ILE A CA 1
ATOM 5416 C C . ILE A 1 695 ? -14.925 -3.893 9.359 1.00 97.25 695 ILE A C 1
ATOM 5418 O O . ILE A 1 695 ? -15.169 -5.011 9.815 1.00 97.25 695 ILE A O 1
ATOM 5422 N N . SER A 1 696 ? -15.873 -2.947 9.292 1.00 97.00 696 SER A N 1
ATOM 5423 C CA . SER A 1 696 ? -17.226 -3.175 9.811 1.00 97.00 696 SER A CA 1
ATOM 5424 C C . SER A 1 696 ? -18.001 -4.197 8.971 1.00 97.00 696 SER A C 1
ATOM 5426 O O . SER A 1 696 ? -18.669 -5.057 9.544 1.00 97.00 696 SER A O 1
ATOM 5428 N N . GLU A 1 697 ? -17.898 -4.181 7.636 1.00 95.50 697 GLU A N 1
ATOM 5429 C CA . GLU A 1 697 ? -18.498 -5.219 6.791 1.00 95.50 697 GLU A CA 1
ATOM 5430 C C . GLU A 1 697 ? -17.788 -6.557 6.981 1.00 95.50 697 GLU A C 1
ATOM 5432 O O . GLU A 1 697 ? -18.448 -7.577 7.142 1.00 95.50 697 GLU A O 1
ATOM 5437 N N . MET A 1 698 ? -16.455 -6.559 7.023 1.00 95.88 698 MET A N 1
ATOM 5438 C CA . MET A 1 698 ? -15.662 -7.788 7.137 1.00 95.88 698 MET A CA 1
ATOM 5439 C C . MET A 1 698 ? -15.800 -8.501 8.489 1.00 95.88 698 MET A C 1
ATOM 5441 O O . MET A 1 698 ? -15.536 -9.699 8.566 1.00 95.88 698 MET A O 1
ATOM 5445 N N . GLN A 1 699 ? -16.211 -7.792 9.545 1.00 95.75 699 GLN A N 1
ATOM 5446 C CA . GLN A 1 699 ? -16.353 -8.331 10.905 1.00 95.75 699 GLN A CA 1
ATOM 5447 C C . GLN A 1 699 ? -17.798 -8.306 11.440 1.00 95.75 699 GLN A C 1
ATOM 5449 O O . GLN A 1 699 ? -18.038 -8.695 12.584 1.00 95.75 699 GLN A O 1
ATOM 5454 N N . GLY A 1 700 ? -18.774 -7.862 10.638 1.00 95.06 700 GLY A N 1
ATOM 5455 C CA . GLY A 1 700 ? -20.188 -7.780 11.035 1.00 95.06 700 GLY A CA 1
ATOM 5456 C C . GLY A 1 700 ? -20.475 -6.729 12.116 1.00 95.06 700 GLY A C 1
ATOM 5457 O O . GLY A 1 700 ? -21.411 -6.891 12.897 1.00 95.06 700 GLY A O 1
ATOM 5458 N N . GLY A 1 701 ? -19.646 -5.687 12.201 1.00 96.62 701 GLY A N 1
ATOM 5459 C CA . GLY A 1 701 ? -19.788 -4.582 13.152 1.00 96.62 701 GLY A CA 1
ATOM 5460 C C . GLY A 1 701 ? -20.547 -3.378 12.587 1.00 96.62 701 GLY A C 1
ATOM 5461 O O . GLY A 1 701 ? -20.989 -3.382 11.440 1.00 96.62 701 GLY A O 1
ATOM 5462 N N . ILE A 1 702 ? -20.649 -2.325 13.400 1.00 98.31 702 ILE A N 1
ATOM 5463 C CA . ILE A 1 702 ? -21.181 -1.004 13.018 1.00 98.31 702 ILE A CA 1
ATOM 5464 C C . ILE A 1 702 ? -20.025 -0.000 12.924 1.00 98.31 702 ILE A C 1
ATOM 5466 O O . ILE A 1 702 ? -19.149 0.012 13.789 1.00 98.31 702 ILE A O 1
ATOM 5470 N N . GLY A 1 703 ? -20.016 0.837 11.889 1.00 97.69 703 GLY A N 1
ATOM 5471 C CA . GLY A 1 703 ? -19.052 1.916 11.688 1.00 97.69 703 GLY A CA 1
ATOM 5472 C C . GLY A 1 703 ? -19.489 3.249 12.300 1.00 97.69 703 GLY A C 1
ATOM 5473 O O . GLY A 1 703 ? -20.592 3.728 12.046 1.00 97.69 703 GLY A O 1
ATOM 5474 N N . LEU A 1 704 ? -18.604 3.881 13.071 1.00 96.94 704 LEU A N 1
ATOM 5475 C CA . LEU A 1 704 ? -18.773 5.217 13.639 1.00 96.94 704 LEU A CA 1
ATOM 5476 C C . LEU A 1 704 ? -17.619 6.124 13.202 1.00 96.94 704 LEU A C 1
ATOM 5478 O O . LEU A 1 704 ? -16.463 5.923 13.580 1.00 96.94 704 LEU A O 1
ATOM 5482 N N . ARG A 1 705 ? -17.941 7.161 12.436 1.00 93.94 705 ARG A N 1
ATOM 5483 C CA . ARG A 1 705 ? -16.986 8.158 11.952 1.00 93.94 705 ARG A CA 1
ATOM 5484 C C . ARG A 1 705 ? -16.999 9.367 12.886 1.00 93.94 705 ARG A C 1
ATOM 5486 O O . ARG A 1 705 ? -18.037 10.009 13.038 1.00 93.94 705 ARG A O 1
ATOM 5493 N N . ILE A 1 706 ? -15.877 9.654 13.548 1.00 92.38 706 ILE A N 1
ATOM 5494 C CA . ILE A 1 706 ? -15.795 10.763 14.509 1.00 92.38 706 ILE A CA 1
ATOM 5495 C C . ILE A 1 706 ? -15.145 11.975 13.839 1.00 92.38 706 ILE A C 1
ATOM 5497 O O . ILE A 1 706 ? -13.988 11.926 13.426 1.00 92.38 706 ILE A O 1
ATOM 5501 N N . GLU A 1 707 ? -15.884 13.079 13.771 1.00 87.44 707 GLU A N 1
ATOM 5502 C CA . GLU A 1 707 ? -15.380 14.375 13.326 1.00 87.44 707 GLU A CA 1
ATOM 5503 C C . GLU A 1 707 ? -15.109 15.304 14.508 1.00 87.44 707 GLU A C 1
ATOM 5505 O O . GLU A 1 707 ? -15.887 15.376 15.459 1.00 87.44 707 GLU A O 1
ATOM 5510 N N . GLU A 1 708 ? -14.035 16.083 14.413 1.00 87.00 708 GLU A N 1
ATOM 5511 C CA . GLU A 1 708 ? -13.877 17.279 15.237 1.00 87.00 708 GLU A CA 1
ATOM 5512 C C . GLU A 1 708 ? -14.545 18.475 14.567 1.00 87.00 708 GLU A C 1
ATOM 5514 O O . GLU A 1 708 ? -14.298 18.752 13.389 1.00 87.00 708 GLU A O 1
ATOM 5519 N N . VAL A 1 709 ? -15.350 19.174 15.364 1.00 86.25 709 VAL A N 1
ATOM 5520 C CA . VAL A 1 709 ? -16.056 20.416 15.030 1.00 86.25 709 VAL A CA 1
ATOM 5521 C C . VAL A 1 709 ? -15.666 21.513 16.027 1.00 86.25 709 VAL A C 1
ATOM 5523 O O . VAL A 1 709 ? -15.038 21.228 17.055 1.00 86.25 709 VAL A O 1
ATOM 5526 N N . LEU A 1 710 ? -15.977 22.773 15.720 1.00 84.69 710 LEU A N 1
ATOM 5527 C CA . LEU A 1 710 ? -15.528 23.918 16.516 1.00 84.69 710 LEU A CA 1
ATOM 5528 C C . LEU A 1 710 ? -16.181 23.942 17.920 1.00 84.69 710 LEU A C 1
ATOM 5530 O O . LEU A 1 710 ? -17.261 23.379 18.106 1.00 84.69 710 LEU A O 1
ATOM 5534 N N . PRO A 1 711 ? -15.561 24.574 18.940 1.00 85.00 711 PRO A N 1
ATOM 5535 C CA . PRO A 1 711 ? -16.083 24.599 20.317 1.00 85.00 711 PRO A CA 1
ATOM 5536 C C . PRO A 1 711 ? -17.492 25.185 20.489 1.00 85.00 711 PRO A C 1
ATOM 5538 O O . PRO A 1 711 ? -18.163 24.876 21.472 1.00 85.00 711 PRO A O 1
ATOM 5541 N N . GLU A 1 712 ? -17.907 26.062 19.577 1.00 86.06 712 GLU A N 1
ATOM 5542 C CA . GLU A 1 712 ? -19.235 26.675 19.501 1.00 86.06 712 GLU A CA 1
ATOM 5543 C C . GLU A 1 712 ? -20.309 25.772 18.869 1.00 86.06 712 GLU A C 1
ATOM 5545 O O . GLU A 1 712 ? -21.503 26.052 19.002 1.00 86.06 712 GLU A O 1
ATOM 5550 N N . GLU A 1 713 ? -19.908 24.694 18.194 1.00 87.25 713 GLU A N 1
ATOM 5551 C CA . GLU A 1 713 ? -20.821 23.705 17.626 1.00 87.25 713 GLU A CA 1
ATOM 5552 C C . GLU A 1 713 ? -21.327 22.736 18.711 1.00 87.25 713 GLU A C 1
ATOM 5554 O O . GLU A 1 713 ? -20.815 22.670 19.830 1.00 87.25 713 GLU A O 1
ATOM 5559 N N . SER A 1 714 ? -22.390 21.990 18.409 1.00 87.31 714 SER A N 1
ATOM 5560 C CA . SER A 1 714 ? -22.988 21.034 19.351 1.00 87.31 714 SER A CA 1
ATOM 5561 C C . SER A 1 714 ? -22.503 19.612 19.088 1.00 87.31 714 SER A C 1
ATOM 5563 O O . SER A 1 714 ? -22.243 19.240 17.948 1.00 87.31 714 SER A O 1
ATOM 5565 N N . LEU A 1 715 ? -22.427 18.789 20.140 1.00 91.81 715 LEU A N 1
ATOM 5566 C CA . LEU A 1 715 ? -22.214 17.353 19.969 1.00 91.81 715 LEU A CA 1
ATOM 5567 C C . LEU A 1 715 ? -23.446 16.757 19.283 1.00 91.81 715 LEU A C 1
ATOM 5569 O O . LEU A 1 715 ? -24.548 16.849 19.822 1.00 91.81 715 LEU A O 1
ATOM 5573 N N . LEU A 1 716 ? -23.244 16.151 18.114 1.00 92.75 716 LEU A N 1
ATOM 5574 C CA . LEU A 1 716 ? -24.301 15.577 17.283 1.00 92.75 716 LEU A CA 1
ATOM 5575 C C . LEU A 1 716 ? -23.968 14.123 16.942 1.00 92.75 716 LEU A C 1
ATOM 5577 O O . LEU A 1 716 ? -22.853 13.827 16.519 1.00 92.75 716 LEU A O 1
ATOM 5581 N N . ILE A 1 717 ? -24.952 13.236 17.102 1.00 94.44 717 ILE A N 1
ATOM 5582 C CA . ILE A 1 717 ? -24.922 11.850 16.626 1.00 94.44 717 ILE A CA 1
ATOM 5583 C C . ILE A 1 717 ? -26.053 11.673 15.614 1.00 94.44 717 ILE A C 1
ATOM 5585 O O . ILE A 1 717 ? -27.213 11.953 15.921 1.00 94.44 717 ILE A O 1
ATOM 5589 N N . GLU A 1 718 ? -25.728 11.180 14.421 1.00 94.38 718 GLU A N 1
ATOM 5590 C CA . GLU A 1 718 ? -26.703 10.885 13.369 1.00 94.38 718 GLU A CA 1
ATOM 5591 C C . GLU A 1 718 ? -26.264 9.706 12.483 1.00 94.38 718 GLU A C 1
ATOM 5593 O O . GLU A 1 718 ? -25.167 9.165 12.632 1.00 94.38 718 GLU A O 1
ATOM 5598 N N . THR A 1 719 ? -27.139 9.274 11.571 1.00 94.62 719 THR A N 1
ATOM 5599 C CA . THR A 1 719 ? -26.754 8.397 10.454 1.00 94.62 719 THR A CA 1
ATOM 5600 C C . THR A 1 719 ? -25.782 9.148 9.552 1.00 94.62 719 THR A C 1
ATOM 5602 O O . THR A 1 719 ? -26.032 10.306 9.216 1.00 94.62 719 THR A O 1
ATOM 5605 N N . ASP A 1 720 ? -24.677 8.510 9.168 1.00 93.69 720 ASP A N 1
ATOM 5606 C CA . ASP A 1 720 ? -23.644 9.192 8.391 1.00 93.69 720 ASP A CA 1
ATOM 5607 C C . ASP A 1 720 ? -24.142 9.583 6.990 1.00 93.69 720 ASP A C 1
ATOM 5609 O O . ASP A 1 720 ? -24.816 8.817 6.299 1.00 93.69 720 ASP A O 1
ATOM 5613 N N . ARG A 1 721 ? -23.795 10.802 6.566 1.00 90.62 721 ARG A N 1
ATOM 5614 C CA . ARG A 1 721 ? -24.177 11.365 5.258 1.00 90.62 721 ARG A CA 1
ATOM 5615 C C . ARG A 1 721 ? -23.090 11.195 4.192 1.00 90.62 721 ARG A C 1
ATOM 5617 O O . ARG A 1 721 ? -23.327 11.510 3.029 1.00 90.62 721 ARG A O 1
ATOM 5624 N N . GLY A 1 722 ? -21.925 10.688 4.588 1.00 89.19 722 GLY A N 1
ATOM 5625 C CA . GLY A 1 722 ? -20.686 10.701 3.826 1.00 89.19 722 GLY A CA 1
ATOM 5626 C C . GLY A 1 722 ? -19.942 12.040 3.851 1.00 89.19 722 GLY A C 1
ATOM 5627 O O . GLY A 1 722 ? -20.495 13.076 4.224 1.00 89.19 722 GLY A O 1
ATOM 5628 N N . ILE A 1 723 ? -18.675 12.004 3.435 1.00 87.50 723 ILE A N 1
ATOM 5629 C CA . ILE A 1 723 ? -17.825 13.172 3.151 1.00 87.50 723 ILE A CA 1
ATOM 5630 C C . ILE A 1 723 ? -17.076 13.000 1.828 1.00 87.50 723 ILE A C 1
ATOM 5632 O O . ILE A 1 723 ? -16.782 11.882 1.410 1.00 87.50 723 ILE A O 1
ATOM 5636 N N . GLU A 1 724 ? -16.735 14.116 1.188 1.00 85.81 724 GLU A N 1
ATOM 5637 C CA . GLU A 1 724 ? -15.938 14.139 -0.041 1.00 85.81 724 GLU A CA 1
ATOM 5638 C C . GLU A 1 724 ? -14.445 13.951 0.275 1.00 85.81 724 GLU A C 1
ATOM 5640 O O . GLU A 1 724 ? -13.871 14.650 1.113 1.00 85.81 724 GLU A O 1
ATOM 5645 N N . VAL A 1 725 ? -13.804 12.999 -0.405 1.00 82.31 725 VAL A N 1
ATOM 5646 C CA . VAL A 1 725 ? -12.382 12.666 -0.258 1.00 82.31 725 VAL A CA 1
ATOM 5647 C C . VAL A 1 725 ? -11.747 12.614 -1.646 1.00 82.31 725 VAL A C 1
ATOM 5649 O O . VAL A 1 725 ? -12.109 11.777 -2.472 1.00 82.31 725 VAL A O 1
ATOM 5652 N N . GLY A 1 726 ? -10.797 13.510 -1.926 1.00 75.38 726 GLY A N 1
ATOM 5653 C CA . GLY A 1 726 ? -10.114 13.588 -3.223 1.00 75.38 726 GLY A CA 1
ATOM 5654 C C . GLY A 1 726 ? -9.491 12.260 -3.646 1.00 75.38 726 GLY A C 1
ATOM 5655 O O . GLY A 1 726 ? -8.938 11.553 -2.802 1.00 75.38 726 GLY A O 1
ATOM 5656 N N . ARG A 1 727 ? -9.542 11.929 -4.946 1.00 71.88 727 ARG A N 1
ATOM 5657 C CA . ARG A 1 727 ? -9.173 10.589 -5.472 1.00 71.88 727 ARG A CA 1
ATOM 5658 C C . ARG A 1 727 ? -7.725 10.143 -5.217 1.00 71.88 727 ARG A C 1
ATOM 5660 O O . ARG A 1 727 ? -7.416 8.966 -5.371 1.00 71.88 727 ARG A O 1
ATOM 5667 N N . GLY A 1 728 ? -6.865 11.063 -4.785 1.00 67.56 728 GLY A N 1
ATOM 5668 C CA . GLY A 1 728 ? -5.514 10.762 -4.324 1.00 67.56 728 GLY A CA 1
ATOM 5669 C C . GLY A 1 728 ? -4.563 10.361 -5.443 1.00 67.56 728 GLY A C 1
ATOM 5670 O O . GLY A 1 728 ? -4.727 10.784 -6.590 1.00 67.56 728 GLY A O 1
ATOM 5671 N N . PHE A 1 729 ? -3.563 9.545 -5.113 1.00 59.31 729 PHE A N 1
ATOM 5672 C CA . PHE A 1 729 ? -2.613 9.016 -6.093 1.00 59.31 729 PHE A CA 1
ATOM 5673 C C . PHE A 1 729 ? -3.193 7.763 -6.771 1.00 59.31 729 PHE A C 1
ATOM 5675 O O . PHE A 1 729 ? -2.771 6.636 -6.511 1.00 59.31 729 PHE A O 1
ATOM 5682 N N . ALA A 1 730 ? -4.225 7.953 -7.598 1.00 52.97 730 ALA A N 1
ATOM 5683 C CA . ALA A 1 730 ? -4.939 6.881 -8.293 1.00 52.97 730 ALA A CA 1
ATOM 5684 C C . ALA A 1 730 ? -4.408 6.642 -9.719 1.00 52.97 730 ALA A C 1
ATOM 5686 O O . ALA A 1 730 ? -4.093 7.580 -10.444 1.00 52.97 730 ALA A O 1
ATOM 5687 N N . THR A 1 731 ? -4.369 5.376 -10.142 1.00 42.53 731 THR A N 1
ATOM 5688 C CA . THR A 1 731 ? -3.843 4.938 -11.452 1.00 42.53 731 THR A CA 1
ATOM 5689 C C . THR A 1 731 ? -4.929 4.590 -12.484 1.00 42.53 731 THR A C 1
ATOM 5691 O O . THR A 1 731 ? -4.626 3.991 -13.515 1.00 42.53 731 THR A O 1
ATOM 5694 N N . GLN A 1 732 ? -6.200 4.931 -12.229 1.00 40.22 732 GLN A N 1
ATOM 5695 C CA . GLN A 1 732 ? -7.321 4.637 -13.137 1.00 40.22 732 GLN A CA 1
ATOM 5696 C C . GLN A 1 732 ? -7.698 5.830 -14.042 1.00 40.22 732 GLN A C 1
ATOM 5698 O O . GLN A 1 732 ? -7.539 6.974 -13.617 1.00 40.22 732 GLN A O 1
ATOM 5703 N N . PRO A 1 733 ? -8.219 5.594 -15.268 1.00 38.50 733 PRO A N 1
ATOM 5704 C CA . PRO A 1 733 ? -8.541 6.663 -16.219 1.00 38.50 733 PRO A CA 1
ATOM 5705 C C . PRO A 1 733 ? -9.702 7.582 -15.806 1.00 38.50 733 PRO A C 1
ATOM 5707 O O . PRO A 1 733 ? -10.633 7.182 -15.106 1.00 38.50 733 PRO A O 1
ATOM 5710 N N . GLU A 1 734 ? -9.680 8.802 -16.343 1.00 44.38 734 GLU A N 1
ATOM 5711 C CA . GLU A 1 734 ? -10.600 9.917 -16.072 1.00 44.38 734 GLU A CA 1
ATOM 5712 C C . GLU A 1 734 ? -12.002 9.725 -16.702 1.00 44.38 734 GLU A C 1
ATOM 5714 O O . GLU A 1 734 ? -12.409 10.464 -17.595 1.00 44.38 734 GLU A O 1
ATOM 5719 N N . LEU A 1 735 ? -12.756 8.708 -16.262 1.00 39.50 735 LEU A N 1
ATOM 5720 C CA . LEU A 1 735 ? -14.079 8.356 -16.818 1.00 39.50 735 LEU A CA 1
ATOM 5721 C C . LEU A 1 735 ? -15.285 8.692 -15.919 1.00 39.50 735 LEU A C 1
ATOM 5723 O O . LEU A 1 735 ? -16.421 8.383 -16.277 1.00 39.50 735 LEU A O 1
ATOM 5727 N N . THR A 1 736 ? -15.069 9.345 -14.776 1.00 40.31 736 THR A N 1
ATOM 5728 C CA . THR A 1 736 ? -16.136 9.817 -13.875 1.00 40.31 736 THR A CA 1
ATOM 5729 C C . THR A 1 736 ? -15.905 11.262 -13.453 1.00 40.31 736 THR A C 1
ATOM 5731 O O . THR A 1 736 ? -14.952 11.563 -12.731 1.00 40.31 736 THR A O 1
ATOM 5734 N N . ASP A 1 737 ? -16.820 12.125 -13.895 1.00 41.03 737 ASP A N 1
ATOM 5735 C CA . ASP A 1 737 ? -16.856 13.571 -13.662 1.00 41.03 737 ASP A CA 1
ATOM 5736 C C . ASP A 1 737 ? -16.773 13.898 -12.153 1.00 41.03 737 ASP A C 1
ATOM 5738 O O . ASP A 1 737 ? -17.566 13.385 -11.360 1.00 41.03 737 ASP A O 1
ATOM 5742 N N . GLY A 1 738 ? -15.778 14.696 -11.743 1.00 54.91 738 GLY A N 1
ATOM 5743 C CA . GLY A 1 738 ? -15.514 15.062 -10.340 1.00 54.91 738 GLY A CA 1
ATOM 5744 C C . GLY A 1 738 ? -14.120 14.683 -9.803 1.00 54.91 738 GLY A C 1
ATOM 5745 O O . GLY A 1 738 ? -13.525 13.680 -10.188 1.00 54.91 738 GLY A O 1
ATOM 5746 N N . ASN A 1 739 ? -13.596 15.493 -8.873 1.00 66.56 739 ASN A N 1
ATOM 5747 C CA . ASN A 1 739 ? -12.237 15.366 -8.309 1.00 66.56 739 ASN A CA 1
ATOM 5748 C C . ASN A 1 739 ? -12.122 14.416 -7.090 1.00 66.56 739 ASN A C 1
ATOM 5750 O O . ASN A 1 739 ? -11.019 14.199 -6.575 1.00 66.56 739 ASN A O 1
ATOM 5754 N N . PHE A 1 740 ? -13.240 13.872 -6.606 1.00 75.94 740 PHE A N 1
ATOM 5755 C CA . PHE A 1 740 ? -13.347 13.157 -5.332 1.00 75.94 740 PHE A CA 1
ATOM 5756 C C . PHE A 1 740 ? -14.154 11.855 -5.440 1.00 75.94 740 PHE A C 1
ATOM 5758 O O . PHE A 1 740 ? -14.752 11.549 -6.476 1.00 75.94 740 PHE A O 1
ATOM 5765 N N . ASP A 1 741 ? -14.156 11.111 -4.335 1.00 82.00 741 ASP A N 1
ATOM 5766 C CA . ASP A 1 741 ? -15.036 9.988 -4.018 1.00 82.00 741 ASP A CA 1
ATOM 5767 C C . ASP A 1 741 ? -15.767 10.291 -2.699 1.00 82.00 741 ASP A C 1
ATOM 5769 O O . ASP A 1 741 ? -15.237 11.021 -1.858 1.00 82.00 741 ASP A O 1
ATOM 5773 N N . THR A 1 742 ? -16.947 9.712 -2.467 1.00 86.75 742 THR A N 1
ATOM 5774 C CA . THR A 1 742 ? -17.646 9.859 -1.179 1.00 86.75 742 THR A CA 1
ATOM 5775 C C . THR A 1 742 ? -17.277 8.722 -0.226 1.00 86.75 742 THR A C 1
ATOM 5777 O O . THR A 1 742 ? -17.492 7.547 -0.529 1.00 86.75 742 THR A O 1
ATOM 5780 N N . LEU A 1 743 ? -16.733 9.066 0.941 1.00 88.62 743 LEU A N 1
ATOM 5781 C CA . LEU A 1 743 ? -16.463 8.146 2.045 1.00 88.62 743 LEU A CA 1
ATOM 5782 C C . LEU A 1 743 ? -17.665 8.139 2.988 1.00 88.62 743 LEU A C 1
ATOM 5784 O O . LEU A 1 743 ? -18.000 9.180 3.544 1.00 88.62 743 LEU A O 1
ATOM 5788 N N . HIS A 1 744 ? -18.283 6.973 3.177 1.00 90.50 744 HIS A N 1
ATOM 5789 C CA . HIS A 1 744 ? -19.427 6.762 4.071 1.00 90.50 744 HIS A CA 1
ATOM 5790 C C . HIS A 1 744 ? -19.054 5.921 5.298 1.00 90.50 744 HIS A C 1
ATOM 5792 O O . HIS A 1 744 ? -18.142 5.097 5.239 1.00 90.50 744 HIS A O 1
ATOM 5798 N N . ALA A 1 745 ? -19.816 6.079 6.378 1.00 94.75 745 ALA A N 1
ATOM 5799 C CA . ALA A 1 745 ? -19.913 5.137 7.493 1.00 94.75 745 ALA A CA 1
ATOM 5800 C C . ALA A 1 745 ? -21.384 4.738 7.749 1.00 94.75 745 ALA A C 1
ATOM 5802 O O . ALA A 1 745 ? -22.266 5.104 6.975 1.00 94.75 745 ALA A O 1
ATOM 5803 N N . ASP A 1 746 ? -21.679 4.008 8.831 1.00 96.56 746 ASP A N 1
ATOM 5804 C CA . ASP A 1 746 ? -23.069 3.810 9.280 1.00 96.56 746 ASP A CA 1
ATOM 5805 C C . ASP A 1 746 ? -23.581 5.005 10.107 1.00 96.56 746 ASP A C 1
ATOM 5807 O O . ASP A 1 746 ? -24.711 5.470 9.939 1.00 96.56 746 ASP A O 1
ATOM 5811 N N . LEU A 1 747 ? -22.744 5.505 11.020 1.00 96.25 747 LEU A N 1
ATOM 5812 C CA . LEU A 1 747 ? -23.052 6.583 11.960 1.00 96.25 747 LEU A CA 1
ATOM 5813 C C . LEU A 1 747 ? -21.939 7.635 11.968 1.00 96.25 747 LEU A C 1
ATOM 5815 O O . LEU A 1 747 ? -20.760 7.309 11.804 1.00 96.25 747 LEU A O 1
ATOM 5819 N N . SER A 1 748 ? -22.305 8.884 12.243 1.00 94.06 748 SER A N 1
ATOM 5820 C CA . SER A 1 748 ? -21.365 9.975 12.501 1.00 94.06 748 SER A CA 1
ATOM 5821 C C . SER A 1 748 ? -21.486 10.491 13.939 1.00 94.06 748 SER A C 1
ATOM 5823 O O . SER A 1 748 ? -22.544 10.415 14.572 1.00 94.06 748 SER A O 1
ATOM 5825 N N . LEU A 1 749 ? -20.378 11.013 14.465 1.00 93.75 749 LEU A N 1
ATOM 5826 C CA . LEU A 1 749 ? -20.320 11.772 15.713 1.00 93.75 749 LEU A CA 1
ATOM 5827 C C . LEU A 1 749 ? -19.505 13.044 15.479 1.00 93.75 749 LEU A C 1
ATOM 5829 O O . LEU A 1 749 ? -18.295 12.974 15.277 1.00 93.75 749 LEU A O 1
ATOM 5833 N N . GLN A 1 750 ? -20.154 14.200 15.559 1.00 92.12 750 GLN A N 1
ATOM 5834 C CA . GLN A 1 750 ? -19.482 15.496 15.626 1.00 92.12 750 GLN A CA 1
ATOM 5835 C C . GLN A 1 750 ? -19.123 15.792 17.086 1.00 92.12 750 GLN A C 1
ATOM 5837 O O . GLN A 1 750 ? -19.994 15.778 17.958 1.00 92.12 750 GLN A O 1
ATOM 5842 N N . MET A 1 751 ? -17.844 16.047 17.368 1.00 91.31 751 MET A N 1
ATOM 5843 C CA . MET A 1 751 ? -17.336 16.320 18.713 1.00 91.31 751 MET A CA 1
ATOM 5844 C C . MET A 1 751 ? -16.712 17.726 18.812 1.00 91.31 751 MET A C 1
ATOM 5846 O O . MET A 1 751 ? -15.616 17.936 18.288 1.00 91.31 751 MET A O 1
ATOM 5850 N N . PRO A 1 752 ? -17.356 18.669 19.529 1.00 90.00 752 PRO A N 1
ATOM 5851 C CA . PRO A 1 752 ? -16.812 20.003 19.783 1.00 90.00 752 PRO A CA 1
ATOM 5852 C C . PRO A 1 752 ? -15.526 19.948 20.611 1.00 90.00 752 PRO A C 1
ATOM 5854 O O . PRO A 1 752 ? -15.523 19.450 21.748 1.00 90.00 752 PRO A O 1
ATOM 5857 N N . LEU A 1 753 ? -14.432 20.455 20.038 1.00 85.31 753 LEU A N 1
ATOM 5858 C CA . LEU A 1 753 ? -13.096 20.473 20.639 1.00 85.31 753 LEU A CA 1
ATOM 5859 C C . LEU A 1 753 ? -12.307 21.730 20.219 1.00 85.31 753 LEU A C 1
ATOM 5861 O O . LEU A 1 753 ? -12.513 22.257 19.128 1.00 85.31 753 LEU A O 1
ATOM 5865 N N . PRO A 1 754 ? -11.396 22.241 21.072 1.00 79.19 754 PRO A N 1
ATOM 5866 C CA . PRO A 1 754 ? -10.556 23.383 20.726 1.00 79.19 754 PRO A CA 1
ATOM 5867 C C . PRO A 1 754 ? -9.555 23.023 19.624 1.00 79.19 754 PRO A C 1
ATOM 5869 O O . PRO A 1 754 ? -8.954 21.949 19.650 1.00 79.19 754 PRO A O 1
ATOM 5872 N N . LEU A 1 755 ? -9.325 23.959 18.699 1.00 74.31 755 LEU A N 1
ATOM 5873 C CA . LEU A 1 755 ? -8.283 23.834 17.680 1.00 74.31 755 LEU A CA 1
ATOM 5874 C C . LEU A 1 755 ? -6.909 23.638 18.342 1.00 74.31 755 LEU A C 1
ATOM 5876 O O . LEU A 1 755 ? -6.507 24.413 19.212 1.00 74.31 755 LEU A O 1
ATOM 5880 N N . LEU A 1 756 ? -6.190 22.593 17.928 1.00 75.31 756 LEU A N 1
ATOM 5881 C CA . LEU A 1 756 ? -4.911 22.211 18.524 1.00 75.31 756 LEU A CA 1
ATOM 5882 C C . LEU A 1 756 ? -3.741 22.921 17.834 1.00 75.31 756 LEU A C 1
ATOM 5884 O O . LEU A 1 756 ? -3.438 22.653 16.670 1.00 75.31 756 LEU A O 1
ATOM 5888 N N . GLU A 1 757 ? -3.030 23.774 18.572 1.00 75.31 757 GLU A N 1
ATOM 5889 C CA . GLU A 1 757 ? -1.753 24.331 18.120 1.00 75.31 757 GLU A CA 1
ATOM 5890 C C . GLU A 1 757 ? -0.677 23.230 18.079 1.00 75.31 757 GLU A C 1
ATOM 5892 O O . GLU A 1 757 ? -0.262 22.685 19.107 1.00 75.31 757 GLU A O 1
ATOM 5897 N N . LYS A 1 758 ? -0.218 22.883 16.871 1.00 77.69 758 LYS A N 1
ATOM 5898 C CA . LYS A 1 758 ? 0.787 21.834 16.644 1.00 77.69 758 LYS A CA 1
ATOM 5899 C C . LYS A 1 758 ? 2.197 22.416 16.817 1.00 77.69 758 LYS A C 1
ATOM 5901 O O . LYS A 1 758 ? 2.642 23.231 16.012 1.00 77.69 758 LYS A O 1
ATOM 5906 N N . THR A 1 759 ? 2.935 21.978 17.841 1.00 82.88 759 THR A N 1
ATOM 5907 C CA . THR A 1 759 ? 4.346 22.387 18.016 1.00 82.88 759 THR A CA 1
ATOM 5908 C C . THR A 1 759 ? 5.227 21.835 16.878 1.00 82.88 759 THR A C 1
ATOM 5910 O O . THR A 1 759 ? 4.844 20.854 16.230 1.00 82.88 759 THR A O 1
ATOM 5913 N N . PRO A 1 760 ? 6.429 22.391 16.621 1.00 83.38 760 PRO A N 1
ATOM 5914 C CA . PRO A 1 760 ? 7.342 21.856 15.605 1.00 83.38 760 PRO A CA 1
ATOM 5915 C C . PRO A 1 760 ? 7.660 20.363 15.795 1.00 83.38 760 PRO A C 1
ATOM 5917 O O . PRO A 1 760 ? 7.736 19.615 14.824 1.00 83.38 760 PRO A O 1
ATOM 5920 N N . GLU A 1 761 ? 7.766 19.907 17.044 1.00 81.75 761 GLU A N 1
ATOM 5921 C CA . GLU A 1 761 ? 8.034 18.514 17.417 1.00 81.75 761 GLU A CA 1
ATOM 5922 C C . GLU A 1 761 ? 6.792 17.617 17.305 1.00 81.75 761 GLU A C 1
ATOM 5924 O O . GLU A 1 761 ? 6.929 16.393 17.302 1.00 81.75 761 GLU A O 1
ATOM 5929 N N . ALA A 1 762 ? 5.589 18.198 17.253 1.00 81.19 762 ALA A N 1
ATOM 5930 C CA . ALA A 1 762 ? 4.351 17.493 16.928 1.00 81.19 762 ALA A CA 1
ATOM 5931 C C . ALA A 1 762 ? 4.190 17.357 15.405 1.00 81.19 762 ALA A C 1
ATOM 5933 O O . ALA A 1 762 ? 3.868 16.275 14.922 1.00 81.19 762 ALA A O 1
ATOM 5934 N N . LEU A 1 763 ? 4.507 18.409 14.638 1.00 84.88 763 LEU A N 1
ATOM 5935 C CA . LEU A 1 763 ? 4.531 18.374 13.170 1.00 84.88 763 LEU A CA 1
ATOM 5936 C C . LEU A 1 763 ? 5.578 17.386 12.631 1.00 84.88 763 LEU A C 1
ATOM 5938 O O . LEU A 1 763 ? 5.282 16.632 11.708 1.00 84.88 763 LEU A O 1
ATOM 5942 N N . ASP A 1 764 ? 6.770 17.330 13.236 1.00 83.69 764 ASP A N 1
ATOM 5943 C CA . ASP A 1 764 ? 7.804 16.344 12.884 1.00 83.69 764 ASP A CA 1
ATOM 5944 C C . ASP A 1 764 ? 7.364 14.895 13.191 1.00 83.69 764 ASP A C 1
ATOM 5946 O O . ASP A 1 764 ? 7.702 13.978 12.448 1.00 83.69 764 ASP A O 1
ATOM 5950 N N . ARG A 1 765 ? 6.538 14.677 14.225 1.00 81.06 765 ARG A N 1
ATOM 5951 C CA . ARG A 1 765 ? 5.958 13.355 14.536 1.00 81.06 765 ARG A CA 1
ATOM 5952 C C . ARG A 1 765 ? 4.781 12.966 13.645 1.00 81.06 765 ARG A C 1
ATOM 5954 O O . ARG A 1 765 ? 4.656 11.789 13.316 1.00 81.06 765 ARG A O 1
ATOM 5961 N N . LEU A 1 766 ? 3.926 13.923 13.285 1.00 83.50 766 LEU A N 1
ATOM 5962 C CA . LEU A 1 766 ? 2.772 13.703 12.411 1.00 83.50 766 LEU A CA 1
ATOM 5963 C C . LEU A 1 766 ? 3.233 13.387 10.983 1.00 83.50 766 LEU A C 1
ATOM 5965 O O . LEU A 1 766 ? 2.856 12.369 10.417 1.00 83.50 766 LEU A O 1
ATOM 5969 N N . LEU A 1 767 ? 4.113 14.219 10.427 1.00 86.94 767 LEU A N 1
ATOM 5970 C CA . LEU A 1 767 ? 4.646 14.053 9.078 1.00 86.94 767 LEU A CA 1
ATOM 5971 C C . LEU A 1 767 ? 5.867 13.121 9.106 1.00 86.94 767 LEU A C 1
ATOM 5973 O O . LEU A 1 767 ? 6.977 13.576 8.857 1.00 86.94 767 LEU A O 1
ATOM 5977 N N . TYR A 1 768 ? 5.729 11.847 9.481 1.00 80.56 768 TYR A N 1
ATOM 5978 C CA . TYR A 1 768 ? 6.885 10.962 9.733 1.00 80.56 768 TYR A CA 1
ATOM 5979 C C . TYR A 1 768 ? 7.540 10.361 8.467 1.00 80.56 768 TYR A C 1
ATOM 5981 O O . TYR A 1 768 ? 8.744 10.102 8.479 1.00 80.56 768 TYR A O 1
ATOM 5989 N N . ARG A 1 769 ? 6.798 10.164 7.365 1.00 80.44 769 ARG A N 1
ATOM 5990 C CA . ARG A 1 769 ? 7.328 9.772 6.037 1.00 80.44 769 ARG A CA 1
ATOM 5991 C C . ARG A 1 769 ? 7.606 11.000 5.161 1.00 80.44 769 ARG A C 1
ATOM 5993 O O . ARG A 1 769 ? 7.100 12.091 5.409 1.00 80.44 769 ARG A O 1
ATOM 6000 N N . GLN A 1 770 ? 8.426 10.826 4.124 1.00 84.00 770 GLN A N 1
ATOM 6001 C CA . GLN A 1 770 ? 8.556 11.816 3.044 1.00 84.00 770 GLN A CA 1
ATOM 6002 C C . GLN A 1 770 ? 7.252 11.872 2.233 1.00 84.00 770 GLN A C 1
ATOM 6004 O O . GLN A 1 770 ? 6.537 10.878 2.170 1.00 84.00 770 GLN A O 1
ATOM 6009 N N . GLY A 1 771 ? 6.930 13.017 1.625 1.00 82.69 771 GLY A N 1
ATOM 6010 C CA . GLY A 1 771 ? 5.692 13.178 0.844 1.00 82.69 771 GLY A CA 1
ATOM 6011 C C . GLY A 1 771 ? 4.430 13.408 1.687 1.00 82.69 771 GLY A C 1
ATOM 6012 O O . GLY A 1 771 ? 3.430 13.873 1.153 1.00 82.69 771 GLY A O 1
ATOM 6013 N N . MET A 1 772 ? 4.478 13.182 3.003 1.00 87.69 772 MET A N 1
ATOM 6014 C CA . MET A 1 772 ? 3.409 13.590 3.917 1.00 87.69 772 MET A CA 1
ATOM 6015 C C . MET A 1 772 ? 3.286 15.112 4.002 1.00 87.69 772 MET A C 1
ATOM 6017 O O . MET A 1 772 ? 4.302 15.817 4.078 1.00 87.69 772 MET A O 1
ATOM 6021 N N . PHE A 1 773 ? 2.051 15.609 4.069 1.00 91.38 773 PHE A N 1
ATOM 6022 C CA . PHE A 1 773 ? 1.729 17.015 4.290 1.00 91.38 773 PHE A CA 1
ATOM 6023 C C . PHE A 1 773 ? 0.500 17.228 5.177 1.00 91.38 773 PHE A C 1
ATOM 6025 O O . PHE A 1 773 ? -0.304 16.335 5.391 1.00 91.38 773 PHE A O 1
ATOM 6032 N N . THR A 1 774 ? 0.358 18.438 5.705 1.00 91.12 774 THR A N 1
ATOM 6033 C CA . THR A 1 774 ? -0.813 18.916 6.448 1.00 91.12 774 THR A CA 1
ATOM 6034 C C . THR A 1 774 ? -0.925 20.433 6.255 1.00 91.12 774 THR A C 1
ATOM 6036 O O . THR A 1 774 ? 0.032 21.069 5.797 1.00 91.12 774 THR A O 1
ATOM 6039 N N . PHE A 1 775 ? -2.061 21.036 6.601 1.00 89.31 775 PHE A N 1
ATOM 6040 C CA . PHE A 1 775 ? -2.249 22.489 6.517 1.00 89.31 775 PHE A CA 1
ATOM 6041 C C . PHE A 1 775 ? -2.362 23.141 7.897 1.00 89.31 775 PHE A C 1
ATOM 6043 O O . PHE A 1 775 ? -2.948 22.594 8.830 1.00 89.31 775 PHE A O 1
ATOM 6050 N N . GLU A 1 776 ? -1.813 24.348 8.002 1.00 86.69 776 GLU A N 1
ATOM 6051 C CA . GLU A 1 776 ? -1.826 25.210 9.182 1.00 86.69 776 GLU A CA 1
ATOM 6052 C C . GLU A 1 776 ? -2.525 26.529 8.815 1.00 86.69 776 GLU A C 1
ATOM 6054 O O . GLU A 1 776 ? -2.167 27.179 7.830 1.00 86.69 776 GLU A O 1
ATOM 6059 N N . LYS A 1 777 ? -3.549 26.906 9.589 1.00 84.88 777 LYS A N 1
ATOM 6060 C CA . LYS A 1 777 ? -4.380 28.103 9.389 1.00 84.88 777 LYS A CA 1
ATOM 6061 C C . LYS A 1 777 ? -4.061 29.087 10.514 1.00 84.88 777 LYS A C 1
ATOM 6063 O O . LYS A 1 777 ? -4.406 28.831 11.663 1.00 84.88 777 LYS A O 1
ATOM 6068 N N . SER A 1 778 ? -3.364 30.183 10.216 1.00 79.00 778 SER A N 1
ATOM 6069 C CA . SER A 1 778 ? -2.862 31.126 11.227 1.00 79.00 778 SER A CA 1
ATOM 6070 C C . SER A 1 778 ? -3.064 32.573 10.786 1.00 79.00 778 SER A C 1
ATOM 6072 O O . SER A 1 778 ? -2.699 32.950 9.673 1.00 79.00 778 SER A O 1
ATOM 6074 N N . ASN A 1 779 ? -3.669 33.396 11.650 1.00 76.50 779 ASN A N 1
ATOM 6075 C CA . ASN A 1 779 ? -4.004 34.801 11.367 1.00 76.50 779 ASN A CA 1
ATOM 6076 C C . ASN A 1 779 ? -4.762 35.001 10.033 1.00 76.50 779 ASN A C 1
ATOM 6078 O O . ASN A 1 779 ? -4.513 35.959 9.305 1.00 76.50 779 ASN A O 1
ATOM 6082 N N . GLY A 1 780 ? -5.652 34.062 9.687 1.00 76.81 780 GLY A N 1
ATOM 6083 C CA . GLY A 1 780 ? -6.411 34.049 8.428 1.00 76.81 780 GLY A CA 1
ATOM 6084 C C . GLY A 1 780 ? -5.635 33.574 7.190 1.00 76.81 780 GLY A C 1
ATOM 6085 O O . GLY A 1 780 ? -6.243 33.384 6.140 1.00 76.81 780 GLY A O 1
ATOM 6086 N N . ASN A 1 781 ? -4.324 33.345 7.306 1.00 83.62 781 ASN A N 1
ATOM 6087 C CA . ASN A 1 781 ? -3.476 32.835 6.233 1.00 83.62 781 ASN A CA 1
ATOM 6088 C C . ASN A 1 781 ? -3.324 31.314 6.306 1.00 83.62 781 ASN A C 1
ATOM 6090 O O . ASN A 1 781 ? -3.373 30.713 7.382 1.00 83.62 781 ASN A O 1
ATOM 6094 N N . TRP A 1 782 ? -3.078 30.709 5.149 1.00 90.31 782 TRP A N 1
ATOM 6095 C CA . TRP A 1 782 ? -2.904 29.273 4.984 1.00 90.31 782 TRP A CA 1
ATOM 6096 C C . TRP A 1 782 ? -1.439 28.929 4.704 1.00 90.31 782 TRP A C 1
ATOM 6098 O O . TRP A 1 782 ? -0.778 29.570 3.890 1.00 90.31 782 TRP A O 1
ATOM 6108 N N . THR A 1 783 ? -0.921 27.906 5.381 1.00 92.19 783 THR A N 1
ATOM 6109 C CA . THR A 1 783 ? 0.436 27.383 5.185 1.00 92.19 783 THR A CA 1
ATOM 6110 C C . THR A 1 783 ? 0.380 25.879 4.953 1.00 92.19 783 THR A C 1
ATOM 6112 O O . THR A 1 783 ? -0.116 25.128 5.791 1.00 92.19 783 THR A O 1
ATOM 6115 N N . LEU A 1 784 ? 0.928 25.436 3.825 1.00 93.50 784 LEU A N 1
ATOM 6116 C CA . LEU A 1 784 ? 1.205 24.035 3.537 1.00 93.50 784 LEU A CA 1
ATOM 6117 C C . LEU A 1 784 ? 2.473 23.607 4.284 1.00 93.50 784 LEU A C 1
ATOM 6119 O O . LEU A 1 784 ? 3.525 24.237 4.146 1.00 93.50 784 LEU A O 1
ATOM 6123 N N . ILE A 1 785 ? 2.400 22.518 5.044 1.00 93.12 785 ILE A N 1
ATOM 6124 C CA . ILE A 1 785 ? 3.526 21.946 5.788 1.00 93.12 785 ILE A CA 1
ATOM 6125 C C . ILE A 1 785 ? 3.763 20.528 5.283 1.00 93.12 785 ILE A C 1
ATOM 6127 O O . ILE A 1 785 ? 2.854 19.713 5.347 1.00 93.12 785 ILE A O 1
ATOM 6131 N N . HIS A 1 786 ? 4.961 20.211 4.790 1.00 92.31 786 HIS A N 1
ATOM 6132 C CA . HIS A 1 786 ? 5.268 18.895 4.210 1.00 92.31 786 HIS A CA 1
ATOM 6133 C C . HIS A 1 786 ? 6.664 18.391 4.591 1.00 92.31 786 HIS A C 1
ATOM 6135 O O . HIS A 1 786 ? 7.566 19.202 4.806 1.00 92.31 786 HIS A O 1
ATOM 6141 N N . ARG A 1 787 ? 6.893 17.068 4.619 1.00 88.00 787 ARG A N 1
ATOM 6142 C CA . ARG A 1 787 ? 8.262 16.523 4.706 1.00 88.00 787 ARG A CA 1
ATOM 6143 C C . ARG A 1 787 ? 8.865 16.340 3.312 1.00 88.00 787 ARG A C 1
ATOM 6145 O O . ARG A 1 787 ? 8.358 15.580 2.488 1.00 88.00 787 ARG A O 1
ATOM 6152 N N . ASN A 1 788 ? 9.972 17.034 3.060 1.00 82.88 788 ASN A N 1
ATOM 6153 C CA . ASN A 1 788 ? 10.692 16.997 1.787 1.00 82.88 788 ASN A CA 1
ATOM 6154 C C . ASN A 1 788 ? 11.526 15.705 1.602 1.00 82.88 788 ASN A C 1
ATOM 6156 O O . ASN A 1 788 ? 11.690 14.905 2.526 1.00 82.88 788 ASN A O 1
ATOM 6160 N N . ARG A 1 789 ? 12.122 15.537 0.409 1.00 76.25 789 ARG A N 1
ATOM 6161 C CA . ARG A 1 789 ? 12.989 14.388 0.061 1.00 76.25 789 ARG A CA 1
ATOM 6162 C C . ARG A 1 789 ? 14.277 14.268 0.901 1.00 76.25 789 ARG A C 1
ATOM 6164 O O . ARG A 1 789 ? 14.905 13.218 0.913 1.00 76.25 789 ARG A O 1
ATOM 6171 N N . LEU A 1 790 ? 14.666 15.324 1.624 1.00 75.38 790 LEU A N 1
ATOM 6172 C CA . LEU A 1 790 ? 15.792 15.328 2.572 1.00 75.38 790 LEU A CA 1
ATOM 6173 C C . LEU A 1 790 ? 15.352 14.983 4.008 1.00 75.38 790 LEU A C 1
ATOM 6175 O O . LEU A 1 790 ? 16.139 15.087 4.947 1.00 75.38 790 LEU A O 1
ATOM 6179 N N . GLY A 1 791 ? 14.086 14.604 4.203 1.00 75.31 791 GLY A N 1
ATOM 6180 C CA . GLY A 1 791 ? 13.538 14.275 5.511 1.00 75.31 791 GLY A CA 1
ATOM 6181 C C . GLY A 1 791 ? 13.336 15.487 6.428 1.00 75.31 791 GLY A C 1
ATOM 6182 O O . GLY A 1 791 ? 13.290 15.311 7.644 1.00 75.31 791 GLY A O 1
ATOM 6183 N N . GLN A 1 792 ? 13.225 16.703 5.887 1.00 85.44 792 GLN A N 1
ATOM 6184 C CA . GLN A 1 792 ? 13.005 17.942 6.643 1.00 85.44 792 GLN A CA 1
ATOM 6185 C C . GLN A 1 792 ? 11.551 18.407 6.511 1.00 85.44 792 GLN A C 1
ATOM 6187 O O . GLN A 1 792 ? 10.992 18.361 5.414 1.00 85.44 792 GLN A O 1
ATOM 6192 N N . VAL A 1 793 ? 10.961 18.909 7.597 1.00 89.69 793 VAL A N 1
ATOM 6193 C CA . VAL A 1 793 ? 9.658 19.592 7.554 1.00 89.69 793 VAL A CA 1
ATOM 6194 C C . VAL A 1 793 ? 9.839 20.989 6.952 1.00 89.69 793 VAL A C 1
ATOM 6196 O O . VAL A 1 793 ? 10.625 21.793 7.450 1.00 89.69 793 VAL A O 1
ATOM 6199 N N . VAL A 1 794 ? 9.112 21.275 5.874 1.00 92.31 794 VAL A N 1
ATOM 6200 C CA . VAL A 1 794 ? 9.156 22.525 5.107 1.00 92.31 794 VAL A CA 1
ATOM 6201 C C . VAL A 1 794 ? 7.778 23.181 5.137 1.00 92.31 794 VAL A C 1
ATOM 6203 O O . VAL A 1 794 ? 6.774 22.543 4.822 1.00 92.31 794 VAL A O 1
ATOM 6206 N N . ARG A 1 795 ? 7.738 24.472 5.483 1.00 92.50 795 ARG A N 1
ATOM 6207 C CA . ARG A 1 795 ? 6.551 25.330 5.353 1.00 92.50 795 ARG A CA 1
ATOM 6208 C C . ARG A 1 795 ? 6.531 26.006 3.977 1.00 92.50 795 ARG A C 1
ATOM 6210 O O . ARG A 1 795 ? 7.576 26.302 3.400 1.00 92.50 795 ARG A O 1
ATOM 6217 N N . THR A 1 796 ? 5.348 26.243 3.431 1.00 93.69 796 THR A N 1
ATOM 6218 C CA . THR A 1 796 ? 5.114 26.915 2.147 1.00 93.69 796 THR A CA 1
ATOM 6219 C C . THR A 1 796 ? 3.836 27.733 2.272 1.00 93.69 796 THR A C 1
ATOM 6221 O O . THR A 1 796 ? 2.804 27.198 2.668 1.00 93.69 796 THR A O 1
ATOM 6224 N N . MET A 1 797 ? 3.905 29.029 1.967 1.00 93.19 797 MET A N 1
ATOM 6225 C CA . MET A 1 797 ? 2.731 29.902 1.985 1.00 93.19 797 MET A CA 1
ATOM 6226 C C . MET A 1 797 ? 1.731 29.443 0.919 1.00 93.19 797 MET A C 1
ATOM 6228 O O . MET A 1 797 ? 2.131 29.152 -0.210 1.00 93.19 797 MET A O 1
ATOM 6232 N N . VAL A 1 798 ? 0.448 29.398 1.272 1.00 94.94 798 VAL A N 1
ATOM 6233 C CA . VAL A 1 798 ? -0.638 29.337 0.293 1.00 94.94 798 VAL A CA 1
ATOM 6234 C C . VAL A 1 798 ? -1.066 30.774 0.030 1.00 94.94 798 VAL A C 1
ATOM 6236 O O . VAL A 1 798 ? -1.538 31.475 0.927 1.00 94.94 798 VAL A O 1
ATOM 6239 N N . GLU A 1 799 ? -0.845 31.230 -1.192 1.00 92.81 799 GLU A N 1
ATOM 6240 C CA . GLU A 1 799 ? -1.218 32.567 -1.630 1.00 92.81 799 GLU A CA 1
ATOM 6241 C C . GLU A 1 799 ? -2.704 32.561 -2.011 1.00 92.81 799 GLU A C 1
ATOM 6243 O O . GLU A 1 799 ? -3.202 31.601 -2.605 1.00 92.81 799 GLU A O 1
ATOM 6248 N N . ARG A 1 800 ? -3.422 33.635 -1.661 1.00 91.44 800 ARG A N 1
ATOM 6249 C CA . ARG A 1 800 ? -4.813 33.837 -2.073 1.00 91.44 800 ARG A CA 1
ATOM 6250 C C . ARG A 1 800 ? -4.881 34.951 -3.109 1.00 91.44 800 ARG A C 1
ATOM 6252 O O . ARG A 1 800 ? -4.401 36.058 -2.871 1.00 91.44 800 ARG A O 1
ATOM 6259 N N . THR A 1 801 ? -5.467 34.636 -4.251 1.00 88.19 801 THR A N 1
ATOM 6260 C CA . THR A 1 801 ? -5.598 35.525 -5.412 1.00 88.19 801 THR A CA 1
ATOM 6261 C C . THR A 1 801 ? -6.724 36.553 -5.237 1.00 88.19 801 THR A C 1
ATOM 6263 O O . THR A 1 801 ? -7.528 36.470 -4.305 1.00 88.19 801 THR A O 1
ATOM 6266 N N . ALA A 1 802 ? -6.789 37.546 -6.132 1.00 87.44 802 ALA A N 1
ATOM 6267 C CA . ALA A 1 802 ? -7.794 38.614 -6.081 1.00 87.44 802 ALA A CA 1
ATOM 6268 C C . ALA A 1 802 ? -9.220 38.129 -6.413 1.00 87.44 802 ALA A C 1
ATOM 6270 O O . ALA A 1 802 ? -10.190 38.690 -5.908 1.00 87.44 802 ALA A O 1
ATOM 6271 N N . ASP A 1 803 ? -9.342 37.078 -7.225 1.00 86.81 803 ASP A N 1
ATOM 6272 C CA . ASP A 1 803 ? -10.577 36.332 -7.501 1.00 86.81 803 ASP A CA 1
ATOM 6273 C C . ASP A 1 803 ? -10.982 35.389 -6.350 1.00 86.81 803 ASP A C 1
ATOM 6275 O O . ASP A 1 803 ? -12.125 34.940 -6.287 1.00 86.81 803 ASP A O 1
ATOM 6279 N N . GLY A 1 804 ? -10.082 35.157 -5.389 1.00 87.00 804 GLY A N 1
ATOM 6280 C CA . GLY A 1 804 ? -10.344 34.433 -4.145 1.00 87.00 804 GLY A CA 1
ATOM 6281 C C . GLY A 1 804 ? -9.806 33.003 -4.100 1.00 87.00 804 GLY A C 1
ATOM 6282 O O . GLY A 1 804 ? -9.811 32.429 -3.006 1.00 87.00 804 GLY A O 1
ATOM 6283 N N . SER A 1 805 ? -9.314 32.480 -5.228 1.00 91.56 805 SER A N 1
ATOM 6284 C CA . SER A 1 805 ? -8.686 31.159 -5.378 1.00 91.56 805 SER A CA 1
ATOM 6285 C C . SER A 1 805 ? -7.375 31.030 -4.594 1.00 91.56 805 SER A C 1
ATOM 6287 O O . SER A 1 805 ? -6.700 32.028 -4.313 1.00 91.56 805 SER A O 1
ATOM 6289 N N . TYR A 1 806 ? -6.980 29.794 -4.297 1.00 92.81 806 TYR A N 1
ATOM 6290 C CA . TYR A 1 806 ? -5.770 29.421 -3.560 1.00 92.81 806 TYR A CA 1
ATOM 6291 C C . TYR A 1 806 ? -4.711 28.823 -4.490 1.00 92.81 806 TYR A C 1
ATOM 6293 O O . TYR A 1 806 ? -5.041 28.010 -5.348 1.00 92.81 806 TYR A O 1
ATOM 6301 N N . LEU A 1 807 ? -3.439 29.186 -4.306 1.00 93.38 807 LEU A N 1
ATOM 6302 C CA . LEU A 1 807 ? -2.315 28.614 -5.056 1.00 93.38 807 LEU A CA 1
ATOM 6303 C C . LEU A 1 807 ? -1.029 28.547 -4.217 1.00 93.38 807 LEU A C 1
ATOM 6305 O O . LEU A 1 807 ? -0.933 29.154 -3.150 1.00 93.38 807 LEU A O 1
ATOM 6309 N N . ILE A 1 808 ? -0.019 27.819 -4.702 1.00 94.62 808 ILE A N 1
ATOM 6310 C CA . ILE A 1 808 ? 1.302 27.714 -4.056 1.00 94.62 808 ILE A CA 1
ATOM 6311 C C . ILE A 1 808 ? 2.448 28.048 -5.017 1.00 94.62 808 ILE A C 1
ATOM 6313 O O . ILE A 1 808 ? 2.362 27.839 -6.229 1.00 94.62 808 ILE A O 1
ATOM 6317 N N . ASN A 1 809 ? 3.557 28.549 -4.470 1.00 90.75 809 ASN A N 1
ATOM 6318 C CA . ASN A 1 809 ? 4.775 28.866 -5.217 1.00 90.75 809 ASN A CA 1
ATOM 6319 C C . ASN A 1 809 ? 5.862 27.812 -4.943 1.00 90.75 809 ASN A C 1
ATOM 6321 O O . ASN A 1 809 ? 6.546 27.829 -3.915 1.00 90.75 809 ASN A O 1
ATOM 6325 N N . ARG A 1 810 ? 5.960 26.822 -5.837 1.00 87.81 810 ARG A N 1
ATOM 6326 C CA . ARG A 1 810 ? 6.814 25.630 -5.715 1.00 87.81 810 ARG A CA 1
ATOM 6327 C C . ARG A 1 810 ? 7.326 25.183 -7.098 1.00 87.81 810 ARG A C 1
ATOM 6329 O O . ARG A 1 810 ? 6.909 24.132 -7.568 1.00 87.81 810 ARG A O 1
ATOM 6336 N N . PRO A 1 811 ? 8.272 25.893 -7.746 1.00 85.44 811 PRO A N 1
ATOM 6337 C CA . PRO A 1 811 ? 8.632 25.642 -9.154 1.00 85.44 811 PRO A CA 1
ATOM 6338 C C . PRO A 1 811 ? 9.161 24.238 -9.507 1.00 85.44 811 PRO A C 1
ATOM 6340 O O . PRO A 1 811 ? 9.282 23.913 -10.681 1.00 85.44 811 PRO A O 1
ATOM 6343 N N . ALA A 1 812 ? 9.483 23.403 -8.513 1.00 82.56 812 ALA A N 1
ATOM 6344 C CA . ALA A 1 812 ? 9.868 21.999 -8.689 1.00 82.56 812 ALA A CA 1
ATOM 6345 C C . ALA A 1 812 ? 8.679 21.008 -8.667 1.00 82.56 812 ALA A C 1
ATOM 6347 O O . ALA A 1 812 ? 8.899 19.800 -8.712 1.00 82.56 812 ALA A O 1
ATOM 6348 N N . TRP A 1 813 ? 7.446 21.503 -8.533 1.00 86.81 813 TRP A N 1
ATOM 6349 C CA . TRP A 1 813 ? 6.193 20.748 -8.448 1.00 86.81 813 TRP A CA 1
ATOM 6350 C C . TRP A 1 813 ? 5.258 21.213 -9.572 1.00 86.81 813 TRP A C 1
ATOM 6352 O O . TRP A 1 813 ? 4.377 22.045 -9.357 1.00 86.81 813 TRP A O 1
ATOM 6362 N N . THR A 1 814 ? 5.508 20.743 -10.794 1.00 82.00 814 THR A N 1
ATOM 6363 C CA . THR A 1 814 ? 4.894 21.257 -12.034 1.00 82.00 814 THR A CA 1
ATOM 6364 C C . THR A 1 814 ? 3.369 21.279 -12.014 1.00 82.00 814 THR A C 1
ATOM 6366 O O . THR A 1 814 ? 2.772 22.208 -12.547 1.00 82.00 814 THR A O 1
ATOM 6369 N N . ASP A 1 815 ? 2.759 20.302 -11.350 1.00 81.56 815 ASP A N 1
ATOM 6370 C CA . ASP A 1 815 ? 1.338 19.970 -11.509 1.00 81.56 815 ASP A CA 1
ATOM 6371 C C . ASP A 1 815 ? 0.432 20.762 -10.541 1.00 81.56 815 ASP A C 1
ATOM 6373 O O . ASP A 1 815 ? -0.791 20.731 -10.647 1.00 81.56 815 ASP A O 1
ATOM 6377 N N . VAL A 1 816 ? 1.048 21.486 -9.597 1.00 88.81 816 VAL A N 1
ATOM 6378 C CA . VAL A 1 816 ? 0.388 22.289 -8.546 1.00 88.81 816 VAL A CA 1
ATOM 6379 C C . VAL A 1 816 ? 0.977 23.704 -8.403 1.00 88.81 816 VAL A C 1
ATOM 6381 O O . VAL A 1 816 ? 0.424 24.554 -7.704 1.00 88.81 816 VAL A O 1
ATOM 6384 N N . ASN A 1 817 ? 2.121 23.990 -9.034 1.00 90.69 817 ASN A N 1
ATOM 6385 C CA . ASN A 1 817 ? 2.797 25.282 -8.935 1.00 90.69 817 ASN A CA 1
ATOM 6386 C C . ASN A 1 817 ? 2.042 26.383 -9.690 1.00 90.69 817 ASN A C 1
ATOM 6388 O O . ASN A 1 817 ? 1.940 26.336 -10.912 1.00 90.69 817 ASN A O 1
ATOM 6392 N N . GLN A 1 818 ? 1.613 27.421 -8.966 1.00 90.69 818 GLN A N 1
ATOM 6393 C CA . GLN A 1 818 ? 0.832 28.551 -9.493 1.00 90.69 818 GLN A CA 1
ATOM 6394 C C . GLN A 1 818 ? -0.501 28.134 -10.154 1.00 90.69 818 GLN A C 1
ATOM 6396 O O . GLN A 1 818 ? -1.112 28.929 -10.864 1.00 90.69 818 GLN A O 1
ATOM 6401 N N . VAL A 1 819 ? -0.976 26.911 -9.888 1.00 91.88 819 VAL A N 1
ATOM 6402 C CA . VAL A 1 819 ? -2.306 26.440 -10.289 1.00 91.88 819 VAL A CA 1
ATOM 6403 C C . VAL A 1 819 ? -3.337 26.992 -9.294 1.00 91.88 819 VAL A C 1
ATOM 6405 O O . VAL A 1 819 ? -3.142 26.815 -8.088 1.00 91.88 819 VAL A O 1
ATOM 6408 N N . PRO A 1 820 ? -4.402 27.679 -9.751 1.00 91.56 820 PRO A N 1
ATOM 6409 C CA . PRO A 1 820 ? -5.470 28.159 -8.881 1.00 91.56 820 PRO A CA 1
ATOM 6410 C C . PRO A 1 820 ? -6.479 27.045 -8.566 1.00 91.56 820 PRO A C 1
ATOM 6412 O O . PRO A 1 820 ? -6.934 26.338 -9.463 1.00 91.56 820 PRO A O 1
ATOM 6415 N N . TYR A 1 821 ? -6.867 26.947 -7.297 1.00 91.31 821 TYR A N 1
ATOM 6416 C CA . TYR A 1 821 ? -7.893 26.038 -6.780 1.00 91.31 821 TYR A CA 1
ATOM 6417 C C . TYR A 1 821 ? -8.988 26.831 -6.055 1.00 91.31 821 TYR A C 1
ATOM 6419 O O . TYR A 1 821 ? -8.687 27.822 -5.381 1.00 91.31 821 TYR A O 1
ATOM 6427 N N . ALA A 1 822 ? -10.251 26.414 -6.153 1.00 89.62 822 ALA A N 1
ATOM 6428 C CA . ALA A 1 822 ? -11.375 27.131 -5.5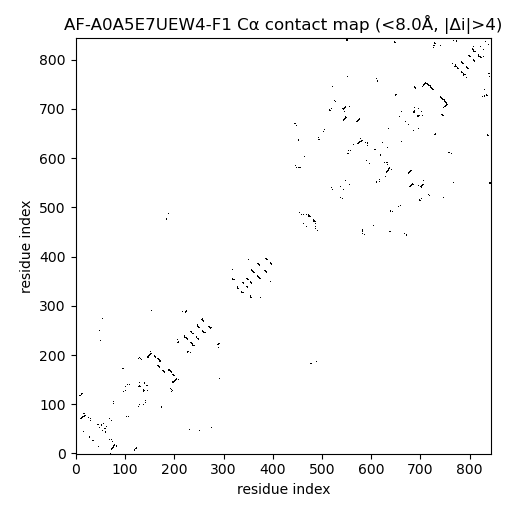47 1.00 89.62 822 ALA A CA 1
ATOM 6429 C C . ALA A 1 822 ? -11.407 26.995 -4.013 1.00 89.62 822 ALA A C 1
ATOM 6431 O O . ALA A 1 822 ? -11.871 27.904 -3.319 1.00 89.62 822 ALA A O 1
ATOM 6432 N N . SER A 1 823 ? -10.871 25.896 -3.469 1.00 89.75 823 SER A N 1
ATOM 6433 C CA . SER A 1 823 ? -10.752 25.659 -2.027 1.00 89.75 823 SER A CA 1
ATOM 6434 C C . SER A 1 823 ? -9.398 25.056 -1.626 1.00 89.75 823 SER A C 1
ATOM 6436 O O . SER A 1 823 ? -8.575 24.676 -2.463 1.00 89.75 823 SER A O 1
ATOM 6438 N N . ILE A 1 824 ? -9.161 24.968 -0.313 1.00 90.06 824 ILE A N 1
ATOM 6439 C CA . ILE A 1 824 ? -8.005 24.254 0.251 1.00 90.06 824 ILE A CA 1
ATOM 6440 C C . ILE A 1 824 ? -8.153 22.737 0.065 1.00 90.06 824 ILE A C 1
ATOM 6442 O O . ILE A 1 824 ? -7.147 22.048 -0.084 1.00 90.06 824 ILE A O 1
ATOM 6446 N N . ASP A 1 825 ? -9.382 22.225 0.007 1.00 88.25 825 ASP A N 1
ATOM 6447 C CA . ASP A 1 825 ? -9.696 20.829 -0.306 1.00 88.25 825 ASP A CA 1
ATOM 6448 C C . ASP A 1 825 ? -9.235 20.486 -1.724 1.00 88.25 825 ASP A C 1
ATOM 6450 O O . ASP A 1 825 ? -8.439 19.567 -1.894 1.00 88.25 825 ASP A O 1
ATOM 6454 N N . GLU A 1 826 ? -9.605 21.288 -2.728 1.00 88.12 826 GLU A N 1
ATOM 6455 C CA . GLU A 1 826 ? -9.145 21.093 -4.108 1.00 88.12 826 GLU A CA 1
ATOM 6456 C C . GLU A 1 826 ? -7.617 21.182 -4.251 1.00 88.12 826 GLU A C 1
ATOM 6458 O O . GLU A 1 826 ? -7.018 20.357 -4.947 1.00 88.12 826 GLU A O 1
ATOM 6463 N N . LEU A 1 827 ? -6.969 22.130 -3.560 1.00 91.00 827 LEU A N 1
ATOM 6464 C CA . LEU A 1 827 ? -5.504 22.220 -3.495 1.00 91.00 827 LEU A CA 1
ATOM 6465 C C . LEU A 1 827 ? -4.900 20.968 -2.836 1.00 91.00 827 LEU A C 1
ATOM 6467 O O . LEU A 1 827 ? -3.891 20.444 -3.309 1.00 91.00 827 LEU A O 1
ATOM 6471 N N . SER A 1 828 ? -5.523 20.456 -1.772 1.00 89.88 828 SER A N 1
ATOM 6472 C CA . SER A 1 828 ? -5.123 19.205 -1.126 1.00 89.88 828 SER A CA 1
ATOM 6473 C C . SER A 1 828 ? -5.269 18.015 -2.075 1.00 89.88 828 SER A C 1
ATOM 6475 O O . SER A 1 828 ? -4.372 17.181 -2.138 1.00 89.88 828 SER A O 1
ATOM 6477 N N . TRP A 1 829 ? -6.347 17.947 -2.859 1.00 87.81 829 TRP A N 1
ATOM 6478 C CA . TRP A 1 829 ? -6.562 16.905 -3.867 1.00 87.81 829 TRP A CA 1
ATOM 6479 C C . TRP A 1 829 ? -5.571 17.030 -5.039 1.00 87.81 829 TRP A C 1
ATOM 6481 O O . TRP A 1 829 ? -5.135 16.024 -5.598 1.00 87.81 829 TRP A O 1
ATOM 6491 N N . GLY A 1 830 ? -5.170 18.253 -5.405 1.00 86.94 830 GLY A N 1
ATOM 6492 C CA . GLY A 1 830 ? -4.062 18.526 -6.327 1.00 86.94 830 GLY A CA 1
ATOM 6493 C C . GLY A 1 830 ? -2.731 17.965 -5.820 1.00 86.94 830 GLY A C 1
ATOM 6494 O O . GLY A 1 830 ? -2.075 17.203 -6.525 1.00 86.94 830 GLY A O 1
ATOM 6495 N N . LEU A 1 831 ? -2.374 18.261 -4.566 1.00 87.81 831 LEU A N 1
ATOM 6496 C CA . LEU A 1 831 ? -1.179 17.714 -3.913 1.00 87.81 831 LEU A CA 1
ATOM 6497 C C . LEU A 1 831 ? -1.218 16.181 -3.828 1.00 87.81 831 LEU A C 1
ATOM 6499 O O . LEU A 1 831 ? -0.214 15.532 -4.114 1.00 87.81 831 LEU A O 1
ATOM 6503 N N . SER A 1 832 ? -2.368 15.589 -3.494 1.00 85.12 832 SER A N 1
ATOM 6504 C CA . SER A 1 832 ? -2.492 14.132 -3.401 1.00 85.12 832 SER A CA 1
ATOM 6505 C C . SER A 1 832 ? -2.342 13.419 -4.745 1.00 85.12 832 SER A C 1
ATOM 6507 O O . SER A 1 832 ? -1.671 12.391 -4.808 1.00 85.12 832 SER A O 1
ATOM 6509 N N . ARG A 1 833 ? -2.849 13.997 -5.843 1.00 81.00 833 ARG A N 1
ATOM 6510 C CA . ARG A 1 833 ? -2.602 13.486 -7.207 1.00 81.00 833 ARG A CA 1
ATOM 6511 C C . ARG A 1 833 ? -1.124 13.508 -7.611 1.00 81.00 833 ARG A C 1
ATOM 6513 O O . ARG A 1 833 ? -0.705 12.675 -8.403 1.00 81.00 833 ARG A O 1
ATOM 6520 N N . MET A 1 834 ? -0.320 14.388 -7.015 1.00 80.94 834 MET A N 1
ATOM 6521 C CA . MET A 1 834 ? 1.139 14.444 -7.194 1.00 80.94 834 MET A CA 1
ATOM 6522 C C . MET A 1 834 ? 1.901 13.407 -6.324 1.00 80.94 834 MET A C 1
ATOM 6524 O O . MET A 1 834 ? 3.122 13.486 -6.180 1.00 80.94 834 MET A O 1
ATOM 6528 N N . GLY A 1 835 ? 1.208 12.444 -5.700 1.00 76.69 835 GLY A N 1
ATOM 6529 C CA . GLY A 1 835 ? 1.830 11.399 -4.873 1.00 76.69 835 GLY A CA 1
ATOM 6530 C C . GLY A 1 835 ? 2.205 11.854 -3.458 1.00 76.69 835 GLY A C 1
ATOM 6531 O O . GLY A 1 835 ? 3.180 11.363 -2.885 1.00 76.69 835 GLY A O 1
ATOM 6532 N N . MET A 1 836 ? 1.468 12.819 -2.900 1.00 84.12 836 MET A N 1
ATOM 6533 C CA . MET A 1 836 ? 1.631 13.287 -1.519 1.00 84.12 836 MET A CA 1
ATOM 6534 C C . MET A 1 836 ? 0.485 12.801 -0.616 1.00 84.12 836 MET A C 1
ATOM 6536 O O . MET A 1 836 ? -0.668 12.760 -1.038 1.00 84.12 836 MET A O 1
ATOM 6540 N N . ASN A 1 837 ? 0.756 12.515 0.661 1.00 82.75 837 ASN A N 1
ATOM 6541 C CA . ASN A 1 837 ? -0.275 12.025 1.593 1.00 82.75 837 ASN A CA 1
ATOM 6542 C C . ASN A 1 837 ? -0.699 13.120 2.567 1.00 82.75 837 ASN A C 1
ATOM 6544 O O . ASN A 1 837 ? 0.146 13.677 3.271 1.00 82.75 837 ASN A O 1
ATOM 6548 N N . LEU A 1 838 ? -2.002 13.402 2.636 1.00 85.62 838 LEU A N 1
ATOM 6549 C CA . LEU A 1 838 ? -2.556 14.293 3.649 1.00 85.62 838 LEU A CA 1
ATOM 6550 C C . LEU A 1 838 ? -2.581 13.566 5.002 1.00 85.62 838 LEU A C 1
ATOM 6552 O O . LEU A 1 838 ? -3.250 12.550 5.160 1.00 85.62 838 LEU A O 1
ATOM 6556 N N . GLU A 1 839 ? -1.880 14.116 5.987 1.00 84.50 839 GLU A N 1
ATOM 6557 C CA . GLU A 1 839 ? -1.862 13.638 7.365 1.00 84.50 839 GLU A CA 1
ATOM 6558 C C . GLU A 1 839 ? -2.717 14.551 8.251 1.00 84.50 839 GLU A C 1
ATOM 6560 O O . GLU A 1 839 ? -2.376 15.711 8.532 1.00 84.50 839 GLU A O 1
ATOM 6565 N N . GLY A 1 840 ? -3.840 13.997 8.709 1.00 74.50 840 GLY A N 1
ATOM 6566 C CA . GLY A 1 840 ? -4.852 14.705 9.488 1.00 74.50 840 GLY A CA 1
ATOM 6567 C C . GLY A 1 840 ? -5.936 15.388 8.649 1.00 74.50 840 GLY A C 1
ATOM 6568 O O . GLY A 1 840 ? -5.863 15.425 7.424 1.00 74.50 840 GLY A O 1
ATOM 6569 N N . ARG A 1 841 ? -6.965 15.940 9.305 1.00 69.69 841 ARG A N 1
ATOM 6570 C CA . ARG A 1 841 ? -8.034 16.681 8.601 1.00 69.69 841 ARG A CA 1
ATOM 6571 C C . ARG A 1 841 ? -7.620 18.131 8.351 1.00 69.69 841 ARG A C 1
ATOM 6573 O O . ARG A 1 841 ? -7.114 18.788 9.267 1.00 69.69 841 ARG A O 1
ATOM 6580 N N . LEU A 1 842 ? -7.946 18.646 7.164 1.00 73.56 842 LEU A N 1
ATOM 6581 C CA . LEU A 1 842 ? -7.922 20.078 6.855 1.00 73.56 842 LEU A CA 1
ATOM 6582 C C . LEU A 1 842 ? -8.609 20.893 7.981 1.00 73.56 842 LEU A C 1
ATOM 6584 O O . LEU A 1 842 ? -9.664 20.480 8.474 1.00 73.56 842 LEU A O 1
ATOM 6588 N N . PRO A 1 843 ? -8.005 22.001 8.452 1.00 63.50 843 PRO A N 1
ATOM 6589 C CA . PRO A 1 843 ? -8.640 22.912 9.402 1.00 63.50 843 PRO A CA 1
ATOM 6590 C C . PRO A 1 843 ? -9.953 23.501 8.871 1.00 63.50 843 PRO A C 1
ATOM 6592 O O . PRO A 1 843 ? -10.051 23.815 7.688 1.00 63.50 843 PRO A O 1
ATOM 6595 N N . VAL A 1 844 ? -10.919 23.705 9.771 1.00 57.78 844 VAL A N 1
ATOM 6596 C CA . VAL A 1 844 ? -12.190 24.397 9.488 1.00 57.78 844 VAL A CA 1
ATOM 6597 C C . VAL A 1 844 ? -11.957 25.901 9.402 1.00 57.78 844 VAL A C 1
ATOM 6599 O O . VAL A 1 844 ? -11.209 26.455 10.244 1.00 57.78 844 VAL A O 1
#

Radius of gyration: 35.66 Å; Cα contacts (8 Å, |Δi|>4): 1465; chains: 1; bounding box: 84×101×98 Å

pLDDT: mean 77.97, std 18.61, range [23.81, 98.75]

Foldseek 3Di:
DQVCLVVWAAAEEEEPDAQVPCLVQLVVCLVPVDHDPVNLVSQLVVCLQQVHDQVPCTGPSNVSNVCSVSNRRYHYQHHCVLNVPPDDLVPDDFPSLLVSQVSSLVSVVVVCVVDDHTDHHYDDDLSQQAQHPNRGHSCVSNVHAGEAEAEDFPPPWDDKDAWPFFWWWAAPGGSGDIDGDDLWDDLRTDIDGSGGRIYGYDHDQADDDDPVRLCVFAVDALEWGWYDDRSWIKIWGQHPVRDIDIWTWHADPVQWIWTPDANPDQGRIDTGNTVVVVVVVSVVVPHHYTRDDDDPDPPPPDDDDDDDPDPDDPPQQFDPDPCVPPDFDCDPDPRHQWQADPDPVRIWHQAPNTIFHWDWDADPVGDTFIWTARPVCRPDPDDTFTWDQDPVRHIDTDDDDDDDDDDDDDDDDDDDDDDDDDDDDDYDDDDDDDDDDDPPPQPQDQLDDPLFFPDLVLCLCLLLLHDDPDFDWDQIPVRDTDRHHSCSVTHSVSLVVLLVVLVVQQPDDCNLVPWDDAWDQDDDDQPDDPLNRPLSQLVGFLEEEEADFQLDQQVLVSLLVCVLVCLVSVAAEEEEESDASNHCQVQLVVCLVPVDHDPSNVSSQVLSANDPVPCRTPVSSSNSCSVSNHGYHYQHHCSLPGDADFDDQPVSNLSSSQVSNLSSVVSSCVRVNDGRYYYYDHLSQQAQDPNGGHNCRRRNGFYEYEAEDAQPDDWGKDQWPWDWAANFQDDDDDPDPDRTTTRHGGMYIYDHDHDDDQDPSNLLSQQSYALEWEWDQPPNWIWIWGQHPVRDIDIWGFDADPVGWTATDDVVQVQGHVDTDNDVSRSVSSSRNSRHHYRGDHDD

Secondary structure (DSSP, 8-state):
-HHHHHTTEEEEEEEEEETTTTHHHHHHHHHHSPPPHHHHHHHHHHHHHHT--TTSSSSHHHHHHHHHHTTPEEEEEE-TTTS-TT--TTSPPTTHHHHHHHHHHHHHHHHHHTSS--EEEEE--HHHHS-BTTB--HHHHHT---EEEEEE-TT-PPPPEE---EEEEEESSTTPPPEEPPSS--TTEEEEEE--SEEEEEE-TT----HHHHHHH--STTEEEEEEETTEEEEEEE-TTS-EEEEEEEE-TTS-EEESS-BTTTBS---BSSHHHHHHHHHHTTPEE-SSPS--SS-SSS-----PPP-PPPGGGB--S--TT-----SSSTTTTPEE-SSSS-EEEEETTEEEEEEEE--TTS--EEEE--SS-TT-SS--EEEEE-SSS-EEE-PPP------------------------------------------------TTPPS-HHHHHHHHTT------EEEEPTTS-EEEE-HHHHHTHHHHHHHHHHHHHHHT-TTHHHHSPPPPPPPP--TT--HHHHHHHHHHH-SEEEEEE-TT--HHHHHHHHHHHHHHHTTEEEEEEEEEETTTTHHHHHHHHHHS---HHHHHHHHHS---TTSSSSHHHHHHHHHHTTPEEEEEE-HHHH--SSPPP-HHHHHHHHHHHHHHHHHHHHHHH---EEEEEEEGGGSS-BTTB--HHHHHT-EEEEEEEE-TTSPPEEEE---EEEE--S--S-S-SSSSEEEE--SEEEEEE-------HHHHHHHS-STTEEEEEEETTEEEEEEE-TTS-EEEEEEEE-TTS-EEE--TT-TTTBT--BSSHHHHHHHHHHTT-EE-SPPP-

Nearest PDB structures (foldseek):
  5t09-assembly1_A  TM=6.680E-01  e=1.940E-07  Pseudomonas syringae pv. aptata
  6a7h-assembly2_B  TM=6.536E-01  e=3.515E-07  Vibrio vulnificus CMCP6
  2ec5-assembly1_A  TM=6.511E-01  e=3.585E-06  Pasteurella multocida
  2ebf-assembly1_X  TM=4.564E-01  e=6.242E-08  Pasteurella multocida
  2ebh-assembly1_X  TM=4.821E-01  e=2.408E-07  Pasteurella multocida

Sequence (844 aa):
MPTLAQHGVKTLYLQELLANVNQLELDTFARTGEMPAELENYLKKLDIKAGNDPTGQFNLLALVKAANTQQIRVQALDMSTTYNINKEAINWESDYQMARSFFASEVIRFNEALKEPAKWVALVNQENMATFRGYRGISEQTDALSIRIDDVAPGQAQPINSDPGLAVEHADYPDSPVFYVSDGMDFDSVHALIKGDWRVQMQTPWAYRTPQQLRALLPEPGMFTFQRYRSSVLVVYRNANNGMADSVIRSTPGGRLNLDTPLRPAYESMTVDNLEELKQALVAKGMKPMGWPVELASELDSPLSGTSQPIEIPDHWQANELLEGQTPVSEAGKFQGIYQLDSNPATAILLDDRAYYVRYEADPNGGGTWAIIDPENPNAFSGSLPVRLNAEGEWELTPRAGLRGGGNRHPGGSRVPPSTSAPASTPAPASASASAQEPTQAILRRPATQYDATNRFSIRLLAMGERETHIKLVRQPDGSFRAESTYARYVAAPRATLSQDARQFFSRSGFFASLPPRPQLPVVTPSTTAAELLPKIFEAAPGLVIGESQDRIASMRFLIENMPILAQQEVKTIYFHRLLNDFNQVELDQFFKTGSMPDDLKAYLQKLKSDPSGRFTPLEVVKAAQQNGIRIQATDCLASYRFPGPSLPDMHEQAIKTYLTHTIMEADKTLNGAGRWVVLTDQENINTFRGMSGISEMQGGIGLRIEEVLPEESLLIETDRGIEVGRGFATQPELTDGNFDTLHADLSLQMPLPLLEKTPEALDRLLYRQGMFTFEKSNGNWTLIHRNRLGQVVRTMVERTADGSYLINRPAWTDVNQVPYASIDELSWGLSRMGMNLEGRLPV

Solvent-accessible surface area (backbone atoms only — not comparable to full-atom values): 48966 Å² total; per-residue (Å²): 103,68,70,45,41,74,77,47,34,41,39,38,36,32,52,93,34,27,48,85,68,46,36,70,47,45,61,38,23,68,71,70,75,55,73,48,70,66,59,53,53,49,35,53,49,48,30,61,60,54,47,40,45,65,84,55,75,68,26,63,54,39,48,57,51,48,30,45,78,54,67,24,47,68,38,42,35,31,32,72,85,61,45,58,90,87,60,59,101,86,68,76,66,75,50,44,59,52,48,37,15,49,46,32,27,49,51,48,53,56,53,53,74,74,48,79,93,69,42,67,50,75,53,63,59,69,76,31,38,25,61,37,98,85,37,66,8,28,19,74,66,62,81,41,92,40,72,40,78,42,70,25,39,65,94,62,58,59,79,74,43,72,35,89,43,46,62,29,30,23,44,90,54,64,68,43,73,78,40,73,66,57,92,58,85,62,88,69,33,49,76,47,58,53,46,38,59,28,30,41,50,46,66,32,53,45,22,62,67,53,80,66,55,47,49,69,65,33,76,50,59,43,22,30,33,54,26,38,56,89,50,37,41,27,47,37,34,18,36,91,86,71,38,82,47,71,25,47,56,41,70,46,99,83,64,34,31,33,56,76,50,53,62,71,91,85,37,82,77,63,80,33,77,41,56,63,55,45,50,50,54,42,41,78,69,70,34,44,82,40,66,63,76,82,84,88,86,82,85,88,88,73,83,88,78,84,78,78,79,82,83,79,75,62,77,84,34,53,42,94,61,81,61,81,91,63,77,50,39,81,60,93,57,102,53,47,63,32,33,79,46,100,56,88,75,43,28,29,37,66,47,95,94,38,36,32,32,42,47,80,49,75,43,95,87,63,77,55,47,39,21,39,33,45,74,92,48,70,84,57,94,68,84,59,47,38,38,46,71,54,98,89,71,48,59,45,84,48,85,80,83,79,88,84,80,89,82,91,87,84,89,84,89,90,88,85,87,84,89,88,82,87,90,89,83,87,86,87,82,91,84,91,79,94,70,88,75,72,84,76,73,78,78,79,53,83,56,83,58,92,40,44,40,67,58,56,80,74,44,43,45,58,75,68,69,45,81,85,87,72,68,46,76,44,76,45,93,78,66,51,72,44,83,44,44,70,53,67,74,41,26,45,66,30,24,55,52,44,53,51,50,25,56,60,54,77,67,40,89,62,49,83,80,70,45,52,74,77,48,69,80,67,92,69,42,72,82,50,45,71,83,64,44,53,60,44,47,59,72,46,20,60,27,40,22,35,16,39,46,83,61,58,35,61,60,34,39,53,49,48,77,40,34,65,56,44,35,73,64,54,30,42,37,37,36,32,54,94,34,32,38,46,75,38,35,71,50,44,54,44,22,52,77,64,77,54,77,46,68,68,58,50,55,47,30,67,60,66,43,50,40,88,86,60,77,30,18,62,51,45,36,54,49,44,30,38,77,47,71,24,40,68,39,40,37,33,24,49,40,77,77,58,74,98,64,77,72,65,39,54,72,58,51,46,37,36,54,42,45,44,33,52,54,43,49,57,40,32,35,72,61,66,50,81,69,27,34,37,37,41,40,51,54,73,36,20,20,63,33,97,90,42,77,9,50,11,46,69,68,24,23,45,20,38,36,55,42,80,37,53,66,89,50,69,68,37,30,42,73,38,86,49,46,85,41,50,62,32,34,62,94,72,81,97,83,64,95,71,74,52,46,72,46,44,44,58,23,32,34,40,38,50,43,78,88,78,85,73,48,74,75,44,49,55,54,66,38,68,51,50,43,20,28,40,65,46,80,54,97,92,42,45,31,44,36,30,16,39,96,85,72,43,82,42,81,42,64,43,47,70,49,97,91,61,29,36,29,33,90,41,90,90,41,78,90,47,37,70,43,75,20,86,41,72,66,53,45,48,31,45,46,13,51,73,54,28,44,77,55,36,75,78,78,131

Mean predicted aligned error: 20.26 Å

Organism: Pseudomonas fluorescens (NCBI:txid294)